Protein AF-0000000084625134 (afdb_homodimer)

InterPro domains:
  IPR001452 SH3 domain [PF14604] (78-127)
  IPR001452 SH3 domain [PR00452] (74-84)
  IPR001452 SH3 domain [PR00452] (88-103)
  IPR001452 SH3 domain [PR00452] (117-129)
  IPR001452 SH3 domain [PS50002] (71-131)
  IPR001452 SH3 domain [SM00326] (74-130)
  IPR001683 Phox homology [PF00787] (287-361)
  IPR001683 Phox homology [PS50195] (238-365)
  IPR001683 Phox homology [SM00312] (258-362)
  IPR019497 Sorting nexin protein, WASP-binding domain [PF10456] (363-601)
  IPR027267 AH/BAR domain superfamily [G3DSA:1.20.1270.60] (410-603)
  IPR036028 SH3-like domain superfamily [SSF50044] (66-130)
  IPR036871 PX domain superfamily [G3DSA:3.30.1520.10] (221-368)
  IPR036871 PX domain superfamily [SSF64268] (228-366)

Foldseek 3Di:
DPPPDDDPDDDDDDPPPDDDDDDDPPPDPDDDDDDDDDDDDDDDDDDDDDDDDDPDDPPCPDDPPDPDDDDQFFKKFFQAFDDDPDLQADGDHHGFIWTFNAPPDPDQWTWIDGLRRTHIHGNVGIGTPPPPPPPPPPPPDDDDDDDDDDDDDDDDDDDDDDDPPPPPPPPPPPPDPCPALQNVLCLVVCLQPVVPPPPPPPPPPDDPPPCCVVVPDDPLLFWEFEFVTATDFDDDFKAKAKDDWDWDAPPPRDDIFIKIKIKIWDDVPPPCRPPDDPVPPPPTDIAIAIDTLVVVVLLVVLCCFQCVLFLAFDQDDDDPPCCVPPVNVVVNSVRVRVRLSRLCLDRSSVSHPSNVCSRHPHDPVVNVVVSVVSVPDPNTRSNSLSNYDYDPPSDDLLPLVVLVVLLVVLVVCLSCLVVVLVVLVVVLVVLLVQLVVLLVVLVVLVCQFQVPPVDPPDDQADPVSFRDPDPPDPVRVVVSVVSNVSSVLSNVLSVLSVVLSVPQSVVLSVLSVSSNRRNVSCVSLSSNSVVLSVVLVVLVVVVVPPVPDPPVSSVSSNVSSVSSSSSSVNSSVVVVVVVVVSVVVSVVSNVVSVVVSVVVSVVD/DPPDDDDDDDDDDDPPPDDPDDDDPPPPDDDDDDDDDDDDDPDDDPPPDDDDPPPDPDPPPPDPPDPPDDDQFFKKFFQAFDDDPDLQADGDHGGFIWTFNAPPDPDQWTWIDGLRRTHIHGNVGIGTPPPPPPPPPDDDDDDDDDDDDDDDDYDDDDDDDDPPPPPPPPPPPPPDPCPALQNVLCLVVCLQPVVPPPPPPPVPDDDPPPCCVVVPDDPLLFWEFEFVTATDFDDDFKAKAKDDWDWDAPPPRDDIFIKIKIKIWDDVPPPCHPPDDPVPPPDTDIAIAIDTLVVVVLLVVLCCFQCVLFLAFDQDDDDPPCCVPPVNVVVNSVRVRVRLSRLCLDRSSVSHPSNVCSRHPHDPVVNVVVSVVSVPDPNTRSNSLSNYYYDPPSDDLLPLVVLVVLLVVLVVCLSCLVVVLVVLVVVLVVLLVQLVVLLVVLVVLVCQFQVPPVDPPDDQADPVSFRDPDPPDVVRVVVSVVSNVSSVLSNVLSVLSVVLSVPQSVVLSVLSVSSNRRNVSCVSLSSNSVVLSVVLVVLVVVVVPPVPDDPVSSVSSNVSSVSSSSSSVNSSVVVVVVVVVSVVSSVVSNVVSVVVSVVVSVVD

Organism: Rhizophagus irregularis (strain DAOM 197198w) (NCBI:txid1432141)

Solvent-accessible surface area (backbone atoms only — not comparable to full-atom values): 70939 Å² total; per-residue (Å²): 134,79,81,73,75,78,75,78,77,79,79,81,80,79,81,78,81,77,85,80,82,82,82,81,80,74,85,80,81,77,74,84,80,77,80,71,87,72,87,78,88,72,82,74,78,83,79,77,87,80,84,90,78,81,77,80,77,80,79,82,78,84,85,81,73,88,66,82,72,79,82,83,53,48,45,21,31,26,69,41,70,38,78,45,91,46,91,57,30,44,61,44,47,52,69,38,69,27,33,32,61,36,73,74,62,64,98,53,21,18,34,27,28,44,98,88,43,67,15,38,31,55,44,90,34,44,42,70,48,69,77,67,71,71,68,74,76,70,78,75,68,90,86,87,92,94,80,94,85,93,85,87,91,88,94,88,92,86,87,91,90,86,78,85,80,80,81,69,82,69,84,70,80,76,77,67,64,74,80,34,50,23,46,70,34,26,48,52,46,24,35,75,57,67,43,60,72,78,69,77,71,76,82,66,70,76,87,77,66,77,76,65,70,64,78,73,79,49,75,67,59,54,43,47,36,42,86,83,33,30,68,49,67,85,62,79,72,54,47,53,48,50,44,76,77,38,82,43,68,43,98,83,74,78,52,74,48,56,36,31,34,38,34,40,38,41,58,7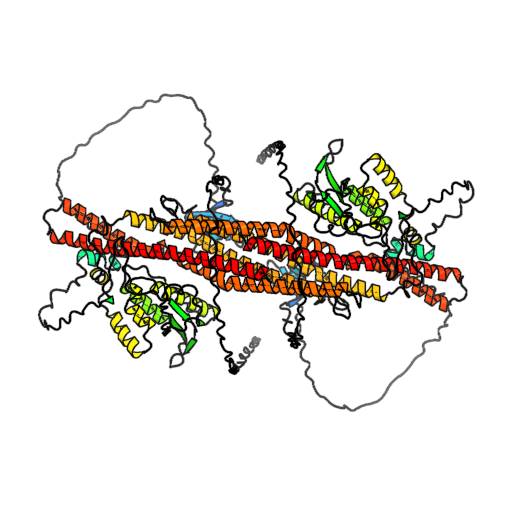9,66,80,84,52,71,85,74,67,58,79,84,70,55,80,85,46,64,71,39,74,24,77,42,40,67,68,55,54,51,49,50,52,52,53,48,49,47,31,42,50,75,60,76,73,77,74,73,75,79,87,63,86,73,66,57,78,36,66,70,47,43,51,51,48,39,54,45,51,25,52,39,53,37,53,46,38,62,36,55,63,52,46,53,22,64,66,52,50,46,67,53,62,53,70,50,66,67,60,46,56,54,48,50,53,51,62,73,64,52,76,63,32,29,27,43,38,65,73,32,53,45,62,63,84,81,53,61,68,89,61,46,59,65,59,54,51,35,46,49,25,21,25,43,19,46,32,68,40,34,59,48,39,53,52,24,46,50,50,34,52,51,27,52,53,47,34,26,52,26,34,39,45,32,24,50,27,52,50,31,52,46,63,33,61,89,44,56,90,84,39,37,26,39,24,89,85,62,20,44,28,53,55,68,90,44,62,70,36,37,52,47,41,52,51,51,49,50,50,29,50,38,31,42,49,46,19,50,48,50,52,50,41,42,65,70,26,50,48,54,45,51,54,58,52,59,75,54,44,47,46,32,74,60,41,42,50,44,53,41,32,45,52,49,40,44,53,54,43,50,50,52,58,56,40,54,73,69,52,75,77,65,70,64,72,56,55,56,49,31,46,52,39,32,48,51,49,35,45,53,42,45,14,48,50,45,50,53,50,53,50,51,55,49,48,55,49,50,43,49,49,48,40,52,51,40,52,45,49,47,31,48,52,51,53,74,92,134,80,80,74,74,80,76,78,78,79,80,83,82,82,83,79,81,78,85,83,84,85,82,82,82,75,84,79,82,81,78,87,79,78,81,72,89,72,83,82,82,78,81,77,72,81,81,76,83,79,77,77,82,73,82,81,80,81,81,82,77,83,81,85,71,86,69,78,72,78,81,83,51,48,46,20,31,24,70,43,70,38,77,45,93,48,90,56,31,44,62,45,47,53,70,38,70,27,33,32,60,38,72,76,62,64,98,53,22,18,34,27,28,43,99,88,44,69,15,37,30,56,42,90,35,45,42,69,51,69,76,68,73,74,71,74,78,71,79,80,72,89,85,85,84,83,85,86,89,83,82,86,89,88,83,89,80,88,82,85,81,83,78,77,80,77,81,71,81,70,82,70,80,76,75,66,64,73,81,34,50,24,46,70,33,26,48,51,46,23,36,75,57,67,46,60,71,80,68,77,72,77,84,66,71,77,86,80,67,78,76,65,70,63,78,73,78,49,76,64,59,54,42,48,37,43,85,84,33,30,69,49,66,86,60,80,72,53,45,52,47,50,44,75,76,38,81,43,67,43,98,84,74,76,52,74,46,55,35,31,34,36,32,39,40,41,57,78,67,80,83,53,72,84,75,66,57,80,85,71,55,80,86,46,64,71,40,73,25,76,43,40,66,68,55,54,52,49,50,51,53,53,47,49,48,32,42,49,72,60,76,71,77,74,74,75,78,88,62,88,71,66,57,79,37,68,69,47,44,50,52,47,40,53,44,50,26,52,40,54,38,54,46,38,62,34,56,64,53,47,54,22,65,67,52,49,46,67,53,63,54,71,51,67,70,59,45,55,54,50,49,54,51,62,72,64,53,75,62,32,29,28,42,37,64,72,34,51,44,63,64,82,80,54,62,67,89,61,45,60,65,59,55,52,34,46,49,24,22,24,45,20,45,32,67,40,35,58,50,38,53,52,25,44,50,50,33,53,51,28,52,52,47,33,26,52,24,34,40,44,32,25,49,27,51,49,31,52,45,63,34,62,90,44,57,88,85,39,37,28,40,25,91,85,61,19,44,29,54,56,68,89,45,62,69,35,37,52,46,41,51,51,51,49,52,50,29,51,39,31,42,48,45,20,50,47,49,50,51,42,42,64,71,27,49,49,54,44,52,55,58,52,57,75,53,45,46,45,32,74,61,41,42,51,44,52,40,32,44,52,48,40,43,53,54,43,49,50,51,57,56,40,55,73,69,52,75,77,65,70,64,74,56,54,56,48,31,46,52,39,32,47,51,50,34,45,50,42,45,14,47,50,44,50,53,51,53,49,51,54,49,47,54,49,50,43,52,48,49,40,51,51,41,52,45,50,48,31,50,54,50,54,75,90

Sequence (1208 aa):
MSKVRPVVPPKPARLSIGPKKRDTISSAYSTYSTYSITESIVESPPATPVSPNEKTADDKTPRASEIFTQPVGRQARALYNFEGESYQELSFKAGDVLNVLKERLSEGWSLAEKDGITGLVPEAYITYTTEFAELHNLALSPTLSCESDDSMVSSTTSPISNGPSRSSTILGRRQLNRFSWFVTTGVEEFILSGGELFADSDSANESKGDNEEGDEITESDKHYIQSGPSWHEKAVLFKVIVHNPEKRVKLGGVSEYTIFYVTSLVNFSEFLLFHICFECFPNGVRVTVERRFSQFEWLYNRLSAKFGAFVLPPLPEKQYSGRFNEEFIEKRRRALERFINRLARHPVIRYSDLLTHFLSCEDESEWRKQEKRFESDKIVGHAFFQHVYHPEFNVDDGEIETMERFEAHARAMEKLMPWINEASQAHKDSLDEMQHQYRRVSFALLRLITGHNSGDGFESTNEDGAWCWRDGCYACLSLTKALQSTVESMQTIADLHDSHAKEAVIPWIENFKEHNYPFSNNEPLVDMHTGAYKKFKEVSEENESLQHLGDVDIETIRSRCDTVFNVTLAEVDRIHDERVQDFRENTKQYLDGQIEVYEKVFISMSKVRPVVPPKPARLSIGPKKRDTISSAYSTYSTYSITESIVESPPATPVSPNEKTADDKTPRASEIFTQPVGRQARALYNFEGESYQELSFKAGDVLNVLKERLSEGWSLAEKDGITGLVPEAYITYTTEFAELHNLALSPTLSCESDDSMVSSTTSPISNGPSRSSTILGRRQLNRFSWFVTTGVEEFILSGGELFADSDSANESKGDNEEGDEITESDKHYIQSGPSWHEKAVLFKVIVHNPEKRVKLGGVSEYTIFYVTSLVNFSEFLLFHICFECFPNGVRVTVERRFSQFEWLYNRLSAKFGAFVLPPLPEKQYSGRFNEEFIEKRRRALERFINRLARHPVIRYSDLLTHFLSCEDESEWRKQEKRFESDKIVGHAFFQHVYHPEFNVDDGEIETMERFEAHARAMEKLMPWINEASQAHKDSLDEMQHQYRRVSFALLRLITGHNSGDGFESTNEDGAWCWRDGCYACLSLTKALQSTVESMQTIADLHDSHAKEAVIPWIENFKEHNYPFSNNEPLVDMHTGAYKKFKEVSEENESLQHLGDVDIETIRSRCDTVFNVTLAEVDRIHDERVQDFRENTKQYLDGQIEVYEKVFIS

Structure (mmCIF, N/CA/C/O backbone):
data_AF-0000000084625134-model_v1
#
loop_
_entity.id
_entity.type
_entity.pdbx_description
1 polymer Vps5p
#
loop_
_atom_site.group_PDB
_atom_site.id
_atom_site.type_symbol
_atom_site.label_atom_id
_atom_site.label_alt_id
_atom_site.label_comp_id
_atom_site.label_asym_id
_atom_site.label_entity_id
_atom_site.label_seq_id
_atom_site.pdbx_PDB_ins_code
_atom_site.Cartn_x
_atom_site.Cartn_y
_atom_site.Cartn_z
_atom_site.occupancy
_atom_site.B_iso_or_equiv
_atom_site.auth_seq_id
_atom_site.auth_comp_id
_atom_site.auth_asym_id
_atom_site.auth_atom_id
_atom_site.pdbx_PDB_model_num
ATOM 1 N N . MET A 1 1 ? -32.25 -30.062 52.906 1 22.53 1 MET A N 1
ATOM 2 C CA . MET A 1 1 ? -33.125 -29.719 51.812 1 22.53 1 MET A CA 1
ATOM 3 C C . MET A 1 1 ? -32.344 -29.141 50.656 1 22.53 1 MET A C 1
ATOM 5 O O . MET A 1 1 ? -31.469 -28.297 50.844 1 22.53 1 MET A O 1
ATOM 9 N N . SER A 1 2 ? -32.312 -29.859 49.469 1 23.53 2 SER A N 1
ATOM 10 C CA . SER A 1 2 ? -31.453 -30.109 48.312 1 23.53 2 SER A CA 1
ATOM 11 C C . SER A 1 2 ? -31.594 -29.016 47.281 1 23.53 2 SER A C 1
ATOM 13 O O . SER A 1 2 ? -32.625 -28.922 46.594 1 23.53 2 SER A O 1
ATOM 15 N N . LYS A 1 3 ? -31.266 -27.75 47.719 1 27.14 3 LYS A N 1
ATOM 16 C CA . LYS A 1 3 ? -31.766 -26.562 47.031 1 27.14 3 LYS A CA 1
ATOM 17 C C . LYS A 1 3 ? -31.5 -26.672 45.531 1 27.14 3 LYS A C 1
ATOM 19 O O . LYS A 1 3 ? -30.359 -26.797 45.094 1 27.14 3 LYS A O 1
ATOM 24 N N . VAL A 1 4 ? -32.5 -27.156 44.812 1 25.67 4 VAL A N 1
ATOM 25 C CA . VAL A 1 4 ? -32.625 -27.672 43.469 1 25.67 4 VAL A CA 1
ATOM 26 C C . VAL A 1 4 ? -32.25 -26.578 42.469 1 25.67 4 VAL A C 1
ATOM 28 O O . VAL A 1 4 ? -32.75 -25.438 42.562 1 25.67 4 VAL A O 1
ATOM 31 N N . ARG A 1 5 ? -31.078 -26.625 41.906 1 25.08 5 ARG A N 1
ATOM 32 C CA . ARG A 1 5 ? -30.344 -25.656 41.094 1 25.08 5 ARG A CA 1
ATOM 33 C C . ARG A 1 5 ? -31.156 -25.219 39.875 1 25.08 5 ARG A C 1
ATOM 35 O O . ARG A 1 5 ? -31.688 -26.047 39.156 1 25.08 5 ARG A O 1
ATOM 42 N N . PRO A 1 6 ? -31.812 -24.062 39.906 1 26.14 6 PRO A N 1
ATOM 43 C CA . PRO A 1 6 ? -32.906 -23.75 38.969 1 26.14 6 PRO A CA 1
ATOM 44 C C . PRO A 1 6 ? -32.5 -24.016 37.531 1 26.14 6 PRO A C 1
ATOM 46 O O . PRO A 1 6 ? -31.328 -23.984 37.188 1 26.14 6 PRO A O 1
ATOM 49 N N . VAL A 1 7 ? -33.312 -24.609 36.719 1 24.62 7 VAL A N 1
ATOM 50 C CA . VAL A 1 7 ? -33.344 -25.266 35.406 1 24.62 7 VAL A CA 1
ATOM 51 C C . VAL A 1 7 ? -33.156 -24.234 34.312 1 24.62 7 VAL A C 1
ATOM 53 O O . VAL A 1 7 ? -33.844 -23.203 34.312 1 24.62 7 VAL A O 1
ATOM 56 N N . VAL A 1 8 ? -31.984 -24.016 33.812 1 24.02 8 VAL A N 1
ATOM 57 C CA . VAL A 1 8 ? -31.578 -22.953 32.906 1 24.02 8 VAL A CA 1
ATOM 58 C C . VAL A 1 8 ? -32.5 -22.922 31.703 1 24.02 8 VAL A C 1
ATOM 60 O O . VAL A 1 8 ? -32.75 -23.969 31.062 1 24.02 8 VAL A O 1
ATOM 63 N N . PRO A 1 9 ? -33.469 -22.062 31.641 1 25.61 9 PRO A N 1
ATOM 64 C CA . PRO A 1 9 ? -34.562 -22.219 30.703 1 25.61 9 PRO A CA 1
ATOM 65 C C . PRO A 1 9 ? -34.094 -22.391 29.266 1 25.61 9 PRO A C 1
ATOM 67 O O . PRO A 1 9 ? -32.969 -22 28.938 1 25.61 9 PRO A O 1
ATOM 70 N N . PRO A 1 10 ? -34.75 -23.094 28.406 1 21.44 10 PRO A N 1
ATOM 71 C CA . PRO A 1 10 ? -34.469 -23.656 27.094 1 21.44 10 PRO A CA 1
ATOM 72 C C . PRO A 1 10 ? -34.25 -22.594 26.016 1 21.44 10 PRO A C 1
ATOM 74 O O . PRO A 1 10 ? -34.719 -21.469 26.156 1 21.44 10 PRO A O 1
ATOM 77 N N . LYS A 1 11 ? -33.219 -22.703 25.188 1 21.33 11 LYS A N 1
ATOM 78 C CA . LYS A 1 11 ? -32.562 -21.844 24.203 1 21.33 11 LYS A CA 1
ATOM 79 C C . LYS A 1 11 ? -33.562 -21.359 23.156 1 21.33 11 LYS A C 1
ATOM 81 O O . LYS A 1 11 ? -34.312 -22.141 22.609 1 21.33 11 LYS A O 1
ATOM 86 N N . PRO A 1 12 ? -34.062 -20.125 23.172 1 21.66 12 PRO A N 1
ATOM 87 C CA . PRO A 1 12 ? -35.188 -19.797 22.328 1 21.66 12 PRO A CA 1
ATOM 88 C C . PRO A 1 12 ? -34.938 -20.078 20.844 1 21.66 12 PRO A C 1
ATOM 90 O O . PRO A 1 12 ? -33.781 -20.109 20.406 1 21.66 12 PRO A O 1
ATOM 93 N N . ALA A 1 13 ? -35.875 -20.672 20.125 1 20.06 13 ALA A N 1
ATOM 94 C CA . ALA A 1 13 ? -36 -21.25 18.781 1 20.06 13 ALA A CA 1
ATOM 95 C C . ALA A 1 13 ? -35.719 -20.219 17.703 1 20.06 13 ALA A C 1
ATOM 97 O O . ALA A 1 13 ? -35.969 -19.016 17.891 1 20.06 13 ALA A O 1
ATOM 98 N N . ARG A 1 14 ? -34.844 -20.531 16.75 1 20.88 14 ARG A N 1
ATOM 99 C CA . ARG A 1 14 ? -34.156 -19.953 15.594 1 20.88 14 ARG A CA 1
ATOM 100 C C . ARG A 1 14 ? -35.156 -19.328 14.617 1 20.88 14 ARG A C 1
ATOM 102 O O . ARG A 1 14 ? -36.094 -20 14.164 1 20.88 14 ARG A O 1
ATOM 109 N N . LEU A 1 15 ? -35.625 -18.047 14.812 1 20.28 15 LEU A N 1
ATOM 110 C CA . LEU A 1 15 ? -36.656 -17.516 13.945 1 20.28 15 LEU A CA 1
ATOM 111 C C . LEU A 1 15 ? -36.219 -17.609 12.477 1 20.28 15 LEU A C 1
ATOM 113 O O . LEU A 1 15 ? -35.125 -17.219 12.117 1 20.28 15 LEU A O 1
ATOM 117 N N . SER A 1 16 ? -36.781 -18.531 11.602 1 18.8 16 SER A N 1
ATOM 118 C CA . SER A 1 16 ? -36.625 -18.969 10.219 1 18.8 16 SER A CA 1
ATOM 119 C C . SER A 1 16 ? -36.969 -17.844 9.242 1 18.8 16 SER A C 1
ATOM 121 O O . SER A 1 16 ? -38.125 -17.484 9.094 1 18.8 16 SER A O 1
ATOM 123 N N . ILE A 1 17 ? -36.312 -16.672 9.305 1 21.39 17 ILE A N 1
ATOM 124 C CA . ILE A 1 17 ? -36.812 -15.625 8.43 1 21.39 17 ILE A CA 1
ATOM 125 C C . ILE A 1 17 ? -36.656 -16.047 6.969 1 21.39 17 ILE A C 1
ATOM 127 O O . ILE A 1 17 ? -35.562 -16.438 6.547 1 21.39 17 ILE A O 1
ATOM 131 N N . GLY A 1 18 ? -37.75 -16.375 6.176 1 18.72 18 GLY A N 1
ATOM 132 C CA . GLY A 1 18 ? -38.062 -16.953 4.867 1 18.72 18 GLY A CA 1
ATOM 133 C C . GLY A 1 18 ? -37.562 -16.078 3.719 1 18.72 18 GLY A C 1
ATOM 134 O O . GLY A 1 18 ? -37.438 -14.867 3.867 1 18.72 18 GLY A O 1
ATOM 135 N N . PRO A 1 19 ? -36.844 -16.703 2.701 1 19.73 19 PRO A N 1
ATOM 136 C CA . PRO A 1 19 ? -36.062 -16.266 1.543 1 19.73 19 PRO A CA 1
ATOM 137 C C . PRO A 1 19 ? -36.906 -15.516 0.512 1 19.73 19 PRO A C 1
ATOM 139 O O . PRO A 1 19 ? -37.875 -16.062 -0.027 1 19.73 19 PRO A O 1
ATOM 142 N N . LYS A 1 20 ? -37.312 -14.273 0.695 1 19.52 20 LYS A N 1
ATOM 143 C CA . LYS A 1 20 ? -38.25 -13.719 -0.285 1 19.52 20 LYS A CA 1
ATOM 144 C C . LYS A 1 20 ? -37.656 -13.719 -1.684 1 19.52 20 LYS A C 1
ATOM 146 O O . LYS A 1 20 ? -36.438 -13.492 -1.842 1 19.52 20 LYS A O 1
ATOM 151 N N . LYS A 1 21 ? -38.406 -14.102 -2.773 1 18.45 21 LYS A N 1
ATOM 152 C CA . LYS A 1 21 ? -38.375 -14.383 -4.207 1 18.45 21 LYS A CA 1
ATOM 153 C C . LYS A 1 21 ? -38.031 -13.133 -5.012 1 18.45 21 LYS A C 1
ATOM 155 O O . LYS A 1 21 ? -38.719 -12.109 -4.891 1 18.45 21 LYS A O 1
ATOM 160 N N . ARG A 1 22 ? -36.781 -12.945 -5.43 1 19.02 22 ARG A N 1
ATOM 161 C CA . ARG A 1 22 ? -36.156 -11.891 -6.223 1 19.02 22 ARG A CA 1
ATOM 162 C C . ARG A 1 22 ? -36.844 -11.773 -7.59 1 19.02 22 ARG A C 1
ATOM 164 O O . ARG A 1 22 ? -36.875 -12.734 -8.359 1 19.02 22 ARG A O 1
ATOM 171 N N . ASP A 1 23 ? -37.875 -10.883 -7.781 1 18.02 23 ASP A N 1
ATOM 172 C CA . ASP A 1 23 ? -38.625 -10.648 -9.008 1 18.02 23 ASP A CA 1
ATOM 173 C C . ASP A 1 23 ? -37.719 -10.203 -10.141 1 18.02 23 ASP A C 1
ATOM 175 O O . ASP A 1 23 ? -36.75 -9.477 -9.906 1 18.02 23 ASP A O 1
ATOM 179 N N . THR A 1 24 ? -37.656 -10.898 -11.328 1 18.89 24 THR A N 1
ATOM 180 C CA . THR A 1 24 ? -37.031 -11.055 -12.625 1 18.89 24 THR A CA 1
ATOM 181 C C . THR A 1 24 ? -37.219 -9.805 -13.477 1 18.89 24 THR A C 1
ATOM 183 O O . THR A 1 24 ? -38.312 -9.555 -13.969 1 18.89 24 THR A O 1
ATOM 186 N N . ILE A 1 25 ? -36.906 -8.562 -13.055 1 18.17 25 ILE A N 1
ATOM 187 C CA . ILE A 1 25 ? -37.281 -7.453 -13.922 1 18.17 25 ILE A CA 1
ATOM 188 C C . ILE A 1 25 ? -36.562 -7.586 -15.266 1 18.17 25 ILE A C 1
ATOM 190 O O . ILE A 1 25 ? -35.344 -7.723 -15.32 1 18.17 25 ILE A O 1
ATOM 194 N N . SER A 1 26 ? -37.219 -7.828 -16.453 1 17.5 26 SER A N 1
ATOM 195 C CA . SER A 1 26 ? -37.094 -8.117 -17.875 1 17.5 26 SER A CA 1
ATOM 196 C C . SER A 1 26 ? -36.531 -6.918 -18.641 1 17.5 26 SER A C 1
ATOM 198 O O . SER A 1 26 ? -36.562 -6.902 -19.875 1 17.5 26 SER A O 1
ATOM 200 N N . SER A 1 27 ? -35.781 -5.988 -18.062 1 18.12 27 SER A N 1
ATOM 201 C CA . SER A 1 27 ? -35.75 -4.797 -18.906 1 18.12 27 SER A CA 1
ATOM 202 C C . SER A 1 27 ? -35.094 -5.082 -20.25 1 18.12 27 SER A C 1
ATOM 204 O O . SER A 1 27 ? -34.094 -5.809 -20.312 1 18.12 27 SER A O 1
ATOM 206 N N . ALA A 1 28 ? -35.781 -4.863 -21.453 1 17.41 28 ALA A N 1
ATOM 207 C CA . ALA A 1 28 ? -35.75 -4.973 -22.906 1 17.41 28 ALA A CA 1
ATOM 208 C C . ALA A 1 28 ? -34.656 -4.105 -23.5 1 17.41 28 ALA A C 1
ATOM 210 O O . ALA A 1 28 ? -34.594 -2.895 -23.266 1 17.41 28 ALA A O 1
ATOM 211 N N . TYR A 1 29 ? -33.438 -4.641 -23.719 1 18 29 TYR A N 1
ATOM 212 C CA . TYR A 1 29 ? -32.188 -4.195 -24.312 1 18 29 TYR A CA 1
ATOM 213 C C . TYR A 1 29 ? -32.438 -3.686 -25.734 1 18 29 TYR A C 1
ATOM 215 O O . TYR A 1 29 ? -32.875 -4.43 -26.609 1 18 29 TYR A O 1
ATOM 223 N N . SER A 1 30 ? -32.906 -2.416 -25.859 1 16.97 30 SER A N 1
ATOM 224 C CA . SER A 1 30 ? -33.156 -1.87 -27.172 1 16.97 30 SER A CA 1
ATOM 225 C C . SER A 1 30 ? -31.922 -1.944 -28.062 1 16.97 30 SER A C 1
ATOM 227 O O . SER A 1 30 ? -30.797 -1.902 -27.578 1 16.97 30 SER A O 1
ATOM 229 N N . THR A 1 31 ? -32.062 -2.129 -29.391 1 17.02 31 THR A N 1
ATOM 230 C CA . THR A 1 31 ? -31.453 -2.625 -30.625 1 17.02 31 THR A CA 1
ATOM 231 C C . THR A 1 31 ? -30.516 -1.581 -31.234 1 17.02 31 THR A C 1
ATOM 233 O O . THR A 1 31 ? -29.812 -1.858 -32.188 1 17.02 31 THR A O 1
ATOM 236 N N . TYR A 1 32 ? -30.188 -0.429 -30.562 1 17.03 32 TYR A N 1
ATOM 237 C CA . TYR A 1 32 ? -29.938 0.531 -31.641 1 17.03 32 TYR A CA 1
ATOM 238 C C . TYR A 1 32 ? -28.766 0.083 -32.5 1 17.03 32 TYR A C 1
ATOM 240 O O . TYR A 1 32 ? -27.844 -0.582 -32.031 1 17.03 32 TYR A O 1
ATOM 248 N N . SER A 1 33 ? -28.891 0.358 -33.844 1 16.34 33 SER A N 1
ATOM 249 C CA . SER A 1 33 ? -28.406 0.07 -35.188 1 16.34 33 SER A CA 1
ATOM 250 C C . SER A 1 33 ? -27 0.624 -35.406 1 16.34 33 SER A C 1
ATOM 252 O O . 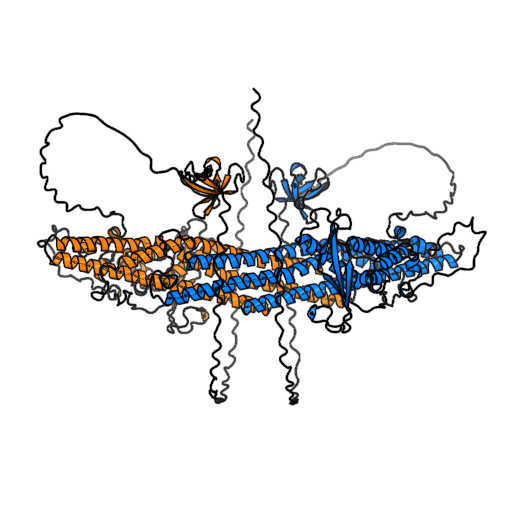SER A 1 33 ? -26.672 1.686 -34.875 1 16.34 33 SER A O 1
ATOM 254 N N . THR A 1 34 ? -26.094 -0.225 -35.812 1 18 34 THR A N 1
ATOM 255 C CA . THR A 1 34 ? -24.672 -0.418 -36.125 1 18 34 THR A CA 1
ATOM 256 C C . THR A 1 34 ? -24.25 0.476 -37.312 1 18 34 THR A C 1
ATOM 258 O O . THR A 1 34 ? -23.094 0.433 -37.75 1 18 34 THR A O 1
ATOM 261 N N . TYR A 1 35 ? -24.703 1.821 -37.344 1 15.66 35 TYR A N 1
ATOM 262 C CA . TYR A 1 35 ? -24.422 2.281 -38.688 1 15.66 35 TYR A CA 1
ATOM 263 C C . TYR A 1 35 ? -22.922 2.193 -39 1 15.66 35 TYR A C 1
ATOM 265 O O . TYR A 1 35 ? -22.094 2.211 -38.094 1 15.66 35 TYR A O 1
ATOM 273 N N . SER A 1 36 ? -22.562 2.066 -40.312 1 16.92 36 SER A N 1
ATOM 274 C CA . SER A 1 36 ? -21.625 1.542 -41.281 1 16.92 36 SER A CA 1
ATOM 275 C C . SER A 1 36 ? -20.484 2.525 -41.531 1 16.92 36 SER A C 1
ATOM 277 O O . SER A 1 36 ? -19.609 2.27 -42.375 1 16.92 36 SER A O 1
ATOM 279 N N . ILE A 1 37 ? -20.266 3.523 -40.656 1 17.11 37 ILE A N 1
ATOM 280 C CA . ILE A 1 37 ? -19.641 4.531 -41.5 1 17.11 37 ILE A CA 1
ATOM 281 C C . ILE A 1 37 ? -18.312 4.02 -42.031 1 17.11 37 ILE A C 1
ATOM 283 O O . ILE A 1 37 ? -17.484 3.529 -41.25 1 17.11 37 ILE A O 1
ATOM 287 N N . THR A 1 38 ? -18.031 4.211 -43.312 1 15.97 38 THR A N 1
ATOM 288 C CA . THR A 1 38 ? -17.203 3.652 -44.375 1 15.97 38 THR A CA 1
ATOM 289 C C . THR A 1 38 ? -15.766 4.145 -44.25 1 15.97 38 THR A C 1
ATOM 291 O O . THR A 1 38 ? -14.82 3.363 -44.406 1 15.97 38 THR A O 1
ATOM 294 N N . GLU A 1 39 ? -15.484 5.488 -44.344 1 16.34 39 GLU A N 1
ATOM 295 C CA . GLU A 1 39 ? -14.664 5.762 -45.531 1 16.34 39 GLU A CA 1
ATOM 296 C C . GLU A 1 39 ? -13.203 5.418 -45.281 1 16.34 39 GLU A C 1
ATOM 298 O O . GLU A 1 39 ? -12.766 5.328 -44.125 1 16.34 39 GLU A O 1
ATOM 303 N N . SER A 1 40 ? -12.289 5.77 -46.344 1 15.99 40 SER A N 1
ATOM 304 C CA . SER A 1 40 ? -11.25 5.211 -47.188 1 15.99 40 SER A CA 1
ATOM 305 C C . SER A 1 40 ? -9.859 5.586 -46.688 1 15.99 40 SER A C 1
ATOM 307 O O . SER A 1 40 ? -8.938 4.762 -46.75 1 15.99 40 SER A O 1
ATOM 309 N N . ILE A 1 41 ? -9.57 6.84 -46.25 1 17.36 41 ILE A N 1
ATOM 310 C CA . ILE A 1 41 ? -8.508 7.371 -47.094 1 17.36 41 ILE A CA 1
ATOM 311 C C . ILE A 1 41 ? -7.164 6.812 -46.625 1 17.36 41 ILE A C 1
ATOM 313 O O . ILE A 1 41 ? -6.871 6.777 -45.438 1 17.36 41 ILE A O 1
ATOM 317 N N . VAL A 1 42 ? -6.324 6.395 -47.562 1 16.39 42 VAL A N 1
ATOM 318 C CA . VAL A 1 42 ? -5.188 5.516 -47.812 1 16.39 42 VAL A CA 1
ATOM 319 C C . VAL A 1 42 ? -3.902 6.184 -47.312 1 16.39 42 VAL A C 1
ATOM 321 O O . VAL A 1 42 ? -2.934 5.504 -46.969 1 16.39 42 VAL A O 1
ATOM 324 N N . GLU A 1 43 ? -3.832 7.523 -47.062 1 17.23 43 GLU A N 1
ATOM 325 C CA . GLU A 1 43 ? -2.605 7.914 -47.75 1 17.23 43 GLU A CA 1
ATOM 326 C C . GLU A 1 43 ? -1.369 7.484 -46.969 1 17.23 43 GLU A C 1
ATOM 328 O O . GLU A 1 43 ? -1.305 7.664 -45.75 1 17.23 43 GLU A O 1
ATOM 333 N N . SER A 1 44 ? -0.437 6.805 -47.625 1 16.08 44 SER A N 1
ATOM 334 C CA . SER A 1 44 ? 0.684 5.926 -47.312 1 16.08 44 SER A CA 1
ATOM 335 C C . SER A 1 44 ? 1.896 6.719 -46.812 1 16.08 44 SER A C 1
ATOM 337 O O . SER A 1 44 ? 2.879 6.145 -46.344 1 16.08 44 SER A O 1
ATOM 339 N N . PRO A 1 45 ? 1.79 8.141 -46.625 1 16.59 45 PRO A N 1
ATOM 340 C CA . PRO A 1 45 ? 3.053 8.438 -47.312 1 16.59 45 PRO A CA 1
ATOM 341 C C . PRO A 1 45 ? 4.266 7.871 -46.562 1 16.59 45 PRO A C 1
ATOM 343 O O . PRO A 1 45 ? 4.148 7.434 -45.438 1 16.59 45 PRO A O 1
ATOM 346 N N . PRO A 1 46 ? 5.352 8.789 -46.469 1 17.28 46 PRO A N 1
ATOM 347 C CA . PRO A 1 46 ? 6.723 8.633 -46.938 1 17.28 46 PRO A CA 1
ATOM 348 C C . PRO A 1 46 ? 7.672 8.102 -45.875 1 17.28 46 PRO A C 1
ATOM 350 O O . PRO A 1 46 ? 7.402 8.234 -44.688 1 17.28 46 PRO A O 1
ATOM 353 N N . ALA A 1 47 ? 8.797 7.586 -46.25 1 17.05 47 ALA A N 1
ATOM 354 C CA . ALA A 1 47 ? 9.844 6.605 -45.969 1 17.05 47 ALA A CA 1
ATOM 355 C C . ALA A 1 47 ? 10.891 7.191 -45 1 17.05 47 ALA A C 1
ATOM 357 O O . ALA A 1 47 ? 11.883 6.531 -44.688 1 17.05 47 ALA A O 1
ATOM 358 N N . THR A 1 48 ? 10.523 8.273 -44.219 1 17.59 48 THR A N 1
ATOM 359 C CA . THR A 1 48 ? 11.812 8.945 -44.125 1 17.59 48 THR A CA 1
ATOM 360 C C . THR A 1 48 ? 12.844 8.047 -43.438 1 17.59 48 THR A C 1
ATOM 362 O O . THR A 1 48 ? 12.484 7.234 -42.562 1 17.59 48 THR A O 1
ATOM 365 N N . PRO A 1 49 ? 14.141 8.547 -43.375 1 17.33 49 PRO A N 1
ATOM 366 C CA . PRO A 1 49 ? 15.477 7.969 -43.531 1 17.33 49 PRO A CA 1
ATOM 367 C C . PRO A 1 49 ? 15.977 7.297 -42.25 1 17.33 49 PRO A C 1
ATOM 369 O O . PRO A 1 49 ? 15.453 7.555 -41.188 1 17.33 49 PRO A O 1
ATOM 372 N N . VAL A 1 50 ? 17.219 6.859 -42.281 1 16.3 50 VAL A N 1
ATOM 373 C CA . VAL A 1 50 ? 18.031 5.668 -42 1 16.3 50 VAL A CA 1
ATOM 374 C C . VAL A 1 50 ? 18.594 5.738 -40.594 1 16.3 50 VAL A C 1
ATOM 376 O O . VAL A 1 50 ? 18.438 4.801 -39.812 1 16.3 50 VAL A O 1
ATOM 379 N N . SER A 1 51 ? 19.625 6.633 -40.188 1 16.36 51 SER A N 1
ATOM 380 C CA . SER A 1 51 ? 20.875 5.883 -40.062 1 16.36 51 SER A CA 1
ATOM 381 C C . SER A 1 51 ? 21.078 5.434 -38.594 1 16.36 51 SER A C 1
ATOM 383 O O . SER A 1 51 ? 21.297 4.246 -38.344 1 16.36 51 SER A O 1
ATOM 385 N N . PRO A 1 52 ? 22.266 5.949 -37.875 1 18.25 52 PRO A N 1
ATOM 386 C CA . PRO A 1 52 ? 23.406 5.145 -37.438 1 18.25 52 PRO A CA 1
ATOM 387 C C . PRO A 1 52 ? 23.312 4.719 -35.969 1 18.25 52 PRO A C 1
ATOM 389 O O . PRO A 1 52 ? 22.656 5.387 -35.156 1 18.25 52 PRO A O 1
ATOM 392 N N . ASN A 1 53 ? 23.844 3.531 -35.562 1 16.61 53 ASN A N 1
ATOM 393 C CA . ASN A 1 53 ? 23.766 2.445 -34.594 1 16.61 53 ASN A CA 1
ATOM 394 C C . ASN A 1 53 ? 24.406 2.824 -33.281 1 16.61 53 ASN A C 1
ATOM 396 O O . ASN A 1 53 ? 24.031 2.303 -32.219 1 16.61 53 ASN A O 1
ATOM 400 N N . GLU A 1 54 ? 25.594 3.498 -33.062 1 17.06 54 GLU A N 1
ATOM 401 C CA . GLU A 1 54 ? 26.578 2.662 -32.375 1 17.06 54 GLU A CA 1
ATOM 402 C C . GLU A 1 54 ? 26.484 2.844 -30.859 1 17.06 54 GLU A C 1
ATOM 404 O O . GLU A 1 54 ? 27.453 3.254 -30.219 1 17.06 54 GLU A O 1
ATOM 409 N N . LYS A 1 55 ? 25.438 3.221 -30.25 1 17.33 55 LYS A N 1
ATOM 410 C CA . LYS A 1 55 ? 25.734 3.686 -28.891 1 17.33 55 LYS A CA 1
ATOM 411 C C . LYS A 1 55 ? 26.203 2.533 -28.016 1 17.33 55 LYS A C 1
ATOM 413 O O . LYS A 1 55 ? 25.547 1.491 -27.953 1 17.33 55 LYS A O 1
ATOM 418 N N . THR A 1 56 ? 27.484 2.488 -27.516 1 17.55 56 THR A N 1
ATOM 419 C CA . THR A 1 56 ? 28.266 1.548 -26.734 1 17.55 56 THR A CA 1
ATOM 420 C C . THR A 1 56 ? 27.672 1.385 -25.328 1 17.55 56 THR A C 1
ATOM 422 O O . THR A 1 56 ? 27.422 2.373 -24.641 1 17.55 56 THR A O 1
ATOM 425 N N . ALA A 1 57 ? 27.078 0.283 -25.062 1 18.44 57 ALA A N 1
ATOM 426 C CA . ALA A 1 57 ? 26.328 -0.164 -23.891 1 18.44 57 ALA A CA 1
ATOM 427 C C . ALA A 1 57 ? 27.234 -0.288 -22.672 1 18.44 57 ALA A C 1
ATOM 429 O O . ALA A 1 57 ? 28.156 -1.115 -22.656 1 18.44 57 ALA A O 1
ATOM 430 N N . ASP A 1 58 ? 27.594 0.84 -22.031 1 18.31 58 ASP A N 1
ATOM 431 C CA . ASP A 1 58 ? 28.453 0.722 -20.859 1 18.31 58 ASP A CA 1
ATOM 432 C C . ASP A 1 58 ? 27.844 -0.226 -19.828 1 18.31 58 ASP A C 1
ATOM 434 O O . ASP A 1 58 ? 26.641 -0.135 -19.531 1 18.31 58 ASP A O 1
ATOM 438 N N . ASP A 1 59 ? 28.438 -1.45 -19.578 1 18.64 59 ASP A N 1
ATOM 439 C CA . ASP A 1 59 ? 28.203 -2.68 -18.828 1 18.64 59 ASP A CA 1
ATOM 440 C C . ASP A 1 59 ? 28.188 -2.404 -17.328 1 18.64 59 ASP A C 1
ATOM 442 O O . ASP A 1 59 ? 29.234 -2.367 -16.672 1 18.64 59 ASP A O 1
ATOM 446 N N . LYS A 1 60 ? 27.516 -1.405 -16.688 1 20.58 60 LYS A N 1
ATOM 447 C CA . LYS A 1 60 ? 27.625 -1.118 -15.25 1 20.58 60 LYS A CA 1
ATOM 448 C C . LYS A 1 60 ? 27.172 -2.307 -14.414 1 20.58 60 LYS A C 1
ATOM 450 O O . LYS A 1 60 ? 25.969 -2.549 -14.281 1 20.58 60 LYS A O 1
ATOM 455 N N . THR A 1 61 ? 27.969 -3.473 -14.234 1 20.08 61 THR A N 1
ATOM 456 C CA . THR A 1 61 ? 27.797 -4.707 -13.484 1 20.08 61 THR A CA 1
ATOM 457 C C . THR A 1 61 ? 27.656 -4.414 -11.992 1 20.08 61 THR A C 1
ATOM 459 O O . THR A 1 61 ? 28.531 -3.785 -11.391 1 20.08 61 THR A O 1
ATOM 462 N N . PRO A 1 62 ? 26.438 -4.34 -11.352 1 21.66 62 PRO A N 1
ATOM 463 C CA . PRO A 1 62 ? 26.188 -3.967 -9.953 1 21.66 62 PRO A CA 1
ATOM 464 C C . PRO A 1 62 ? 26.828 -4.926 -8.961 1 21.66 62 PRO A C 1
ATOM 466 O O . PRO A 1 62 ? 26.859 -6.137 -9.195 1 21.66 62 PRO A O 1
ATOM 469 N N . ARG A 1 63 ? 27.781 -4.594 -8.047 1 23.27 63 ARG A N 1
ATOM 470 C CA . ARG A 1 63 ? 28.703 -5.188 -7.082 1 23.27 63 ARG A CA 1
ATOM 471 C C . ARG A 1 63 ? 27.938 -5.891 -5.961 1 23.27 63 ARG A C 1
ATOM 473 O O . ARG A 1 63 ? 27 -5.332 -5.398 1 23.27 63 ARG A O 1
ATOM 480 N N . ALA A 1 64 ? 27.922 -7.312 -5.707 1 21.59 64 ALA A N 1
ATOM 481 C CA . ALA A 1 64 ? 27.391 -8.422 -4.914 1 21.59 64 ALA A CA 1
ATOM 482 C C . ALA A 1 64 ? 27.75 -8.258 -3.438 1 21.59 64 ALA A C 1
ATOM 484 O O . ALA A 1 64 ? 27.453 -9.125 -2.619 1 21.59 64 ALA A O 1
ATOM 485 N N . SER A 1 65 ? 28.609 -7.344 -2.951 1 24.7 65 SER A N 1
ATOM 486 C CA . SER A 1 65 ? 29.312 -7.566 -1.699 1 24.7 65 SER A CA 1
ATOM 487 C C . SER A 1 65 ? 28.359 -7.645 -0.519 1 24.7 65 SER A C 1
ATOM 489 O O . SER A 1 65 ? 28.625 -8.344 0.46 1 24.7 65 SER A O 1
ATOM 491 N N . GLU A 1 66 ? 27.422 -6.699 -0.27 1 27.38 66 GLU A N 1
ATOM 492 C CA . GLU A 1 66 ? 27.094 -6.352 1.11 1 27.38 66 GLU A CA 1
ATOM 493 C C . GLU A 1 66 ? 26.141 -7.375 1.725 1 27.38 66 GLU A C 1
ATOM 495 O O . GLU A 1 66 ? 25.578 -7.137 2.791 1 27.38 66 GLU A O 1
ATOM 500 N N . ILE A 1 67 ? 26 -8.562 1.144 1 26.27 67 ILE A N 1
ATOM 501 C CA . ILE A 1 67 ? 24.75 -9.219 1.514 1 26.27 67 ILE A CA 1
ATOM 502 C C . ILE A 1 67 ? 24.922 -9.914 2.865 1 26.27 67 ILE A C 1
ATOM 504 O O . ILE A 1 67 ? 23.953 -10.414 3.432 1 26.27 67 ILE A O 1
ATOM 508 N N . PHE A 1 68 ? 26.125 -10.391 3.365 1 27.3 68 PHE A N 1
ATOM 509 C CA . PHE A 1 68 ? 26.031 -11.516 4.285 1 27.3 68 PHE A CA 1
ATOM 510 C C . PHE A 1 68 ? 25.734 -11.039 5.699 1 27.3 68 PHE A C 1
ATOM 512 O O . PHE A 1 68 ? 26.625 -10.547 6.395 1 27.3 68 PHE A O 1
ATOM 519 N N . THR A 1 69 ? 24.656 -10.5 6.008 1 29.83 69 THR A N 1
ATOM 520 C CA . THR A 1 69 ? 24.344 -10.164 7.391 1 29.83 69 THR A CA 1
ATOM 521 C C . THR A 1 69 ? 24.297 -11.422 8.258 1 29.83 69 THR A C 1
ATOM 523 O O . THR A 1 69 ? 23.734 -12.438 7.84 1 29.83 69 THR A O 1
ATOM 526 N N . GLN A 1 70 ? 25.094 -11.602 9.359 1 34.44 70 GLN A N 1
ATOM 527 C CA . GLN A 1 70 ? 25.266 -12.648 10.367 1 34.44 70 GLN A CA 1
ATOM 528 C C . GLN A 1 70 ? 23.938 -13.047 10.977 1 34.44 70 GLN A C 1
ATOM 530 O O . GLN A 1 70 ? 23.062 -12.195 11.172 1 34.44 70 GLN A O 1
ATOM 535 N N . PRO A 1 71 ? 23.625 -14.305 11.102 1 40.41 71 PRO A N 1
ATOM 536 C CA . PRO A 1 71 ? 22.375 -14.93 11.555 1 40.41 71 PRO A CA 1
ATOM 537 C C . PRO A 1 71 ? 22.047 -14.594 13.008 1 40.41 71 PRO A C 1
ATOM 539 O O . PRO A 1 71 ? 22.891 -14.742 13.891 1 40.41 71 PRO A O 1
ATOM 542 N N . VAL A 1 72 ? 21.266 -13.75 13.453 1 52.06 72 VAL A N 1
ATOM 543 C CA . VAL A 1 72 ? 20.781 -13.203 14.719 1 52.06 72 VAL A CA 1
ATOM 544 C C . VAL A 1 72 ? 19.922 -14.234 15.43 1 52.06 72 VAL A C 1
ATOM 546 O O . VAL A 1 72 ? 18.734 -14.383 15.125 1 52.06 72 VAL A O 1
ATOM 549 N N . GLY A 1 73 ? 20.547 -15.656 15.852 1 62.25 73 GLY A N 1
ATOM 550 C CA . GLY A 1 73 ? 19.859 -16.547 16.766 1 62.25 73 GLY A CA 1
ATOM 551 C C . GLY A 1 73 ? 20.812 -17.484 17.516 1 62.25 73 GLY A C 1
ATOM 552 O O . GLY A 1 73 ? 21.969 -17.641 17.125 1 62.25 73 GLY A O 1
ATOM 553 N N . ARG A 1 74 ? 20.375 -18.062 18.75 1 72.81 74 ARG A N 1
ATOM 554 C CA . ARG A 1 74 ? 21.141 -19 19.562 1 72.81 74 ARG A CA 1
ATOM 555 C C . ARG A 1 74 ? 20.844 -20.438 19.188 1 72.81 74 ARG A C 1
ATOM 557 O O . ARG A 1 74 ? 19.672 -20.828 19.109 1 72.81 74 ARG A O 1
ATOM 564 N N . GLN A 1 75 ? 21.891 -21.125 19.016 1 77.81 75 GLN A N 1
ATOM 565 C CA . GLN A 1 75 ? 21.719 -22.516 18.594 1 77.81 75 GLN A CA 1
ATOM 566 C C . GLN A 1 75 ? 21.359 -23.391 19.797 1 77.81 75 GLN A C 1
ATOM 568 O O . GLN A 1 75 ? 21.938 -23.281 20.875 1 77.81 75 GLN A O 1
ATOM 573 N N . ALA A 1 76 ? 20.281 -24.141 19.672 1 80.25 76 ALA A N 1
ATOM 574 C CA . ALA A 1 76 ? 19.812 -25.094 20.688 1 80.25 76 ALA A CA 1
ATOM 575 C C . ALA A 1 76 ? 19.625 -26.484 20.078 1 80.25 76 ALA A C 1
ATOM 577 O O . ALA A 1 76 ? 19.406 -26.625 18.859 1 80.25 76 ALA A O 1
ATOM 578 N N . ARG A 1 77 ? 19.844 -27.5 20.812 1 81 77 ARG A N 1
ATOM 579 C CA . ARG A 1 77 ? 19.625 -28.891 20.422 1 81 77 ARG A CA 1
ATOM 580 C C . ARG A 1 77 ? 18.359 -29.453 21.062 1 81 77 ARG A C 1
ATOM 582 O O . ARG A 1 77 ? 18.109 -29.234 22.25 1 81 77 ARG A O 1
ATOM 589 N N . ALA A 1 78 ? 17.531 -30.156 20.281 1 80.94 78 ALA A N 1
ATOM 590 C CA . ALA A 1 78 ? 16.297 -30.781 20.75 1 80.94 78 ALA A CA 1
ATOM 591 C C . ALA A 1 78 ? 16.594 -32.031 21.578 1 80.94 78 ALA A C 1
ATOM 593 O O . ALA A 1 78 ? 17.312 -32.938 21.109 1 80.94 78 ALA A O 1
ATOM 594 N N . LEU A 1 79 ? 16.094 -32.094 22.797 1 80.56 79 LEU A N 1
ATOM 595 C CA . LEU A 1 79 ? 16.281 -33.219 23.719 1 80.56 79 LEU A CA 1
ATOM 596 C C . LEU A 1 79 ? 15.273 -34.344 23.422 1 80.56 79 LEU A C 1
ATOM 598 O O . LEU A 1 79 ? 15.57 -35.5 23.625 1 80.56 79 LEU A O 1
ATOM 602 N N . TYR A 1 80 ? 14.133 -34.031 23.047 1 79 80 TYR A N 1
ATOM 603 C CA . TYR A 1 80 ? 13.031 -34.938 22.828 1 79 80 TYR A CA 1
ATOM 604 C C . TYR A 1 80 ? 12.344 -34.656 21.5 1 79 80 TYR A C 1
ATOM 606 O O . TYR A 1 80 ? 12.453 -33.562 20.953 1 79 80 TYR A O 1
ATOM 614 N N . ASN A 1 81 ? 11.766 -35.688 20.922 1 78.56 81 ASN A N 1
ATOM 615 C CA . ASN A 1 81 ? 10.898 -35.5 19.766 1 78.56 81 ASN A CA 1
ATOM 616 C C . ASN A 1 81 ? 9.711 -34.594 20.109 1 78.56 81 ASN A C 1
ATOM 618 O O . ASN A 1 81 ? 9.133 -34.719 21.188 1 78.56 81 ASN A O 1
ATOM 622 N N . PHE A 1 82 ? 9.43 -33.625 19.281 1 78.19 82 PHE A N 1
ATOM 623 C CA . PHE A 1 82 ? 8.266 -32.75 19.391 1 78.19 82 PHE A CA 1
ATOM 624 C C . PHE A 1 82 ? 7.547 -32.625 18.062 1 78.19 82 PHE A C 1
ATOM 626 O O . PHE A 1 82 ? 8.148 -32.219 17.062 1 78.19 82 PHE A O 1
ATOM 633 N N . GLU A 1 83 ? 6.375 -33 18.109 1 77.75 83 GLU A N 1
ATOM 634 C CA . GLU A 1 83 ? 5.473 -32.812 16.969 1 77.75 83 GLU A CA 1
ATOM 635 C C . GLU A 1 83 ? 4.492 -31.672 17.25 1 77.75 83 GLU A C 1
ATOM 637 O O . GLU A 1 83 ? 3.645 -31.781 18.141 1 77.75 83 GLU A O 1
ATOM 642 N N . GLY A 1 84 ? 4.617 -30.578 16.594 1 70.12 84 GLY A N 1
ATOM 643 C CA . GLY A 1 84 ? 3.764 -29.422 16.781 1 70.12 84 GLY A CA 1
ATOM 644 C C . GLY A 1 84 ? 2.312 -29.688 16.422 1 70.12 84 GLY A C 1
ATOM 645 O O . GLY A 1 84 ? 2.023 -30.344 15.422 1 70.12 84 GLY A O 1
ATOM 646 N N . GLU A 1 85 ? 1.356 -29.297 17.141 1 67.31 85 GLU A N 1
ATOM 647 C CA . GLU A 1 85 ? -0.074 -29.5 16.922 1 67.31 85 GLU A CA 1
ATOM 648 C C . GLU A 1 85 ? -0.649 -28.406 16.016 1 67.31 85 GLU A C 1
ATOM 650 O O . GLU A 1 85 ? -1.678 -28.609 15.367 1 67.31 85 GLU A O 1
ATOM 655 N N . SER A 1 86 ? 0.069 -27.234 15.984 1 65.31 86 SER A N 1
ATOM 656 C CA . SER A 1 86 ? -0.331 -26.078 15.18 1 65.31 86 SER A CA 1
ATOM 657 C C . SER A 1 86 ? 0.811 -25.609 14.281 1 65.31 86 SER A C 1
ATOM 659 O O . SER A 1 86 ? 1.978 -25.906 14.555 1 65.31 86 SER A O 1
ATOM 661 N N . TYR A 1 87 ? 0.411 -24.875 13.258 1 68.44 87 TYR A N 1
ATOM 662 C CA . TYR A 1 87 ? 1.367 -24.375 12.281 1 68.44 87 TYR A CA 1
ATOM 663 C C . TYR A 1 87 ? 2.336 -23.391 12.922 1 68.44 87 TYR A C 1
ATOM 665 O O . TYR A 1 87 ? 3.398 -23.094 12.367 1 68.44 87 TYR A O 1
ATOM 673 N N . GLN A 1 88 ? 2.127 -23.031 14.117 1 73.88 88 GLN A N 1
ATOM 674 C CA . GLN A 1 88 ? 3.006 -22.078 14.781 1 73.88 88 GLN A CA 1
ATOM 675 C C . GLN A 1 88 ? 4.074 -22.797 15.602 1 73.88 88 GLN A C 1
ATOM 677 O O . GLN A 1 88 ? 5.031 -22.172 16.062 1 73.88 88 GLN A O 1
ATOM 682 N N . GLU A 1 89 ? 3.84 -24.031 15.68 1 78.62 89 GLU A N 1
ATOM 683 C CA . GLU A 1 89 ? 4.781 -24.797 16.484 1 78.62 89 GLU A CA 1
ATOM 684 C C . GLU A 1 89 ? 5.766 -25.578 15.617 1 78.62 89 GLU A C 1
ATOM 686 O O . GLU A 1 89 ? 5.383 -26.125 14.578 1 78.62 89 GLU A O 1
ATOM 691 N N . LEU A 1 90 ? 6.934 -25.578 15.992 1 78.06 90 LEU A N 1
ATOM 692 C CA . LEU A 1 90 ? 8.016 -26.234 15.258 1 78.06 90 LEU A CA 1
ATOM 693 C C . LEU A 1 90 ? 8.148 -27.703 15.672 1 78.06 90 LEU A C 1
ATOM 695 O O . LEU A 1 90 ? 8.281 -28 16.859 1 78.06 90 LEU A O 1
ATOM 699 N N . SER A 1 91 ? 7.906 -28.609 14.672 1 81.12 91 SER A N 1
ATOM 700 C CA . SER A 1 91 ? 8.148 -30.016 14.945 1 81.12 91 SER A CA 1
ATOM 701 C C . SER A 1 91 ? 9.625 -30.375 14.766 1 81.12 91 SER A C 1
ATOM 703 O O . SER A 1 91 ? 10.266 -29.906 13.82 1 81.12 91 SER A O 1
ATOM 705 N N . PHE A 1 92 ? 10.203 -31.094 15.797 1 78.44 92 PHE A N 1
ATOM 706 C CA . PHE A 1 92 ? 11.602 -31.484 15.727 1 78.44 92 PHE A CA 1
ATOM 707 C C . PHE A 1 92 ? 11.82 -32.844 16.422 1 78.44 92 PHE A C 1
ATOM 709 O O . PHE A 1 92 ? 10.969 -33.281 17.188 1 78.44 92 PHE A O 1
ATOM 716 N N . LYS A 1 93 ? 12.812 -33.469 15.93 1 81.19 93 LYS A N 1
ATOM 717 C CA . LYS A 1 93 ? 13.234 -34.719 16.531 1 81.19 93 LYS A CA 1
ATOM 718 C C . LYS A 1 93 ? 14.375 -34.5 17.531 1 81.19 93 LYS A C 1
ATOM 720 O O . LYS A 1 93 ? 15.125 -33.531 17.406 1 81.19 93 LYS A O 1
ATOM 725 N N . ALA A 1 94 ? 14.391 -35.438 18.422 1 79.81 94 ALA A N 1
ATOM 726 C CA . ALA A 1 94 ? 15.5 -35.406 19.375 1 79.81 94 ALA A CA 1
ATOM 727 C C . ALA A 1 94 ? 16.844 -35.438 18.656 1 79.81 94 ALA A C 1
ATOM 729 O O . ALA A 1 94 ? 17.047 -36.219 17.734 1 79.81 94 ALA A O 1
ATOM 730 N N . GLY A 1 95 ? 17.766 -34.438 18.891 1 78.38 95 GLY A N 1
ATOM 731 C CA . GLY A 1 95 ? 19.078 -34.281 18.266 1 78.38 95 GLY A CA 1
ATOM 732 C C . GLY A 1 95 ? 19.125 -33.188 17.234 1 78.38 95 GLY A C 1
ATOM 733 O O . GLY A 1 95 ? 20.219 -32.75 16.828 1 78.38 95 GLY A O 1
ATOM 734 N N . ASP A 1 96 ? 18.016 -32.625 16.891 1 78 96 ASP A N 1
ATOM 735 C CA . ASP A 1 96 ? 17.984 -31.562 15.922 1 78 96 ASP A CA 1
ATOM 736 C C . ASP A 1 96 ? 18.578 -30.281 16.5 1 78 96 ASP A C 1
ATOM 738 O O . ASP A 1 96 ? 18.406 -29.984 17.688 1 78 96 ASP A O 1
ATOM 742 N N . VAL A 1 97 ? 19.344 -29.641 15.609 1 80.5 97 VAL A N 1
ATOM 743 C CA . VAL A 1 97 ? 19.875 -28.328 15.984 1 80.5 97 VAL A CA 1
ATOM 744 C C . VAL A 1 97 ? 18.875 -27.25 15.609 1 80.5 97 VAL A C 1
ATOM 746 O O . VAL A 1 97 ? 18.453 -27.156 14.453 1 80.5 97 VAL A O 1
ATOM 749 N N . LEU A 1 98 ? 18.438 -26.484 16.578 1 77.5 98 LEU A N 1
ATOM 750 C CA . LEU A 1 98 ? 17.5 -25.391 16.422 1 77.5 98 LEU A CA 1
ATOM 751 C C . LEU A 1 98 ? 18.188 -24.047 16.656 1 77.5 98 LEU A C 1
ATOM 753 O O . LEU A 1 98 ? 19.094 -23.953 17.469 1 77.5 98 LEU A O 1
ATOM 757 N N . ASN A 1 99 ? 17.891 -23.109 15.805 1 78.56 99 ASN A N 1
ATOM 758 C CA . ASN A 1 99 ? 18.297 -21.734 16.047 1 78.56 99 ASN A CA 1
ATOM 759 C C . ASN A 1 99 ? 17.219 -20.953 16.781 1 78.56 99 ASN A C 1
ATOM 761 O O . ASN A 1 99 ? 16.172 -20.609 16.219 1 78.56 99 ASN A O 1
ATOM 765 N N . VAL A 1 100 ? 17.484 -20.766 18.016 1 76.81 100 VAL A N 1
ATOM 766 C CA . VAL A 1 100 ? 16.516 -20.047 18.844 1 76.81 100 VAL A CA 1
ATOM 767 C C . VAL A 1 100 ? 16.625 -18.547 18.609 1 76.81 100 VAL A C 1
ATOM 769 O O . VAL A 1 100 ? 17.656 -17.938 18.906 1 76.81 100 VAL A O 1
ATOM 772 N N . LEU A 1 101 ? 15.609 -18.016 18.109 1 76.38 101 LEU A N 1
ATOM 773 C CA . LEU A 1 101 ? 15.562 -16.609 17.703 1 76.38 101 LEU A CA 1
ATOM 774 C C . LEU A 1 101 ? 15.109 -15.734 18.875 1 76.38 101 LEU A C 1
ATOM 776 O O . LEU A 1 101 ? 15.609 -14.617 19.047 1 76.38 101 LEU A O 1
ATOM 780 N N . LYS A 1 102 ? 14.141 -16.312 19.516 1 77.12 102 LYS A N 1
ATOM 781 C CA . LYS A 1 102 ? 13.641 -15.625 20.703 1 77.12 102 LYS A CA 1
ATOM 782 C C . LYS A 1 102 ? 13.391 -16.609 21.844 1 77.12 102 LYS A C 1
ATOM 784 O O . LYS A 1 102 ? 12.664 -17.594 21.672 1 77.12 102 LYS A O 1
ATOM 789 N N . GLU A 1 103 ? 14.109 -16.359 22.828 1 74.06 103 GLU A N 1
ATOM 790 C CA . GLU A 1 103 ? 14.008 -17.219 24 1 74.06 103 GLU A CA 1
ATOM 791 C C . GLU A 1 103 ? 12.859 -16.781 24.906 1 74.06 103 GLU A C 1
ATOM 793 O O . GLU A 1 103 ? 12.461 -15.617 24.891 1 74.06 103 GLU A O 1
ATOM 798 N N . ARG A 1 104 ? 12.406 -17.797 25.594 1 65.88 104 ARG A N 1
ATOM 799 C CA . ARG A 1 104 ? 11.477 -17.641 26.719 1 65.88 104 ARG A CA 1
ATOM 800 C C . ARG A 1 104 ? 10.297 -16.75 26.328 1 65.88 104 ARG A C 1
ATOM 802 O O . ARG A 1 104 ? 10.07 -15.711 26.938 1 65.88 104 ARG A O 1
ATOM 809 N N . LEU A 1 105 ? 9.75 -17.031 25.156 1 64.62 105 LEU A N 1
ATOM 810 C CA . LEU A 1 105 ? 8.562 -16.281 24.75 1 64.62 105 LEU A CA 1
ATOM 811 C C . LEU A 1 105 ? 7.449 -16.422 25.781 1 64.62 105 LEU A C 1
ATOM 813 O O . LEU A 1 105 ? 6.969 -15.43 26.328 1 64.62 105 LEU A O 1
ATOM 817 N N . SER A 1 106 ? 6.328 -17.281 25.797 1 59.12 106 SER A N 1
ATOM 818 C CA . SER A 1 106 ? 5.289 -17.5 26.797 1 59.12 106 SER A CA 1
ATOM 819 C C . SER A 1 106 ? 5.242 -18.969 27.234 1 59.12 106 SER A C 1
ATOM 821 O O . SER A 1 106 ? 5.414 -19.859 26.406 1 59.12 106 SER A O 1
ATOM 823 N N . GLU A 1 107 ? 5.008 -19.203 28.578 1 61.81 107 GLU A N 1
ATOM 824 C CA . GLU A 1 107 ? 4.684 -20.453 29.266 1 61.81 107 GLU A CA 1
ATOM 825 C C . GLU A 1 107 ? 5.637 -21.562 28.859 1 61.81 107 GLU A C 1
ATOM 827 O O . GLU A 1 107 ? 5.211 -22.703 28.672 1 61.81 107 GLU A O 1
ATOM 832 N N . GLY A 1 108 ? 6.934 -21.312 28.672 1 70.06 108 GLY A N 1
ATOM 833 C CA . GLY A 1 108 ? 7.906 -22.375 28.453 1 70.06 108 GLY A CA 1
ATOM 834 C C . GLY A 1 108 ? 8.172 -22.641 26.984 1 70.06 108 GLY A C 1
ATOM 835 O O . GLY A 1 108 ? 8.742 -23.672 26.625 1 70.06 108 GLY A O 1
ATOM 836 N N . TRP A 1 109 ? 7.641 -21.656 26.172 1 77.12 109 TRP A N 1
ATOM 837 C CA . TRP A 1 109 ? 7.898 -21.844 24.734 1 77.12 109 TRP A CA 1
ATOM 838 C C . TRP A 1 109 ? 8.906 -20.828 24.234 1 77.12 109 TRP A C 1
ATOM 840 O O . TRP A 1 109 ? 8.969 -19.703 24.734 1 77.12 109 TRP A O 1
ATOM 850 N N . SER A 1 110 ? 9.75 -21.078 23.312 1 78.19 110 SER A N 1
ATOM 851 C CA . SER A 1 110 ? 10.719 -20.25 22.609 1 78.19 110 SER A CA 1
ATOM 852 C C . SER A 1 110 ? 10.508 -20.297 21.109 1 78.19 110 SER A C 1
ATOM 854 O O . SER A 1 110 ? 9.961 -21.281 20.578 1 78.19 110 SER A O 1
ATOM 856 N N . LEU A 1 111 ? 10.805 -19.203 20.562 1 80.88 111 LEU A N 1
ATOM 857 C CA . LEU A 1 111 ? 10.766 -19.172 19.094 1 80.88 111 LEU A CA 1
ATOM 858 C C . LEU A 1 111 ? 12.086 -19.656 18.516 1 80.88 111 LEU A C 1
ATOM 860 O O . LEU A 1 111 ? 13.148 -19.109 18.828 1 80.88 111 LEU A O 1
ATOM 864 N N . ALA A 1 112 ? 11.922 -20.688 17.75 1 79.38 112 ALA A N 1
ATOM 865 C CA . ALA A 1 112 ? 13.125 -21.266 17.172 1 79.38 112 ALA A CA 1
ATOM 866 C C . ALA A 1 112 ? 12.961 -21.5 15.672 1 79.38 112 ALA A C 1
ATOM 868 O O . ALA A 1 112 ? 11.836 -21.562 15.164 1 79.38 112 ALA A O 1
ATOM 869 N N . GLU A 1 113 ? 14.078 -21.531 15.172 1 78.31 113 GLU A N 1
ATOM 870 C CA . GLU A 1 113 ? 14.156 -21.797 13.742 1 78.31 113 GLU A CA 1
ATOM 871 C C . GLU A 1 113 ? 14.898 -23.109 13.461 1 78.31 113 GLU A C 1
ATOM 873 O O . GLU A 1 113 ? 15.961 -23.359 14.047 1 78.31 113 GLU A O 1
ATOM 878 N N . LYS A 1 114 ? 14.344 -23.984 12.75 1 78 114 LYS A N 1
ATOM 879 C CA . LYS A 1 114 ? 14.961 -25.203 12.25 1 78 114 LYS A CA 1
ATOM 880 C C . LYS A 1 114 ? 14.742 -25.359 10.75 1 78 114 LYS A C 1
ATOM 882 O O . LYS A 1 114 ? 13.602 -25.344 10.281 1 78 114 LYS A O 1
ATOM 887 N N . ASP A 1 115 ? 15.891 -25.531 10 1 67.88 115 ASP A N 1
ATOM 888 C CA . ASP A 1 115 ? 15.898 -25.781 8.562 1 67.88 115 ASP A CA 1
ATOM 889 C C . ASP A 1 115 ? 15.047 -24.75 7.824 1 67.88 115 ASP A C 1
ATOM 891 O O . ASP A 1 115 ? 14.297 -25.094 6.914 1 67.88 115 ASP A O 1
ATOM 895 N N . GLY A 1 116 ? 15.078 -23.438 8.383 1 68.44 116 GLY A N 1
ATOM 896 C CA . GLY A 1 116 ? 14.43 -22.297 7.758 1 68.44 116 GLY A CA 1
ATOM 897 C C . GLY A 1 116 ? 13.008 -22.078 8.227 1 68.44 116 GLY A C 1
ATOM 898 O O . GLY A 1 116 ? 12.352 -21.109 7.828 1 68.44 116 GLY A O 1
ATOM 899 N N . ILE A 1 117 ? 12.461 -22.922 9.023 1 74.25 117 ILE A N 1
ATOM 900 C CA . ILE A 1 117 ? 11.117 -22.797 9.578 1 74.25 117 ILE A CA 1
ATOM 901 C C . ILE A 1 117 ? 11.203 -22.281 11.016 1 74.25 117 ILE A C 1
ATOM 903 O O . ILE A 1 117 ? 11.914 -22.828 11.852 1 74.25 117 ILE A O 1
ATOM 907 N N . THR A 1 118 ? 10.445 -21.234 11.156 1 78.75 118 THR A N 1
ATOM 908 C CA . THR A 1 118 ? 10.383 -20.641 12.492 1 78.75 118 THR A CA 1
ATOM 909 C C . THR A 1 118 ? 9.117 -21.094 13.211 1 78.75 118 THR A C 1
ATOM 911 O O . THR A 1 118 ? 8.039 -21.156 12.617 1 78.75 118 THR A O 1
ATOM 914 N N . GLY A 1 119 ? 9.117 -21.469 14.406 1 78.69 119 GLY A N 1
ATOM 915 C CA . GLY A 1 119 ? 7.988 -21.875 15.227 1 78.69 119 GLY A CA 1
ATOM 916 C C . GLY A 1 119 ? 8.305 -21.906 16.703 1 78.69 119 GLY A C 1
ATOM 917 O O . GLY A 1 119 ? 9.461 -21.719 17.109 1 78.69 119 GLY A O 1
ATOM 918 N N . LEU A 1 120 ? 7.207 -22.062 17.344 1 80.19 120 LEU A N 1
ATOM 919 C CA . LEU A 1 120 ? 7.324 -22.141 18.797 1 80.19 120 LEU A CA 1
ATOM 920 C C . LEU A 1 120 ? 7.844 -23.5 19.219 1 80.19 120 LEU A C 1
ATOM 922 O O . LEU A 1 120 ? 7.445 -24.531 18.656 1 80.19 120 LEU A O 1
ATOM 926 N N . VAL A 1 121 ? 8.711 -23.469 20.156 1 83.06 121 VAL A N 1
ATOM 927 C CA . VAL A 1 121 ? 9.281 -24.703 20.703 1 83.06 121 VAL A CA 1
ATOM 928 C C . VAL A 1 121 ? 9.188 -24.672 22.234 1 83.06 121 VAL A C 1
ATOM 930 O O . VAL A 1 121 ? 9.367 -23.625 22.859 1 83.06 121 VAL A O 1
ATOM 933 N N . PRO A 1 122 ? 8.812 -25.781 22.688 1 79.19 122 PRO A N 1
ATOM 934 C CA . PRO A 1 122 ? 8.828 -25.828 24.156 1 79.19 122 PRO A CA 1
ATOM 935 C C . PRO A 1 122 ? 10.234 -25.75 24.734 1 79.19 122 PRO A C 1
ATOM 937 O O . PRO A 1 122 ? 11.117 -26.531 24.359 1 79.19 122 PRO A O 1
ATOM 940 N N . GLU A 1 123 ? 10.445 -24.984 25.625 1 75.75 123 GLU A N 1
ATOM 941 C CA . GLU A 1 123 ? 11.758 -24.703 26.188 1 75.75 123 GLU A CA 1
ATOM 942 C C . GLU A 1 123 ? 12.32 -25.922 26.922 1 75.75 123 GLU A C 1
ATOM 944 O O . GLU A 1 123 ? 13.531 -26.156 26.922 1 75.75 123 GLU A O 1
ATOM 949 N N . ALA A 1 124 ? 11.414 -26.75 27.453 1 79.25 124 ALA A N 1
ATOM 950 C CA . ALA A 1 124 ? 11.828 -27.938 28.203 1 79.25 124 ALA A CA 1
ATOM 951 C C . ALA A 1 124 ? 12.375 -29.016 27.266 1 79.25 124 ALA A C 1
ATOM 953 O O . ALA A 1 124 ? 13.023 -29.953 27.719 1 79.25 124 ALA A O 1
ATOM 954 N N . TYR A 1 125 ? 12.211 -28.781 26 1 79.25 125 TYR A N 1
ATOM 955 C CA . TYR A 1 125 ? 12.609 -29.812 25.047 1 79.25 125 TYR A CA 1
ATOM 956 C C . TYR A 1 125 ? 13.922 -29.453 24.359 1 79.25 125 TYR A C 1
ATOM 958 O O . TYR A 1 125 ? 14.414 -30.188 23.5 1 79.25 125 TYR A O 1
ATOM 966 N N . ILE A 1 126 ? 14.391 -28.219 24.625 1 77.81 126 ILE A N 1
ATOM 967 C CA . ILE A 1 126 ? 15.609 -27.812 23.938 1 77.81 126 ILE A CA 1
ATOM 968 C C . ILE A 1 126 ? 16.688 -27.438 24.953 1 77.81 126 ILE A C 1
ATOM 970 O O . ILE A 1 126 ? 16.375 -27.062 26.078 1 77.81 126 ILE A O 1
ATOM 974 N N . THR A 1 127 ? 17.953 -27.672 24.562 1 79.38 127 THR A N 1
ATOM 975 C CA . THR A 1 127 ? 19.109 -27.25 25.344 1 79.38 127 THR A CA 1
ATOM 976 C C . THR A 1 127 ? 20.047 -26.391 24.484 1 79.38 127 THR A C 1
ATOM 978 O O . THR A 1 127 ? 20.344 -26.75 23.344 1 79.38 127 THR A O 1
ATOM 981 N N . TYR A 1 128 ? 20.25 -25.266 24.906 1 70 128 TYR A N 1
ATOM 982 C CA . TYR A 1 128 ? 21.109 -24.344 24.172 1 70 128 TYR A CA 1
ATOM 983 C C . TYR A 1 128 ? 22.531 -24.875 24.062 1 70 128 TYR A C 1
ATOM 985 O O . TYR A 1 128 ? 23.078 -25.375 25.047 1 70 128 TYR A O 1
ATOM 993 N N . THR A 1 129 ? 22.844 -25.031 22.781 1 57.16 129 THR A N 1
ATOM 994 C CA . THR A 1 129 ? 24.219 -25.453 22.562 1 57.16 129 THR A CA 1
ATOM 995 C C . THR A 1 129 ? 25.188 -24.281 22.75 1 57.16 129 THR A C 1
ATOM 997 O O . THR A 1 129 ? 25.047 -23.25 22.094 1 57.16 129 THR A O 1
ATOM 1000 N N . THR A 1 130 ? 25.453 -23.922 23.875 1 45.03 130 THR A N 1
ATOM 1001 C CA . THR A 1 130 ? 26.5 -22.953 24.109 1 45.03 130 THR A CA 1
ATOM 1002 C C . THR A 1 130 ? 27.703 -23.203 23.188 1 45.03 130 THR A C 1
ATOM 1004 O O . THR A 1 130 ? 28.203 -24.328 23.109 1 45.03 130 THR A O 1
ATOM 1007 N N . GLU A 1 131 ? 27.641 -22.375 22.125 1 36.28 131 GLU A N 1
ATOM 1008 C CA . GLU A 1 131 ? 28.906 -22.453 21.406 1 36.28 131 GLU A CA 1
ATOM 1009 C C . GLU A 1 131 ? 30.094 -22.375 22.375 1 36.28 131 GLU A C 1
ATOM 1011 O O . GLU A 1 131 ? 30.188 -21.422 23.156 1 36.28 131 GLU A O 1
ATOM 1016 N N . PHE A 1 132 ? 30.547 -23.375 22.812 1 28.48 132 PHE A N 1
ATOM 1017 C CA . PHE A 1 132 ? 31.875 -23.312 23.406 1 28.48 132 PHE A CA 1
ATOM 1018 C C . PHE A 1 132 ? 32.844 -22.625 22.453 1 28.48 132 PHE A C 1
ATOM 1020 O O . PHE A 1 132 ? 32.938 -23 21.281 1 28.48 132 PHE A O 1
ATOM 1027 N N . ALA A 1 133 ? 32.906 -21.328 22.703 1 27.92 133 ALA A N 1
ATOM 1028 C CA . ALA A 1 133 ? 34 -20.594 22.062 1 27.92 133 ALA A CA 1
ATOM 1029 C C . ALA A 1 133 ? 35.219 -21.5 21.875 1 27.92 133 ALA A C 1
ATOM 1031 O O . ALA A 1 133 ? 35.719 -22.078 22.844 1 27.92 133 ALA A O 1
ATOM 1032 N N . GLU A 1 134 ? 35.156 -22.062 20.734 1 23.77 134 GLU A N 1
ATOM 1033 C CA . GLU A 1 134 ? 36.375 -22.797 20.484 1 23.77 134 GLU A CA 1
ATOM 1034 C C . GLU A 1 134 ? 37.594 -21.953 20.812 1 23.77 134 GLU A C 1
ATOM 1036 O O . GLU A 1 134 ? 37.75 -20.844 20.297 1 23.77 134 GLU A O 1
ATOM 1041 N N . LEU A 1 135 ? 37.938 -21.969 22.094 1 23.42 135 LEU A N 1
ATOM 1042 C CA . LEU A 1 135 ? 39.281 -21.531 22.469 1 23.42 135 LEU A CA 1
ATOM 1043 C C . LEU A 1 135 ? 40.281 -21.828 21.359 1 23.42 135 LEU A C 1
ATOM 1045 O O . LEU A 1 135 ? 40.375 -22.969 20.891 1 23.42 135 LEU A O 1
ATOM 1049 N N . HIS A 1 136 ? 40.344 -20.766 20.547 1 21.73 136 HIS A N 1
ATOM 1050 C CA . HIS A 1 136 ? 41.5 -20.75 19.672 1 21.73 136 HIS A CA 1
ATOM 1051 C C . HIS A 1 136 ? 42.75 -21.266 20.406 1 21.73 136 HIS A C 1
ATOM 1053 O O . HIS A 1 136 ? 43.062 -20.797 21.5 1 21.73 136 HIS A O 1
ATOM 1059 N N . ASN A 1 137 ? 42.875 -22.5 20.188 1 20.81 137 ASN A N 1
ATOM 1060 C CA . ASN A 1 137 ? 44.094 -23.188 20.562 1 20.81 137 ASN A CA 1
ATOM 1061 C C . ASN A 1 137 ? 45.344 -22.344 20.234 1 20.81 137 ASN A C 1
ATOM 1063 O O . ASN A 1 137 ? 45.562 -22 19.078 1 20.81 137 ASN A O 1
ATOM 1067 N N . LEU A 1 138 ? 45.656 -21.469 21.109 1 19.2 138 LEU A N 1
ATOM 1068 C CA . LEU A 1 138 ? 46.938 -20.812 21.266 1 19.2 138 LEU A CA 1
ATOM 1069 C C . LEU A 1 138 ? 48.062 -21.719 20.797 1 19.2 138 LEU A C 1
ATOM 1071 O O . LEU A 1 138 ? 48.062 -22.922 21.062 1 19.2 138 LEU A O 1
ATOM 1075 N N . ALA A 1 139 ? 48.875 -21.125 19.875 1 20.17 139 ALA A N 1
ATOM 1076 C CA . ALA A 1 139 ? 50.125 -21.562 19.297 1 20.17 139 ALA A CA 1
ATOM 1077 C C . ALA A 1 139 ? 51.156 -21.891 20.391 1 20.17 139 ALA A C 1
ATOM 1079 O O . ALA A 1 139 ? 52.062 -21.094 20.672 1 20.17 139 ALA A O 1
ATOM 1080 N N . LEU A 1 140 ? 50.781 -22.484 21.516 1 17.11 140 LEU A N 1
ATOM 1081 C CA . LEU A 1 140 ? 51.938 -22.625 22.391 1 17.11 140 LEU A CA 1
ATOM 1082 C C . LEU A 1 140 ? 53.094 -23.281 21.656 1 17.11 140 LEU A C 1
ATOM 1084 O O . LEU A 1 140 ? 52.906 -24.266 20.938 1 17.11 140 LEU A O 1
ATOM 1088 N N . SER A 1 141 ? 54.25 -22.562 21.516 1 18.5 141 SER A N 1
ATOM 1089 C CA . SER A 1 141 ? 55.594 -22.859 21.047 1 18.5 141 SER A CA 1
ATOM 1090 C C . SER A 1 141 ? 56.219 -24 21.844 1 18.5 141 SER A C 1
ATOM 1092 O O . SER A 1 141 ? 57.312 -24.469 21.516 1 18.5 141 SER A O 1
ATOM 1094 N N . PRO A 1 142 ? 55.875 -24.859 22.688 1 15.71 142 PRO A N 1
ATOM 1095 C CA . PRO A 1 142 ? 57.062 -25.391 23.344 1 15.71 142 PRO A CA 1
ATOM 1096 C C . PRO A 1 142 ? 58.062 -26 22.359 1 15.71 142 PRO A C 1
ATOM 1098 O O . PRO A 1 142 ? 57.688 -26.359 21.234 1 15.71 142 PRO A O 1
ATOM 1101 N N . THR A 1 143 ? 59.562 -26.047 22.594 1 16.98 143 THR A N 1
ATOM 1102 C CA . THR A 1 143 ? 60.938 -26.484 22.5 1 16.98 143 THR A CA 1
ATOM 1103 C C . THR A 1 143 ? 61.031 -28.016 22.547 1 16.98 143 THR A C 1
ATOM 1105 O O . THR A 1 143 ? 61.719 -28.625 21.734 1 16.98 143 THR A O 1
ATOM 1108 N N . LEU A 1 144 ? 61.094 -28.766 23.812 1 15.54 144 LEU A N 1
ATOM 1109 C CA . LEU A 1 144 ? 62.156 -29.516 24.453 1 15.54 144 LEU A CA 1
ATOM 1110 C C . LEU A 1 144 ? 62.156 -30.969 23.969 1 15.54 144 LEU A C 1
ATOM 1112 O O . LEU A 1 144 ? 61.156 -31.453 23.453 1 15.54 144 LEU A O 1
ATOM 1116 N N . SER A 1 145 ? 62.5 -32.062 24.891 1 16.34 145 SER A N 1
ATOM 1117 C CA . SER A 1 145 ? 63.688 -32.906 25.062 1 16.34 145 SER A CA 1
ATOM 1118 C C . SER A 1 145 ? 63.562 -34.219 24.312 1 16.34 145 SER A C 1
ATOM 1120 O O . SER A 1 145 ? 64.438 -34.562 23.484 1 16.34 145 SER A O 1
ATOM 1122 N N . CYS A 1 146 ? 63.438 -35.5 25.141 1 15.83 146 CYS A N 1
ATOM 1123 C CA . CYS A 1 146 ? 64.25 -36.562 25.703 1 15.83 146 CYS A CA 1
ATOM 1124 C C . CYS A 1 146 ? 63.906 -37.906 25.031 1 15.83 146 CYS A C 1
ATOM 1126 O O . CYS A 1 146 ? 62.875 -38.031 24.391 1 15.83 146 CYS A O 1
ATOM 1128 N N . GLU A 1 147 ? 64.25 -39.219 25.766 1 15.61 147 GLU A N 1
ATOM 1129 C CA . GLU A 1 147 ? 65.062 -40.438 25.875 1 15.61 147 GLU A CA 1
ATOM 1130 C C . GLU A 1 147 ? 64.25 -41.688 25.594 1 15.61 147 GLU A C 1
ATOM 1132 O O . GLU A 1 147 ? 64.688 -42.594 24.922 1 15.61 147 GLU A O 1
ATOM 1137 N N . SER A 1 148 ? 63.094 -42.156 26.25 1 15.5 148 SER A N 1
ATOM 1138 C CA . SER A 1 148 ? 63.375 -43.438 26.891 1 15.5 148 SER A CA 1
ATOM 1139 C C . SER A 1 148 ? 63.25 -44.594 25.891 1 15.5 148 SER A C 1
ATOM 1141 O O . SER A 1 148 ? 62.625 -44.438 24.828 1 15.5 148 SER A O 1
ATOM 1143 N N . ASP A 1 149 ? 63.531 -46.031 26.359 1 15.7 149 ASP A N 1
ATOM 1144 C CA . ASP A 1 149 ? 64.312 -47.281 26.297 1 15.7 149 ASP A CA 1
ATOM 1145 C C . ASP A 1 149 ? 63.406 -48.406 25.766 1 15.7 149 ASP A C 1
ATOM 1147 O O . ASP A 1 149 ? 63.812 -49.156 24.859 1 15.7 149 ASP A O 1
ATOM 1151 N N . ASP A 1 150 ? 62.406 -49.094 26.484 1 15.91 150 ASP A N 1
ATOM 1152 C CA . ASP A 1 150 ? 62.594 -50.5 26.875 1 15.91 150 ASP A CA 1
ATOM 1153 C C . ASP A 1 150 ? 62.188 -51.469 25.766 1 15.91 150 ASP A C 1
ATOM 1155 O O . ASP A 1 150 ? 61.406 -51.094 24.891 1 15.91 150 ASP A O 1
ATOM 1159 N N . SER A 1 151 ? 62.125 -52.938 26.047 1 16.52 151 SER A N 1
ATOM 1160 C CA . SER A 1 151 ? 62.625 -54.312 25.766 1 16.52 151 SER A CA 1
ATOM 1161 C C . SER A 1 151 ? 61.594 -55.156 25.062 1 16.52 151 SER A C 1
ATOM 1163 O O . SER A 1 151 ? 61.844 -55.719 24 1 16.52 151 SER A O 1
ATOM 1165 N N . MET A 1 152 ? 60.656 -56.031 25.719 1 15.74 152 MET A N 1
ATOM 1166 C CA . MET A 1 152 ? 60.781 -57.469 25.703 1 15.74 152 MET A CA 1
ATOM 1167 C C . MET A 1 152 ? 60 -58.094 24.547 1 15.74 152 MET A C 1
ATOM 1169 O O . MET A 1 152 ? 60.562 -58.844 23.75 1 15.74 152 MET A O 1
ATOM 1173 N N . VAL A 1 153 ? 58.875 -59.094 24.766 1 16.69 153 VAL A N 1
ATOM 1174 C CA . VAL A 1 153 ? 58.969 -60.531 24.781 1 16.69 153 VAL A CA 1
ATOM 1175 C C . VAL A 1 153 ? 58.344 -61.094 23.516 1 16.69 153 VAL A C 1
ATOM 1177 O O . VAL A 1 153 ? 57.594 -60.438 22.812 1 16.69 153 VAL A O 1
ATOM 1180 N N . SER A 1 154 ? 57.75 -62.5 23.469 1 16.12 154 SER A N 1
ATOM 1181 C CA . SER A 1 154 ? 58.062 -63.844 22.969 1 16.12 154 SER A CA 1
ATOM 1182 C C . SER A 1 154 ? 57.156 -64.25 21.828 1 16.12 154 SER A C 1
ATOM 1184 O O . SER A 1 154 ? 57.594 -64.312 20.672 1 16.12 154 SER A O 1
ATOM 1186 N N . SER A 1 155 ? 56.062 -65.312 21.875 1 16.34 155 SER A N 1
ATOM 1187 C CA . SER A 1 155 ? 56.156 -66.688 21.391 1 16.34 155 SER A CA 1
ATOM 1188 C C . SER A 1 155 ? 55.375 -66.812 20.094 1 16.34 155 SER A C 1
ATOM 1190 O O . SER A 1 155 ? 54.594 -65.938 19.703 1 16.34 155 SER A O 1
ATOM 1192 N N . THR A 1 156 ? 54.531 -68.125 19.766 1 16.8 156 THR A N 1
ATOM 1193 C CA . THR A 1 156 ? 54.75 -69.312 18.969 1 16.8 156 THR A CA 1
ATOM 1194 C C . THR A 1 156 ? 53.844 -69.375 17.766 1 16.8 156 THR A C 1
ATOM 1196 O O . THR A 1 156 ? 54.281 -69.562 16.641 1 16.8 156 THR A O 1
ATOM 1199 N N . THR A 1 157 ? 52.375 -69.875 17.703 1 17.78 157 THR A N 1
ATOM 1200 C CA . THR A 1 157 ? 52 -71.188 17.219 1 17.78 157 THR A CA 1
ATOM 1201 C C . THR A 1 157 ? 51.5 -71.125 15.773 1 17.78 157 THR A C 1
ATOM 1203 O O . THR A 1 157 ? 50.969 -70.125 15.344 1 17.78 157 THR A O 1
ATOM 1206 N N . SER A 1 158 ? 51.219 -72.375 14.859 1 17.86 158 SER A N 1
ATOM 1207 C CA . SER A 1 158 ? 51.531 -72.938 13.555 1 17.86 158 SER A CA 1
ATOM 1208 C C . SER A 1 158 ? 50.344 -72.812 12.602 1 17.86 158 SER A C 1
ATOM 1210 O O . SER A 1 158 ? 50.531 -72.562 11.414 1 17.86 158 SER A O 1
ATOM 1212 N N . PRO A 1 159 ? 48.969 -73.188 12.828 1 19.05 159 PRO A N 1
ATOM 1213 C CA . PRO A 1 159 ? 48.438 -74.375 12.117 1 19.05 159 PRO A CA 1
ATOM 1214 C C . PRO A 1 159 ? 48 -74 10.688 1 19.05 159 PRO A C 1
ATOM 1216 O O . PRO A 1 159 ? 47.812 -72.875 10.359 1 19.05 159 PRO A O 1
ATOM 1219 N N . ILE A 1 160 ? 47.125 -75 9.938 1 18.83 160 ILE A N 1
ATOM 1220 C CA . ILE A 1 160 ? 47.094 -75.75 8.695 1 18.83 160 ILE A CA 1
ATOM 1221 C C . ILE A 1 160 ? 46.25 -75 7.66 1 18.83 160 ILE A C 1
ATOM 1223 O O . ILE A 1 160 ? 45.438 -74.125 8.016 1 18.83 160 ILE A O 1
ATOM 1227 N N . SER A 1 161 ? 45.5 -75.812 6.566 1 18.41 161 SER A N 1
ATOM 1228 C CA . SER A 1 161 ? 45.719 -76.062 5.141 1 18.41 161 SER A CA 1
ATOM 1229 C C . SER A 1 161 ? 44.656 -75.312 4.301 1 18.41 161 SER A C 1
ATOM 1231 O O . SER A 1 161 ? 45 -74.562 3.385 1 18.41 161 SER A O 1
ATOM 1233 N N . ASN A 1 162 ? 43.344 -75.938 4.039 1 20.41 162 ASN A N 1
ATOM 1234 C CA . ASN A 1 162 ? 42.75 -76.5 2.828 1 20.41 162 ASN A CA 1
ATOM 1235 C C . ASN A 1 162 ? 41.812 -75.5 2.141 1 20.41 162 ASN A C 1
ATOM 1237 O O . ASN A 1 162 ? 41.094 -74.75 2.805 1 20.41 162 ASN A O 1
ATOM 1241 N N . GLY A 1 163 ? 41.906 -75.188 0.724 1 20.61 163 GLY A N 1
ATOM 1242 C CA . GLY A 1 163 ? 41.594 -74.125 -0.24 1 20.61 163 GLY A CA 1
ATOM 1243 C C . GLY A 1 163 ? 40.188 -74.312 -0.817 1 20.61 163 GLY A C 1
ATOM 1244 O O . GLY A 1 163 ? 39.844 -73.625 -1.785 1 20.61 163 GLY A O 1
ATOM 1245 N N . PRO A 1 164 ? 39.031 -74.875 -0.209 1 21.78 164 PRO A N 1
ATOM 1246 C CA . PRO A 1 164 ? 37.938 -75.312 -1.082 1 21.78 164 PRO A CA 1
ATOM 1247 C C . PRO A 1 164 ? 37.312 -74.125 -1.854 1 21.78 164 PRO A C 1
ATOM 1249 O O . PRO A 1 164 ? 37.25 -73 -1.343 1 21.78 164 PRO A O 1
ATOM 1252 N N . SER A 1 165 ? 37.281 -74.125 -3.258 1 21.88 165 SER A N 1
ATOM 1253 C CA . SER A 1 165 ? 37 -73.188 -4.344 1 21.88 165 SER A CA 1
ATOM 1254 C C . SER A 1 165 ? 35.5 -72.938 -4.48 1 21.88 165 SER A C 1
ATOM 1256 O O . SER A 1 165 ? 34.75 -73.812 -4.953 1 21.88 165 SER A O 1
ATOM 1258 N N . ARG A 1 166 ? 34.625 -72.562 -3.453 1 22.58 166 ARG A N 1
ATOM 1259 C CA . ARG A 1 166 ? 33.156 -72.5 -3.508 1 22.58 166 ARG A CA 1
ATOM 1260 C C . ARG A 1 166 ? 32.719 -71.5 -4.605 1 22.58 166 ARG A C 1
ATOM 1262 O O . ARG A 1 166 ? 33.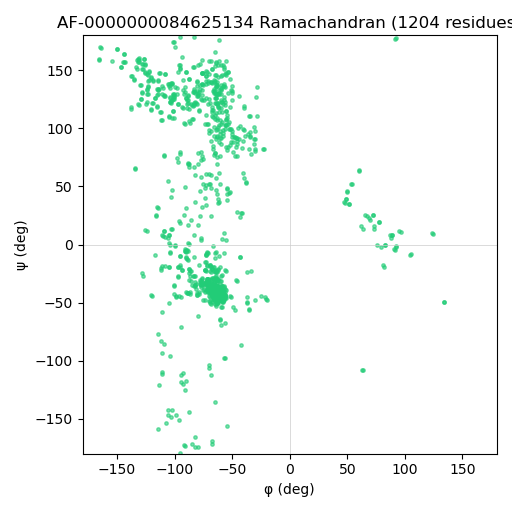062 -70.312 -4.605 1 22.58 166 ARG A O 1
ATOM 1269 N N . SER A 1 167 ? 32.5 -72.062 -5.879 1 22.27 167 SER A N 1
ATOM 1270 C CA . SER A 1 167 ? 32.031 -71.438 -7.102 1 22.27 167 SER A CA 1
ATOM 1271 C C . SER A 1 167 ? 30.719 -70.688 -6.871 1 22.27 167 SER A C 1
ATOM 1273 O O . SER A 1 167 ? 29.672 -71.312 -6.816 1 22.27 167 SER A O 1
ATOM 1275 N N . SER A 1 168 ? 30.438 -69.938 -5.926 1 25.09 168 SER A N 1
ATOM 1276 C CA . SER A 1 168 ? 29.188 -69.25 -5.582 1 25.09 168 SER A CA 1
ATOM 1277 C C . SER A 1 168 ? 28.688 -68.375 -6.727 1 25.09 168 SER A C 1
ATOM 1279 O O . SER A 1 168 ? 29.406 -67.5 -7.203 1 25.09 168 SER A O 1
ATOM 1281 N N . THR A 1 169 ? 27.922 -69 -7.734 1 25.84 169 THR A N 1
ATOM 1282 C CA . THR A 1 169 ? 27.281 -68.25 -8.812 1 25.84 169 THR A CA 1
ATOM 1283 C C . THR A 1 169 ? 26.609 -67 -8.273 1 25.84 169 THR A C 1
ATOM 1285 O O . THR A 1 169 ? 25.781 -67.062 -7.375 1 25.84 169 THR A O 1
ATOM 1288 N N . ILE A 1 170 ? 27.156 -65.875 -8.18 1 27.14 170 ILE A N 1
ATOM 1289 C CA . ILE A 1 170 ? 27.016 -64.5 -7.805 1 27.14 170 ILE A CA 1
ATOM 1290 C C . ILE A 1 170 ? 25.828 -63.844 -8.555 1 27.14 170 ILE A C 1
ATOM 1292 O O . ILE A 1 170 ? 25.781 -62.656 -8.758 1 27.14 170 ILE A O 1
ATOM 1296 N N . LEU A 1 171 ? 25.031 -64.625 -9.383 1 32.5 171 LEU A N 1
ATOM 1297 C CA . LEU A 1 171 ? 23.922 -63.812 -9.906 1 32.5 171 LEU A CA 1
ATOM 1298 C C . LEU A 1 171 ? 23.141 -63.156 -8.773 1 32.5 171 LEU A C 1
ATOM 1300 O O . LEU A 1 171 ? 22.359 -63.844 -8.094 1 32.5 171 LEU A O 1
ATOM 1304 N N . GLY A 1 172 ? 23.656 -62.531 -7.832 1 29.55 172 GLY A N 1
ATOM 1305 C CA . GLY A 1 172 ? 23.109 -61.844 -6.668 1 29.55 172 GLY A CA 1
ATOM 1306 C C . GLY A 1 172 ? 21.844 -61.062 -6.973 1 29.55 172 GLY A C 1
ATOM 1307 O O . GLY A 1 172 ? 21.844 -60.156 -7.824 1 29.55 172 GLY A O 1
ATOM 1308 N N . ARG A 1 173 ? 20.625 -61.531 -6.918 1 34.34 173 ARG A N 1
ATOM 1309 C CA . ARG A 1 173 ? 19.266 -60.969 -6.902 1 34.34 173 ARG A CA 1
ATOM 1310 C C . ARG A 1 173 ? 19.203 -59.719 -6.059 1 34.34 173 ARG A C 1
ATOM 1312 O O . ARG A 1 173 ? 19.062 -59.781 -4.836 1 34.34 173 ARG A O 1
ATOM 1319 N N . ARG A 1 174 ? 19.906 -58.75 -6.266 1 38.88 174 ARG A N 1
ATOM 1320 C CA . ARG A 1 174 ? 19.672 -57.5 -5.535 1 38.88 174 ARG A CA 1
ATOM 1321 C C . ARG A 1 174 ? 18.219 -57.094 -5.613 1 38.88 174 ARG A C 1
ATOM 1323 O O . ARG A 1 174 ? 17.672 -56.906 -6.707 1 38.88 174 ARG A O 1
ATOM 1330 N N . GLN A 1 175 ? 17.391 -57.375 -4.625 1 37.62 175 GLN A N 1
ATOM 1331 C CA . GLN A 1 175 ? 15.977 -57.156 -4.32 1 37.62 175 GLN A CA 1
ATOM 1332 C C . GLN A 1 175 ? 15.586 -55.688 -4.535 1 37.62 175 GLN A C 1
ATOM 1334 O O . GLN A 1 175 ? 16.141 -54.781 -3.887 1 37.62 175 GLN A O 1
ATOM 1339 N N . LEU A 1 176 ? 15.328 -55.125 -5.68 1 46.09 176 LEU A N 1
ATOM 1340 C CA . LEU A 1 176 ? 14.68 -53.844 -5.867 1 46.09 176 LEU A CA 1
ATOM 1341 C C . LEU A 1 176 ? 13.539 -53.656 -4.863 1 46.09 176 LEU A C 1
ATOM 1343 O O . LEU A 1 176 ? 12.906 -54.625 -4.449 1 46.09 176 LEU A O 1
ATOM 1347 N N . ASN A 1 177 ? 13.609 -52.688 -4.047 1 49.53 177 ASN A N 1
ATOM 1348 C CA . ASN A 1 177 ? 12.539 -52.281 -3.125 1 49.53 177 ASN A CA 1
ATOM 1349 C C . ASN A 1 177 ? 11.164 -52.5 -3.742 1 49.53 177 ASN A C 1
ATOM 1351 O O . ASN A 1 177 ? 10.812 -51.875 -4.734 1 49.53 177 ASN A O 1
ATOM 1355 N N . ARG A 1 178 ? 10.5 -53.656 -3.504 1 51.84 178 ARG A N 1
ATOM 1356 C CA . ARG A 1 178 ? 9.188 -54.062 -3.99 1 51.84 178 ARG A CA 1
ATOM 1357 C C . ARG A 1 178 ? 8.18 -52.938 -3.896 1 51.84 178 ARG A C 1
ATOM 1359 O O . ARG A 1 178 ? 7.152 -52.938 -4.582 1 51.84 178 ARG A O 1
ATOM 1366 N N . PHE A 1 179 ? 8.617 -51.812 -3.141 1 58.5 179 PHE A N 1
ATOM 1367 C CA . PHE A 1 179 ? 7.66 -50.719 -2.93 1 58.5 179 PHE A CA 1
ATOM 1368 C C . PHE A 1 179 ? 7.992 -49.531 -3.814 1 58.5 179 PHE A C 1
ATOM 1370 O O . PHE A 1 179 ? 7.324 -48.5 -3.744 1 58.5 179 PHE A O 1
ATOM 1377 N N . SER A 1 180 ? 8.914 -49.781 -4.66 1 70.31 180 SER A N 1
ATOM 1378 C CA . SER A 1 180 ? 9.258 -48.656 -5.547 1 70.31 180 SER A CA 1
ATOM 1379 C C . SER A 1 180 ? 8.211 -48.469 -6.633 1 70.31 180 SER A C 1
ATOM 1381 O O . SER A 1 180 ? 7.496 -49.406 -6.984 1 70.31 180 SER A O 1
ATOM 1383 N N . TRP A 1 181 ? 7.977 -47.312 -7.047 1 75.12 181 TRP A N 1
ATOM 1384 C CA . TRP A 1 181 ? 7.027 -47 -8.109 1 75.12 181 TRP A CA 1
ATOM 1385 C C . TRP A 1 181 ? 7.359 -47.781 -9.375 1 75.12 181 TRP A C 1
ATOM 1387 O O . TRP A 1 181 ? 6.461 -48.188 -10.125 1 75.12 181 TRP A O 1
ATOM 1397 N N . PHE A 1 182 ? 8.609 -48.188 -9.461 1 78.62 182 PHE A N 1
ATOM 1398 C CA . PHE A 1 182 ? 9.086 -49.031 -10.57 1 78.62 182 PHE A CA 1
ATOM 1399 C C . PHE A 1 182 ? 8.422 -50.406 -10.547 1 78.62 182 PHE A C 1
ATOM 1401 O O . PHE A 1 182 ? 8.047 -50.906 -11.594 1 78.62 182 PHE A O 1
ATOM 1408 N N . VAL A 1 183 ? 8.227 -50.844 -9.43 1 72.75 183 VAL A N 1
ATOM 1409 C CA . VAL A 1 183 ? 7.656 -52.188 -9.297 1 72.75 183 VAL A CA 1
ATOM 1410 C C . VAL A 1 183 ? 6.133 -52.094 -9.25 1 72.75 183 VAL A C 1
ATOM 1412 O O . VAL A 1 183 ? 5.438 -52.812 -9.969 1 72.75 183 VAL A O 1
ATOM 1415 N N .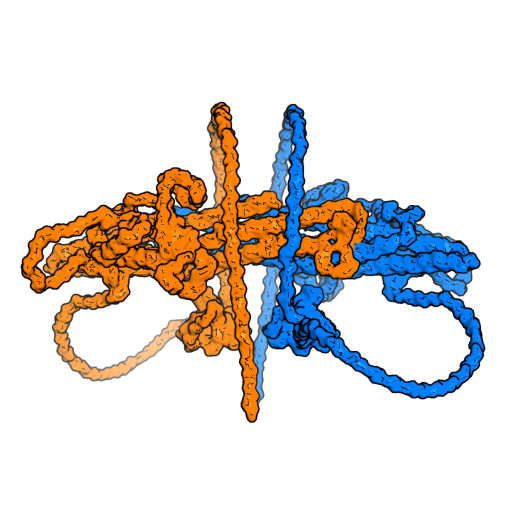 THR A 1 184 ? 5.645 -51.094 -8.523 1 74.25 184 THR A N 1
ATOM 1416 C CA . THR A 1 184 ? 4.215 -51.031 -8.234 1 74.25 184 THR A CA 1
ATOM 1417 C C . THR A 1 184 ? 3.43 -50.625 -9.477 1 74.25 184 THR A C 1
ATOM 1419 O O . THR A 1 184 ? 2.254 -50.969 -9.617 1 74.25 184 THR A O 1
ATOM 1422 N N . THR A 1 185 ? 4.094 -50 -10.406 1 76.12 185 THR A N 1
ATOM 1423 C CA . THR A 1 185 ? 3.396 -49.531 -11.602 1 76.12 185 THR A CA 1
ATOM 1424 C C . THR A 1 185 ? 3.436 -50.594 -12.695 1 76.12 185 THR A C 1
ATOM 1426 O O . THR A 1 185 ? 2.801 -50.438 -13.742 1 76.12 185 THR A O 1
ATOM 1429 N N . GLY A 1 186 ? 4.191 -51.688 -12.422 1 78.56 186 GLY A N 1
ATOM 1430 C CA . GLY A 1 186 ? 4.238 -52.781 -13.375 1 78.56 186 GLY A CA 1
ATOM 1431 C C . GLY A 1 186 ? 5.316 -52.625 -14.43 1 78.56 186 GLY A C 1
ATOM 1432 O O . GLY A 1 186 ? 5.395 -53.406 -15.383 1 78.56 186 GLY A O 1
ATOM 1433 N N . VAL A 1 187 ? 6.109 -51.625 -14.289 1 86.06 187 VAL A N 1
ATOM 1434 C CA . VAL A 1 187 ? 7.152 -51.375 -15.273 1 86.06 187 VAL A CA 1
ATOM 1435 C C . VAL A 1 187 ? 8.156 -52.531 -15.297 1 86.06 187 VAL A C 1
ATOM 1437 O O . VAL A 1 187 ? 8.594 -52.938 -16.375 1 86.06 187 VAL A O 1
ATOM 1440 N N . GLU A 1 188 ? 8.453 -52.938 -14.156 1 83.75 188 GLU A N 1
ATOM 1441 C CA . GLU A 1 188 ? 9.367 -54.062 -14.094 1 83.75 188 GLU A CA 1
ATOM 1442 C C . GLU A 1 188 ? 8.797 -55.281 -14.836 1 83.75 188 GLU A C 1
ATOM 1444 O O . GLU A 1 188 ? 9.516 -55.969 -15.578 1 83.75 188 GLU A O 1
ATOM 1449 N N . GLU A 1 189 ? 7.539 -55.469 -14.625 1 82 189 GLU A N 1
ATOM 1450 C CA . GLU A 1 189 ? 6.875 -56.562 -15.305 1 82 189 GLU A CA 1
ATOM 1451 C C . GLU A 1 189 ? 6.898 -56.375 -16.812 1 82 189 GLU A C 1
ATOM 1453 O O . GLU A 1 189 ? 7.113 -57.344 -17.562 1 82 189 GLU A O 1
ATOM 1458 N N . PHE A 1 190 ? 6.734 -55.281 -17.234 1 87.81 190 PHE A N 1
ATOM 1459 C CA . PHE A 1 190 ? 6.793 -54.969 -18.656 1 87.81 190 PHE A CA 1
ATOM 1460 C C . PHE A 1 190 ? 8.18 -55.25 -19.219 1 87.81 190 PHE A C 1
ATOM 1462 O O . PHE A 1 190 ? 8.32 -55.844 -20.281 1 87.81 190 PHE A O 1
ATOM 1469 N N . ILE A 1 191 ? 9.141 -54.781 -18.5 1 88.19 191 ILE A N 1
ATOM 1470 C CA . ILE A 1 191 ? 10.508 -54.938 -18.984 1 88.19 191 ILE A CA 1
ATOM 1471 C C . ILE A 1 191 ? 10.891 -56.406 -19.031 1 88.19 191 ILE A C 1
ATOM 1473 O O . ILE A 1 191 ? 11.516 -56.844 -20 1 88.19 191 ILE A O 1
ATOM 1477 N N . LEU A 1 192 ? 10.414 -57.156 -18.078 1 82.56 192 LEU A N 1
ATOM 1478 C CA . LEU A 1 192 ? 10.852 -58.531 -17.969 1 82.56 192 LEU A CA 1
ATOM 1479 C C . LEU A 1 192 ? 10 -59.438 -18.844 1 82.56 192 LEU A C 1
ATOM 1481 O O . LEU A 1 192 ? 10.523 -60.344 -19.5 1 82.56 192 LEU A O 1
ATOM 1485 N N . SER A 1 193 ? 8.625 -59.219 -18.844 1 79.69 193 SER A N 1
ATOM 1486 C CA . SER A 1 193 ? 7.77 -60.219 -19.5 1 79.69 193 SER A CA 1
ATOM 1487 C C . SER A 1 193 ? 6.906 -59.594 -20.578 1 79.69 193 SER A C 1
ATOM 1489 O O . SER A 1 193 ? 6.168 -60.281 -21.281 1 79.69 193 SER A O 1
ATOM 1491 N N . GLY A 1 194 ? 7.176 -58.406 -20.922 1 76.06 194 GLY A N 1
ATOM 1492 C CA . GLY A 1 194 ? 6.348 -57.719 -21.906 1 76.06 194 GLY A CA 1
ATOM 1493 C C . GLY A 1 194 ? 4.922 -57.5 -21.438 1 76.06 194 GLY A C 1
ATOM 1494 O O . GLY A 1 194 ? 4.055 -57.125 -22.234 1 76.06 194 GLY A O 1
ATOM 1495 N N . GLY A 1 195 ? 4.695 -57.688 -20.188 1 63.53 195 GLY A N 1
ATOM 1496 C CA . GLY A 1 195 ? 3.369 -57.469 -19.625 1 63.53 195 GLY A CA 1
ATOM 1497 C C . GLY A 1 195 ? 2.43 -58.656 -19.906 1 63.53 195 GLY A C 1
ATOM 1498 O O . GLY A 1 195 ? 1.208 -58.469 -19.859 1 63.53 195 GLY A O 1
ATOM 1499 N N . GLU A 1 196 ? 2.891 -59.781 -20.688 1 55.22 196 GLU A N 1
ATOM 1500 C CA . GLU A 1 196 ? 2.014 -60.938 -20.906 1 55.22 196 GLU A CA 1
ATOM 1501 C C . GLU A 1 196 ? 1.498 -61.5 -19.594 1 55.22 196 GLU A C 1
ATOM 1503 O O . GLU A 1 196 ? 2.24 -61.562 -18.609 1 55.22 196 GLU A O 1
ATOM 1508 N N . LEU A 1 197 ? 0.327 -61.219 -19.328 1 44.62 197 LEU A N 1
ATOM 1509 C CA . LEU A 1 197 ? -0.267 -61.906 -18.188 1 44.62 197 LEU A CA 1
ATOM 1510 C C . LEU A 1 197 ? 0.243 -63.344 -18.094 1 44.62 197 LEU A C 1
ATOM 1512 O O . LEU A 1 197 ? 0.216 -64.062 -19.094 1 44.62 197 LEU A O 1
ATOM 1516 N N . PHE A 1 198 ? 1.156 -63.75 -17.422 1 37.59 198 PHE A N 1
ATOM 1517 C CA . PHE A 1 198 ? 1.409 -65.125 -17.156 1 37.59 198 PHE A CA 1
ATOM 1518 C C . PHE A 1 198 ? 0.101 -65.938 -17.062 1 37.59 198 PHE A C 1
ATOM 1520 O O . PHE A 1 198 ? -0.683 -65.688 -16.125 1 37.59 198 PHE A O 1
ATOM 1527 N N . ALA A 1 199 ? -0.565 -66.312 -18.141 1 36.72 199 ALA A N 1
ATOM 1528 C CA . ALA A 1 199 ? -1.563 -67.375 -18.047 1 36.72 199 ALA A CA 1
ATOM 1529 C C . ALA A 1 199 ? -1.066 -68.562 -17.188 1 36.72 199 ALA A C 1
ATOM 1531 O O . ALA A 1 199 ? 0.046 -69.062 -17.391 1 36.72 199 ALA A O 1
ATOM 1532 N N . ASP A 1 200 ? -1.416 -68.75 -16.016 1 33.75 200 ASP A N 1
ATOM 1533 C CA . ASP A 1 200 ? -1.391 -70.125 -15.445 1 33.75 200 ASP A CA 1
ATOM 1534 C C . ASP A 1 200 ? -1.65 -71.188 -16.516 1 33.75 200 ASP A C 1
ATOM 1536 O O . ASP A 1 200 ? -2.652 -71.125 -17.234 1 33.75 200 ASP A O 1
ATOM 1540 N N . SER A 1 201 ? -0.669 -71.812 -17.078 1 32.41 201 SER A N 1
ATOM 1541 C CA . SER A 1 201 ? -0.602 -73 -18 1 32.41 201 SER A CA 1
ATOM 1542 C C . SER A 1 201 ? -1.743 -73.938 -17.75 1 32.41 201 SER A C 1
ATOM 1544 O O . SER A 1 201 ? -2.01 -74.812 -18.562 1 32.41 201 SER A O 1
ATOM 1546 N N . ASP A 1 202 ? -2.061 -74.312 -16.469 1 32.31 202 ASP A N 1
ATOM 1547 C CA . ASP A 1 202 ? -2.746 -75.625 -16.422 1 32.31 202 ASP A CA 1
ATOM 1548 C C . ASP A 1 202 ? -4.051 -75.562 -17.203 1 32.31 202 ASP A C 1
ATOM 1550 O O . ASP A 1 202 ? -4.504 -76.625 -17.719 1 32.31 202 ASP A O 1
ATOM 1554 N N . SER A 1 203 ? -5.098 -74.75 -16.797 1 31.95 203 SER A N 1
ATOM 1555 C CA . SER A 1 203 ? -6.422 -75.125 -17.297 1 31.95 203 SER A CA 1
ATOM 1556 C C . SER A 1 203 ? -6.605 -74.688 -18.75 1 31.95 203 SER A C 1
ATOM 1558 O O . SER A 1 203 ? -7.441 -73.875 -19.062 1 31.95 203 SER A O 1
ATOM 1560 N N . ALA A 1 204 ? -5.57 -74.5 -19.547 1 34.56 204 ALA A N 1
ATOM 1561 C CA . ALA A 1 204 ? -5.707 -74.062 -20.938 1 34.56 204 ALA A CA 1
ATOM 1562 C C . ALA A 1 204 ? -6.395 -75.125 -21.781 1 34.56 204 ALA A C 1
ATOM 1564 O O . ALA A 1 204 ? -6.32 -75.125 -23.016 1 34.56 204 ALA A O 1
ATOM 1565 N N . ASN A 1 205 ? -6.777 -76.375 -21.156 1 30.58 205 ASN A N 1
ATOM 1566 C CA . ASN A 1 205 ? -7.215 -77.188 -22.266 1 30.58 205 ASN A CA 1
ATOM 1567 C C . ASN A 1 205 ? -8.32 -76.562 -23.078 1 30.58 205 ASN A C 1
ATOM 1569 O O . ASN A 1 205 ? -8.375 -76.688 -24.297 1 30.58 205 ASN A O 1
ATOM 1573 N N . GLU A 1 206 ? -9.57 -76.438 -22.422 1 31.83 206 GLU A N 1
ATOM 1574 C CA . GLU A 1 206 ? -10.719 -76.688 -23.297 1 31.83 206 GLU A CA 1
ATOM 1575 C C . GLU A 1 206 ? -10.898 -75.562 -24.312 1 31.83 206 GLU A C 1
ATOM 1577 O O . GLU A 1 206 ? -11.016 -75.812 -25.516 1 31.83 206 GLU A O 1
ATOM 1582 N N . SER A 1 207 ? -12.031 -74.625 -24.062 1 31.12 207 SER A N 1
ATOM 1583 C CA . SER A 1 207 ? -12.859 -74 -25.109 1 31.12 207 SER A CA 1
ATOM 1584 C C . SER A 1 207 ? -12.133 -72.812 -25.797 1 31.12 207 SER A C 1
ATOM 1586 O O . SER A 1 207 ? -11.906 -71.812 -25.188 1 31.12 207 SER A O 1
ATOM 1588 N N . LYS A 1 208 ? -11.133 -73.062 -26.641 1 36.19 208 LYS A N 1
ATOM 1589 C CA . LYS A 1 208 ? -10.555 -72.188 -27.656 1 36.19 208 LYS A CA 1
ATOM 1590 C C . LYS A 1 208 ? -11.648 -71.5 -28.469 1 36.19 208 LYS A C 1
ATOM 1592 O O . LYS A 1 208 ? -12 -71.938 -29.562 1 36.19 208 LYS A O 1
ATOM 1597 N N . GLY A 1 209 ? -12.883 -71.25 -27.906 1 32.31 209 GLY A N 1
ATOM 1598 C CA . GLY A 1 209 ? -13.688 -70.5 -28.859 1 32.31 209 GLY A CA 1
ATOM 1599 C C . GLY A 1 209 ? -12.984 -69.312 -29.422 1 32.31 209 GLY A C 1
ATOM 1600 O O . GLY A 1 209 ? -12.078 -68.75 -28.797 1 32.31 209 GLY A O 1
ATOM 1601 N N . ASP A 1 210 ? -12.867 -69.188 -30.781 1 34.81 210 ASP A N 1
ATOM 1602 C CA . ASP A 1 210 ? -12.438 -68.188 -31.797 1 34.81 210 ASP A CA 1
ATOM 1603 C C . ASP A 1 210 ? -12.773 -66.75 -31.359 1 34.81 210 ASP A C 1
ATOM 1605 O O . ASP A 1 210 ? -12.68 -65.812 -32.156 1 34.81 210 ASP A O 1
ATOM 1609 N N . ASN A 1 211 ? -13.766 -66.625 -30.453 1 33.97 211 ASN A N 1
ATOM 1610 C CA . ASN A 1 211 ? -14.086 -65.25 -30.344 1 33.97 211 ASN A CA 1
ATOM 1611 C C . ASN A 1 211 ? -12.891 -64.438 -29.859 1 33.97 211 ASN A C 1
ATOM 1613 O O . ASN A 1 211 ? -12.719 -64.188 -28.656 1 33.97 211 ASN A O 1
ATOM 1617 N N . GLU A 1 212 ? -11.672 -64.75 -30.25 1 36.62 212 GLU A N 1
ATOM 1618 C CA . GLU A 1 212 ? -10.602 -63.75 -30.062 1 36.62 212 GLU A CA 1
ATOM 1619 C C . GLU A 1 212 ? -11.078 -62.344 -30.422 1 36.62 212 GLU A C 1
ATOM 1621 O O . GLU A 1 212 ? -10.922 -61.906 -31.562 1 36.62 212 GLU A O 1
ATOM 1626 N N . GLU A 1 213 ? -12.344 -62.062 -30.312 1 37.44 213 GLU A N 1
ATOM 1627 C CA . GLU A 1 213 ? -12.5 -60.625 -30.5 1 37.44 213 GLU A CA 1
ATOM 1628 C C . GLU A 1 213 ? -11.352 -59.844 -29.859 1 37.44 213 GLU A C 1
ATOM 1630 O O . GLU A 1 213 ? -11.273 -59.719 -28.641 1 37.44 213 GLU A O 1
ATOM 1635 N N . GLY A 1 214 ? -10.125 -60.125 -30.156 1 41.75 214 GLY A N 1
ATOM 1636 C CA . GLY A 1 214 ? -8.992 -59.281 -29.812 1 41.75 214 GLY A CA 1
ATOM 1637 C C . GLY A 1 214 ? -9.383 -57.812 -29.578 1 41.75 214 GLY A C 1
ATOM 1638 O O . GLY A 1 214 ? -9.977 -57.188 -30.453 1 41.75 214 GLY A O 1
ATOM 1639 N N . ASP A 1 215 ? -9.828 -57.469 -28.5 1 51.66 215 ASP A N 1
ATOM 1640 C CA . ASP A 1 215 ? -10.18 -56.094 -28.141 1 51.66 215 ASP A CA 1
ATOM 1641 C C . ASP A 1 215 ? -9.305 -55.094 -28.891 1 51.66 215 ASP A C 1
ATOM 1643 O O . ASP A 1 215 ? -8.078 -55.125 -28.781 1 51.66 215 ASP A O 1
ATOM 1647 N N . GLU A 1 216 ? -9.641 -54.781 -30.109 1 62.31 216 GLU A N 1
ATOM 1648 C CA . GLU A 1 216 ? -9.047 -53.781 -30.953 1 62.31 216 GLU A CA 1
ATOM 1649 C C . GLU A 1 216 ? -8.609 -52.562 -30.141 1 62.31 216 GLU A C 1
ATOM 1651 O O . GLU A 1 216 ? -9.391 -52.031 -29.344 1 62.31 216 GLU A O 1
ATOM 1656 N N . ILE A 1 217 ? -7.285 -52.375 -30.016 1 80.44 217 ILE A N 1
ATOM 1657 C CA . ILE A 1 217 ? -6.719 -51.188 -29.391 1 80.44 217 ILE A CA 1
ATOM 1658 C C . ILE A 1 217 ? -7.25 -49.938 -30.078 1 80.44 217 ILE A C 1
ATOM 1660 O O . ILE A 1 217 ? -7.152 -49.812 -31.312 1 80.44 217 ILE A O 1
ATOM 1664 N N . THR A 1 218 ? -7.941 -49.219 -29.406 1 83.06 218 THR A N 1
ATOM 1665 C CA . THR A 1 218 ? -8.508 -48 -29.938 1 83.06 218 THR A CA 1
ATOM 1666 C C . THR A 1 218 ? -7.414 -46.969 -30.203 1 83.06 218 THR A C 1
ATOM 1668 O O . THR A 1 218 ? -6.309 -47.062 -29.672 1 83.06 218 THR A O 1
ATOM 1671 N N . GLU A 1 219 ? -7.707 -46.031 -31.078 1 87.19 219 GLU A N 1
ATOM 1672 C CA . GLU A 1 219 ? -6.766 -44.969 -31.406 1 87.19 219 GLU A CA 1
ATOM 1673 C C . GLU A 1 219 ? -6.402 -44.156 -30.172 1 87.19 219 GLU A C 1
ATOM 1675 O O . GLU A 1 219 ? -5.293 -43.625 -30.062 1 87.19 219 GLU A O 1
ATOM 1680 N N . SER A 1 220 ? -7.293 -44.125 -29.234 1 89.5 220 SER A N 1
ATOM 1681 C CA . SER A 1 220 ? -7.059 -43.375 -28.016 1 89.5 220 SER A CA 1
ATOM 1682 C C . SER A 1 220 ? -6.039 -44.062 -27.125 1 89.5 220 SER A C 1
ATOM 1684 O O . SER A 1 220 ? -5.453 -43.438 -26.234 1 89.5 220 SER A O 1
ATOM 1686 N N . ASP A 1 221 ? -5.746 -45.312 -27.375 1 92.31 221 ASP A N 1
ATOM 1687 C CA . ASP A 1 221 ? -4.824 -46.094 -26.531 1 92.31 221 ASP A CA 1
ATOM 1688 C C . ASP A 1 221 ? -3.465 -46.25 -27.219 1 92.31 221 ASP A C 1
ATOM 1690 O O . ASP A 1 221 ? -2.561 -46.875 -26.656 1 92.31 221 ASP A O 1
ATOM 1694 N N . LYS A 1 222 ? -3.375 -45.688 -28.391 1 93.25 222 LYS A N 1
ATOM 1695 C CA . LYS A 1 222 ? -2.08 -45.625 -29.062 1 93.25 222 LYS A CA 1
ATOM 1696 C C . LYS A 1 222 ? -1.396 -44.281 -28.844 1 93.25 222 LYS A C 1
ATOM 1698 O O . LYS A 1 222 ? -1.944 -43.25 -29.203 1 93.25 222 LYS A O 1
ATOM 1703 N N . HIS A 1 223 ? -0.251 -44.375 -28.266 1 95.69 223 HIS A N 1
ATOM 1704 C CA . HIS A 1 223 ? 0.445 -43.125 -27.922 1 95.69 223 HIS A CA 1
ATOM 1705 C C . HIS A 1 223 ? 1.788 -43.031 -28.641 1 95.69 223 HIS A C 1
ATOM 1707 O O . HIS A 1 223 ? 2.486 -44.031 -28.797 1 95.69 223 HIS A O 1
ATOM 1713 N N . TYR A 1 224 ? 2.131 -41.812 -29.094 1 95.88 224 TYR A N 1
ATOM 1714 C CA . TYR A 1 224 ? 3.346 -41.625 -29.891 1 95.88 224 TYR A CA 1
ATOM 1715 C C . TYR A 1 224 ? 4.266 -40.594 -29.234 1 95.88 224 TYR A C 1
ATOM 1717 O O . TYR A 1 224 ? 3.803 -39.625 -28.672 1 95.88 224 TYR A O 1
ATOM 1725 N N . ILE A 1 225 ? 5.492 -40.938 -29.219 1 96.56 225 ILE A N 1
ATOM 1726 C CA . ILE A 1 225 ? 6.539 -40.031 -28.75 1 96.56 225 ILE A CA 1
ATOM 1727 C C . ILE A 1 225 ? 7.402 -39.594 -29.938 1 96.56 225 ILE A C 1
ATOM 1729 O O . ILE A 1 225 ? 7.824 -40.438 -30.734 1 96.56 225 ILE A O 1
ATOM 1733 N N . GLN A 1 226 ? 7.574 -38.344 -30.047 1 94.25 226 GLN A N 1
ATOM 1734 C CA . GLN A 1 226 ? 8.383 -37.781 -31.125 1 94.25 226 GLN A CA 1
ATOM 1735 C C . GLN A 1 226 ? 9.82 -37.531 -30.688 1 94.25 226 GLN A C 1
ATOM 1737 O O . GLN A 1 226 ? 10.188 -37.875 -29.547 1 94.25 226 GLN A O 1
ATOM 1742 N N . SER A 1 227 ? 10.727 -37 -31.688 1 87 227 SER A N 1
ATOM 1743 C CA . SER A 1 227 ? 12.141 -36.75 -31.391 1 87 227 SER A CA 1
ATOM 1744 C C . SER A 1 227 ? 12.32 -35.688 -30.328 1 87 227 SER A C 1
ATOM 1746 O O . SER A 1 227 ? 11.609 -34.688 -30.328 1 87 227 SER A O 1
ATOM 1748 N N . GLY A 1 228 ? 13.406 -36 -29.344 1 76.88 228 GLY A N 1
ATOM 1749 C CA . GLY A 1 228 ? 13.625 -35.031 -28.297 1 76.88 228 GLY A CA 1
ATOM 1750 C C . GLY A 1 228 ? 13.773 -35.625 -26.922 1 76.88 228 GLY A C 1
ATOM 1751 O O . GLY A 1 228 ? 14.82 -36.188 -26.594 1 76.88 228 GLY A O 1
ATOM 1752 N N . PRO A 1 229 ? 12.805 -36.656 -26.328 1 90.62 229 PRO A N 1
ATOM 1753 C CA . PRO A 1 229 ? 11.477 -37.25 -26.547 1 90.62 229 PRO A CA 1
ATOM 1754 C C . PRO A 1 229 ? 10.359 -36.344 -26.031 1 90.62 229 PRO A C 1
ATOM 1756 O O . PRO A 1 229 ? 10.5 -35.719 -24.969 1 90.62 229 PRO A O 1
ATOM 1759 N N . SER A 1 230 ? 9.398 -36.125 -26.75 1 95.56 230 SER A N 1
ATOM 1760 C CA . SER A 1 230 ? 8.203 -35.375 -26.375 1 95.56 230 SER A CA 1
ATOM 1761 C C . SER A 1 230 ? 6.941 -36.062 -26.891 1 95.56 230 SER A C 1
ATOM 1763 O O . SER A 1 230 ? 6.961 -36.719 -27.922 1 95.56 230 SER A O 1
ATOM 1765 N N . TRP A 1 231 ? 5.926 -35.969 -26.141 1 96.5 231 TRP A N 1
ATOM 1766 C CA . TRP A 1 231 ? 4.664 -36.594 -26.531 1 96.5 231 TRP A CA 1
ATOM 1767 C C . TRP A 1 231 ? 4.109 -35.969 -27.797 1 96.5 231 TRP A C 1
ATOM 1769 O O . TRP A 1 231 ? 4.164 -34.75 -27.969 1 96.5 231 TRP A O 1
ATOM 1779 N N . HIS A 1 232 ? 3.629 -36.781 -28.641 1 94.31 232 HIS A N 1
ATOM 1780 C CA . HIS A 1 232 ? 2.891 -36.312 -29.812 1 94.31 232 HIS A CA 1
ATOM 1781 C C . HIS A 1 232 ? 1.457 -35.938 -29.438 1 94.31 232 HIS A C 1
ATOM 1783 O O . HIS A 1 232 ? 0.752 -36.75 -28.812 1 94.31 232 HIS A O 1
ATOM 1789 N N . GLU A 1 233 ? 0.994 -34.812 -29.828 1 91 233 GLU A N 1
ATOM 1790 C CA . GLU A 1 233 ? -0.356 -34.344 -29.516 1 91 233 GLU A CA 1
ATOM 1791 C C . GLU A 1 233 ? -1.342 -34.719 -30.609 1 91 233 GLU A C 1
ATOM 1793 O O . GLU A 1 233 ? -1.042 -34.594 -31.797 1 91 233 GLU A O 1
ATOM 1798 N N . LYS A 1 234 ? -2.453 -35.25 -30.172 1 89.81 234 LYS A N 1
ATOM 1799 C CA . LYS A 1 234 ? -3.475 -35.656 -31.125 1 89.81 234 LYS A CA 1
ATOM 1800 C C . LYS A 1 234 ? -4.691 -34.719 -31.078 1 89.81 234 LYS A C 1
ATOM 1802 O O . LYS A 1 234 ? -5.508 -34.719 -32 1 89.81 234 LYS A O 1
ATOM 1807 N N . ALA A 1 235 ? -4.824 -33.969 -29.984 1 86.56 235 ALA A N 1
ATOM 1808 C CA . ALA A 1 235 ? -6.008 -33.125 -29.781 1 86.56 235 ALA A CA 1
ATOM 1809 C C . ALA A 1 235 ? -5.617 -31.688 -29.516 1 86.56 235 ALA A C 1
ATOM 1811 O O . ALA A 1 235 ? -4.535 -31.422 -28.984 1 86.56 235 ALA A O 1
ATOM 1812 N N . VAL A 1 236 ? -6.57 -30.828 -29.844 1 84.44 236 VAL A N 1
ATOM 1813 C CA . VAL A 1 236 ? -6.359 -29.406 -29.641 1 84.44 236 VAL A CA 1
ATOM 1814 C C . VAL A 1 236 ? -6.586 -29.062 -28.172 1 84.44 236 VAL A C 1
ATOM 1816 O O . VAL A 1 236 ? -7.332 -29.75 -27.469 1 84.44 236 VAL A O 1
ATOM 1819 N N . LEU A 1 237 ? -5.945 -28.016 -27.844 1 87.19 237 LEU A N 1
ATOM 1820 C CA . LEU A 1 237 ? -6.09 -27.547 -26.469 1 87.19 237 LEU A CA 1
ATOM 1821 C C . LEU A 1 237 ? -7.469 -26.938 -26.25 1 87.19 237 LEU A C 1
ATOM 1823 O O . LEU A 1 237 ? -8.039 -26.344 -27.172 1 87.19 237 LEU A O 1
ATOM 1827 N N . PHE A 1 238 ? -8.031 -27.109 -25.078 1 86.81 238 PHE A N 1
ATOM 1828 C CA . PHE A 1 238 ? -9.297 -26.5 -24.703 1 86.81 238 PHE A CA 1
ATOM 1829 C C . PHE A 1 238 ? -9.281 -26.109 -23.219 1 86.81 238 PHE A C 1
ATOM 1831 O O . PHE A 1 238 ? -8.398 -26.531 -22.469 1 86.81 238 PHE A O 1
ATOM 1838 N N . LYS A 1 239 ? -10.234 -25.266 -22.922 1 88.5 239 LYS A N 1
ATOM 1839 C CA . LYS A 1 239 ? -10.336 -24.781 -21.547 1 88.5 239 LYS A CA 1
ATOM 1840 C C . LYS A 1 239 ? -11.602 -25.297 -20.875 1 88.5 239 LYS A C 1
ATOM 1842 O O . LYS A 1 239 ? -12.625 -25.5 -21.531 1 88.5 239 LYS A O 1
ATOM 1847 N N . VAL A 1 240 ? -11.461 -25.5 -19.578 1 92.69 240 VAL A N 1
ATOM 1848 C CA . VAL A 1 240 ? -12.602 -25.984 -18.812 1 92.69 240 VAL A CA 1
ATOM 1849 C C . VAL A 1 240 ? -12.898 -25.031 -17.672 1 92.69 240 VAL A C 1
ATOM 1851 O O . VAL A 1 240 ? -11.984 -24.578 -16.969 1 92.69 240 VAL A O 1
ATOM 1854 N N . ILE A 1 241 ? -14.188 -24.672 -17.5 1 92.19 241 ILE A N 1
ATOM 1855 C CA . ILE A 1 241 ? -14.617 -23.812 -16.406 1 92.19 241 ILE A CA 1
ATOM 1856 C C . ILE A 1 241 ? -15.523 -24.594 -15.461 1 92.19 241 ILE A C 1
ATOM 1858 O O . ILE A 1 241 ? -16.422 -25.312 -15.898 1 92.19 241 ILE A O 1
ATOM 1862 N N . VAL A 1 242 ? -15.227 -24.547 -14.195 1 95.19 242 VAL A N 1
ATOM 1863 C CA . VAL A 1 242 ? -16.078 -25.109 -13.156 1 95.19 242 VAL A CA 1
ATOM 1864 C C . VAL A 1 242 ? -16.844 -24 -12.445 1 95.19 242 VAL A C 1
ATOM 1866 O O . VAL A 1 242 ? -16.219 -23.062 -11.914 1 95.19 242 VAL A O 1
ATOM 1869 N N . HIS A 1 243 ? -18.156 -24.078 -12.469 1 93.38 243 HIS A N 1
ATOM 1870 C CA . HIS A 1 243 ? -18.906 -22.938 -11.953 1 93.38 243 HIS A CA 1
ATOM 1871 C C . HIS A 1 243 ? -20.234 -23.375 -11.359 1 93.38 243 HIS A C 1
ATOM 1873 O O . HIS A 1 243 ? -20.578 -24.562 -11.383 1 93.38 243 HIS A O 1
ATOM 1879 N N . ASN A 1 244 ? -20.906 -22.516 -10.656 1 91.69 244 ASN A N 1
ATOM 1880 C CA . ASN A 1 244 ? -22.281 -22.609 -10.148 1 91.69 244 ASN A CA 1
ATOM 1881 C C . ASN A 1 244 ? -22.438 -23.797 -9.219 1 91.69 244 ASN A C 1
ATOM 1883 O O . ASN A 1 244 ? -23.25 -24.688 -9.484 1 91.69 244 ASN A O 1
ATOM 1887 N N . PRO A 1 245 ? -21.719 -23.781 -8.109 1 93.12 245 PRO A N 1
ATOM 1888 C CA . PRO A 1 245 ? -21.938 -24.859 -7.137 1 93.12 245 PRO A CA 1
ATOM 1889 C C . PRO A 1 245 ? -23.359 -24.859 -6.566 1 93.12 245 PRO A C 1
ATOM 1891 O O . PRO A 1 245 ? -23.906 -23.797 -6.246 1 93.12 245 PRO A O 1
ATOM 1894 N N . GLU A 1 246 ? -24.016 -26 -6.586 1 91.81 246 GLU A N 1
ATOM 1895 C CA . GLU A 1 246 ? -25.375 -26.156 -6.094 1 91.81 246 GLU A CA 1
ATOM 1896 C C . GLU A 1 246 ? -25.469 -27.312 -5.102 1 91.81 246 GLU A C 1
ATOM 1898 O O . GLU A 1 246 ? -25 -28.422 -5.379 1 91.81 246 GLU A O 1
ATOM 1903 N N . LYS A 1 247 ? -26.078 -27.031 -3.986 1 88.12 247 LYS A N 1
ATOM 1904 C CA . LYS A 1 247 ? -26.328 -28.078 -3.008 1 88.12 247 LYS A CA 1
ATOM 1905 C C . LYS A 1 247 ? -27.562 -28.891 -3.371 1 88.12 247 LYS A C 1
ATOM 1907 O O . LYS A 1 247 ? -28.609 -28.328 -3.689 1 88.12 247 LYS A O 1
ATOM 1912 N N . ARG A 1 248 ? -27.391 -30.125 -3.525 1 87.5 248 ARG A N 1
ATOM 1913 C CA . ARG A 1 248 ? -28.5 -31.016 -3.832 1 87.5 248 ARG A CA 1
ATOM 1914 C C . ARG A 1 248 ? -28.641 -32.094 -2.76 1 87.5 248 ARG A C 1
ATOM 1916 O O . ARG A 1 248 ? -27.672 -32.438 -2.076 1 87.5 248 ARG A O 1
ATOM 1923 N N . VAL A 1 249 ? -29.859 -32.438 -2.479 1 83 249 VAL A N 1
ATOM 1924 C CA . VAL A 1 249 ? -30.156 -33.469 -1.48 1 83 249 VAL A CA 1
ATOM 1925 C C . VAL A 1 249 ? -30.547 -34.781 -2.174 1 83 249 VAL A C 1
ATOM 1927 O O . VAL A 1 249 ? -31.281 -34.75 -3.166 1 83 249 VAL A O 1
ATOM 1930 N N . LYS A 1 250 ? -29.859 -35.906 -1.895 1 74.31 250 LYS A N 1
ATOM 1931 C CA . LYS A 1 250 ? -30.172 -37.219 -2.477 1 74.31 250 LYS A CA 1
ATOM 1932 C C . LYS A 1 250 ? -31.594 -37.625 -2.135 1 74.31 250 LYS A C 1
ATOM 1934 O O . LYS A 1 250 ? -32.125 -37.25 -1.097 1 74.31 250 LYS A O 1
ATOM 1939 N N . LEU A 1 251 ? -32.156 -38.344 -3.172 1 62.06 251 LEU A N 1
ATOM 1940 C CA . LEU A 1 251 ? -33.469 -38.938 -2.957 1 62.06 251 LEU A CA 1
ATOM 1941 C C . LEU A 1 251 ? -33.469 -39.844 -1.715 1 62.06 251 LEU A C 1
ATOM 1943 O O . LEU A 1 251 ? -32.594 -40.688 -1.562 1 62.06 251 LEU A O 1
ATOM 1947 N N . GLY A 1 252 ? -34.094 -39.406 -0.666 1 61.03 252 GLY A N 1
ATOM 1948 C CA . GLY A 1 252 ? -34.344 -40 0.644 1 61.03 252 GLY A CA 1
ATOM 1949 C C . GLY A 1 252 ? -33.844 -39.125 1.787 1 61.03 252 GLY A C 1
ATOM 1950 O O . GLY A 1 252 ? -33.969 -39.5 2.955 1 61.03 252 GLY A O 1
ATOM 1951 N N . GLY A 1 253 ? -33.438 -37.938 1.572 1 60 253 GLY A N 1
ATOM 1952 C CA . GLY A 1 253 ? -33.344 -36.781 2.477 1 60 253 GLY A CA 1
ATOM 1953 C C . GLY A 1 253 ? -32.062 -36.812 3.311 1 60 253 GLY A C 1
ATOM 1954 O O . GLY A 1 253 ? -31.859 -35.906 4.133 1 60 253 GLY A O 1
ATOM 1955 N N . VAL A 1 254 ? -31.156 -37.844 3.166 1 62.53 254 VAL A N 1
ATOM 1956 C CA . VAL A 1 254 ? -30.203 -37.969 4.273 1 62.53 254 VAL A CA 1
ATOM 1957 C C . VAL A 1 254 ? -28.875 -37.344 3.877 1 62.53 254 VAL A C 1
ATOM 1959 O O . VAL A 1 254 ? -28.219 -36.688 4.688 1 62.53 254 VAL A O 1
ATOM 1962 N N . SER A 1 255 ? -28.422 -37.438 2.562 1 76.06 255 SER A N 1
ATOM 1963 C CA . SER A 1 255 ? -27.047 -37 2.34 1 76.06 255 SER A CA 1
ATOM 1964 C C . SER A 1 255 ? -27 -35.844 1.332 1 76.06 255 SER A C 1
ATOM 1966 O O . SER A 1 255 ? -27.625 -35.938 0.27 1 76.06 255 SER A O 1
ATOM 1968 N N . GLU A 1 256 ? -26.594 -34.781 1.776 1 82.75 256 GLU A N 1
ATOM 1969 C CA . GLU A 1 256 ? -26.422 -33.594 0.946 1 82.75 256 GLU A CA 1
ATOM 1970 C C . GLU A 1 256 ? -25.078 -33.625 0.207 1 82.75 256 GLU A C 1
ATOM 1972 O O . GLU A 1 256 ? -24.094 -34.125 0.725 1 82.75 256 GLU A O 1
ATOM 1977 N N . TYR A 1 257 ? -25.188 -33.344 -1.116 1 85.81 257 TYR A N 1
ATOM 1978 C CA . TYR A 1 257 ? -23.953 -33.219 -1.863 1 85.81 257 TYR A CA 1
ATOM 1979 C C . TYR A 1 257 ? -23.953 -31.969 -2.723 1 85.81 257 TYR A C 1
ATOM 1981 O O . TYR A 1 257 ? -25 -31.359 -2.941 1 85.81 257 TYR A O 1
ATOM 1989 N N . THR A 1 258 ? -22.766 -31.531 -3.086 1 89.88 258 THR A N 1
ATOM 1990 C CA . THR A 1 258 ? -22.609 -30.328 -3.908 1 89.88 258 THR A CA 1
ATOM 1991 C C . THR A 1 258 ? -22.344 -30.703 -5.363 1 89.88 258 THR A C 1
ATOM 1993 O O . THR A 1 258 ? -21.5 -31.562 -5.645 1 89.88 258 THR A O 1
ATOM 1996 N N . ILE A 1 259 ? -23.078 -30.141 -6.223 1 93.75 259 ILE A N 1
ATOM 1997 C CA . ILE A 1 259 ? -22.891 -30.312 -7.656 1 93.75 259 ILE A CA 1
ATOM 1998 C C . ILE A 1 259 ? -22.188 -29.094 -8.242 1 93.75 259 ILE A C 1
ATOM 2000 O O . ILE A 1 259 ? -22.469 -27.969 -7.855 1 93.75 259 ILE A O 1
ATOM 2004 N N . PHE A 1 260 ? -21.25 -29.422 -9.133 1 95.75 260 PHE A N 1
ATOM 2005 C CA . PHE A 1 260 ? -20.562 -28.375 -9.898 1 95.75 260 PHE A CA 1
ATOM 2006 C C . PHE A 1 260 ? -20.906 -28.484 -11.375 1 95.75 260 PHE A C 1
ATOM 2008 O O . PHE A 1 260 ? -20.984 -29.594 -11.922 1 95.75 260 PHE A O 1
ATOM 2015 N N . TYR A 1 261 ? -21.062 -27.359 -11.961 1 95.56 261 TYR A N 1
ATOM 2016 C CA . TYR A 1 261 ? -21.188 -27.344 -13.414 1 95.56 261 TYR A CA 1
ATOM 2017 C C . TYR A 1 261 ? -19.812 -27.219 -14.078 1 95.56 261 TYR A C 1
ATOM 2019 O O . TYR A 1 261 ? -19.031 -26.344 -13.734 1 95.56 261 TYR A O 1
ATOM 2027 N N . VAL A 1 262 ? -19.547 -28.172 -14.938 1 96.31 262 VAL A N 1
ATOM 2028 C CA . VAL A 1 262 ? -18.266 -28.234 -15.641 1 96.31 262 VAL A CA 1
ATOM 2029 C C . VAL A 1 262 ? -18.484 -27.953 -17.125 1 96.31 262 VAL A C 1
ATOM 2031 O O . VAL A 1 262 ? -19.094 -28.766 -17.844 1 96.31 262 VAL A O 1
ATOM 2034 N N . THR A 1 263 ? -17.938 -26.828 -17.594 1 93.19 263 THR A N 1
ATOM 2035 C CA . THR A 1 263 ? -18.156 -26.406 -18.984 1 93.19 263 THR A CA 1
ATOM 2036 C C . THR A 1 263 ? -16.844 -26.406 -19.766 1 93.19 263 THR A C 1
ATOM 2038 O O . THR A 1 263 ? -15.883 -25.75 -19.375 1 93.19 263 THR A O 1
ATOM 2041 N N . SER A 1 264 ? -16.781 -27.219 -20.812 1 91.38 264 SER A N 1
ATOM 2042 C CA . SER A 1 264 ? -15.633 -27.266 -21.703 1 91.38 264 SER A CA 1
ATOM 2043 C C . SER A 1 264 ? -15.797 -26.266 -22.859 1 91.38 264 SER A C 1
ATOM 2045 O O . SER A 1 264 ? -16.844 -26.234 -23.516 1 91.38 264 SER A O 1
ATOM 2047 N N . LEU A 1 265 ? -14.766 -25.422 -23 1 84.94 265 LEU A N 1
ATOM 2048 C CA . LEU A 1 265 ? -14.758 -24.406 -24.062 1 84.94 265 LEU A CA 1
ATOM 2049 C C . LEU A 1 265 ? -13.688 -24.734 -25.109 1 84.94 265 LEU A C 1
ATOM 2051 O O . LEU A 1 265 ? -12.508 -24.844 -24.781 1 84.94 265 LEU A O 1
ATOM 2055 N N . VAL A 1 266 ? -14.039 -25.156 -26.219 1 73.31 266 VAL A N 1
ATOM 2056 C CA . VAL A 1 266 ? -13.094 -25.484 -27.281 1 73.31 266 VAL A CA 1
ATOM 2057 C C . VAL A 1 266 ? -12.938 -24.281 -28.219 1 73.31 266 VAL A C 1
ATOM 2059 O O . VAL A 1 266 ? -13.93 -23.766 -28.75 1 73.31 266 VAL A O 1
ATOM 2062 N N . ASN A 1 267 ? -12.102 -23.203 -27.828 1 55.97 267 ASN A N 1
ATOM 2063 C CA . ASN A 1 267 ? -11.969 -22.078 -28.75 1 55.97 267 ASN A CA 1
ATOM 2064 C C . ASN A 1 267 ? -11.219 -22.484 -30.031 1 55.97 267 ASN A C 1
ATOM 2066 O O . ASN A 1 267 ? -10.156 -23.094 -29.953 1 55.97 267 ASN A O 1
ATOM 2070 N N . PHE A 1 268 ? -11.805 -22.562 -31.141 1 48.25 268 PHE A N 1
ATOM 2071 C CA . PHE A 1 268 ? -11.07 -22.703 -32.406 1 48.25 268 PHE A CA 1
ATOM 2072 C C . PHE A 1 268 ? -9.953 -21.672 -32.5 1 48.25 268 PHE A C 1
ATOM 2074 O O . PHE A 1 268 ? -8.922 -21.922 -33.125 1 48.25 268 PHE A O 1
ATOM 2081 N N . SER A 1 269 ? -10.18 -20.375 -32.344 1 43.25 269 SER A N 1
ATOM 2082 C CA . SER A 1 269 ? -9.031 -19.516 -32.625 1 43.25 269 SER A CA 1
ATOM 2083 C C . SER A 1 269 ? -7.996 -19.594 -31.516 1 43.25 269 SER A C 1
ATOM 2085 O O . SER A 1 269 ? -8.352 -19.625 -30.328 1 43.25 269 SER A O 1
ATOM 2087 N N . GLU A 1 270 ? -6.875 -20.234 -31.547 1 43.34 270 GLU A N 1
ATOM 2088 C CA . GLU A 1 270 ? -5.68 -20.453 -30.734 1 43.34 270 GLU A CA 1
ATOM 2089 C C . GLU A 1 270 ? -5.508 -19.344 -29.703 1 43.34 270 GLU A C 1
ATOM 2091 O O . GLU A 1 270 ? -5.043 -19.594 -28.578 1 43.34 270 GLU A O 1
ATOM 2096 N N . PHE A 1 271 ? -5.633 -18.016 -30.031 1 39.09 271 PHE A N 1
ATOM 2097 C CA . PHE A 1 271 ? -5.145 -16.797 -29.391 1 39.09 271 PHE A CA 1
ATOM 2098 C C . PHE A 1 271 ? -5.934 -16.5 -28.125 1 39.09 271 PHE A C 1
ATOM 2100 O O . PHE A 1 271 ? -5.398 -15.914 -27.188 1 39.09 271 PHE A O 1
ATOM 2107 N N . LEU A 1 272 ? -7.203 -16.812 -28 1 38.47 272 LEU A N 1
ATOM 2108 C CA . LEU A 1 272 ? -8.117 -16.281 -27 1 38.47 272 LEU A CA 1
ATOM 2109 C C . LEU A 1 272 ? -8.102 -17.141 -25.734 1 38.47 272 LEU A C 1
ATOM 2111 O O . LEU A 1 272 ? -8.867 -16.891 -24.797 1 38.47 272 LEU A O 1
ATOM 2115 N N . LEU A 1 273 ? -7.488 -18.141 -25.641 1 41.81 273 LEU A N 1
ATOM 2116 C CA . LEU A 1 273 ? -7.578 -19.078 -24.531 1 41.81 273 LEU A CA 1
ATOM 2117 C C . LEU A 1 273 ? -7.277 -18.406 -23.203 1 41.81 273 LEU A C 1
ATOM 2119 O O . LEU A 1 273 ? -7.793 -18.812 -22.156 1 41.81 273 LEU A O 1
ATOM 2123 N N . PHE A 1 274 ? -6.352 -17.469 -23.141 1 39.09 274 PHE A N 1
ATOM 2124 C CA . PHE A 1 274 ? -5.879 -17.094 -21.812 1 39.09 274 PHE A CA 1
ATOM 2125 C C . PHE A 1 274 ? -6.824 -16.094 -21.172 1 39.09 274 PHE A C 1
ATOM 2127 O O . PHE A 1 274 ? -6.809 -15.898 -19.953 1 39.09 274 PHE A O 1
ATOM 2134 N N . HIS A 1 275 ? -7.543 -15.047 -22 1 39.06 275 HIS A N 1
ATOM 2135 C CA . HIS A 1 275 ? -8.398 -14.039 -21.375 1 39.06 275 HIS A CA 1
ATOM 2136 C C . HIS A 1 275 ? -9.875 -14.398 -21.531 1 39.06 275 HIS A C 1
ATOM 2138 O O . HIS A 1 275 ? -10.539 -13.922 -22.438 1 39.06 275 HIS A O 1
ATOM 2144 N N . ILE A 1 276 ? -10.398 -15.539 -21.312 1 37.81 276 ILE A N 1
ATOM 2145 C CA . ILE A 1 276 ? -11.719 -16.016 -21.688 1 37.81 276 ILE A CA 1
ATOM 2146 C C . ILE A 1 276 ? -12.789 -15.242 -20.922 1 37.81 276 ILE A C 1
ATOM 2148 O O . ILE A 1 276 ? -12.828 -15.297 -19.688 1 37.81 276 ILE A O 1
ATOM 2152 N N . CYS A 1 277 ? -13.25 -14.055 -21.359 1 36.75 277 CYS A N 1
ATOM 2153 C CA . CYS A 1 277 ? -14.562 -13.602 -20.906 1 36.75 277 CYS A CA 1
ATOM 2154 C C . CYS A 1 277 ? -15.648 -14.57 -21.359 1 36.75 277 CYS A C 1
ATOM 2156 O O . CYS A 1 277 ? -15.695 -14.977 -22.516 1 36.75 277 CYS A O 1
ATOM 2158 N N . PHE A 1 278 ? -16.422 -15.266 -20.531 1 39.53 278 PHE A N 1
ATOM 2159 C CA . PHE A 1 278 ? -17.562 -16.141 -20.75 1 39.53 278 PHE A CA 1
ATOM 2160 C C . PHE A 1 278 ? -18.422 -15.633 -21.906 1 39.53 278 PHE A C 1
ATOM 2162 O O . PHE A 1 278 ? -18.844 -16.406 -22.766 1 39.53 278 PHE A O 1
ATOM 2169 N N . GLU A 1 279 ? -18.828 -14.414 -21.781 1 40.28 279 GLU A N 1
ATOM 2170 C CA . GLU A 1 279 ? -19.797 -13.836 -22.703 1 40.28 279 GLU A CA 1
ATOM 2171 C C . GLU A 1 279 ? -19.234 -13.75 -24.125 1 40.28 279 GLU A C 1
ATOM 2173 O O . GLU A 1 279 ? -19.984 -13.555 -25.094 1 40.28 279 GLU A O 1
ATOM 2178 N N . CYS A 1 280 ? -18.031 -13.719 -24.219 1 39.03 280 CYS A N 1
ATOM 2179 C CA . CYS A 1 280 ? -17.5 -13.383 -25.547 1 39.03 280 CYS A CA 1
ATOM 2180 C C . CYS A 1 280 ? -17.359 -14.633 -26.406 1 39.03 280 CYS A C 1
ATOM 2182 O O . CYS A 1 280 ? -16.703 -14.609 -27.438 1 39.03 280 CYS A O 1
ATOM 2184 N N . PHE A 1 281 ? -17.719 -15.82 -25.906 1 42.78 281 PHE A N 1
ATOM 2185 C CA . PHE A 1 281 ? -17.547 -16.953 -26.828 1 42.78 281 PHE A CA 1
ATOM 2186 C C . PHE A 1 281 ? -18.781 -17.141 -27.688 1 42.78 281 PHE A C 1
ATOM 2188 O O . PHE A 1 281 ? -19.609 -18.016 -27.422 1 42.78 281 PHE A O 1
ATOM 2195 N N . PRO A 1 282 ? -19.094 -16.297 -28.516 1 45.75 282 PRO A N 1
ATOM 2196 C CA . PRO A 1 282 ? -20.328 -16.547 -29.266 1 45.75 282 PRO A CA 1
ATOM 2197 C C . PRO A 1 282 ? -20.281 -17.875 -30.031 1 45.75 282 PRO A C 1
ATOM 2199 O O . PRO A 1 282 ? -21.312 -18.547 -30.172 1 45.75 282 PRO A O 1
ATOM 2202 N N . ASN A 1 283 ? -19.062 -18.219 -30.797 1 48.38 283 ASN A N 1
ATOM 2203 C CA . ASN A 1 283 ? -19.109 -19.25 -31.828 1 48.38 283 ASN A CA 1
ATOM 2204 C C . ASN A 1 283 ? -18.438 -20.531 -31.375 1 48.38 283 ASN A C 1
ATOM 2206 O O . ASN A 1 283 ? -18.172 -21.422 -32.188 1 48.38 283 ASN A O 1
ATOM 2210 N N . GLY A 1 284 ? -17.969 -20.703 -30.125 1 56.91 284 GLY A N 1
ATOM 2211 C CA . GLY A 1 284 ? -17.312 -21.984 -29.875 1 56.91 284 GLY A CA 1
ATOM 2212 C C . GLY A 1 284 ? -18.234 -23.016 -29.266 1 56.91 284 GLY A C 1
ATOM 2213 O O . GLY A 1 284 ? -19.375 -22.703 -28.906 1 56.91 284 GLY A O 1
ATOM 2214 N N . VAL A 1 285 ? -17.953 -24.391 -29.531 1 70.12 285 VAL A N 1
ATOM 2215 C CA . VAL A 1 285 ? -18.719 -25.5 -28.984 1 70.12 285 VAL A CA 1
ATOM 2216 C C . VAL A 1 285 ? -18.531 -25.578 -27.469 1 70.12 285 VAL A C 1
ATOM 2218 O O . VAL A 1 285 ? -17.406 -25.547 -26.984 1 70.12 285 VAL A O 1
ATOM 2221 N N . ARG A 1 286 ? -19.656 -25.359 -26.781 1 82.31 286 ARG A N 1
ATOM 2222 C CA . ARG A 1 286 ? -19.656 -25.484 -25.328 1 82.31 286 ARG A CA 1
ATOM 2223 C C . ARG A 1 286 ? -20.422 -26.719 -24.891 1 82.31 286 ARG A C 1
ATOM 2225 O O . ARG A 1 286 ? -21.469 -27.047 -25.453 1 82.31 286 ARG A O 1
ATOM 2232 N N . VAL A 1 287 ? -19.797 -27.5 -24.094 1 87.19 287 VAL A N 1
ATOM 2233 C CA . VAL A 1 287 ? -20.438 -28.656 -23.484 1 87.19 287 VAL A CA 1
ATOM 2234 C C . VAL A 1 287 ? -20.406 -28.516 -21.969 1 87.19 287 VAL A C 1
ATOM 2236 O O . VAL A 1 287 ? -19.344 -28.297 -21.375 1 87.19 287 VAL A O 1
ATOM 2239 N N . THR A 1 288 ? -21.609 -28.531 -21.344 1 92.69 288 THR A N 1
ATOM 2240 C CA . THR A 1 288 ? -21.688 -28.406 -19.891 1 92.69 288 THR A CA 1
ATOM 2241 C C . THR A 1 288 ? -22.219 -29.703 -19.266 1 92.69 288 THR A C 1
ATOM 2243 O O . THR A 1 288 ? -23.219 -30.25 -19.75 1 92.69 288 THR A O 1
ATOM 2246 N N . VAL A 1 289 ? -21.594 -30.156 -18.25 1 96 289 VAL A N 1
ATOM 2247 C CA . VAL A 1 289 ? -22.031 -31.359 -17.531 1 96 289 VAL A CA 1
ATOM 2248 C C . VAL A 1 289 ? -22.062 -31.078 -16.031 1 96 289 VAL A C 1
ATOM 2250 O O . VAL A 1 289 ? -21.422 -30.125 -15.562 1 96 289 VAL A O 1
ATOM 2253 N N . GLU A 1 290 ? -22.812 -31.906 -15.305 1 95.88 290 GLU A N 1
ATOM 2254 C CA . GLU A 1 290 ? -22.875 -31.812 -13.852 1 95.88 290 GLU A CA 1
ATOM 2255 C C . GLU A 1 290 ? -22 -32.875 -13.203 1 95.88 290 GLU A C 1
ATOM 2257 O O . GLU A 1 290 ? -22.078 -34.062 -13.555 1 95.88 290 GLU A O 1
ATOM 2262 N N . ARG A 1 291 ? -21.172 -32.406 -12.32 1 96.75 291 ARG A N 1
ATOM 2263 C CA . ARG A 1 291 ? -20.281 -33.344 -11.641 1 96.75 291 ARG A CA 1
ATOM 2264 C C . ARG A 1 291 ? -20.234 -33.062 -10.141 1 96.75 291 ARG A C 1
ATOM 2266 O O . ARG A 1 291 ? -20.281 -31.891 -9.719 1 96.75 291 ARG A O 1
ATOM 2273 N N . ARG A 1 292 ? -20.188 -34.031 -9.375 1 92.44 292 ARG A N 1
ATOM 2274 C CA . ARG A 1 292 ? -19.922 -33.938 -7.941 1 92.44 292 ARG A CA 1
ATOM 2275 C C . ARG A 1 292 ? -18.469 -34.281 -7.625 1 92.44 292 ARG A C 1
ATOM 2277 O O . ARG A 1 292 ? -17.75 -34.812 -8.484 1 92.44 292 ARG A O 1
ATOM 2284 N N . PHE A 1 293 ? -18.016 -34.156 -6.441 1 93 293 PHE A N 1
ATOM 2285 C CA . PHE A 1 293 ? -16.609 -34.344 -6.066 1 93 293 PHE A CA 1
ATOM 2286 C C . PHE A 1 293 ? -16.203 -35.812 -6.203 1 93 293 PHE A C 1
ATOM 2288 O O . PHE A 1 293 ? -15.094 -36.094 -6.645 1 93 293 PHE A O 1
ATOM 2295 N N . SER A 1 294 ? -17.078 -36.656 -5.883 1 92.81 294 SER A N 1
ATOM 2296 C CA . SER A 1 294 ? -16.75 -38.094 -5.945 1 92.81 294 SER A CA 1
ATOM 2297 C C . SER A 1 294 ? -16.453 -38.531 -7.375 1 92.81 294 SER A C 1
ATOM 2299 O O . SER A 1 294 ? -15.664 -39.438 -7.594 1 92.81 294 SER A O 1
ATOM 2301 N N . GLN A 1 295 ? -17 -37.875 -8.305 1 95.56 295 GLN A N 1
ATOM 2302 C CA . GLN A 1 295 ? -16.719 -38.188 -9.695 1 95.56 295 GLN A CA 1
ATOM 2303 C C . GLN A 1 295 ? -15.344 -37.688 -10.125 1 95.56 295 GLN A C 1
ATOM 2305 O O . GLN A 1 295 ? -14.68 -38.281 -10.953 1 95.56 295 GLN A O 1
ATOM 2310 N N . PHE A 1 296 ? -14.945 -36.562 -9.594 1 96.94 296 PHE A N 1
ATOM 2311 C CA . PHE A 1 296 ? -13.578 -36.125 -9.797 1 96.94 296 PHE A CA 1
ATOM 2312 C C . PHE A 1 296 ? -12.586 -37.125 -9.219 1 96.94 296 PHE A C 1
ATOM 2314 O O . PHE A 1 296 ? -11.555 -37.406 -9.828 1 96.94 296 PHE A O 1
ATOM 2321 N N . GLU A 1 297 ? -12.938 -37.562 -8.109 1 95.38 297 GLU A N 1
ATOM 2322 C CA . GLU A 1 297 ? -12.109 -38.594 -7.469 1 95.38 297 GLU A CA 1
ATOM 2323 C C . GLU A 1 297 ? -12.031 -39.875 -8.312 1 95.38 297 GLU A C 1
ATOM 2325 O O . GLU A 1 297 ? -10.961 -40.438 -8.469 1 95.38 297 GLU A O 1
ATOM 2330 N N . TRP A 1 298 ? -13.18 -40.25 -8.766 1 96.5 298 TRP A N 1
ATOM 2331 C CA . TRP A 1 298 ? -13.227 -41.406 -9.664 1 96.5 298 TRP A CA 1
ATOM 2332 C C . TRP A 1 298 ? -12.32 -41.188 -10.875 1 96.5 298 TRP A C 1
ATOM 2334 O O . TRP A 1 298 ? -11.547 -42.062 -11.234 1 96.5 298 TRP A O 1
ATOM 2344 N N . LEU A 1 299 ? -12.391 -40.031 -11.492 1 97.38 299 LEU A N 1
ATOM 2345 C CA . LEU A 1 299 ? -11.57 -39.719 -12.656 1 97.38 299 LEU A CA 1
ATOM 2346 C C . LEU A 1 299 ? -10.086 -39.812 -12.312 1 97.38 299 LEU A C 1
ATOM 2348 O O . LEU A 1 299 ? -9.32 -40.438 -13.047 1 97.38 299 LEU A O 1
ATOM 2352 N N . TYR A 1 300 ? -9.734 -39.25 -11.195 1 96.5 300 TYR A N 1
ATOM 2353 C CA . TYR A 1 300 ? -8.344 -39.25 -10.758 1 96.5 300 TYR A CA 1
ATOM 2354 C C . TYR A 1 300 ? -7.836 -40.688 -10.602 1 96.5 300 TYR A C 1
ATOM 2356 O O . TYR A 1 300 ? -6.754 -41.031 -11.094 1 96.5 300 TYR A O 1
ATOM 2364 N N . ASN A 1 301 ? -8.578 -41.469 -10.023 1 95 301 ASN A N 1
ATOM 2365 C CA . ASN A 1 301 ? -8.18 -42.844 -9.742 1 95 301 ASN A CA 1
ATOM 2366 C C . ASN A 1 301 ? -8.047 -43.656 -11.023 1 95 301 ASN A C 1
ATOM 2368 O O . ASN A 1 301 ? -7.105 -44.469 -11.172 1 95 301 ASN A O 1
ATOM 2372 N N . ARG A 1 302 ? -8.984 -43.469 -11.914 1 95.88 302 ARG A N 1
ATOM 2373 C CA . ARG A 1 302 ? -8.93 -44.219 -13.18 1 95.88 302 ARG A CA 1
ATOM 2374 C C . ARG A 1 302 ? -7.723 -43.781 -14.008 1 95.88 302 ARG A C 1
ATOM 2376 O O . ARG A 1 302 ? -7.055 -44.625 -14.625 1 95.88 302 ARG A O 1
ATOM 2383 N N . LEU A 1 303 ? -7.457 -42.5 -13.992 1 96 303 LEU A N 1
ATOM 2384 C CA . LEU A 1 303 ? -6.309 -42 -14.734 1 96 303 LEU A CA 1
ATOM 2385 C C . LEU A 1 303 ? -5.004 -42.5 -14.117 1 96 303 LEU A C 1
ATOM 2387 O O . LEU A 1 303 ? -4.07 -42.844 -14.836 1 96 303 LEU A O 1
ATOM 2391 N N . SER A 1 304 ? -4.957 -42.5 -12.812 1 93 304 SER A N 1
ATOM 2392 C CA . SER A 1 304 ? -3.768 -42.969 -12.109 1 93 304 SER A CA 1
ATOM 2393 C C . SER A 1 304 ? -3.498 -44.438 -12.383 1 93 304 SER A C 1
ATOM 2395 O O . SER A 1 304 ? -2.346 -44.844 -12.531 1 93 304 SER A O 1
ATOM 2397 N N . ALA A 1 305 ? -4.512 -45.219 -12.508 1 91.5 305 ALA A N 1
ATOM 2398 C CA . ALA A 1 305 ? -4.383 -46.625 -12.773 1 91.5 305 ALA A CA 1
ATOM 2399 C C . ALA A 1 305 ? -3.959 -46.875 -14.219 1 91.5 305 ALA A C 1
ATOM 2401 O O . ALA A 1 305 ? -3.127 -47.75 -14.492 1 91.5 305 ALA A O 1
ATOM 2402 N N . LYS A 1 306 ? -4.512 -46.156 -15.07 1 92.88 306 LYS A N 1
ATOM 2403 C CA . LYS A 1 306 ? -4.258 -46.344 -16.484 1 92.88 306 LYS A CA 1
ATOM 2404 C C . LYS A 1 306 ? -2.873 -45.844 -16.875 1 92.88 306 LYS A C 1
ATOM 2406 O O . LYS A 1 306 ? -2.137 -46.531 -17.594 1 92.88 306 LYS A O 1
ATOM 2411 N N . PHE A 1 307 ? -2.566 -44.625 -16.422 1 93.38 307 PHE A N 1
ATOM 2412 C CA . PHE A 1 307 ? -1.312 -43.969 -16.797 1 93.38 307 PHE A CA 1
ATOM 2413 C C . PHE A 1 307 ? -0.369 -43.906 -15.594 1 93.38 307 PHE A C 1
ATOM 2415 O O . PHE A 1 307 ? -0.092 -42.812 -15.078 1 93.38 307 PHE A O 1
ATOM 2422 N N . GLY A 1 308 ? 0.239 -44.938 -15.242 1 86.38 308 GLY A N 1
ATOM 2423 C CA . GLY A 1 308 ? 1.08 -45.031 -14.062 1 86.38 308 GLY A CA 1
ATOM 2424 C C . GLY A 1 308 ? 2.346 -44.188 -14.164 1 86.38 308 GLY A C 1
ATOM 2425 O O . GLY A 1 308 ? 2.932 -43.812 -13.141 1 86.38 308 GLY A O 1
ATOM 2426 N N . ALA A 1 309 ? 2.756 -43.844 -15.328 1 88.81 309 ALA A N 1
ATOM 2427 C CA . ALA A 1 309 ? 4.012 -43.125 -15.531 1 88.81 309 ALA A CA 1
ATOM 2428 C C . ALA A 1 309 ? 3.801 -41.625 -15.492 1 88.81 309 ALA A C 1
ATOM 2430 O O . ALA A 1 309 ? 4.766 -40.844 -15.453 1 88.81 309 ALA A O 1
ATOM 2431 N N . PHE A 1 310 ? 2.576 -41.219 -15.523 1 94.12 310 PHE A N 1
ATOM 2432 C CA . PHE A 1 310 ? 2.301 -39.781 -15.609 1 94.12 310 PHE A CA 1
ATOM 2433 C C . PHE A 1 310 ? 2.256 -39.156 -14.227 1 94.12 310 PHE A C 1
ATOM 2435 O O . PHE A 1 310 ? 1.802 -39.781 -13.266 1 94.12 310 PHE A O 1
ATOM 2442 N N . VAL A 1 311 ? 2.771 -37.969 -14.148 1 93.31 311 VAL A N 1
ATOM 2443 C CA . VAL A 1 311 ? 2.635 -37.156 -12.938 1 93.31 311 VAL A CA 1
ATOM 2444 C C . VAL A 1 311 ? 1.335 -36.375 -12.992 1 93.31 311 VAL A C 1
ATOM 2446 O O . VAL A 1 311 ? 1.241 -35.375 -13.711 1 93.31 311 VAL A O 1
ATOM 2449 N N . LEU A 1 312 ? 0.395 -36.812 -12.242 1 93.69 312 LEU A N 1
ATOM 2450 C CA . LEU A 1 312 ? -0.916 -36.156 -12.242 1 93.69 312 LEU A CA 1
ATOM 2451 C C . LEU A 1 312 ? -0.973 -35.062 -11.203 1 93.69 312 LEU A C 1
ATOM 2453 O O . LEU A 1 312 ? -0.289 -35.125 -10.18 1 93.69 312 LEU A O 1
ATOM 2457 N N . PRO A 1 313 ? -1.792 -34.031 -11.562 1 92.31 313 PRO A N 1
ATOM 2458 C CA . PRO A 1 313 ? -2.012 -33 -10.531 1 92.31 313 PRO A CA 1
ATOM 2459 C C . PRO A 1 313 ? -2.748 -33.531 -9.312 1 92.31 313 PRO A C 1
ATOM 2461 O O . PRO A 1 313 ? -3.592 -34.438 -9.438 1 92.31 313 PRO A O 1
ATOM 2464 N N . PRO A 1 314 ? -2.391 -33 -8.219 1 87.88 314 PRO A N 1
ATOM 2465 C CA . PRO A 1 314 ? -3.076 -33.469 -7.012 1 87.88 314 PRO A CA 1
ATOM 2466 C C . PRO A 1 314 ? -4.547 -33.062 -6.969 1 87.88 314 PRO A C 1
ATOM 2468 O O . PRO A 1 314 ? -4.902 -31.969 -7.41 1 87.88 314 PRO A O 1
ATOM 2471 N N . LEU A 1 315 ? -5.293 -33.969 -6.527 1 89.88 315 LEU A N 1
ATOM 2472 C CA . LEU A 1 315 ? -6.707 -33.688 -6.301 1 89.88 315 LEU A CA 1
ATOM 2473 C C . LEU A 1 315 ? -6.902 -32.906 -5.023 1 89.88 315 LEU A C 1
ATOM 2475 O O . LEU A 1 315 ? -6.262 -33.156 -4.008 1 89.88 315 LEU A O 1
ATOM 2479 N N . PRO A 1 316 ? -7.809 -31.891 -5.156 1 85.69 316 PRO A N 1
ATOM 2480 C CA . PRO A 1 316 ? -8.117 -31.156 -3.926 1 85.69 316 PRO A CA 1
ATOM 2481 C C . PRO A 1 316 ? -8.586 -32.062 -2.797 1 85.69 316 PRO A C 1
ATOM 2483 O O . PRO A 1 316 ? -9.219 -33.094 -3.053 1 85.69 316 PRO A O 1
ATOM 2486 N N . GLU A 1 317 ? -8.211 -31.656 -1.598 1 77.06 317 GLU A N 1
ATOM 2487 C CA . GLU A 1 317 ? -8.492 -32.531 -0.451 1 77.06 317 GLU A CA 1
ATOM 2488 C C . GLU A 1 317 ? -9.984 -32.531 -0.115 1 77.06 317 GLU A C 1
ATOM 2490 O O . GLU A 1 317 ? -10.688 -31.547 -0.368 1 77.06 317 GLU A O 1
ATOM 2495 N N . LYS A 1 318 ? -10.352 -33.656 0.382 1 72.75 318 LYS A N 1
ATOM 2496 C CA . LYS A 1 318 ? -11.719 -33.781 0.871 1 72.75 318 LYS A CA 1
ATOM 2497 C C . LYS A 1 318 ? -11.844 -33.25 2.295 1 72.75 318 LYS A C 1
ATOM 2499 O O . LYS A 1 318 ? -10.945 -33.438 3.111 1 72.75 318 LYS A O 1
ATOM 2504 N N . GLN A 1 319 ? -12.695 -32.219 2.451 1 68.88 319 GLN A N 1
ATOM 2505 C CA . GLN A 1 319 ? -12.992 -31.734 3.797 1 68.88 319 GLN A CA 1
ATOM 2506 C C . GLN A 1 319 ? -14.344 -32.25 4.281 1 68.88 319 GLN A C 1
ATOM 2508 O O . GLN A 1 319 ? -15.344 -32.156 3.564 1 68.88 319 GLN A O 1
ATOM 2513 N N . TYR A 1 320 ? -14.312 -32.906 5.449 1 60.88 320 TYR A N 1
ATOM 2514 C CA . TYR A 1 320 ? -15.539 -33.531 5.953 1 60.88 320 TYR A CA 1
ATOM 2515 C C . TYR A 1 320 ? -16.344 -32.531 6.781 1 60.88 320 TYR A C 1
ATOM 2517 O O . TYR A 1 320 ? -17.578 -32.594 6.809 1 60.88 320 TYR A O 1
ATOM 2525 N N . SER A 1 321 ? -15.688 -31.656 7.402 1 63.12 321 SER A N 1
ATOM 2526 C CA . SER A 1 321 ? -16.406 -30.672 8.211 1 63.12 321 SER A CA 1
ATOM 2527 C C . SER A 1 321 ? -16.438 -29.312 7.527 1 63.12 321 SER A C 1
ATOM 2529 O O . SER A 1 321 ? -15.445 -28.891 6.934 1 63.12 321 SER A O 1
ATOM 2531 N N . GLY A 1 322 ? -17.703 -28.625 7.598 1 64.81 322 GLY A N 1
ATOM 2532 C CA . GLY A 1 322 ? -17.859 -27.281 7.066 1 64.81 322 GLY A CA 1
ATOM 2533 C C . GLY A 1 322 ? -17.859 -27.234 5.551 1 64.81 322 GLY A C 1
ATOM 2534 O O . GLY A 1 322 ? -17.562 -26.188 4.953 1 64.81 322 GLY A O 1
ATOM 2535 N N . ARG A 1 323 ? -18.234 -28.344 4.984 1 67.38 323 ARG A N 1
ATOM 2536 C CA . ARG A 1 323 ? -18.125 -28.484 3.537 1 67.38 323 ARG A CA 1
ATOM 2537 C C . ARG A 1 323 ? -19.172 -27.641 2.816 1 67.38 323 ARG A C 1
ATOM 2539 O O . ARG A 1 323 ? -19.047 -27.391 1.612 1 67.38 323 ARG A O 1
ATOM 2546 N N . PHE A 1 324 ? -20.031 -27.078 3.67 1 70.62 324 PHE A N 1
ATOM 2547 C CA . PHE A 1 324 ? -21.062 -26.312 2.996 1 70.62 324 PHE A CA 1
ATOM 2548 C C . PHE A 1 324 ? -20.891 -24.828 3.252 1 70.62 324 PHE A C 1
ATOM 2550 O O . PHE A 1 324 ? -21.734 -24.016 2.863 1 70.62 324 PHE A O 1
ATOM 2557 N N . ASN A 1 325 ? -19.734 -24.594 3.883 1 79.12 325 ASN A N 1
ATOM 2558 C CA . ASN A 1 325 ? -19.375 -23.188 3.994 1 79.12 325 ASN A CA 1
ATOM 2559 C C . ASN A 1 325 ? -19.109 -22.562 2.625 1 79.12 325 ASN A C 1
ATOM 2561 O O . ASN A 1 325 ? -18.422 -23.156 1.795 1 79.12 325 ASN A O 1
ATOM 2565 N N . GLU A 1 326 ? -19.703 -21.453 2.373 1 80.94 326 GLU A N 1
ATOM 2566 C CA . GLU A 1 326 ? -19.625 -20.812 1.068 1 80.94 326 GLU A CA 1
ATOM 2567 C C . GLU A 1 326 ? -18.188 -20.562 0.661 1 80.94 326 GLU A C 1
ATOM 2569 O O . GLU A 1 326 ? -17.812 -20.75 -0.502 1 80.94 326 GLU A O 1
ATOM 2574 N N . GLU A 1 327 ? -17.438 -20.203 1.599 1 79.94 327 GLU A N 1
ATOM 2575 C CA . GLU A 1 327 ? -16.031 -19.938 1.307 1 79.94 327 GLU A CA 1
ATOM 2576 C C . GLU A 1 327 ? -15.305 -21.219 0.915 1 79.94 327 GLU A C 1
ATOM 2578 O O . GLU A 1 327 ? -14.469 -21.203 0.006 1 79.94 327 GLU A O 1
ATOM 2583 N N . PHE A 1 328 ? -15.68 -22.234 1.556 1 82.81 328 PHE A N 1
ATOM 2584 C CA . PHE A 1 328 ? -15.055 -23.5 1.256 1 82.81 328 PHE A CA 1
ATOM 2585 C C . PHE A 1 328 ? -15.461 -24 -0.128 1 82.81 328 PHE A C 1
ATOM 2587 O O . PHE A 1 328 ? -14.617 -24.484 -0.889 1 82.81 328 PHE A O 1
ATOM 2594 N N . ILE A 1 329 ? -16.703 -23.906 -0.388 1 86.62 329 ILE A N 1
ATOM 2595 C CA . ILE A 1 329 ? -17.234 -24.375 -1.663 1 86.62 329 ILE A CA 1
ATOM 2596 C C . ILE A 1 329 ? -16.562 -23.625 -2.811 1 86.62 329 ILE A C 1
ATOM 2598 O O . ILE A 1 329 ? -16.188 -24.219 -3.82 1 86.62 329 ILE A O 1
ATOM 2602 N N . GLU A 1 330 ? -16.359 -22.375 -2.611 1 86.31 330 GLU A N 1
ATOM 2603 C CA . GLU A 1 330 ? -15.727 -21.578 -3.65 1 86.31 330 GLU A CA 1
ATOM 2604 C C . GLU A 1 330 ? -14.258 -21.938 -3.811 1 86.31 330 GLU A C 1
ATOM 2606 O O . GLU A 1 330 ? -13.75 -22.016 -4.934 1 86.31 330 GLU A O 1
ATOM 2611 N N . LYS A 1 331 ? -13.633 -22.172 -2.742 1 82.94 331 LYS A N 1
ATOM 2612 C CA . LYS A 1 331 ? -12.242 -22.609 -2.787 1 82.94 331 LYS A CA 1
ATOM 2613 C C . LYS A 1 331 ? -12.102 -23.938 -3.52 1 82.94 331 LYS A C 1
ATOM 2615 O O . LYS A 1 331 ? -11.203 -24.109 -4.336 1 82.94 331 LYS A O 1
ATOM 2620 N N . ARG A 1 332 ? -13.023 -24.797 -3.223 1 87.94 332 ARG A N 1
ATOM 2621 C CA . ARG A 1 332 ? -13.008 -26.094 -3.877 1 87.94 332 ARG A CA 1
ATOM 2622 C C . ARG A 1 332 ? -13.312 -25.969 -5.367 1 87.94 332 ARG A C 1
ATOM 2624 O O . ARG A 1 332 ? -12.672 -26.609 -6.195 1 87.94 332 ARG A O 1
ATOM 2631 N N . ARG A 1 333 ? -14.305 -25.203 -5.645 1 92.19 333 ARG A N 1
ATOM 2632 C CA . ARG A 1 333 ? -14.656 -24.969 -7.039 1 92.19 333 ARG A CA 1
ATOM 2633 C C . ARG A 1 333 ? -13.438 -24.516 -7.836 1 92.19 333 ARG A C 1
ATOM 2635 O O . ARG A 1 333 ? -13.156 -25.047 -8.906 1 92.19 333 ARG A O 1
ATOM 2642 N N . ARG A 1 334 ? -12.617 -23.594 -7.332 1 87.69 334 ARG A N 1
ATOM 2643 C CA . ARG A 1 334 ? -11.43 -23.078 -7.996 1 87.69 334 ARG A CA 1
ATOM 2644 C C . ARG A 1 334 ? -10.359 -24.156 -8.117 1 87.69 334 ARG A C 1
ATOM 2646 O O . ARG A 1 334 ? -9.688 -24.266 -9.148 1 87.69 334 ARG A O 1
ATOM 2653 N N . ALA A 1 335 ? -10.266 -24.891 -7.07 1 88.81 335 ALA A N 1
ATOM 2654 C CA . ALA A 1 335 ? -9.266 -25.953 -7.07 1 88.81 335 ALA A CA 1
ATOM 2655 C C . ALA A 1 335 ? -9.602 -27.016 -8.109 1 88.81 335 ALA A C 1
ATOM 2657 O O . ALA A 1 335 ? -8.711 -27.516 -8.805 1 88.81 335 ALA A O 1
ATOM 2658 N N . LEU A 1 336 ? -10.844 -27.344 -8.219 1 94.5 336 LEU A N 1
ATOM 2659 C CA . LEU A 1 336 ? -11.281 -28.344 -9.195 1 94.5 336 LEU A CA 1
ATOM 2660 C C . LEU A 1 336 ? -11.086 -27.828 -10.617 1 94.5 336 LEU A C 1
ATOM 2662 O O . LEU A 1 336 ? -10.734 -28.594 -11.516 1 94.5 336 LEU A O 1
ATOM 2666 N N . GLU A 1 337 ? -11.297 -26.562 -10.734 1 93.12 337 GLU A N 1
ATOM 2667 C CA . GLU A 1 337 ? -11.078 -25.969 -12.047 1 93.12 337 GLU A CA 1
ATOM 2668 C C . GLU A 1 337 ? -9.617 -26.062 -12.461 1 93.12 337 GLU A C 1
ATOM 2670 O O . GLU A 1 337 ? -9.305 -26.406 -13.594 1 93.12 337 GLU A O 1
ATOM 2675 N N . ARG A 1 338 ? -8.727 -25.812 -11.578 1 90.44 338 ARG A N 1
ATOM 2676 C CA . ARG A 1 338 ? -7.293 -25.922 -11.852 1 90.44 338 ARG A CA 1
ATOM 2677 C C . ARG A 1 338 ? -6.906 -27.359 -12.148 1 90.44 338 ARG A C 1
ATOM 2679 O O . ARG A 1 338 ? -6.152 -27.625 -13.086 1 90.44 338 ARG A O 1
ATOM 2686 N N . PHE A 1 339 ? -7.473 -28.203 -11.391 1 94.25 339 PHE A N 1
ATOM 2687 C CA . PHE A 1 339 ? -7.211 -29.625 -11.539 1 94.25 339 PHE A CA 1
ATOM 2688 C C . PHE A 1 339 ? -7.578 -30.109 -12.938 1 94.25 339 PHE A C 1
ATOM 2690 O O . PHE A 1 339 ? -6.754 -30.703 -13.633 1 94.25 339 PHE A O 1
ATOM 2697 N N . ILE A 1 340 ? -8.781 -29.828 -13.305 1 96.19 340 ILE A N 1
ATOM 2698 C CA . ILE A 1 340 ? -9.297 -30.344 -14.57 1 96.19 340 ILE A CA 1
ATOM 2699 C C . ILE A 1 340 ? -8.562 -29.688 -15.734 1 96.19 340 ILE A C 1
ATOM 2701 O O . ILE A 1 340 ? -8.305 -30.328 -16.766 1 96.19 340 ILE A O 1
ATOM 2705 N N . ASN A 1 341 ? -8.188 -28.469 -15.602 1 93.31 341 ASN A N 1
ATOM 2706 C CA . ASN A 1 341 ? -7.449 -27.797 -16.672 1 93.31 341 ASN A CA 1
ATOM 2707 C C . ASN A 1 341 ? -6.031 -28.344 -16.797 1 93.31 341 ASN A C 1
ATOM 2709 O O . ASN A 1 341 ? -5.492 -28.406 -17.906 1 93.31 341 ASN A O 1
ATOM 2713 N N . ARG A 1 342 ? -5.477 -28.734 -15.719 1 94.19 342 ARG A N 1
ATOM 2714 C CA . ARG A 1 342 ? -4.164 -29.375 -15.781 1 94.19 342 ARG A CA 1
ATOM 2715 C C . ARG A 1 342 ? -4.238 -30.703 -16.531 1 94.19 342 ARG A C 1
ATOM 2717 O O . ARG A 1 342 ? -3.357 -31.016 -17.328 1 94.19 342 ARG A O 1
ATOM 2724 N N . LEU A 1 343 ? -5.258 -31.422 -16.266 1 96.25 343 LEU A N 1
ATOM 2725 C CA . LEU A 1 343 ? -5.453 -32.688 -16.969 1 96.25 343 LEU A CA 1
ATOM 2726 C C . LEU A 1 343 ? -5.66 -32.438 -18.469 1 96.25 343 LEU A C 1
ATOM 2728 O O . LEU A 1 343 ? -5.078 -33.125 -19.297 1 96.25 343 LEU A O 1
ATOM 2732 N N . ALA A 1 344 ? -6.418 -31.406 -18.734 1 94.12 344 ALA A N 1
ATOM 2733 C CA . ALA A 1 344 ? -6.742 -31.094 -20.125 1 94.12 344 ALA A CA 1
ATOM 2734 C C . ALA A 1 344 ? -5.512 -30.609 -20.891 1 94.12 344 ALA A C 1
ATOM 2736 O O . ALA A 1 344 ? -5.457 -30.672 -22.109 1 94.12 344 ALA A O 1
ATOM 2737 N N . ARG A 1 345 ? -4.543 -30.188 -20.219 1 93.56 345 ARG A N 1
ATOM 2738 C CA . ARG A 1 345 ? -3.33 -29.672 -20.844 1 93.56 345 ARG A CA 1
ATOM 2739 C C . ARG A 1 345 ? -2.381 -30.797 -21.219 1 93.56 345 ARG A C 1
ATOM 2741 O O . ARG A 1 345 ? -1.521 -30.641 -22.078 1 93.56 345 ARG A O 1
ATOM 2748 N N . HIS A 1 346 ? -2.449 -31.891 -20.516 1 96.06 346 HIS A N 1
ATOM 2749 C CA . HIS A 1 346 ? -1.569 -33.031 -20.797 1 96.06 346 HIS A CA 1
ATOM 2750 C C . HIS A 1 346 ? -1.798 -33.562 -22.203 1 96.06 346 HIS A C 1
ATOM 2752 O O . HIS A 1 346 ? -2.93 -33.875 -22.578 1 96.06 346 HIS A O 1
ATOM 2758 N N . PRO A 1 347 ? -0.767 -33.719 -22.953 1 95.31 347 PRO A N 1
ATOM 2759 C CA . PRO A 1 347 ? -0.905 -34.062 -24.375 1 95.31 347 PRO A CA 1
ATOM 2760 C C . PRO A 1 347 ? -1.571 -35.406 -24.594 1 95.31 347 PRO A C 1
ATOM 2762 O O . PRO A 1 347 ? -2.199 -35.656 -25.625 1 95.31 347 PRO A O 1
ATOM 2765 N N . VAL A 1 348 ? -1.407 -36.344 -23.641 1 96.44 348 VAL A N 1
ATOM 2766 C CA . VAL A 1 348 ? -1.947 -37.688 -23.797 1 96.44 348 VAL A CA 1
ATOM 2767 C C . VAL A 1 348 ? -3.305 -37.781 -23.094 1 96.44 348 VAL A C 1
ATOM 2769 O O . VAL A 1 348 ? -4.273 -38.281 -23.688 1 96.44 348 VAL A O 1
ATOM 2772 N N . ILE A 1 349 ? -3.428 -37.25 -21.891 1 96.38 349 ILE A N 1
ATOM 2773 C CA . ILE A 1 349 ? -4.668 -37.344 -21.125 1 96.38 349 ILE A CA 1
ATOM 2774 C C . ILE A 1 349 ? -5.77 -36.562 -21.844 1 96.38 349 ILE A C 1
ATOM 2776 O O . ILE A 1 349 ? -6.938 -36.938 -21.797 1 96.38 349 ILE A O 1
ATOM 2780 N N . ARG A 1 350 ? -5.438 -35.562 -22.547 1 94.06 350 ARG A N 1
ATOM 2781 C CA . ARG A 1 350 ? -6.355 -34.656 -23.219 1 94.06 350 ARG A CA 1
ATOM 2782 C C . ARG A 1 350 ? -7.281 -35.438 -24.172 1 94.06 350 ARG A C 1
ATOM 2784 O O . ARG A 1 350 ? -8.461 -35.094 -24.297 1 94.06 350 ARG A O 1
ATOM 2791 N N . TYR A 1 351 ? -6.715 -36.469 -24.781 1 93.81 351 TYR A N 1
ATOM 2792 C CA . TYR A 1 351 ? -7.543 -37.188 -25.75 1 93.81 351 TYR A CA 1
ATOM 2793 C C . TYR A 1 351 ? -7.945 -38.562 -25.234 1 93.81 351 TYR A C 1
ATOM 2795 O O . TYR A 1 351 ? -8.391 -39.406 -25.984 1 93.81 351 TYR A O 1
ATOM 2803 N N . SER A 1 352 ? -7.727 -38.781 -24.016 1 94.62 352 SER A N 1
ATOM 2804 C CA . SER A 1 352 ? -8.117 -40.062 -23.438 1 94.62 352 SER A CA 1
ATOM 2805 C C . SER A 1 352 ? -9.633 -40.219 -23.391 1 94.62 352 SER A C 1
ATOM 2807 O O . SER A 1 352 ? -10.352 -39.25 -23.203 1 94.62 352 SER A O 1
ATOM 2809 N N . ASP A 1 353 ? -10.125 -41.406 -23.469 1 93.75 353 ASP A N 1
ATOM 2810 C CA . ASP A 1 353 ? -11.555 -41.688 -23.391 1 93.75 353 ASP A CA 1
ATOM 2811 C C . ASP A 1 353 ? -12.102 -41.375 -22 1 93.75 353 ASP A C 1
ATOM 2813 O O . ASP A 1 353 ? -13.258 -40.969 -21.859 1 93.75 353 ASP A O 1
ATOM 2817 N N . LEU A 1 354 ? -11.25 -41.5 -21.062 1 95.44 354 LEU A N 1
ATOM 2818 C CA . LEU A 1 354 ? -11.664 -41.25 -19.688 1 95.44 354 LEU A CA 1
ATOM 2819 C C . LEU A 1 354 ? -12.055 -39.781 -19.516 1 95.44 354 LEU A C 1
ATOM 2821 O O . LEU A 1 354 ? -13.133 -39.469 -19 1 95.44 354 LEU A O 1
ATOM 2825 N N . LEU A 1 355 ? -11.156 -38.875 -19.953 1 96.06 355 LEU A N 1
ATOM 2826 C CA . LEU A 1 355 ? -11.422 -37.469 -19.797 1 96.06 355 LEU A CA 1
ATOM 2827 C C . LEU A 1 355 ? -12.594 -37.031 -20.672 1 96.06 355 LEU A C 1
ATOM 2829 O O . LEU A 1 355 ? -13.438 -36.25 -20.25 1 96.06 355 LEU A O 1
ATOM 2833 N N . THR A 1 356 ? -12.672 -37.562 -21.844 1 93.62 356 THR A N 1
ATOM 2834 C CA . THR A 1 356 ? -13.766 -37.25 -22.766 1 93.62 356 THR A CA 1
ATOM 2835 C C . THR A 1 356 ? -15.102 -37.656 -22.156 1 93.62 356 THR A C 1
ATOM 2837 O O . THR A 1 356 ? -16.062 -36.906 -22.203 1 93.62 356 THR A O 1
ATOM 2840 N N . HIS A 1 357 ? -15.125 -38.844 -21.594 1 94.69 357 HIS A N 1
ATOM 2841 C CA . HIS A 1 357 ? -16.344 -39.344 -20.953 1 94.69 357 HIS A CA 1
ATOM 2842 C C . HIS A 1 357 ? -16.75 -38.438 -19.781 1 94.69 357 HIS A C 1
ATOM 2844 O O . HIS A 1 357 ? -17.922 -38.062 -19.656 1 94.69 357 HIS A O 1
ATOM 2850 N N . PHE A 1 358 ? -15.844 -38.062 -18.984 1 97.31 358 PHE A N 1
ATOM 2851 C CA . PHE A 1 358 ? -16.094 -37.25 -17.828 1 97.31 358 PHE A CA 1
ATOM 2852 C C . PHE A 1 358 ? -16.672 -35.875 -18.234 1 97.31 358 PHE A C 1
ATOM 2854 O O . PHE A 1 358 ? -17.594 -35.375 -17.594 1 97.31 358 PHE A O 1
ATOM 2861 N N . LEU A 1 359 ? -16.172 -35.312 -19.312 1 95.12 359 LEU A N 1
ATOM 2862 C CA . LEU A 1 359 ? -16.516 -33.938 -19.688 1 95.12 359 LEU A CA 1
ATOM 2863 C C . LEU A 1 359 ? -17.734 -33.906 -20.609 1 95.12 359 LEU A C 1
ATOM 2865 O O . LEU A 1 359 ? -18.25 -32.844 -20.938 1 95.12 359 LEU A O 1
ATOM 2869 N N . SER A 1 360 ? -18.25 -35.062 -21 1 92.75 360 SER A N 1
ATOM 2870 C CA . SER A 1 360 ? -19.297 -35.031 -22.016 1 92.75 360 SER A CA 1
ATOM 2871 C C . SER A 1 360 ? -20.531 -35.812 -21.594 1 92.75 360 SER A C 1
ATOM 2873 O O . SER A 1 360 ? -21.641 -35.562 -22.031 1 92.75 360 SER A O 1
ATOM 2875 N N . CYS A 1 361 ? -20.375 -36.719 -20.75 1 93.38 361 CYS A N 1
ATOM 2876 C CA . CYS A 1 361 ? -21.484 -37.625 -20.453 1 93.38 361 CYS A CA 1
ATOM 2877 C C . CYS A 1 361 ? -22.422 -37 -19.438 1 93.38 361 CYS A C 1
ATOM 2879 O O . CYS A 1 361 ? -22.016 -36.719 -18.297 1 93.38 361 CYS A O 1
ATOM 2881 N N . GLU A 1 362 ? -23.625 -36.875 -19.828 1 90.56 362 GLU A N 1
ATOM 2882 C CA . GLU A 1 362 ? -24.609 -36.281 -18.922 1 90.56 362 GLU A CA 1
ATOM 2883 C C . GLU A 1 362 ? -25.641 -37.344 -18.484 1 90.56 362 GLU A C 1
ATOM 2885 O O . GLU A 1 362 ? -26.25 -37.219 -17.422 1 90.56 362 GLU A O 1
ATOM 2890 N N . ASP A 1 363 ? -25.75 -38.344 -19.25 1 91.06 363 ASP A N 1
ATOM 2891 C CA . ASP A 1 363 ? -26.734 -39.375 -18.984 1 91.06 363 ASP A CA 1
ATOM 2892 C C . ASP A 1 363 ? -26.25 -40.344 -17.906 1 91.06 363 ASP A C 1
ATOM 2894 O O . ASP A 1 363 ? -25.172 -40.938 -18.031 1 91.06 363 ASP A O 1
ATOM 2898 N N . GLU A 1 364 ? -27.047 -40.594 -16.891 1 90.12 364 GLU A N 1
ATOM 2899 C CA . GLU A 1 364 ? -26.672 -41.406 -15.742 1 90.12 364 GLU A CA 1
ATOM 2900 C C . GLU A 1 364 ? -26.5 -42.844 -16.141 1 90.12 364 GLU A C 1
ATOM 2902 O O . GLU A 1 364 ? -25.609 -43.531 -15.641 1 90.12 364 GLU A O 1
ATOM 2907 N N . SER A 1 365 ? -27.375 -43.281 -16.953 1 92.31 365 SER A N 1
ATOM 2908 C CA . SER A 1 365 ? -27.281 -44.656 -17.375 1 92.31 365 SER A CA 1
ATOM 2909 C C . SER A 1 365 ? -26.016 -44.906 -18.188 1 92.31 365 SER A C 1
ATOM 2911 O O . SER A 1 365 ? -25.312 -45.906 -17.969 1 92.31 365 SER A O 1
ATOM 2913 N N . GLU A 1 366 ? -25.781 -44 -19.062 1 93.19 366 GLU A N 1
ATOM 2914 C CA . GLU A 1 366 ? -24.562 -44.125 -19.859 1 93.19 366 GLU A CA 1
ATOM 2915 C C . GLU A 1 366 ? -23.312 -43.969 -18.984 1 93.19 366 GLU A C 1
ATOM 2917 O O . GLU A 1 366 ? -22.312 -44.656 -19.219 1 93.19 366 GLU A O 1
ATOM 2922 N N . TRP A 1 367 ? -23.391 -43.188 -17.984 1 94.31 367 TRP A N 1
ATOM 2923 C CA . TRP A 1 367 ? -22.266 -43 -17.062 1 94.31 367 TRP A CA 1
ATOM 2924 C C . TRP A 1 367 ? -21.938 -44.312 -16.359 1 94.31 367 TRP A C 1
ATOM 2926 O O . TRP A 1 367 ? -20.781 -44.75 -16.328 1 94.31 367 TRP A O 1
ATOM 2936 N N . ARG A 1 368 ? -22.906 -44.969 -15.867 1 93.25 368 ARG A N 1
ATOM 2937 C CA . ARG A 1 368 ? -22.719 -46.219 -15.125 1 93.25 368 ARG A CA 1
ATOM 2938 C C . ARG A 1 368 ? -22.172 -47.312 -16.031 1 93.25 368 ARG A C 1
ATOM 2940 O O . ARG A 1 368 ? -21.312 -48.094 -15.617 1 93.25 368 ARG A O 1
ATOM 2947 N N . LYS A 1 369 ? -22.688 -47.281 -17.203 1 93.94 369 LYS A N 1
ATOM 2948 C CA . LYS A 1 369 ? -22.219 -48.25 -18.172 1 93.94 369 LYS A CA 1
ATOM 2949 C C . LYS A 1 369 ? -20.734 -48.062 -18.484 1 93.94 369 LYS A C 1
ATOM 2951 O O . LYS A 1 369 ? -19.953 -49 -18.422 1 93.94 369 LYS A O 1
ATOM 2956 N N . GLN A 1 370 ? -20.391 -46.875 -18.766 1 93.19 370 GLN A N 1
ATOM 2957 C CA . GLN A 1 370 ? -19 -46.562 -19.094 1 93.19 370 GLN A CA 1
ATOM 2958 C C . GLN A 1 370 ? -18.094 -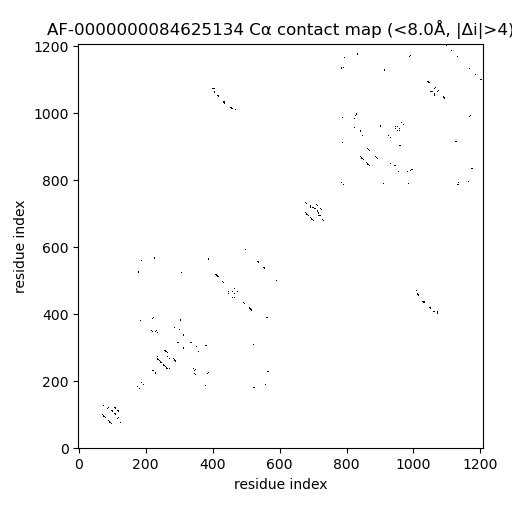46.688 -17.875 1 93.19 370 GLN A C 1
ATOM 2960 O O . GLN A 1 370 ? -16.938 -47.094 -18 1 93.19 370 GLN A O 1
ATOM 2965 N N . GLU A 1 371 ? -18.594 -46.406 -16.75 1 93.38 371 GLU A N 1
ATOM 2966 C CA . GLU A 1 371 ? -17.828 -46.562 -15.508 1 93.38 371 GLU A CA 1
ATOM 2967 C C . GLU A 1 371 ? -17.375 -48.031 -15.336 1 93.38 371 GLU A C 1
ATOM 2969 O O . GLU A 1 371 ? -16.203 -48.281 -15 1 93.38 371 GLU A O 1
ATOM 2974 N N . LYS A 1 372 ? -18.281 -48.906 -15.602 1 92.88 372 LYS A N 1
ATOM 2975 C CA . LYS A 1 372 ? -17.938 -50.344 -15.5 1 92.88 372 LYS A CA 1
ATOM 2976 C C . LYS A 1 372 ? -16.922 -50.75 -16.562 1 92.88 372 LYS A C 1
ATOM 2978 O O . LYS A 1 372 ? -16 -51.531 -16.281 1 92.88 372 LYS A O 1
ATOM 2983 N N . ARG A 1 373 ? -17.109 -50.188 -17.672 1 92.62 373 ARG A N 1
ATOM 2984 C CA . ARG A 1 373 ? -16.172 -50.469 -18.766 1 92.62 373 ARG A CA 1
ATOM 2985 C C . ARG A 1 373 ? -14.766 -50 -18.422 1 92.62 373 ARG A C 1
ATOM 2987 O O . ARG A 1 373 ? -13.797 -50.719 -18.625 1 92.62 373 ARG A O 1
ATOM 2994 N N . PHE A 1 374 ? -14.656 -48.812 -17.875 1 93.69 374 PHE A N 1
ATOM 2995 C CA . PHE A 1 374 ? -13.359 -48.25 -17.547 1 93.69 374 PHE A CA 1
ATOM 2996 C C . PHE A 1 374 ? -12.734 -48.969 -16.359 1 93.69 374 PHE A C 1
ATOM 2998 O O . PHE A 1 374 ? -11.516 -49.094 -16.266 1 93.69 374 PHE A O 1
ATOM 3005 N N . GLU A 1 375 ? -13.5 -49.469 -15.484 1 91.75 375 GLU A N 1
ATOM 3006 C CA . GLU A 1 375 ? -13 -50.188 -14.328 1 91.75 375 GLU A CA 1
ATOM 3007 C C . GLU A 1 375 ? -12.461 -51.562 -14.734 1 91.75 375 GLU A C 1
ATOM 3009 O O . GLU A 1 375 ? -11.594 -52.125 -14.062 1 91.75 375 GLU A O 1
ATOM 3014 N N . SER A 1 376 ? -12.953 -52.062 -15.914 1 90.69 376 SER A N 1
ATOM 3015 C CA . SER A 1 376 ? -12.508 -53.344 -16.422 1 90.69 376 SER A CA 1
ATOM 3016 C C . SER A 1 376 ? -11.484 -53.188 -17.547 1 90.69 376 SER A C 1
ATOM 3018 O O . SER A 1 376 ? -11.195 -54.125 -18.281 1 90.69 376 SER A O 1
ATOM 3020 N N . ASP A 1 377 ? -10.992 -52 -17.656 1 88.94 377 ASP A N 1
ATOM 3021 C CA . ASP A 1 377 ? -10.016 -51.719 -18.688 1 88.94 377 ASP A CA 1
ATOM 3022 C C . ASP A 1 377 ? -8.773 -52.594 -18.531 1 88.94 377 ASP A C 1
ATOM 3024 O O . ASP A 1 377 ? -8.195 -52.688 -17.453 1 88.94 377 ASP A O 1
ATOM 3028 N N . LYS A 1 378 ? -8.297 -53.188 -19.609 1 85.56 378 LYS A N 1
ATOM 3029 C CA . LYS A 1 378 ? -7.148 -54.094 -19.562 1 85.56 378 LYS A CA 1
ATOM 3030 C C . LYS A 1 378 ? -5.848 -53.344 -19.844 1 85.56 378 LYS A C 1
ATOM 3032 O O . LYS A 1 378 ? -4.762 -53.844 -19.531 1 85.56 378 LYS A O 1
ATOM 3037 N N . ILE A 1 379 ? -5.988 -52.25 -20.469 1 88.44 379 ILE A N 1
ATOM 3038 C CA . ILE A 1 379 ? -4.797 -51.469 -20.797 1 88.44 379 ILE A CA 1
ATOM 3039 C C . ILE A 1 379 ? -4.453 -50.531 -19.656 1 88.44 379 ILE A C 1
ATOM 3041 O O . ILE A 1 379 ? -4.656 -49.312 -19.75 1 88.44 379 ILE A O 1
ATOM 3045 N N . VAL A 1 380 ? -4.012 -51.125 -18.578 1 86.94 380 VAL A N 1
ATOM 3046 C CA . VAL A 1 380 ? -3.645 -50.344 -17.391 1 86.94 380 VAL A CA 1
ATOM 3047 C C . VAL A 1 380 ? -2.238 -50.75 -16.938 1 86.94 380 VAL A C 1
ATOM 3049 O O . VAL A 1 380 ? -1.784 -51.875 -17.188 1 86.94 380 VAL A O 1
ATOM 3052 N N . GLY A 1 381 ? -1.592 -49.781 -16.328 1 81.06 381 GLY A N 1
ATOM 3053 C CA . GLY A 1 381 ? -0.281 -50.062 -15.766 1 81.06 381 GLY A CA 1
ATOM 3054 C C . GLY A 1 381 ? 0.753 -50.438 -16.812 1 81.06 381 GLY A C 1
ATOM 3055 O O . GLY A 1 381 ? 1.01 -49.688 -17.75 1 81.06 381 GLY A O 1
ATOM 3056 N N . HIS A 1 382 ? 1.129 -51.719 -16.844 1 82.19 382 HIS A N 1
ATOM 3057 C CA . HIS A 1 382 ? 2.188 -52.219 -17.719 1 82.19 382 HIS A CA 1
ATOM 3058 C C . HIS A 1 382 ? 1.73 -52.219 -19.188 1 82.19 382 HIS A C 1
ATOM 3060 O O . HIS A 1 382 ? 2.535 -52.031 -20.094 1 82.19 382 HIS A O 1
ATOM 3066 N N . ALA A 1 383 ? 0.444 -52.5 -19.344 1 87.81 383 ALA A N 1
ATOM 3067 C CA . ALA A 1 383 ? -0.094 -52.625 -20.688 1 87.81 383 ALA A CA 1
ATOM 3068 C C . ALA A 1 383 ? -0.018 -51.281 -21.438 1 87.81 383 ALA A C 1
ATOM 3070 O O . ALA A 1 383 ? -0.019 -51.25 -22.656 1 87.81 383 ALA A O 1
ATOM 3071 N N . PHE A 1 384 ? 0.021 -50.219 -20.672 1 91.62 384 PHE A N 1
ATOM 3072 C CA . PHE A 1 384 ? 0.161 -48.875 -21.266 1 91.62 384 PHE A CA 1
ATOM 3073 C C . PHE A 1 384 ? 1.435 -48.781 -22.094 1 91.62 384 PHE A C 1
ATOM 3075 O O . PHE A 1 384 ? 1.413 -48.281 -23.219 1 91.62 384 PHE A O 1
ATOM 3082 N N . PHE A 1 385 ? 2.562 -49.312 -21.625 1 92.5 385 PHE A N 1
ATOM 3083 C CA . PHE A 1 385 ? 3.875 -49.219 -22.25 1 92.5 385 PHE A CA 1
ATOM 3084 C C . PHE A 1 385 ? 3.924 -50 -23.547 1 92.5 385 PHE A C 1
ATOM 3086 O O . PHE A 1 385 ? 4.734 -49.719 -24.422 1 92.5 385 PHE A O 1
ATOM 3093 N N . GLN A 1 386 ? 2.979 -51 -23.609 1 90.25 386 GLN A N 1
ATOM 3094 C CA . GLN A 1 386 ? 2.93 -51.844 -24.812 1 90.25 386 GLN A CA 1
ATOM 3095 C C . GLN A 1 386 ? 2.377 -51.062 -26 1 90.25 386 GLN A C 1
ATOM 3097 O O . GLN A 1 386 ? 2.582 -51.438 -27.156 1 90.25 386 GLN A O 1
ATOM 3102 N N . HIS A 1 387 ? 1.739 -50.031 -25.672 1 92.38 387 HIS A N 1
ATOM 3103 C CA . HIS A 1 387 ? 1.075 -49.281 -26.734 1 92.38 387 HIS A CA 1
ATOM 3104 C C . HIS A 1 387 ? 1.664 -47.906 -26.875 1 92.38 387 HIS A C 1
ATOM 3106 O O . HIS A 1 387 ? 0.949 -46.938 -27.219 1 92.38 387 HIS A O 1
ATOM 3112 N N . VAL A 1 388 ? 2.863 -47.75 -26.484 1 95.12 388 VAL A N 1
ATOM 3113 C CA . VAL A 1 388 ? 3.617 -46.531 -26.719 1 95.12 388 VAL A CA 1
ATOM 3114 C C . VAL A 1 388 ? 4.625 -46.719 -27.844 1 95.12 388 VAL A C 1
ATOM 3116 O O . VAL A 1 388 ? 5.402 -47.688 -27.828 1 95.12 388 VAL A O 1
ATOM 3119 N N . TYR A 1 389 ? 4.57 -45.844 -28.828 1 95 389 TYR A N 1
ATOM 3120 C CA . TYR A 1 389 ? 5.434 -45.969 -30 1 95 389 TYR A CA 1
ATOM 3121 C C . TYR A 1 389 ? 6.402 -44.781 -30.062 1 95 389 TYR A C 1
ATOM 3123 O O . TYR A 1 389 ? 6.016 -43.625 -29.828 1 95 389 TYR A O 1
ATOM 3131 N N . HIS A 1 390 ? 7.68 -45.062 -30.312 1 94.62 390 HIS A N 1
ATOM 3132 C CA . HIS A 1 390 ? 8.719 -44.062 -30.406 1 94.62 390 HIS A CA 1
ATOM 3133 C C . HIS A 1 390 ? 9.742 -44.406 -31.484 1 94.62 390 HIS A C 1
ATOM 3135 O O . HIS A 1 390 ? 9.859 -45.562 -31.875 1 94.62 390 HIS A O 1
ATOM 3141 N N . PRO A 1 391 ? 10.43 -43.375 -31.969 1 92.19 391 PRO A N 1
ATOM 3142 C CA . PRO A 1 391 ? 11.492 -43.688 -32.938 1 92.19 391 PRO A CA 1
ATOM 3143 C C . PRO A 1 391 ? 12.617 -44.531 -32.312 1 92.19 391 PRO A C 1
ATOM 3145 O O . PRO A 1 391 ? 12.859 -44.438 -31.109 1 92.19 391 PRO A O 1
ATOM 3148 N N . GLU A 1 392 ? 13.266 -45.188 -33.156 1 87.5 392 GLU A N 1
ATOM 3149 C CA . GLU A 1 392 ? 14.422 -45.969 -32.688 1 87.5 392 GLU A CA 1
ATOM 3150 C C . GLU A 1 392 ? 15.586 -45.031 -32.344 1 87.5 392 GLU A C 1
ATOM 3152 O O . GLU A 1 392 ? 15.805 -44.031 -33 1 87.5 392 GLU A O 1
ATOM 3157 N N . PHE A 1 393 ? 16.281 -45.281 -31.344 1 87.5 393 PHE A N 1
ATOM 3158 C CA . PHE A 1 393 ? 17.484 -44.562 -30.922 1 87.5 393 PHE A CA 1
ATOM 3159 C C . PHE A 1 393 ? 17.156 -43.125 -30.516 1 87.5 393 PHE A C 1
ATOM 3161 O O . PHE A 1 393 ? 17.969 -42.219 -30.734 1 87.5 393 PHE A O 1
ATOM 3168 N N . ASN A 1 394 ? 15.883 -42.969 -30.109 1 91.56 394 ASN A N 1
ATOM 3169 C CA . ASN A 1 394 ? 15.445 -41.656 -29.656 1 91.56 394 ASN A CA 1
ATOM 3170 C C . ASN A 1 394 ? 16.156 -41.25 -28.375 1 91.56 394 ASN A C 1
ATOM 3172 O O . ASN A 1 394 ? 16.344 -40.062 -28.125 1 91.56 394 ASN A O 1
ATOM 3176 N N . VAL A 1 395 ? 16.516 -42.219 -27.531 1 93.06 395 VAL A N 1
ATOM 3177 C CA . VAL A 1 395 ? 17.203 -42 -26.266 1 93.06 395 VAL A CA 1
ATOM 3178 C C . VAL A 1 395 ? 18.5 -42.781 -26.234 1 93.06 395 VAL A C 1
ATOM 3180 O O . VAL A 1 395 ? 18.516 -43.969 -26.562 1 93.06 395 VAL A O 1
ATOM 3183 N N . ASP A 1 396 ? 19.547 -42.062 -25.891 1 88.25 396 ASP A N 1
ATOM 3184 C CA . ASP A 1 396 ? 20.844 -42.719 -25.828 1 88.25 396 ASP A CA 1
ATOM 3185 C C . ASP A 1 396 ? 21.141 -43.219 -24.422 1 88.25 396 ASP A C 1
ATOM 3187 O O . ASP A 1 396 ? 21.328 -42.438 -23.5 1 88.25 396 ASP A O 1
ATOM 3191 N N . ASP A 1 397 ? 21.297 -44.5 -24.188 1 86.69 397 ASP A N 1
ATOM 3192 C CA . ASP A 1 397 ? 21.719 -45.156 -22.969 1 86.69 397 ASP A CA 1
ATOM 3193 C C . ASP A 1 397 ? 20.938 -44.625 -21.766 1 86.69 397 ASP A C 1
ATOM 3195 O O . ASP A 1 397 ? 21.516 -44.25 -20.75 1 86.69 397 ASP A O 1
ATOM 3199 N N . GLY A 1 398 ? 19.656 -44.312 -22 1 91.94 398 GLY A N 1
ATOM 3200 C CA . GLY A 1 398 ? 18.734 -43.969 -20.922 1 91.94 398 GLY A CA 1
ATOM 3201 C C . GLY A 1 398 ? 18.875 -42.531 -20.469 1 91.94 398 GLY A C 1
ATOM 3202 O O . GLY A 1 398 ? 18 -42 -19.75 1 91.94 398 GLY A O 1
ATOM 3203 N N . GLU A 1 399 ? 19.969 -41.812 -20.766 1 94.06 399 GLU A N 1
ATOM 3204 C CA . GLU A 1 399 ? 20.188 -40.406 -20.422 1 94.06 399 GLU A CA 1
ATOM 3205 C C . GLU A 1 399 ? 19.984 -40.188 -18.922 1 94.06 399 GLU A C 1
ATOM 3207 O O . GLU A 1 399 ? 19.266 -39.25 -18.531 1 94.06 399 GLU A O 1
ATOM 3212 N N . ILE A 1 400 ? 20.625 -40.938 -18.078 1 95.19 400 ILE A N 1
ATOM 3213 C CA . ILE A 1 400 ? 20.469 -40.906 -16.625 1 95.19 400 ILE A CA 1
ATOM 3214 C C . ILE A 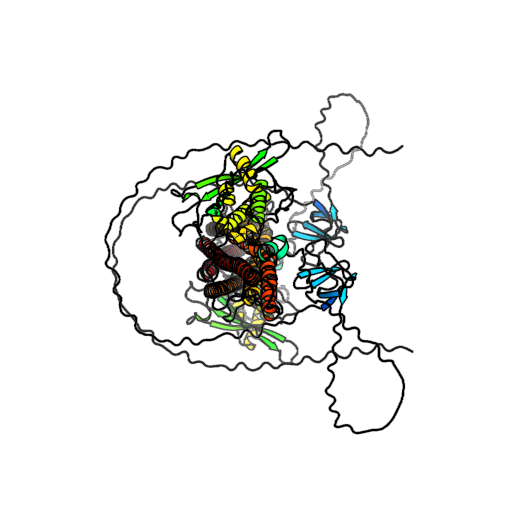1 400 ? 20.906 -39.562 -16.094 1 95.19 400 ILE A C 1
ATOM 3216 O O . ILE A 1 400 ? 20.344 -39.062 -15.109 1 95.19 400 ILE A O 1
ATOM 3220 N N . GLU A 1 401 ? 21.812 -38.906 -16.719 1 93.12 401 GLU A N 1
ATOM 3221 C CA . GLU A 1 401 ? 22.297 -37.625 -16.281 1 93.12 401 GLU A CA 1
ATOM 3222 C C . GLU A 1 401 ? 21.203 -36.562 -16.344 1 93.12 401 GLU A C 1
ATOM 3224 O O . GLU A 1 401 ? 21.094 -35.719 -15.453 1 93.12 401 GLU A O 1
ATOM 3229 N N . THR A 1 402 ? 20.422 -36.625 -17.391 1 94 402 THR A N 1
ATOM 3230 C CA . THR A 1 402 ? 19.312 -35.688 -17.547 1 94 402 THR A CA 1
ATOM 3231 C C . THR A 1 402 ? 18.328 -35.844 -16.391 1 94 402 THR A C 1
ATOM 3233 O O . THR A 1 402 ? 17.875 -34.844 -15.82 1 94 402 THR A O 1
ATOM 3236 N N . MET A 1 403 ? 18.031 -37.031 -16.062 1 95.19 403 MET A N 1
ATOM 3237 C CA . MET A 1 403 ? 17.109 -37.312 -14.977 1 95.19 403 MET A CA 1
ATOM 3238 C C . MET A 1 403 ? 17.656 -36.844 -13.641 1 95.19 403 MET A C 1
ATOM 3240 O O . MET A 1 403 ? 16.922 -36.312 -12.805 1 95.19 403 MET A O 1
ATOM 3244 N N . GLU A 1 404 ? 18.922 -37 -13.43 1 93.88 404 GLU A N 1
ATOM 3245 C CA . GLU A 1 404 ? 19.547 -36.562 -12.195 1 93.88 404 GLU A CA 1
ATOM 3246 C C . GLU A 1 404 ? 19.516 -35.031 -12.07 1 93.88 404 GLU A C 1
ATOM 3248 O O . GLU A 1 404 ? 19.25 -34.5 -10.992 1 93.88 404 GLU A O 1
ATOM 3253 N N . ARG A 1 405 ? 19.766 -34.344 -13.148 1 94.44 405 ARG A N 1
ATOM 3254 C CA . ARG A 1 405 ? 19.703 -32.875 -13.156 1 94.44 405 ARG A CA 1
ATOM 3255 C C . ARG A 1 405 ? 18.281 -32.375 -12.898 1 94.44 405 ARG A C 1
ATOM 3257 O O . ARG A 1 405 ? 18.078 -31.422 -12.164 1 94.44 405 ARG A O 1
ATOM 3264 N N . PHE A 1 406 ? 17.375 -33.062 -13.57 1 96.31 406 PHE A N 1
ATOM 3265 C CA . PHE A 1 406 ? 15.969 -32.75 -13.367 1 96.31 406 PHE A CA 1
ATOM 3266 C C . PHE A 1 406 ? 15.586 -32.906 -11.898 1 96.31 406 PHE A C 1
ATOM 3268 O O . PHE A 1 406 ? 14.938 -32.031 -11.328 1 96.31 406 PHE A O 1
ATOM 3275 N N . GLU A 1 407 ? 16 -34 -11.344 1 95.06 407 GLU A N 1
ATOM 3276 C CA . GLU A 1 407 ? 15.703 -34.281 -9.938 1 95.06 407 GLU A CA 1
ATOM 3277 C C . GLU A 1 407 ? 16.344 -33.219 -9.039 1 95.06 407 GLU A C 1
ATOM 3279 O O . GLU A 1 407 ? 15.703 -32.719 -8.109 1 95.06 407 GLU A O 1
ATOM 3284 N N . ALA A 1 408 ? 17.578 -32.875 -9.258 1 94.31 408 ALA A N 1
ATOM 3285 C CA . ALA A 1 408 ? 18.297 -31.875 -8.469 1 94.31 408 ALA A CA 1
ATOM 3286 C C . ALA A 1 408 ? 17.594 -30.516 -8.539 1 94.31 408 ALA A C 1
ATOM 3288 O O . ALA A 1 408 ? 17.469 -29.828 -7.523 1 94.31 408 ALA A O 1
ATOM 3289 N N . HIS A 1 409 ? 17.219 -30.188 -9.703 1 95.62 409 HIS A N 1
ATOM 3290 C CA . HIS A 1 409 ? 16.5 -28.938 -9.891 1 95.62 409 HIS A CA 1
ATOM 3291 C C . HIS A 1 409 ? 15.18 -28.938 -9.125 1 95.62 409 HIS A C 1
ATOM 3293 O O . HIS A 1 409 ? 14.828 -27.938 -8.477 1 95.62 409 HIS A O 1
ATOM 3299 N N . ALA A 1 410 ? 14.422 -29.984 -9.242 1 95.06 410 ALA A N 1
ATOM 3300 C CA . ALA A 1 410 ? 13.141 -30.109 -8.547 1 95.06 410 ALA A CA 1
ATOM 3301 C C . ALA A 1 410 ? 13.328 -30.016 -7.039 1 95.06 410 ALA A C 1
ATOM 3303 O O . ALA A 1 410 ? 12.523 -29.391 -6.348 1 95.06 410 ALA A O 1
ATOM 3304 N N . ARG A 1 411 ? 14.359 -30.609 -6.52 1 93.94 411 ARG A N 1
ATOM 3305 C CA . ARG A 1 411 ? 14.648 -30.562 -5.09 1 93.94 411 ARG A CA 1
ATOM 3306 C C . ARG A 1 411 ? 14.961 -29.125 -4.652 1 93.94 411 ARG A C 1
ATOM 3308 O O . ARG A 1 411 ? 14.469 -28.672 -3.621 1 93.94 411 ARG A O 1
ATOM 3315 N N . ALA A 1 412 ? 15.789 -28.469 -5.418 1 94.5 412 ALA A N 1
ATOM 3316 C CA . ALA A 1 412 ? 16.125 -27.078 -5.117 1 94.5 412 ALA A CA 1
ATOM 3317 C C . ALA A 1 412 ? 14.875 -26.203 -5.098 1 94.5 412 ALA A C 1
ATOM 3319 O O . ALA A 1 412 ? 14.688 -25.406 -4.176 1 94.5 412 ALA A O 1
ATOM 3320 N N . MET A 1 413 ? 14.07 -26.359 -6.082 1 94.56 413 MET A N 1
ATOM 3321 C CA . MET A 1 413 ? 12.844 -25.578 -6.18 1 94.56 413 MET A CA 1
ATOM 3322 C C . MET A 1 413 ? 11.953 -25.812 -4.969 1 94.56 413 MET A C 1
ATOM 3324 O O . MET A 1 413 ? 11.414 -24.859 -4.391 1 94.56 413 MET A O 1
ATOM 3328 N N . GLU A 1 414 ? 11.789 -27.078 -4.66 1 94.12 414 GLU A N 1
ATOM 3329 C CA . GLU A 1 414 ? 10.922 -27.438 -3.541 1 94.12 414 GLU A CA 1
ATOM 3330 C C . GLU A 1 414 ? 11.414 -26.797 -2.242 1 94.12 414 GLU A C 1
ATOM 3332 O O . GLU A 1 414 ? 10.617 -26.422 -1.385 1 94.12 414 GLU A O 1
ATOM 3337 N N . LYS A 1 415 ? 12.672 -26.672 -2.055 1 93.38 415 LYS A N 1
ATOM 3338 C CA . LYS A 1 415 ? 13.266 -26.062 -0.87 1 93.38 415 LYS A CA 1
ATOM 3339 C C . LYS A 1 415 ? 13.031 -24.547 -0.859 1 93.38 415 LYS A C 1
ATOM 3341 O O . LYS A 1 415 ? 12.922 -23.953 0.207 1 93.38 415 LYS A O 1
ATOM 3346 N N . LEU A 1 416 ? 12.945 -23.953 -1.999 1 94.31 416 LEU A N 1
ATOM 3347 C CA . LEU A 1 416 ? 12.93 -22.5 -2.104 1 94.31 416 LEU A CA 1
ATOM 3348 C C . LEU A 1 416 ? 11.5 -21.984 -2.217 1 94.31 416 LEU A C 1
ATOM 3350 O O . LEU A 1 416 ? 11.227 -20.812 -1.913 1 94.31 416 LEU A O 1
ATOM 3354 N N . MET A 1 417 ? 10.523 -22.781 -2.594 1 95.31 417 MET A N 1
ATOM 3355 C CA . MET A 1 417 ? 9.148 -22.375 -2.859 1 95.31 417 MET A CA 1
ATOM 3356 C C . MET A 1 417 ? 8.492 -21.828 -1.597 1 95.31 417 MET A C 1
ATOM 3358 O O . MET A 1 417 ? 7.699 -20.891 -1.663 1 95.31 417 MET A O 1
ATOM 3362 N N . PRO A 1 418 ? 8.82 -22.328 -0.417 1 94.5 418 PRO A N 1
ATOM 3363 C CA . PRO A 1 418 ? 8.195 -21.766 0.784 1 94.5 418 PRO A CA 1
ATOM 3364 C C . PRO A 1 418 ? 8.484 -20.281 0.969 1 94.5 418 PRO A C 1
ATOM 3366 O O . PRO A 1 418 ? 7.633 -19.547 1.467 1 94.5 418 PRO A O 1
ATOM 3369 N N . TRP A 1 419 ? 9.578 -19.859 0.542 1 94.44 419 TRP A N 1
ATOM 3370 C CA . TRP A 1 419 ? 9.938 -18.438 0.677 1 94.44 419 TRP A CA 1
ATOM 3371 C C . TRP A 1 419 ? 9.031 -17.562 -0.186 1 94.44 419 TRP A C 1
ATOM 3373 O O . TRP A 1 419 ? 8.57 -16.516 0.259 1 94.44 419 TRP A O 1
ATOM 3383 N N . ILE A 1 420 ? 8.773 -18.031 -1.349 1 95.31 420 ILE A N 1
ATOM 3384 C CA . ILE A 1 420 ? 7.906 -17.266 -2.246 1 95.31 420 ILE A CA 1
ATOM 3385 C C . ILE A 1 420 ? 6.477 -17.281 -1.716 1 95.31 420 ILE A C 1
ATOM 3387 O O . ILE A 1 420 ? 5.77 -16.281 -1.785 1 95.31 420 ILE A O 1
ATOM 3391 N N . ASN A 1 421 ? 6.09 -18.391 -1.236 1 96.31 421 ASN A N 1
ATOM 3392 C CA . ASN A 1 421 ? 4.734 -18.516 -0.708 1 96.31 421 ASN A CA 1
ATOM 3393 C C . ASN A 1 421 ? 4.52 -17.594 0.491 1 96.31 421 ASN A C 1
ATOM 3395 O O . ASN A 1 421 ? 3.518 -16.875 0.558 1 96.31 421 ASN A O 1
ATOM 3399 N N . GLU A 1 422 ? 5.449 -17.594 1.359 1 97.06 422 GLU A N 1
ATOM 3400 C CA . GLU A 1 422 ? 5.352 -16.75 2.539 1 97.06 422 GLU A CA 1
ATOM 3401 C C . GLU A 1 422 ? 5.402 -15.266 2.156 1 97.06 422 GLU A C 1
ATOM 3403 O O . GLU A 1 422 ? 4.598 -14.469 2.639 1 97.06 422 GLU A O 1
ATOM 3408 N N . ALA A 1 423 ? 6.328 -14.969 1.307 1 97.75 423 ALA A N 1
ATOM 3409 C CA . ALA A 1 423 ? 6.504 -13.578 0.893 1 97.75 423 ALA A CA 1
ATOM 3410 C C . ALA A 1 423 ? 5.27 -13.062 0.153 1 97.75 423 ALA A C 1
ATOM 3412 O O . ALA A 1 423 ? 4.828 -11.938 0.377 1 97.75 423 ALA A O 1
ATOM 3413 N N . SER A 1 424 ? 4.758 -13.836 -0.713 1 97.44 424 SER A N 1
ATOM 3414 C CA . SER A 1 424 ? 3.598 -13.414 -1.492 1 97.44 424 SER A CA 1
ATOM 3415 C C . SER A 1 424 ? 2.367 -13.25 -0.606 1 97.44 424 SER A C 1
ATOM 3417 O O . SER A 1 424 ? 1.575 -12.328 -0.799 1 97.44 424 SER A O 1
ATOM 3419 N N . GLN A 1 425 ? 2.242 -14.148 0.32 1 97.06 425 GLN A N 1
ATOM 3420 C CA . GLN A 1 425 ? 1.131 -14.016 1.257 1 97.06 425 GLN A CA 1
ATOM 3421 C C . GLN A 1 425 ? 1.259 -12.742 2.084 1 97.06 425 GLN A C 1
ATOM 3423 O O . GLN A 1 425 ? 0.274 -12.031 2.291 1 97.06 425 GLN A O 1
ATOM 3428 N N . ALA A 1 426 ? 2.436 -12.484 2.59 1 97.56 426 ALA A N 1
ATOM 3429 C CA . ALA A 1 426 ? 2.682 -11.258 3.348 1 97.56 426 ALA A CA 1
ATOM 3430 C C . ALA A 1 426 ? 2.398 -10.023 2.498 1 97.56 426 ALA A C 1
ATOM 3432 O O . ALA A 1 426 ? 1.887 -9.023 3.002 1 97.56 426 ALA A O 1
ATOM 3433 N N . HIS A 1 427 ? 2.766 -10.109 1.259 1 97.56 427 HIS A N 1
ATOM 3434 C CA . HIS A 1 427 ? 2.48 -9.039 0.308 1 97.56 427 HIS A CA 1
ATOM 3435 C C . HIS A 1 427 ? 0.979 -8.797 0.192 1 97.56 427 HIS A C 1
ATOM 3437 O O . HIS A 1 427 ? 0.524 -7.652 0.296 1 97.56 427 HIS A O 1
ATOM 3443 N N . LYS A 1 428 ? 0.252 -9.812 0.036 1 97.44 428 LYS A N 1
ATOM 3444 C CA . LYS A 1 428 ? -1.202 -9.711 -0.035 1 97.44 428 LYS A CA 1
ATOM 3445 C C . LYS A 1 428 ? -1.772 -9.102 1.245 1 97.44 428 LYS A C 1
ATOM 3447 O O . LYS A 1 428 ? -2.631 -8.219 1.192 1 97.44 428 LYS A O 1
ATOM 3452 N N . ASP A 1 429 ? -1.319 -9.516 2.389 1 97.06 429 ASP A N 1
ATOM 3453 C CA . ASP A 1 429 ? -1.795 -9.008 3.672 1 97.06 429 ASP A CA 1
ATOM 3454 C C . ASP A 1 429 ? -1.496 -7.516 3.814 1 97.06 429 ASP A C 1
ATOM 3456 O O . ASP A 1 429 ? -2.305 -6.762 4.363 1 97.06 429 ASP A O 1
ATOM 3460 N N . SER A 1 430 ? -0.336 -7.133 3.404 1 97.06 430 SER A N 1
ATOM 3461 C CA . SER A 1 430 ? 0.033 -5.723 3.48 1 97.06 430 SER A CA 1
ATOM 3462 C C . SER A 1 430 ? -0.884 -4.863 2.615 1 97.06 430 SER A C 1
ATOM 3464 O O . SER A 1 430 ? -1.206 -3.73 2.979 1 97.06 430 SER A O 1
ATOM 3466 N N . LEU A 1 431 ? -1.31 -5.367 1.476 1 95.62 431 LEU A N 1
ATOM 3467 C CA . LEU A 1 431 ? -2.24 -4.656 0.604 1 95.62 431 LEU A CA 1
ATOM 3468 C C . LEU A 1 431 ? -3.605 -4.52 1.267 1 95.62 431 LEU A C 1
ATOM 3470 O O . LEU A 1 431 ? -4.246 -3.467 1.167 1 95.62 431 LEU A O 1
ATOM 3474 N N . ASP A 1 432 ? -3.979 -5.566 1.927 1 95.88 432 ASP A N 1
ATOM 3475 C CA . ASP A 1 432 ? -5.238 -5.512 2.666 1 95.88 432 ASP A CA 1
ATOM 3476 C C . ASP A 1 432 ? -5.184 -4.449 3.764 1 95.88 432 ASP A C 1
ATOM 3478 O O . ASP A 1 432 ? -6.125 -3.672 3.932 1 95.88 432 ASP A O 1
ATOM 3482 N N . GLU A 1 433 ? -4.117 -4.48 4.438 1 96.94 433 GLU A N 1
ATOM 3483 C CA . GLU A 1 433 ? -3.947 -3.5 5.504 1 96.94 433 GLU A CA 1
ATOM 3484 C C . GLU A 1 433 ? -3.939 -2.078 4.953 1 96.94 433 GLU A C 1
ATOM 3486 O O . GLU A 1 433 ? -4.547 -1.176 5.535 1 96.94 433 GLU A O 1
ATOM 3491 N N . MET A 1 434 ? -3.273 -1.879 3.883 1 95.69 434 MET A N 1
ATOM 3492 C CA . MET A 1 434 ? -3.184 -0.56 3.264 1 95.69 434 MET A CA 1
ATOM 3493 C C . MET A 1 434 ? -4.566 -0.045 2.879 1 95.69 434 MET A C 1
ATOM 3495 O O . MET A 1 434 ? -4.898 1.113 3.141 1 95.69 434 MET A O 1
ATOM 3499 N N . GLN A 1 435 ? -5.391 -0.887 2.219 1 95.81 435 GLN A N 1
ATOM 3500 C CA . GLN A 1 435 ? -6.727 -0.451 1.816 1 95.81 435 GLN A CA 1
ATOM 3501 C C . GLN A 1 435 ? -7.582 -0.109 3.031 1 95.81 435 GLN A C 1
ATOM 3503 O O . GLN A 1 435 ? -8.352 0.856 3.004 1 95.81 435 GLN A O 1
ATOM 3508 N N . HIS A 1 436 ? -7.434 -0.859 4.105 1 97.12 436 HIS A N 1
ATOM 3509 C CA . HIS A 1 436 ? -8.156 -0.581 5.344 1 97.12 436 HIS A CA 1
ATOM 3510 C C . HIS A 1 436 ? -7.75 0.77 5.926 1 97.12 436 HIS A C 1
ATOM 3512 O O . HIS A 1 436 ? -8.602 1.527 6.395 1 97.12 436 HIS A O 1
ATOM 3518 N N . GLN A 1 437 ? -6.465 1.064 5.84 1 97.69 437 GLN A N 1
ATOM 3519 C CA . GLN A 1 437 ? -5.984 2.318 6.414 1 97.69 437 GLN A CA 1
ATOM 3520 C C . GLN A 1 437 ? -6.43 3.512 5.574 1 97.69 437 GLN A C 1
ATOM 3522 O O . GLN A 1 437 ? -6.691 4.59 6.109 1 97.69 437 GLN A O 1
ATOM 3527 N N . TYR A 1 438 ? -6.555 3.404 4.234 1 96.75 438 TYR A N 1
ATOM 3528 C CA . TYR A 1 438 ? -7.156 4.438 3.398 1 96.75 438 TYR A CA 1
ATOM 3529 C C . TYR A 1 438 ? -8.57 4.758 3.863 1 96.75 438 TYR A C 1
ATOM 3531 O O . TYR A 1 438 ? -8.938 5.926 3.99 1 96.75 438 TYR A O 1
ATOM 3539 N N . ARG A 1 439 ? -9.328 3.754 4.16 1 97.25 439 ARG A N 1
ATOM 3540 C CA . ARG A 1 439 ? -10.695 3.947 4.625 1 97.25 439 ARG A CA 1
ATOM 3541 C C . ARG A 1 439 ? -10.719 4.602 6 1 97.25 439 ARG A C 1
ATOM 3543 O O . ARG A 1 439 ? -11.539 5.484 6.262 1 97.25 439 ARG A O 1
ATOM 3550 N N . ARG A 1 440 ? -9.812 4.133 6.797 1 97.88 440 ARG A N 1
ATOM 3551 C CA . ARG A 1 440 ? -9.75 4.676 8.148 1 97.88 440 ARG A CA 1
ATOM 3552 C C . ARG A 1 440 ? -9.461 6.172 8.125 1 97.88 440 ARG A C 1
ATOM 3554 O O . ARG A 1 440 ? -10.094 6.945 8.852 1 97.88 440 ARG A O 1
ATOM 3561 N N . VAL A 1 441 ? -8.516 6.617 7.316 1 98 441 VAL A N 1
ATOM 3562 C CA . VAL A 1 441 ? -8.203 8.039 7.188 1 98 441 VAL A CA 1
ATOM 3563 C C . VAL A 1 441 ? -9.414 8.789 6.633 1 98 441 VAL A C 1
ATOM 3565 O O . VAL A 1 441 ? -9.75 9.875 7.102 1 98 441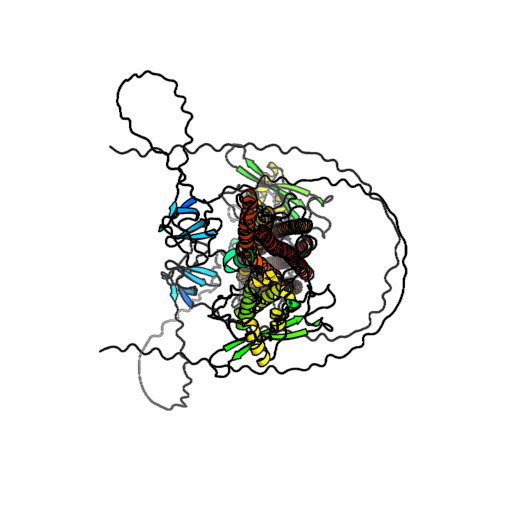 VAL A O 1
ATOM 3568 N N . SER A 1 442 ? -10.047 8.195 5.621 1 97.81 442 SER A N 1
ATOM 3569 C CA . SER A 1 442 ? -11.219 8.828 5.016 1 97.81 442 SER A CA 1
ATOM 3570 C C . SER A 1 442 ? -12.32 9.055 6.043 1 97.81 442 SER A C 1
ATOM 3572 O O . SER A 1 442 ? -12.922 10.133 6.082 1 97.81 442 SER A O 1
ATOM 3574 N N . PHE A 1 443 ? -12.531 8.133 6.898 1 96.94 443 PHE A N 1
ATOM 3575 C CA . PHE A 1 443 ? -13.57 8.266 7.914 1 96.94 443 PHE A CA 1
ATOM 3576 C C . PHE A 1 443 ? -13.164 9.289 8.969 1 96.94 443 PHE A C 1
ATOM 3578 O O . PHE A 1 443 ? -14.008 10.039 9.477 1 96.94 443 PHE A O 1
ATOM 3585 N N . ALA A 1 444 ? -11.891 9.297 9.32 1 97.31 444 ALA A N 1
ATOM 3586 C CA . ALA A 1 444 ? -11.414 10.273 10.289 1 97.31 444 ALA A CA 1
ATOM 3587 C C . ALA A 1 444 ? -11.586 11.695 9.758 1 97.31 444 ALA A C 1
ATOM 3589 O O . ALA A 1 444 ? -12.008 12.594 10.492 1 97.31 444 ALA A O 1
ATOM 3590 N N . LEU A 1 445 ? -11.281 11.914 8.484 1 97.06 445 LEU A N 1
ATOM 3591 C CA . LEU A 1 445 ? -11.461 13.211 7.852 1 97.06 445 LEU A CA 1
ATOM 3592 C C . LEU A 1 445 ? -12.938 13.594 7.809 1 97.06 445 LEU A C 1
ATOM 3594 O O . LEU A 1 445 ? -13.297 14.742 8.094 1 97.06 445 LEU A O 1
ATOM 3598 N N . LEU A 1 446 ? -13.727 12.633 7.469 1 95.94 446 LEU A N 1
ATOM 3599 C CA . LEU A 1 446 ? -15.164 12.875 7.406 1 95.94 446 LEU A CA 1
ATOM 3600 C C . LEU A 1 446 ? -15.719 13.25 8.773 1 95.94 446 LEU A C 1
ATOM 3602 O O . LEU A 1 446 ? -16.531 14.18 8.898 1 95.94 446 LEU A O 1
ATOM 3606 N N . ARG A 1 447 ? -15.266 12.57 9.789 1 94.94 447 ARG A N 1
ATOM 3607 C CA . ARG A 1 447 ? -15.672 12.875 11.156 1 94.94 447 ARG A CA 1
ATOM 3608 C C . ARG A 1 447 ? -15.273 14.297 11.539 1 94.94 447 ARG A C 1
ATOM 3610 O O . ARG A 1 447 ? -16.047 15.016 12.172 1 94.94 447 ARG A O 1
ATOM 3617 N N . LEU A 1 448 ? -14.148 14.664 11.125 1 95.12 448 LEU A N 1
ATOM 3618 C CA . LEU A 1 448 ? -13.633 15.984 11.453 1 95.12 448 LEU A CA 1
ATOM 3619 C C . LEU A 1 448 ? -14.508 17.078 10.836 1 95.12 448 LEU A C 1
ATOM 3621 O O . LEU A 1 448 ? -14.891 18.031 11.516 1 95.12 448 LEU A O 1
ATOM 3625 N N . ILE A 1 449 ? -14.93 16.906 9.617 1 95.69 449 ILE A N 1
ATOM 3626 C CA . ILE A 1 449 ? -15.57 18 8.898 1 95.69 449 ILE A CA 1
ATOM 3627 C C . ILE A 1 449 ? -17.078 17.969 9.156 1 95.69 449 ILE A C 1
ATOM 3629 O O . ILE A 1 449 ? -17.781 18.938 8.859 1 95.69 449 ILE A O 1
ATOM 3633 N N . THR A 1 450 ? -17.609 16.875 9.742 1 92.94 450 THR A N 1
ATOM 3634 C CA . THR A 1 450 ? -19.047 16.781 10.031 1 92.94 450 THR A CA 1
ATOM 3635 C C . THR A 1 450 ? -19.297 16.969 11.523 1 92.94 450 THR A C 1
ATOM 3637 O O . THR A 1 450 ? -20.422 17.266 11.93 1 92.94 450 THR A O 1
ATOM 3640 N N . GLY A 1 451 ? -18.328 16.797 12.32 1 91.38 451 GLY A N 1
ATOM 3641 C CA . GLY A 1 451 ? -18.484 16.891 13.766 1 91.38 451 GLY A CA 1
ATOM 3642 C C . GLY A 1 451 ? -19.125 15.664 14.375 1 91.38 451 GLY A C 1
ATOM 3643 O O . GLY A 1 451 ? -19.656 15.727 15.484 1 91.38 451 GLY A O 1
ATOM 3644 N N . HIS A 1 452 ? -19.062 14.625 13.625 1 82.5 452 HIS A N 1
ATOM 3645 C CA . HIS A 1 452 ? -19.688 13.414 14.125 1 82.5 452 HIS A CA 1
ATOM 3646 C C . HIS A 1 452 ? -19 12.906 15.383 1 82.5 452 HIS A C 1
ATOM 3648 O O . HIS A 1 452 ? -17.766 12.797 15.414 1 82.5 452 HIS A O 1
ATOM 3654 N N . ASN A 1 453 ? -19.75 12.672 16.5 1 73.06 453 ASN A N 1
ATOM 3655 C CA . ASN A 1 453 ? -19.297 12.133 17.781 1 73.06 453 ASN A CA 1
ATOM 3656 C C . ASN A 1 453 ? -18.484 13.148 18.578 1 73.06 453 ASN A C 1
ATOM 3658 O O . ASN A 1 453 ? -17.594 12.773 19.359 1 73.06 453 ASN A O 1
ATOM 3662 N N . SER A 1 454 ? -18.516 14.438 18.188 1 75.12 454 SER A N 1
ATOM 3663 C CA . SER A 1 454 ? -17.797 15.461 18.938 1 75.12 454 SER A CA 1
ATOM 3664 C C . SER A 1 454 ? -18.469 15.734 20.281 1 75.12 454 SER A C 1
ATOM 3666 O O . SER A 1 454 ? -17.844 16.281 21.188 1 75.12 454 SER A O 1
ATOM 3668 N N . GLY A 1 455 ? -19.578 15.242 20.609 1 68 455 GLY A N 1
ATOM 3669 C CA . GLY A 1 455 ? -20.297 15.445 21.859 1 68 455 GLY A CA 1
ATOM 3670 C C . GLY A 1 455 ? -21.281 16.609 21.797 1 68 455 GLY A C 1
ATOM 3671 O O . GLY A 1 455 ? -21.359 17.312 20.797 1 68 455 GLY A O 1
ATOM 3672 N N . ASP A 1 456 ? -22.031 16.828 22.938 1 65.12 456 ASP A N 1
ATOM 3673 C CA . ASP A 1 456 ? -23.094 17.828 23.062 1 65.12 456 ASP A CA 1
ATOM 3674 C C . ASP A 1 456 ? -22.5 19.219 23.25 1 65.12 456 ASP A C 1
ATOM 3676 O O . ASP A 1 456 ? -21.5 19.406 23.938 1 65.12 456 ASP A O 1
ATOM 3680 N N . GLY A 1 457 ? -22.984 20.203 22.531 1 62.19 457 GLY A N 1
ATOM 3681 C CA . GLY A 1 457 ? -22.609 21.609 22.672 1 62.19 457 GLY A CA 1
ATOM 3682 C C . GLY A 1 457 ? -21.469 22.016 21.766 1 62.19 457 GLY A C 1
ATOM 3683 O O . GLY A 1 457 ? -21.109 23.188 21.719 1 62.19 457 GLY A O 1
ATOM 3684 N N . PHE A 1 458 ? -20.984 20.906 20.984 1 65.62 458 PHE A N 1
ATOM 3685 C CA . PHE A 1 458 ? -19.859 21.188 20.094 1 65.62 458 PHE A CA 1
ATOM 3686 C C . PHE A 1 458 ? -20.344 21.344 18.656 1 65.62 458 PHE A C 1
ATOM 3688 O O . PHE A 1 458 ? -21.125 20.531 18.172 1 65.62 458 PHE A O 1
ATOM 3695 N N . GLU A 1 459 ? -20.172 22.562 18.172 1 80.19 459 GLU A N 1
ATOM 3696 C CA . GLU A 1 459 ? -20.594 22.812 16.797 1 80.19 459 GLU A CA 1
ATOM 3697 C C . GLU A 1 459 ? -19.391 22.828 15.852 1 80.19 459 GLU A C 1
ATOM 3699 O O . GLU A 1 459 ? -18.594 23.75 15.867 1 80.19 459 GLU A O 1
ATOM 3704 N N . SER A 1 460 ? -19.359 21.797 15.094 1 88.5 460 SER A N 1
ATOM 3705 C CA . SER A 1 460 ? -18.25 21.703 14.148 1 88.5 460 SER A CA 1
ATOM 3706 C C . SER A 1 460 ? -18.578 22.406 12.836 1 88.5 460 SER A C 1
ATOM 3708 O O . SER A 1 460 ? -17.688 22.844 12.109 1 88.5 460 SER A O 1
ATOM 3710 N N . THR A 1 461 ? -19.922 22.578 12.617 1 93.12 461 THR A N 1
ATOM 3711 C CA . THR A 1 461 ? -20.328 23.109 11.328 1 93.12 461 THR A CA 1
ATOM 3712 C C . THR A 1 461 ? -21.266 24.297 11.508 1 93.12 461 THR A C 1
ATOM 3714 O O . THR A 1 461 ? -21.906 24.438 12.547 1 93.12 461 THR A O 1
ATOM 3717 N N . ASN A 1 462 ? -21.266 25.094 10.523 1 93.94 462 ASN A N 1
ATOM 3718 C CA . ASN A 1 462 ? -22.156 26.25 10.547 1 93.94 462 ASN A CA 1
ATOM 3719 C C . ASN A 1 462 ? -23.5 25.922 9.906 1 93.94 462 ASN A C 1
ATOM 3721 O O . ASN A 1 462 ? -23.812 24.75 9.656 1 93.94 462 ASN A O 1
ATOM 3725 N N . GLU A 1 463 ? -24.312 26.906 9.75 1 90.31 463 GLU A N 1
ATOM 3726 C CA . GLU A 1 463 ? -25.672 26.719 9.25 1 90.31 463 GLU A CA 1
ATOM 3727 C C . GLU A 1 463 ? -25.656 26.172 7.82 1 90.31 463 GLU A C 1
ATOM 3729 O O . GLU A 1 463 ? -26.578 25.469 7.418 1 90.31 463 GLU A O 1
ATOM 3734 N N . ASP A 1 464 ? -24.578 26.375 7.059 1 92.44 464 ASP A N 1
ATOM 3735 C CA . ASP A 1 464 ? -24.453 25.953 5.668 1 92.44 464 ASP A CA 1
ATOM 3736 C C . ASP A 1 464 ? -23.859 24.547 5.578 1 92.44 464 ASP A C 1
ATOM 3738 O O . ASP A 1 464 ? -23.672 24.016 4.48 1 92.44 464 ASP A O 1
ATOM 3742 N N . GLY A 1 465 ? -23.453 24.031 6.699 1 92.12 465 GLY A N 1
ATOM 3743 C CA . GLY A 1 465 ? -22.859 22.703 6.715 1 92.12 465 GLY A CA 1
ATOM 3744 C C . GLY A 1 465 ? -21.359 22.734 6.496 1 92.12 465 GLY A C 1
ATOM 3745 O O . GLY A 1 465 ? -20.734 21.688 6.27 1 92.12 465 GLY A O 1
ATOM 3746 N N . ALA A 1 466 ? -20.812 23.953 6.492 1 96.31 466 ALA A N 1
ATOM 3747 C CA . ALA A 1 466 ? -19.375 24.094 6.332 1 96.31 466 ALA A CA 1
ATOM 3748 C C . ALA A 1 466 ? -18.641 23.844 7.648 1 96.31 466 ALA A C 1
ATOM 3750 O O . ALA A 1 466 ? -19.141 24.188 8.719 1 96.31 466 ALA A O 1
ATOM 3751 N N . TRP A 1 467 ? -17.547 23.172 7.555 1 97.06 467 TRP A N 1
ATOM 3752 C CA . TRP A 1 467 ? -16.672 22.984 8.711 1 97.06 467 TRP A CA 1
ATOM 3753 C C . TRP A 1 467 ? -16.094 24.328 9.164 1 97.06 467 TRP A C 1
ATOM 3755 O O . TRP A 1 467 ? -14.945 24.641 8.844 1 97.06 467 TRP A O 1
ATOM 3765 N N . CYS A 1 468 ? -16.906 25.016 9.844 1 96.75 468 CYS A N 1
ATOM 3766 C CA . CYS A 1 468 ? -16.594 26.375 10.273 1 96.75 468 CYS A CA 1
ATOM 3767 C C . CYS A 1 468 ? -17.578 26.844 11.352 1 96.75 468 CYS A C 1
ATOM 3769 O O . CYS A 1 468 ? -18.641 26.266 11.516 1 96.75 468 CYS A O 1
ATOM 3771 N N . TRP A 1 469 ? -17.156 27.828 12.102 1 95.31 469 TRP A N 1
ATOM 3772 C CA . TRP A 1 469 ? -18.047 28.422 13.094 1 95.31 469 TRP A CA 1
ATOM 3773 C C . TRP A 1 469 ? -18.734 29.656 12.531 1 95.31 469 TRP A C 1
ATOM 3775 O O . TRP A 1 469 ? -19.734 30.125 13.086 1 95.31 469 TRP A O 1
ATOM 3785 N N . ARG A 1 470 ? -18.156 30.188 11.438 1 94.25 470 ARG A N 1
ATOM 3786 C CA . ARG A 1 470 ? -18.656 31.406 10.836 1 94.25 470 ARG A CA 1
ATOM 3787 C C . ARG A 1 470 ? -19.734 31.109 9.805 1 94.25 470 ARG A C 1
ATOM 3789 O O . ARG A 1 470 ? -19.531 30.297 8.891 1 94.25 470 ARG A O 1
ATOM 3796 N N . ASP A 1 471 ? -20.891 31.781 9.945 1 91.94 471 ASP A N 1
ATOM 3797 C CA . ASP A 1 471 ? -21.938 31.609 8.945 1 91.94 471 ASP A CA 1
ATOM 3798 C C . ASP A 1 471 ? -21.609 32.375 7.664 1 91.94 471 ASP A C 1
ATOM 3800 O O . ASP A 1 471 ? -20.938 33.406 7.699 1 91.94 471 ASP A O 1
ATOM 3804 N N . GLY A 1 472 ? -22.031 31.844 6.629 1 92.81 472 GLY A N 1
ATOM 3805 C CA . GLY A 1 472 ? -21.812 32.469 5.336 1 92.81 472 GLY A CA 1
ATOM 3806 C C . GLY A 1 472 ? -20.375 32.469 4.898 1 92.81 472 GLY A C 1
ATOM 3807 O O . GLY A 1 472 ? -19.938 33.344 4.152 1 92.81 472 GLY A O 1
ATOM 3808 N N . CYS A 1 473 ? -19.609 31.547 5.453 1 95.44 473 CYS A N 1
ATOM 3809 C CA . CYS A 1 473 ? -18.188 31.469 5.129 1 95.44 473 CYS A CA 1
ATOM 3810 C C . CYS A 1 473 ? -17.969 30.656 3.854 1 95.44 473 CYS A C 1
ATOM 3812 O O . CYS A 1 473 ? -17.938 29.422 3.887 1 95.44 473 CYS A O 1
ATOM 3814 N N . TYR A 1 474 ? -17.625 31.281 2.775 1 95.38 474 TYR A N 1
ATOM 3815 C CA . TYR A 1 474 ? -17.469 30.625 1.484 1 95.38 474 TYR A CA 1
ATOM 3816 C C . TYR A 1 474 ? -16.156 29.859 1.422 1 95.38 474 TYR A C 1
ATOM 3818 O O . TYR A 1 474 ? -16.078 28.781 0.815 1 95.38 474 TYR A O 1
ATOM 3826 N N . ALA A 1 475 ? -15.156 30.391 2.021 1 95.88 475 ALA A N 1
ATOM 3827 C CA . ALA A 1 475 ? -13.852 29.734 2.023 1 95.88 475 ALA A CA 1
ATOM 3828 C C . ALA A 1 475 ? -13.93 28.359 2.68 1 95.88 475 ALA A C 1
ATOM 3830 O O . ALA A 1 475 ? -13.414 27.375 2.143 1 95.88 475 ALA A O 1
ATOM 3831 N N . CYS A 1 476 ? -14.641 28.281 3.727 1 97.19 476 CYS A N 1
ATOM 3832 C CA . CYS A 1 476 ? -14.734 27.031 4.449 1 97.19 476 CYS A CA 1
ATOM 3833 C C . CYS A 1 476 ? -15.695 26.062 3.748 1 97.19 476 CYS A C 1
ATOM 3835 O O . CYS A 1 476 ? -15.531 24.844 3.832 1 97.19 476 CYS A O 1
ATOM 3837 N N . LEU A 1 477 ? -16.688 26.656 3.131 1 97.19 477 LEU A N 1
ATOM 3838 C CA . LEU A 1 477 ? -17.562 25.797 2.336 1 97.19 477 LEU A CA 1
ATOM 3839 C C . LEU A 1 477 ? -16.766 25.094 1.232 1 97.19 477 LEU A C 1
ATOM 3841 O O . LEU A 1 477 ? -16.922 23.891 1.026 1 97.19 477 LEU A O 1
ATOM 3845 N N . SER A 1 478 ? -15.945 25.859 0.541 1 97.38 478 SER A N 1
ATOM 3846 C CA . SER A 1 478 ? -15.086 25.312 -0.501 1 97.38 478 SER A CA 1
ATOM 3847 C C . SER A 1 478 ? -14.125 24.281 0.068 1 97.38 478 SER A C 1
ATOM 3849 O O . SER A 1 478 ? -13.938 23.203 -0.515 1 97.38 478 SER A O 1
ATOM 3851 N N . LEU A 1 479 ? -13.523 24.562 1.15 1 97.69 479 LEU A N 1
ATOM 3852 C CA . LEU A 1 479 ? -12.602 23.625 1.8 1 97.69 479 LEU A CA 1
ATOM 3853 C C . LEU A 1 479 ? -13.32 22.328 2.174 1 97.69 479 LEU A C 1
ATOM 3855 O O . LEU A 1 479 ? -12.789 21.234 1.953 1 97.69 479 LEU A O 1
ATOM 3859 N N . THR A 1 480 ? -14.484 22.5 2.74 1 97.56 480 THR A N 1
ATOM 3860 C CA . THR A 1 480 ? -15.266 21.328 3.143 1 97.56 480 THR A CA 1
ATOM 3861 C C . THR A 1 480 ? -15.555 20.438 1.944 1 97.56 480 THR A C 1
ATOM 3863 O O . THR A 1 480 ? -15.398 19.219 2.029 1 97.56 480 THR A O 1
ATOM 3866 N N . LYS A 1 481 ? -15.875 21.016 0.867 1 97 481 LYS A N 1
ATOM 3867 C CA . LYS A 1 481 ? -16.141 20.25 -0.349 1 97 481 LYS A CA 1
ATOM 3868 C C . LYS A 1 481 ? -14.875 19.562 -0.841 1 97 481 LYS A C 1
ATOM 3870 O O . LYS A 1 481 ? -14.922 18.406 -1.275 1 97 481 LYS A O 1
ATOM 3875 N N . ALA A 1 482 ? -13.773 20.234 -0.805 1 96.88 482 ALA A N 1
ATOM 3876 C CA . ALA A 1 482 ? -12.5 19.656 -1.214 1 96.88 482 ALA A CA 1
ATOM 3877 C C . ALA A 1 482 ? -12.141 18.453 -0.34 1 96.88 482 ALA A C 1
ATOM 3879 O O . ALA A 1 482 ? -11.68 17.422 -0.844 1 96.88 482 ALA A O 1
ATOM 3880 N N . LEU A 1 483 ? -12.328 18.594 0.927 1 97.38 483 LEU A N 1
ATOM 3881 C CA . LEU A 1 483 ? -12.023 17.5 1.851 1 97.38 483 LEU A CA 1
ATOM 3882 C C . LEU A 1 483 ? -12.969 16.328 1.631 1 97.38 483 LEU A C 1
ATOM 3884 O O . LEU A 1 483 ? -12.555 15.164 1.721 1 97.38 483 LEU A O 1
ATOM 3888 N N . GLN A 1 484 ? -14.195 16.641 1.341 1 96.56 484 GLN A N 1
ATOM 3889 C CA . GLN A 1 484 ? -15.148 15.594 1.015 1 96.56 484 GLN A CA 1
ATOM 3890 C C . GLN A 1 484 ? -14.727 14.836 -0.239 1 96.56 484 GLN A C 1
ATOM 3892 O O . GLN A 1 484 ? -14.805 13.602 -0.284 1 96.56 484 GLN A O 1
ATOM 3897 N N . SER A 1 485 ? -14.312 15.562 -1.241 1 96.69 485 SER A N 1
ATOM 3898 C CA . SER A 1 485 ? -13.82 14.938 -2.465 1 96.69 485 SER A CA 1
ATOM 3899 C C . SER A 1 485 ? -12.609 14.055 -2.186 1 96.69 485 SER A C 1
ATOM 3901 O O . SER A 1 485 ? -12.469 12.984 -2.768 1 96.69 485 SER A O 1
ATOM 3903 N N . THR A 1 486 ? -11.75 14.539 -1.357 1 96.44 486 THR A N 1
ATOM 3904 C CA . THR A 1 486 ? -10.586 13.75 -0.962 1 96.44 486 THR A CA 1
ATOM 3905 C C . THR A 1 486 ? -11.008 12.461 -0.276 1 96.44 486 THR A C 1
ATOM 3907 O O . THR A 1 486 ? -10.453 11.391 -0.548 1 96.44 486 THR A O 1
ATOM 3910 N N . VAL A 1 487 ? -12 12.586 0.624 1 96.94 487 VAL A N 1
ATOM 3911 C CA . VAL A 1 487 ? -12.555 11.43 1.315 1 96.94 487 VAL A CA 1
ATOM 3912 C C . VAL A 1 487 ? -13.062 10.406 0.296 1 96.94 487 VAL A C 1
ATOM 3914 O O . VAL A 1 487 ? -12.758 9.219 0.39 1 96.94 487 VAL A O 1
ATOM 3917 N N . GLU A 1 488 ? -13.719 10.82 -0.697 1 96.5 488 GLU A N 1
ATOM 3918 C CA . GLU A 1 488 ? -14.266 9.938 -1.728 1 96.5 488 GLU A CA 1
ATOM 3919 C C . GLU A 1 488 ? -13.156 9.281 -2.541 1 96.5 488 GLU A C 1
ATOM 3921 O O . GLU A 1 488 ? -13.234 8.094 -2.854 1 96.5 488 GLU A O 1
ATOM 3926 N N . SER A 1 489 ? -12.203 10.055 -2.885 1 95.88 489 SER A N 1
ATOM 3927 C CA . SER A 1 489 ? -11.078 9.516 -3.633 1 95.88 489 SER A CA 1
ATOM 3928 C C . SER A 1 489 ? -10.359 8.422 -2.844 1 95.88 489 SER A C 1
ATOM 3930 O O . SER A 1 489 ? -10.008 7.383 -3.398 1 95.88 489 SER A O 1
ATOM 3932 N N . MET A 1 490 ? -10.164 8.664 -1.558 1 96 490 MET A N 1
ATOM 3933 C CA . MET A 1 490 ? -9.492 7.68 -0.72 1 96 490 MET A CA 1
ATOM 3934 C C . MET A 1 490 ? -10.305 6.395 -0.624 1 96 490 MET A C 1
ATOM 3936 O O . MET A 1 490 ? -9.742 5.297 -0.636 1 96 490 MET A O 1
ATOM 3940 N N . GLN A 1 491 ? -11.586 6.508 -0.556 1 96.81 491 GLN A N 1
ATOM 3941 C CA . GLN A 1 491 ? -12.453 5.336 -0.521 1 96.81 491 GLN A CA 1
ATOM 3942 C C . GLN A 1 491 ? -12.406 4.574 -1.841 1 96.81 491 GLN A C 1
ATOM 3944 O O . GLN A 1 491 ? -12.383 3.342 -1.851 1 96.81 491 GLN A O 1
ATOM 3949 N N . THR A 1 492 ? -12.367 5.297 -2.898 1 97 492 THR A N 1
ATOM 3950 C CA . THR A 1 492 ? -12.258 4.672 -4.215 1 97 492 THR A CA 1
ATOM 3951 C C . THR A 1 492 ? -10.938 3.92 -4.352 1 97 492 THR A C 1
ATOM 3953 O O . THR A 1 492 ? -10.906 2.801 -4.867 1 97 492 THR A O 1
ATOM 3956 N N . ILE A 1 493 ? -9.867 4.566 -3.926 1 95.38 493 ILE A N 1
ATOM 3957 C CA . ILE A 1 493 ? -8.562 3.922 -3.971 1 95.38 493 ILE A CA 1
ATOM 3958 C C . ILE A 1 493 ? -8.594 2.631 -3.156 1 95.38 493 ILE A C 1
ATOM 3960 O O . ILE A 1 493 ? -8.078 1.599 -3.596 1 95.38 493 ILE A O 1
ATOM 3964 N N . ALA A 1 494 ? -9.203 2.697 -1.96 1 96.69 494 ALA A N 1
ATOM 3965 C CA . ALA A 1 494 ? -9.336 1.511 -1.12 1 96.69 494 ALA A CA 1
ATOM 3966 C C . ALA A 1 494 ? -10.094 0.404 -1.848 1 96.69 494 ALA A C 1
ATOM 3968 O O . ALA A 1 494 ? -9.68 -0.757 -1.829 1 96.69 494 ALA A O 1
ATOM 3969 N N . ASP A 1 495 ? -11.109 0.756 -2.555 1 96.62 495 ASP A N 1
ATOM 3970 C CA . ASP A 1 495 ? -11.906 -0.213 -3.299 1 96.62 495 ASP A CA 1
ATOM 3971 C C . ASP A 1 495 ? -11.094 -0.832 -4.438 1 96.62 495 ASP A C 1
ATOM 3973 O O . ASP A 1 495 ? -11.188 -2.035 -4.688 1 96.62 495 ASP A O 1
ATOM 3977 N N . LEU A 1 496 ? -10.375 -0.044 -5.125 1 95.38 496 LEU A N 1
ATOM 3978 C CA . LEU A 1 496 ? -9.562 -0.516 -6.246 1 95.38 496 LEU A CA 1
ATOM 3979 C C . LEU A 1 496 ? -8.5 -1.499 -5.77 1 95.38 496 LEU A C 1
ATOM 3981 O O . LEU A 1 496 ? -8.273 -2.531 -6.406 1 95.38 496 LEU A O 1
ATOM 3985 N N . HIS A 1 497 ? -7.883 -1.19 -4.723 1 94.62 497 HIS A N 1
ATOM 3986 C CA . HIS A 1 497 ? -6.871 -2.1 -4.195 1 94.62 497 HIS A CA 1
ATOM 3987 C C . HIS A 1 497 ? -7.508 -3.389 -3.682 1 94.62 497 HIS A C 1
ATOM 3989 O O . HIS A 1 497 ? -6.914 -4.465 -3.793 1 94.62 497 HIS A O 1
ATOM 3995 N N . ASP A 1 498 ? -8.68 -3.262 -3.066 1 94.94 498 ASP A N 1
ATOM 3996 C CA . ASP A 1 498 ? -9.414 -4.445 -2.625 1 94.94 498 ASP A CA 1
ATOM 3997 C C . ASP A 1 498 ? -9.727 -5.367 -3.803 1 94.94 498 ASP A C 1
ATOM 3999 O O . ASP A 1 498 ? -9.484 -6.574 -3.732 1 94.94 498 ASP A O 1
ATOM 4003 N N . SER A 1 499 ? -10.172 -4.828 -4.879 1 94.12 499 SER A N 1
ATOM 4004 C CA . SER A 1 499 ? -10.477 -5.586 -6.09 1 94.12 499 SER A CA 1
ATOM 4005 C C . SER A 1 499 ? -9.211 -6.188 -6.691 1 94.12 499 SER A C 1
ATOM 4007 O O . SER A 1 499 ? -9.211 -7.344 -7.121 1 94.12 499 SER A O 1
ATOM 4009 N N . HIS A 1 500 ? -8.195 -5.434 -6.703 1 94 500 HIS A N 1
ATOM 4010 C CA . HIS A 1 500 ? -6.914 -5.898 -7.23 1 94 500 HIS A CA 1
ATOM 4011 C C . HIS A 1 500 ? -6.402 -7.102 -6.449 1 94 500 HIS A C 1
ATOM 4013 O O . HIS A 1 500 ? -5.93 -8.078 -7.039 1 94 500 HIS A O 1
ATOM 4019 N N . ALA A 1 501 ? -6.461 -7.023 -5.137 1 94.06 501 ALA A N 1
ATOM 4020 C CA . ALA A 1 501 ? -6.016 -8.141 -4.305 1 94.06 501 ALA A CA 1
ATOM 4021 C C . ALA A 1 501 ? -6.805 -9.406 -4.625 1 94.06 501 ALA A C 1
ATOM 4023 O O . ALA A 1 501 ? -6.223 -10.484 -4.781 1 94.06 501 ALA A O 1
ATOM 4024 N N . LYS A 1 502 ? -8.062 -9.312 -4.852 1 90 502 LYS A N 1
ATOM 4025 C CA . LYS A 1 502 ? -8.953 -10.453 -5.074 1 90 502 LYS A CA 1
ATOM 4026 C C . LYS A 1 502 ? -8.789 -11.008 -6.488 1 90 502 LYS A C 1
ATOM 4028 O O . LYS A 1 502 ? -8.766 -12.227 -6.684 1 90 502 LYS A O 1
ATOM 4033 N N . GLU A 1 503 ? -8.547 -10.164 -7.438 1 89.75 503 GLU A N 1
ATOM 4034 C CA . GLU A 1 503 ? -8.617 -10.562 -8.844 1 89.75 503 GLU A CA 1
ATOM 4035 C C . GLU A 1 503 ? -7.23 -10.914 -9.383 1 89.75 503 GLU A C 1
ATOM 4037 O O . GLU A 1 503 ? -7.109 -11.703 -10.32 1 89.75 503 GLU A O 1
ATOM 4042 N N . ALA A 1 504 ? -6.258 -10.289 -8.773 1 92.44 504 ALA A N 1
ATOM 4043 C CA . ALA A 1 504 ? -4.941 -10.461 -9.375 1 92.44 504 ALA A CA 1
ATOM 4044 C C . ALA A 1 504 ? -3.969 -11.109 -8.391 1 92.44 504 ALA A C 1
ATOM 4046 O O . ALA A 1 504 ? -3.297 -12.086 -8.727 1 92.44 504 ALA A O 1
ATOM 4047 N N . VAL A 1 505 ? -3.957 -10.68 -7.164 1 95.62 505 VAL A N 1
ATOM 4048 C CA . VAL A 1 505 ? -2.904 -11.102 -6.246 1 95.62 505 VAL A CA 1
ATOM 4049 C C . VAL A 1 505 ? -3.221 -12.484 -5.695 1 95.62 505 VAL A C 1
ATOM 4051 O O . VAL A 1 505 ? -2.342 -13.352 -5.629 1 95.62 505 VAL A O 1
ATOM 4054 N N . ILE A 1 506 ? -4.461 -12.75 -5.301 1 92.19 506 ILE A N 1
ATOM 4055 C CA . ILE A 1 506 ? -4.836 -14.047 -4.734 1 92.19 506 ILE A CA 1
ATOM 4056 C C . ILE A 1 506 ? -4.617 -15.148 -5.77 1 92.19 506 ILE A C 1
ATOM 4058 O O . ILE A 1 506 ? -3.953 -16.141 -5.492 1 92.19 506 ILE A O 1
ATOM 4062 N N . PRO A 1 507 ? -5.09 -14.992 -7.07 1 90 507 PRO A N 1
ATOM 4063 C CA . PRO A 1 507 ? -4.797 -16.016 -8.078 1 90 507 PRO A CA 1
ATOM 4064 C C . PRO A 1 507 ? -3.299 -16.219 -8.305 1 90 507 PRO A C 1
ATOM 4066 O O . PRO A 1 507 ? -2.846 -17.344 -8.523 1 90 507 PRO A O 1
ATOM 4069 N N . TRP A 1 508 ? -2.564 -15.133 -8.258 1 94.5 508 TRP A N 1
ATOM 4070 C CA . TRP A 1 508 ? -1.113 -15.195 -8.406 1 94.5 508 TRP A CA 1
ATOM 4071 C C . TRP A 1 508 ? -0.494 -16.109 -7.352 1 94.5 508 TRP A C 1
ATOM 4073 O O . TRP A 1 508 ? 0.339 -16.953 -7.672 1 94.5 508 TRP A O 1
ATOM 4083 N N . ILE A 1 509 ? -0.938 -16 -6.137 1 94.44 509 ILE A N 1
ATOM 4084 C CA . ILE A 1 509 ? -0.441 -16.797 -5.016 1 94.44 509 ILE A CA 1
ATOM 4085 C C . ILE A 1 509 ? -0.874 -18.25 -5.184 1 94.44 509 ILE A C 1
ATOM 4087 O O . ILE A 1 509 ? -0.08 -19.172 -4.965 1 94.44 509 ILE A O 1
ATOM 4091 N N . GLU A 1 510 ? -2.064 -18.453 -5.613 1 88.44 510 GLU A N 1
ATOM 4092 C CA . GLU A 1 510 ? -2.594 -19.797 -5.801 1 88.44 510 GLU A CA 1
ATOM 4093 C C . GLU A 1 510 ? -1.837 -20.547 -6.895 1 88.44 510 GLU A C 1
ATOM 4095 O O . GLU A 1 510 ? -1.613 -21.75 -6.793 1 88.44 510 GLU A O 1
ATOM 4100 N N . ASN A 1 511 ? -1.476 -19.812 -7.859 1 90.94 511 ASN A N 1
ATOM 4101 C CA . ASN A 1 511 ? -0.715 -20.422 -8.945 1 90.94 511 ASN A CA 1
ATOM 4102 C C . ASN A 1 511 ? 0.656 -20.906 -8.469 1 90.94 511 ASN A C 1
ATOM 4104 O O . ASN A 1 511 ? 1.138 -21.953 -8.906 1 90.94 511 ASN A O 1
ATOM 4108 N N . PHE A 1 512 ? 1.295 -20.188 -7.57 1 92.81 512 PHE A N 1
ATOM 4109 C CA . PHE A 1 512 ? 2.561 -20.625 -6.996 1 92.81 512 PHE A CA 1
ATOM 4110 C C . PHE A 1 512 ? 2.379 -21.938 -6.223 1 92.81 512 PHE A C 1
ATOM 4112 O O . PHE A 1 512 ? 3.23 -22.828 -6.285 1 92.81 512 PHE A O 1
ATOM 4119 N N . LYS A 1 513 ? 1.302 -22.031 -5.574 1 88.88 513 LYS A N 1
ATOM 4120 C CA . LYS A 1 513 ? 1.065 -23.156 -4.688 1 88.88 513 LYS A CA 1
ATOM 4121 C C . LYS A 1 513 ? 0.967 -24.469 -5.473 1 88.88 513 LYS A C 1
ATOM 4123 O O . LYS A 1 513 ? 1.216 -25.547 -4.93 1 88.88 513 LYS A O 1
ATOM 4128 N N . GLU A 1 514 ? 0.712 -24.344 -6.738 1 87.88 514 GLU A N 1
ATOM 4129 C CA . GLU A 1 514 ? 0.673 -25.531 -7.594 1 87.88 514 GLU A CA 1
ATOM 4130 C C . GLU A 1 514 ? 2.066 -26.125 -7.77 1 87.88 514 GLU A C 1
ATOM 4132 O O . GLU A 1 514 ? 2.201 -27.297 -8.141 1 87.88 514 GLU A O 1
ATOM 4137 N N . HIS A 1 515 ? 3.037 -25.359 -7.477 1 93.19 515 HIS A N 1
ATOM 4138 C CA . HIS A 1 515 ? 4.414 -25.797 -7.68 1 93.19 515 HIS A CA 1
ATOM 4139 C C . HIS A 1 515 ? 5.148 -25.922 -6.352 1 93.19 515 HIS A C 1
ATOM 4141 O O . HIS A 1 515 ? 6.379 -25.812 -6.305 1 93.19 515 HIS A O 1
ATOM 4147 N N . ASN A 1 516 ? 4.43 -26.266 -5.332 1 93 516 ASN A N 1
ATOM 4148 C CA . ASN A 1 516 ? 5.016 -26.297 -3.996 1 93 516 ASN A CA 1
ATOM 4149 C C . ASN A 1 516 ? 5.906 -27.531 -3.805 1 93 516 ASN A C 1
ATOM 4151 O O . ASN A 1 516 ? 6.867 -27.484 -3.031 1 93 516 ASN A O 1
ATOM 4155 N N . TYR A 1 517 ? 5.574 -28.609 -4.52 1 93.69 517 TYR A N 1
ATOM 4156 C CA . TYR A 1 517 ? 6.285 -29.859 -4.246 1 93.69 517 TYR A CA 1
ATOM 4157 C C . TYR A 1 517 ? 6.719 -30.531 -5.539 1 93.69 517 TYR A C 1
ATOM 4159 O O . TYR A 1 517 ? 6.363 -31.688 -5.789 1 93.69 517 TYR A O 1
ATOM 4167 N N . PRO A 1 518 ? 7.613 -29.844 -6.211 1 94.06 518 PRO A N 1
ATOM 4168 C CA . PRO A 1 518 ? 8.008 -30.438 -7.488 1 94.06 518 PRO A CA 1
ATOM 4169 C C . PRO A 1 518 ? 8.805 -31.734 -7.316 1 94.06 518 PRO A C 1
ATOM 4171 O O . PRO A 1 518 ? 8.648 -32.656 -8.102 1 94.06 518 PRO A O 1
ATOM 4174 N N . PHE A 1 519 ? 9.648 -31.875 -6.332 1 94.12 519 PHE A N 1
ATOM 4175 C CA . PHE A 1 519 ? 10.43 -33.094 -6.125 1 94.12 519 PHE A CA 1
ATOM 4176 C C . PHE A 1 519 ? 9.531 -34.25 -5.684 1 94.12 519 PHE A C 1
ATOM 4178 O O . PHE A 1 519 ? 9.562 -35.312 -6.273 1 94.12 519 PHE A O 1
ATOM 4185 N N . SER A 1 520 ? 8.703 -33.969 -4.699 1 94.06 520 SER A N 1
ATOM 4186 C CA . SER A 1 520 ? 7.816 -35 -4.16 1 94.06 520 SER A CA 1
ATOM 4187 C C . SER A 1 520 ? 6.844 -35.5 -5.219 1 94.06 520 SER A C 1
ATOM 4189 O O . SER A 1 520 ? 6.59 -36.719 -5.316 1 94.06 520 SER A O 1
ATOM 4191 N N . ASN A 1 521 ? 6.367 -34.625 -6.043 1 92.75 521 ASN A N 1
ATOM 4192 C CA . ASN A 1 521 ? 5.395 -34.969 -7.078 1 92.75 521 ASN A CA 1
ATOM 4193 C C . ASN A 1 521 ? 6.035 -35.781 -8.195 1 92.75 521 ASN A C 1
ATOM 4195 O O . ASN A 1 521 ? 5.375 -36.625 -8.82 1 92.75 521 ASN A O 1
ATOM 4199 N N . ASN A 1 522 ? 7.32 -35.562 -8.445 1 95 522 ASN A N 1
ATOM 4200 C CA . ASN A 1 522 ? 7.98 -36.219 -9.578 1 95 522 ASN A CA 1
ATOM 4201 C C . ASN A 1 522 ? 8.789 -37.438 -9.141 1 95 522 ASN A C 1
ATOM 4203 O O . ASN A 1 522 ? 9.383 -38.125 -9.969 1 95 522 ASN A O 1
ATOM 4207 N N . GLU A 1 523 ? 8.797 -37.719 -7.891 1 93.62 523 GLU A N 1
ATOM 4208 C CA . GLU A 1 523 ? 9.609 -38.812 -7.344 1 93.62 523 GLU A CA 1
ATOM 4209 C C . GLU A 1 523 ? 9.266 -40.156 -7.992 1 93.62 523 GLU A C 1
ATOM 4211 O O . GLU A 1 523 ? 10.156 -40.906 -8.375 1 93.62 523 GLU A O 1
ATOM 4216 N N . PRO A 1 524 ? 7.98 -40.438 -8.188 1 91.62 524 PRO A N 1
ATOM 4217 C CA . PRO A 1 524 ? 7.648 -41.688 -8.836 1 91.62 524 PRO A CA 1
ATOM 4218 C C . PRO A 1 524 ? 8.219 -41.812 -10.25 1 91.62 524 PRO A C 1
ATOM 4220 O O . PRO A 1 524 ? 8.664 -42.875 -10.656 1 91.62 524 PRO A O 1
ATOM 4223 N N . LEU A 1 525 ? 8.195 -40.781 -10.953 1 94.88 525 LEU A N 1
ATOM 4224 C CA . LEU A 1 525 ? 8.734 -40.75 -12.312 1 94.88 525 LEU A CA 1
ATOM 4225 C C . LEU A 1 525 ? 10.234 -41 -12.312 1 94.88 525 LEU A C 1
ATOM 4227 O O . LEU A 1 525 ? 10.734 -41.781 -13.125 1 94.88 525 LEU A O 1
ATOM 4231 N N . VAL A 1 526 ? 10.945 -40.375 -11.391 1 95.75 526 VAL A N 1
ATOM 4232 C CA . VAL A 1 526 ? 12.391 -40.562 -11.266 1 95.75 526 VAL A CA 1
ATOM 4233 C C . VAL A 1 526 ? 12.711 -42 -10.875 1 95.75 526 VAL A C 1
ATOM 4235 O O . VAL A 1 526 ? 13.633 -42.594 -11.422 1 95.75 526 VAL A O 1
ATOM 4238 N N . ASP A 1 527 ? 11.93 -42.469 -10.008 1 94.75 527 ASP A N 1
ATOM 4239 C CA . ASP A 1 527 ? 12.117 -43.875 -9.555 1 94.75 527 ASP A CA 1
ATOM 4240 C C . ASP A 1 527 ? 11.93 -44.844 -10.703 1 94.75 527 ASP A C 1
ATOM 4242 O O . ASP A 1 527 ? 12.688 -45.812 -10.836 1 94.75 527 ASP A O 1
ATOM 4246 N N . MET A 1 528 ? 10.984 -44.625 -11.484 1 93.44 528 MET A N 1
ATOM 4247 C CA . MET A 1 528 ? 10.703 -45.469 -12.648 1 93.44 528 MET A CA 1
ATOM 4248 C C . MET A 1 528 ? 11.875 -45.438 -13.617 1 93.44 528 MET A C 1
ATOM 4250 O O . MET A 1 528 ? 12.32 -46.5 -14.078 1 93.44 528 MET A O 1
ATOM 4254 N N . HIS A 1 529 ? 12.359 -44.344 -13.906 1 96.06 529 HIS A N 1
ATOM 4255 C CA . HIS A 1 529 ? 13.484 -44.188 -14.828 1 96.06 529 HIS A CA 1
ATOM 4256 C C . HIS A 1 529 ? 14.734 -44.875 -14.281 1 96.06 529 HIS A C 1
ATOM 4258 O O . HIS A 1 529 ? 15.414 -45.594 -15 1 96.06 529 HIS A O 1
ATOM 4264 N N . THR A 1 530 ? 15 -44.562 -13.016 1 95.25 530 THR A N 1
ATOM 4265 C CA . THR A 1 530 ? 16.188 -45.125 -12.367 1 95.25 530 THR A CA 1
ATOM 4266 C C . THR A 1 530 ? 16.109 -46.625 -12.305 1 95.25 530 THR A C 1
ATOM 4268 O O . THR A 1 530 ? 17.125 -47.312 -12.508 1 95.25 530 THR A O 1
ATOM 4271 N N . GLY A 1 531 ? 14.938 -47.188 -12 1 92.81 531 GLY A N 1
ATOM 4272 C CA . GLY A 1 531 ? 14.75 -48.625 -11.992 1 92.81 531 GLY A CA 1
ATOM 4273 C C . GLY A 1 531 ? 15 -49.281 -13.344 1 92.81 531 GLY A C 1
ATOM 4274 O O . GLY A 1 531 ? 15.68 -50.281 -13.43 1 92.81 531 GLY A O 1
ATOM 4275 N N . ALA A 1 532 ? 14.453 -48.688 -14.344 1 94 532 ALA A N 1
ATOM 4276 C CA . ALA A 1 532 ? 14.664 -49.188 -15.703 1 94 532 ALA A CA 1
ATOM 4277 C C . ALA A 1 532 ? 16.141 -49.094 -16.078 1 94 532 ALA A C 1
ATOM 4279 O O . ALA A 1 532 ? 16.672 -50 -16.734 1 94 532 ALA A O 1
ATOM 4280 N N . TYR A 1 533 ? 16.812 -48.031 -15.664 1 95.06 533 TYR A N 1
ATOM 4281 C CA . TYR A 1 533 ? 18.219 -47.844 -15.984 1 95.06 533 TYR A CA 1
ATOM 4282 C C . TYR A 1 533 ? 19.078 -48.906 -15.336 1 95.06 533 TYR A C 1
ATOM 4284 O O . TYR A 1 533 ? 20.016 -49.438 -15.953 1 95.06 533 TYR A O 1
ATOM 4292 N N . LYS A 1 534 ? 18.812 -49.188 -14.094 1 92.31 534 LYS A N 1
ATOM 4293 C CA . LYS A 1 534 ? 19.547 -50.25 -13.406 1 92.31 534 LYS A CA 1
ATOM 4294 C C . LYS A 1 534 ? 19.438 -51.562 -14.141 1 92.31 534 LYS A C 1
ATOM 4296 O O . LYS A 1 534 ? 20.422 -52.281 -14.32 1 92.31 534 LYS A O 1
ATOM 4301 N N . LYS A 1 535 ? 18.203 -51.906 -14.57 1 90.31 535 LYS A N 1
ATOM 4302 C CA . LYS A 1 535 ? 17.984 -53.125 -15.328 1 90.31 535 LYS A CA 1
ATOM 4303 C C . LYS A 1 535 ? 18.719 -53.094 -16.672 1 90.31 535 LYS A C 1
ATOM 4305 O O . LYS A 1 535 ? 19.281 -54.094 -17.094 1 90.31 535 LYS A O 1
ATOM 4310 N N . PHE A 1 536 ? 18.672 -51.969 -17.266 1 92.12 536 PHE A N 1
ATOM 4311 C CA . PHE A 1 536 ? 19.359 -51.781 -18.531 1 92.12 536 PHE A CA 1
ATOM 4312 C C . PHE A 1 536 ? 20.859 -52 -18.375 1 92.12 536 PHE A C 1
ATOM 4314 O O . PHE A 1 536 ? 21.484 -52.656 -19.203 1 92.12 536 PHE A O 1
ATOM 4321 N N . LYS A 1 537 ? 21.422 -51.469 -17.375 1 90.81 537 LYS A N 1
ATOM 4322 C CA . LYS A 1 537 ? 22.859 -51.594 -17.109 1 90.81 537 LYS A CA 1
ATOM 4323 C C . LYS A 1 537 ? 23.219 -53.062 -16.781 1 90.81 537 LYS A C 1
ATOM 4325 O O . LYS A 1 537 ? 24.25 -53.562 -17.219 1 90.81 537 LYS A O 1
ATOM 4330 N N . GLU A 1 538 ? 22.406 -53.656 -16.062 1 86.62 538 GLU A N 1
ATOM 4331 C CA . GLU A 1 538 ? 22.625 -55.062 -15.695 1 86.62 538 GLU A CA 1
ATOM 4332 C C . GLU A 1 538 ? 22.703 -55.938 -16.938 1 86.62 538 GLU A C 1
ATOM 4334 O O . GLU A 1 538 ? 23.578 -56.812 -17.047 1 86.62 538 GLU A O 1
ATOM 4339 N N . VAL A 1 539 ? 21.812 -55.719 -17.797 1 84 539 VAL A N 1
ATOM 4340 C CA . VAL A 1 539 ? 21.719 -56.531 -19 1 84 539 VAL A CA 1
ATOM 4341 C C . VAL A 1 539 ? 22.859 -56.156 -19.953 1 84 539 VAL A C 1
ATOM 4343 O O . VAL A 1 539 ? 23.375 -57.031 -20.656 1 84 539 VAL A O 1
ATOM 4346 N N . SER A 1 540 ? 23.203 -55 -19.953 1 82 540 SER A N 1
ATOM 4347 C CA . SER A 1 540 ? 24.281 -54.562 -20.844 1 82 540 SER A CA 1
ATOM 4348 C C . SER A 1 540 ? 25.641 -55.094 -20.359 1 82 540 SER A C 1
ATOM 4350 O O . SER A 1 540 ? 26.5 -55.438 -21.172 1 82 540 SER A O 1
ATOM 4352 N N . GLU A 1 541 ? 25.844 -55.094 -19.078 1 76.38 541 GLU A N 1
ATOM 4353 C CA . GLU A 1 541 ? 27.094 -55.594 -18.516 1 76.38 541 GLU A CA 1
ATOM 4354 C C . GLU A 1 541 ? 27.141 -57.125 -18.547 1 76.38 541 GLU A C 1
ATOM 4356 O O . GLU A 1 541 ? 28.203 -57.688 -18.781 1 76.38 541 GLU A O 1
ATOM 4361 N N . GLU A 1 542 ? 26 -57.812 -18.266 1 62.12 542 GLU A N 1
ATOM 4362 C CA . GLU A 1 542 ? 25.953 -59.281 -18.344 1 62.12 542 GLU A CA 1
ATOM 4363 C C . GLU A 1 542 ? 26.172 -59.75 -19.766 1 62.12 542 GLU A C 1
ATOM 4365 O O . GLU A 1 542 ? 26.75 -60.812 -19.984 1 62.12 542 GLU A O 1
ATOM 4370 N N . ASN A 1 543 ? 25.531 -59.156 -20.766 1 56.97 543 ASN A N 1
ATOM 4371 C CA . ASN A 1 543 ? 25.797 -59.531 -22.156 1 56.97 543 ASN A CA 1
ATOM 4372 C C . ASN A 1 543 ? 27.297 -59.625 -22.422 1 56.97 543 ASN A C 1
ATOM 4374 O O . ASN A 1 543 ? 27.75 -60.469 -23.203 1 56.97 543 ASN A O 1
ATOM 4378 N N . GLU A 1 544 ? 28.094 -58.781 -21.703 1 53.84 544 GLU A N 1
ATOM 4379 C CA . GLU A 1 544 ? 29.547 -58.906 -21.875 1 53.84 544 GLU A CA 1
ATOM 4380 C C . GLU A 1 544 ? 30.062 -60.188 -21.25 1 53.84 544 GLU A C 1
ATOM 4382 O O . GLU A 1 544 ? 31.016 -60.781 -21.766 1 53.84 544 GLU A O 1
ATOM 4387 N N . SER A 1 545 ? 29.422 -60.656 -20.203 1 51.81 545 SER A N 1
ATOM 4388 C CA . SER A 1 545 ? 29.969 -61.844 -19.562 1 51.81 545 SER A CA 1
ATOM 4389 C C . SER A 1 545 ? 29.219 -63.094 -20.031 1 51.81 545 SER A C 1
ATOM 4391 O O . SER A 1 545 ? 29.812 -64.188 -20.109 1 51.81 545 SER A O 1
ATOM 4393 N N . LEU A 1 546 ? 27.906 -63.156 -20.125 1 49.31 546 LEU A N 1
ATOM 4394 C CA . LEU A 1 546 ? 27.156 -64.375 -20.406 1 49.31 546 LEU A CA 1
ATOM 4395 C C . LEU A 1 546 ? 26.797 -64.5 -21.875 1 49.31 546 LEU A C 1
ATOM 4397 O O . LEU A 1 546 ? 25.875 -63.781 -22.344 1 49.31 546 LEU A O 1
ATOM 4401 N N . GLN A 1 547 ? 27.719 -64.75 -22.75 1 45.66 547 GLN A N 1
ATOM 4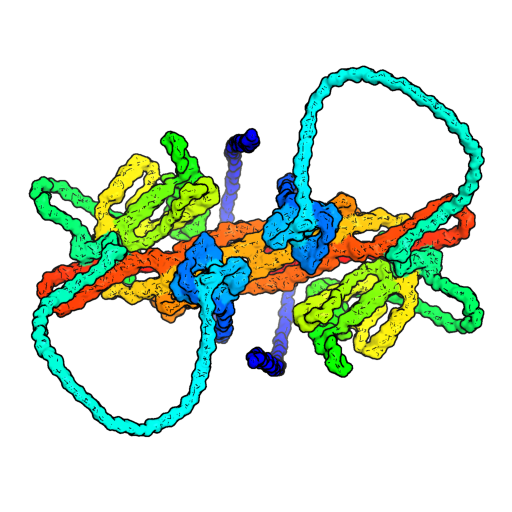402 C CA . GLN A 1 547 ? 27.578 -65.062 -24.156 1 45.66 547 GLN A CA 1
ATOM 4403 C C . GLN A 1 547 ? 26.359 -65.938 -24.391 1 45.66 547 GLN A C 1
ATOM 4405 O O . GLN A 1 547 ? 25.797 -66 -25.484 1 45.66 547 GLN A O 1
ATOM 4410 N N . HIS A 1 548 ? 26.172 -67.062 -23.609 1 42.53 548 HIS A N 1
ATOM 4411 C CA . HIS A 1 548 ? 25.344 -68.188 -24.047 1 42.53 548 HIS A CA 1
ATOM 4412 C C . HIS A 1 548 ? 23.859 -67.875 -23.781 1 42.53 548 HIS A C 1
ATOM 4414 O O . HIS A 1 548 ? 23.016 -68.75 -24.094 1 42.53 548 HIS A O 1
ATOM 4420 N N . LEU A 1 549 ? 23.453 -67.25 -22.734 1 44.66 549 LEU A N 1
ATOM 4421 C CA . LEU A 1 549 ? 22 -67.312 -22.609 1 44.66 549 LEU A CA 1
ATOM 4422 C C . LEU A 1 549 ? 21.312 -66.625 -23.781 1 44.66 549 LEU A C 1
ATOM 4424 O O . LEU A 1 549 ? 21.906 -65.75 -24.438 1 44.66 549 LEU A O 1
ATOM 4428 N N . GLY A 1 550 ? 19.984 -66.938 -24.25 1 48.81 550 GLY A N 1
ATOM 4429 C CA . GLY A 1 550 ? 19.172 -66.688 -25.438 1 48.81 550 GLY A CA 1
ATOM 4430 C C . GLY A 1 550 ? 19.125 -65.25 -25.812 1 48.81 550 GLY A C 1
ATOM 4431 O O . GLY A 1 550 ? 18.547 -64.375 -25.109 1 48.81 550 GLY A O 1
ATOM 4432 N N . ASP A 1 551 ? 20.047 -64.625 -26.578 1 56.28 551 ASP A N 1
ATOM 4433 C CA . ASP A 1 551 ? 20.312 -63.344 -27.25 1 56.28 551 ASP A CA 1
ATOM 4434 C C . ASP A 1 551 ? 19 -62.594 -27.469 1 56.28 551 ASP A C 1
ATOM 4436 O O . ASP A 1 551 ? 18.969 -61.375 -27.297 1 56.28 551 ASP A O 1
ATOM 4440 N N . VAL A 1 552 ? 17.938 -63.25 -27.938 1 60.22 552 VAL A N 1
ATOM 4441 C CA . VAL A 1 552 ? 16.672 -62.625 -28.297 1 60.22 552 VAL A CA 1
ATOM 4442 C C . VAL A 1 552 ? 16.047 -61.969 -27.047 1 60.22 552 VAL A C 1
ATOM 4444 O O . VAL A 1 552 ? 15.5 -60.875 -27.125 1 60.22 552 VAL A O 1
ATOM 4447 N N . ASP A 1 553 ? 16.516 -62.5 -25.797 1 77.81 553 ASP A N 1
ATOM 4448 C CA . ASP A 1 553 ? 15.852 -62.062 -24.578 1 77.81 553 ASP A CA 1
ATOM 4449 C C . ASP A 1 553 ? 16.469 -60.781 -24.047 1 77.81 553 ASP A C 1
ATOM 4451 O O . ASP A 1 553 ? 15.766 -59.875 -23.625 1 77.81 553 ASP A O 1
ATOM 4455 N N . ILE A 1 554 ? 17.703 -60.562 -24.344 1 82.06 554 ILE A N 1
ATOM 4456 C CA . ILE A 1 554 ? 18.391 -59.375 -23.844 1 82.06 554 ILE A CA 1
ATOM 4457 C C . ILE A 1 554 ? 18.016 -58.156 -24.672 1 82.06 554 ILE A C 1
ATOM 4459 O O . ILE A 1 554 ? 17.766 -57.062 -24.141 1 82.06 554 ILE A O 1
ATOM 4463 N N . GLU A 1 555 ? 17.953 -58.406 -25.969 1 84.19 555 GLU A N 1
ATOM 4464 C CA . GLU A 1 555 ? 17.609 -57.312 -26.859 1 84.19 555 GLU A CA 1
ATOM 4465 C C . GLU A 1 555 ? 16.172 -56.844 -26.625 1 84.19 555 GLU A C 1
ATOM 4467 O O . GLU A 1 555 ? 15.883 -55.656 -26.703 1 84.19 555 GLU A O 1
ATOM 4472 N N . THR A 1 556 ? 15.391 -57.781 -26.297 1 88.44 556 THR A N 1
ATOM 4473 C CA . THR A 1 556 ? 14.008 -57.438 -26 1 88.44 556 THR A CA 1
ATOM 4474 C C . THR A 1 556 ? 13.906 -56.625 -24.719 1 88.44 556 THR A C 1
ATOM 4476 O O . THR A 1 556 ? 13.141 -55.656 -24.656 1 88.44 556 THR A O 1
ATOM 4479 N N . ILE A 1 557 ? 14.625 -56.938 -23.734 1 88.56 557 ILE A N 1
ATOM 4480 C CA . ILE A 1 557 ? 14.641 -56.219 -22.469 1 88.56 557 ILE A CA 1
ATOM 4481 C C . ILE A 1 557 ? 15.195 -54.781 -22.688 1 88.56 557 ILE A C 1
ATOM 4483 O O . ILE A 1 557 ? 14.656 -53.812 -22.156 1 88.56 557 ILE A O 1
ATOM 4487 N N . ARG A 1 558 ? 16.188 -54.75 -23.469 1 89.75 558 ARG A N 1
ATOM 4488 C CA . ARG A 1 558 ? 16.781 -53.438 -23.766 1 89.75 558 ARG A CA 1
ATOM 4489 C C . ARG A 1 558 ? 15.773 -52.531 -24.484 1 89.75 558 ARG A C 1
ATOM 4491 O O . ARG A 1 558 ? 15.688 -51.344 -24.188 1 89.75 558 ARG A O 1
ATOM 4498 N N . SER A 1 559 ? 15.086 -53.156 -25.422 1 90.94 559 SER A N 1
ATOM 4499 C CA . SER A 1 559 ? 14.078 -52.406 -26.172 1 90.94 559 SER A CA 1
ATOM 4500 C C . SER A 1 559 ? 12.961 -51.906 -25.25 1 90.94 559 SER A C 1
ATOM 4502 O O . SER A 1 559 ? 12.469 -50.781 -25.422 1 90.94 559 SER A O 1
ATOM 4504 N N . ARG A 1 560 ? 12.602 -52.75 -24.359 1 92.69 560 ARG A N 1
ATOM 4505 C CA . ARG A 1 560 ? 11.539 -52.344 -23.438 1 92.69 560 ARG A CA 1
ATOM 4506 C C . ARG A 1 560 ? 12.023 -51.281 -22.469 1 92.69 560 ARG A C 1
ATOM 4508 O O . ARG A 1 560 ? 11.258 -50.375 -22.109 1 92.69 560 ARG A O 1
ATOM 4515 N N . CYS A 1 561 ? 13.273 -51.375 -22.031 1 93.75 561 CYS A N 1
ATOM 4516 C CA . CYS A 1 561 ? 13.844 -50.312 -21.234 1 93.75 561 CYS A CA 1
ATOM 4517 C C . CYS A 1 561 ? 13.836 -49 -22 1 93.75 561 CYS A C 1
ATOM 4519 O O . CYS A 1 561 ? 13.508 -47.938 -21.438 1 93.75 561 CYS A O 1
ATOM 4521 N N . ASP A 1 562 ? 14.125 -49.125 -23.234 1 94.38 562 ASP A N 1
ATOM 4522 C CA . ASP A 1 562 ? 14.141 -47.938 -24.094 1 94.38 562 ASP A CA 1
ATOM 4523 C C . ASP A 1 562 ? 12.766 -47.281 -24.141 1 94.38 562 ASP A C 1
ATOM 4525 O O . ASP A 1 562 ? 12.656 -46.031 -24.141 1 94.38 562 ASP A O 1
ATOM 4529 N N . THR A 1 563 ? 11.766 -48.062 -24.234 1 94.94 563 THR A N 1
ATOM 4530 C CA . THR A 1 563 ? 10.406 -47.531 -24.219 1 94.94 563 THR A CA 1
ATOM 4531 C C . THR A 1 563 ? 10.125 -46.781 -22.922 1 94.94 563 THR A C 1
ATOM 4533 O O . THR A 1 563 ? 9.555 -45.688 -22.953 1 94.94 563 THR A O 1
ATOM 4536 N N . VAL A 1 564 ? 10.555 -47.312 -21.812 1 94.88 564 VAL A N 1
ATOM 4537 C CA . VAL A 1 564 ? 10.352 -46.688 -20.516 1 94.88 564 VAL A CA 1
ATOM 4538 C C . VAL A 1 564 ? 11.109 -45.344 -20.484 1 94.88 564 VAL A C 1
ATOM 4540 O O . VAL A 1 564 ? 10.586 -44.344 -20 1 94.88 564 VAL A O 1
ATOM 4543 N N . PHE A 1 565 ? 12.383 -45.406 -21.062 1 96.75 565 PHE A N 1
ATOM 4544 C CA . PHE A 1 565 ? 13.164 -44.156 -21.109 1 96.75 565 PHE A CA 1
ATOM 4545 C C . PHE A 1 565 ? 12.438 -43.094 -21.906 1 96.75 565 PHE A C 1
ATOM 4547 O O . PHE A 1 565 ? 12.367 -41.938 -21.484 1 96.75 565 PHE A O 1
ATOM 4554 N N . ASN A 1 566 ? 11.898 -43.5 -23.047 1 96.81 566 ASN A N 1
ATOM 4555 C CA . ASN A 1 566 ? 11.18 -42.531 -23.875 1 96.81 566 ASN A CA 1
ATOM 4556 C C . ASN A 1 566 ? 9.969 -41.969 -23.141 1 96.81 566 ASN A C 1
ATOM 4558 O O . ASN A 1 566 ? 9.703 -40.75 -23.219 1 96.81 566 ASN A O 1
ATOM 4562 N N . VAL A 1 567 ? 9.273 -42.719 -22.422 1 96.38 567 VAL A N 1
ATOM 4563 C CA . VAL A 1 567 ? 8.062 -42.312 -21.719 1 96.38 567 VAL A CA 1
ATOM 4564 C C . VAL A 1 567 ? 8.438 -41.344 -20.594 1 96.38 567 VAL A C 1
ATOM 4566 O O . VAL A 1 567 ? 7.863 -40.25 -20.484 1 96.38 567 VAL A O 1
ATOM 4569 N N . THR A 1 568 ? 9.383 -41.719 -19.766 1 96.69 568 THR A N 1
ATOM 4570 C CA . THR A 1 568 ? 9.75 -40.906 -18.609 1 96.69 568 THR A CA 1
ATOM 4571 C C . THR A 1 568 ? 10.352 -39.562 -19.047 1 96.69 568 THR A C 1
ATOM 4573 O O . THR A 1 568 ? 10.039 -38.531 -18.484 1 96.69 568 THR A O 1
ATOM 4576 N N . LEU A 1 569 ? 11.172 -39.656 -20.078 1 97.31 569 LEU A N 1
ATOM 4577 C CA . LEU A 1 569 ? 11.797 -38.406 -20.547 1 97.31 569 LEU A CA 1
ATOM 4578 C C . LEU A 1 569 ? 10.789 -37.531 -21.25 1 97.31 569 LEU A C 1
ATOM 4580 O O . LEU A 1 569 ? 10.883 -36.281 -21.188 1 97.31 569 LEU A O 1
ATOM 4584 N N . ALA A 1 570 ? 9.852 -38.094 -21.953 1 97.25 570 ALA A N 1
ATOM 4585 C CA . ALA A 1 570 ? 8.773 -37.312 -22.531 1 97.25 570 ALA A CA 1
ATOM 4586 C C . ALA A 1 570 ? 7.957 -36.594 -21.453 1 97.25 570 ALA A C 1
ATOM 4588 O O . ALA A 1 570 ? 7.551 -35.438 -21.625 1 97.25 570 ALA A O 1
ATOM 4589 N N . GLU A 1 571 ? 7.719 -37.281 -20.359 1 96.88 571 GLU A N 1
ATOM 4590 C CA . GLU A 1 571 ? 7.016 -36.656 -19.219 1 96.88 571 GLU A CA 1
ATOM 4591 C C . GLU A 1 571 ? 7.832 -35.531 -18.609 1 96.88 571 GLU A C 1
ATOM 4593 O O . GLU A 1 571 ? 7.277 -34.5 -18.203 1 96.88 571 GLU A O 1
ATOM 4598 N N . VAL A 1 572 ? 9.102 -35.75 -18.5 1 97 572 VAL A N 1
ATOM 4599 C CA . VAL A 1 572 ? 9.984 -34.719 -17.969 1 97 572 VAL A CA 1
ATOM 4600 C C . VAL A 1 572 ? 9.906 -33.469 -18.859 1 97 572 VAL A C 1
ATOM 4602 O O . VAL A 1 572 ? 9.852 -32.344 -18.359 1 97 572 VAL A O 1
ATOM 4605 N N . ASP A 1 573 ? 9.945 -33.719 -20.125 1 96.56 573 ASP A N 1
ATOM 4606 C CA . ASP A 1 573 ? 9.828 -32.625 -21.078 1 96.56 573 ASP A CA 1
ATOM 4607 C C . ASP A 1 573 ? 8.5 -31.891 -20.906 1 96.56 573 ASP A C 1
ATOM 4609 O O . ASP A 1 573 ? 8.469 -30.656 -20.906 1 96.56 573 ASP A O 1
ATOM 4613 N N . ARG A 1 574 ? 7.477 -32.562 -20.781 1 96.38 574 ARG A N 1
ATOM 4614 C CA . ARG A 1 574 ? 6.152 -31.969 -20.562 1 96.38 574 ARG A CA 1
ATOM 4615 C C . ARG A 1 574 ? 6.109 -31.156 -19.281 1 96.38 574 ARG A C 1
ATOM 4617 O O . ARG A 1 574 ? 5.566 -30.047 -19.25 1 96.38 574 ARG A O 1
ATOM 4624 N N . ILE A 1 575 ? 6.609 -31.641 -18.188 1 96.44 575 ILE A N 1
ATOM 4625 C CA . ILE A 1 575 ? 6.648 -30.969 -16.906 1 96.44 575 ILE A CA 1
ATOM 4626 C C . ILE A 1 575 ? 7.445 -29.672 -17.031 1 96.44 575 ILE A C 1
ATOM 4628 O O . ILE A 1 575 ? 7.055 -28.641 -16.484 1 96.44 575 ILE A O 1
ATOM 4632 N N . HIS A 1 576 ? 8.555 -29.781 -17.734 1 96.62 576 HIS A N 1
ATOM 4633 C CA . HIS A 1 576 ? 9.367 -28.609 -18 1 96.62 576 HIS A CA 1
ATOM 4634 C C . HIS A 1 576 ? 8.57 -27.531 -18.734 1 96.62 576 HIS A C 1
ATOM 4636 O O . HIS A 1 576 ? 8.547 -26.375 -18.297 1 96.62 576 HIS A O 1
ATOM 4642 N N . ASP A 1 577 ? 7.902 -27.906 -19.766 1 95.44 577 ASP A N 1
ATOM 4643 C CA . ASP A 1 577 ? 7.137 -26.953 -20.578 1 95.44 577 ASP A CA 1
ATOM 4644 C C . ASP A 1 577 ? 6.016 -26.312 -19.75 1 95.44 577 ASP A C 1
ATOM 4646 O O . ASP A 1 577 ? 5.77 -25.109 -19.859 1 95.44 577 ASP A O 1
ATOM 4650 N N . GLU A 1 578 ? 5.383 -27.078 -19 1 94.56 578 GLU A N 1
ATOM 4651 C CA . GLU A 1 578 ? 4.293 -26.578 -18.172 1 94.56 578 GLU A CA 1
ATOM 4652 C C . GLU A 1 578 ? 4.812 -25.594 -17.125 1 94.56 578 GLU A C 1
ATOM 4654 O O . GLU A 1 578 ? 4.164 -24.578 -16.859 1 94.56 578 GLU A O 1
ATOM 4659 N N . ARG A 1 579 ? 5.867 -25.891 -16.5 1 95.75 579 ARG A N 1
ATOM 4660 C CA . ARG A 1 579 ? 6.457 -24.984 -15.523 1 95.75 579 ARG A CA 1
ATOM 4661 C C . ARG A 1 579 ? 6.785 -23.641 -16.156 1 95.75 579 ARG A C 1
ATOM 4663 O O . ARG A 1 579 ? 6.473 -22.578 -15.594 1 95.75 579 ARG A O 1
ATOM 4670 N N . VAL A 1 580 ? 7.445 -23.703 -17.328 1 96.94 580 VAL A N 1
ATOM 4671 C CA . VAL A 1 580 ? 7.82 -22.469 -18.031 1 96.94 580 VAL A CA 1
ATOM 4672 C C . VAL A 1 580 ? 6.57 -21.656 -18.344 1 96.94 580 VAL A C 1
ATOM 4674 O O . VAL A 1 580 ? 6.531 -20.453 -18.094 1 96.94 580 VAL A O 1
ATOM 4677 N N . GLN A 1 581 ? 5.582 -22.312 -18.844 1 94.19 581 GLN A N 1
ATOM 4678 C CA . GLN A 1 581 ? 4.344 -21.625 -19.188 1 94.19 581 GLN A CA 1
ATOM 4679 C C . GLN A 1 581 ? 3.66 -21.047 -17.969 1 94.19 581 GLN A C 1
ATOM 4681 O O . GLN A 1 581 ? 3.189 -19.906 -17.984 1 94.19 581 GLN A O 1
ATOM 4686 N N . ASP A 1 582 ? 3.615 -21.781 -16.938 1 95.25 582 ASP A N 1
ATOM 4687 C CA . ASP A 1 582 ? 2.932 -21.344 -15.719 1 95.25 582 ASP A CA 1
ATOM 4688 C C . ASP A 1 582 ? 3.594 -20.109 -15.133 1 95.25 582 ASP A C 1
ATOM 4690 O O . ASP A 1 582 ? 2.914 -19.125 -14.805 1 95.25 582 ASP A O 1
ATOM 4694 N N . PHE A 1 583 ? 4.863 -20.109 -14.961 1 96.94 583 PHE A N 1
ATOM 4695 C CA . PHE A 1 583 ? 5.555 -18.984 -14.344 1 96.94 583 PHE A CA 1
ATOM 4696 C C . PHE A 1 583 ? 5.52 -17.766 -15.242 1 96.94 583 PHE A C 1
ATOM 4698 O O . PHE A 1 583 ? 5.414 -16.641 -14.766 1 96.94 583 PHE A O 1
ATOM 4705 N N . ARG A 1 584 ? 5.617 -18.016 -16.531 1 96.19 584 ARG A N 1
ATOM 4706 C CA . ARG A 1 584 ? 5.52 -16.906 -17.469 1 96.19 584 ARG A CA 1
ATOM 4707 C C . ARG A 1 584 ? 4.148 -16.25 -17.391 1 96.19 584 ARG A C 1
ATOM 4709 O O . ARG A 1 584 ? 4.051 -15.031 -17.25 1 96.19 584 ARG A O 1
ATOM 4716 N N . GLU A 1 585 ? 3.143 -17.062 -17.469 1 93.25 585 GLU A N 1
ATOM 4717 C CA . GLU A 1 585 ? 1.78 -16.531 -17.438 1 93.25 585 GLU A CA 1
ATOM 4718 C C . GLU A 1 585 ? 1.461 -15.906 -16.078 1 93.25 585 GLU A C 1
ATOM 4720 O O . GLU A 1 585 ? 0.81 -14.867 -16.016 1 93.25 585 GLU A O 1
ATOM 4725 N N . ASN A 1 586 ? 1.839 -16.531 -15.086 1 94.75 586 ASN A N 1
ATOM 4726 C CA . ASN A 1 586 ? 1.596 -16.016 -13.742 1 94.75 586 ASN A CA 1
ATOM 4727 C C . ASN A 1 586 ? 2.236 -14.648 -13.539 1 94.75 586 ASN A C 1
ATOM 4729 O O . ASN A 1 586 ? 1.605 -13.734 -13 1 94.75 586 ASN A O 1
ATOM 4733 N N . THR A 1 587 ? 3.471 -14.492 -13.977 1 94.62 587 THR A N 1
ATOM 4734 C CA . THR A 1 587 ? 4.191 -13.234 -13.852 1 94.62 587 THR A CA 1
ATOM 4735 C C . THR A 1 587 ? 3.525 -12.148 -14.695 1 94.62 587 THR A C 1
ATOM 4737 O O . THR A 1 587 ? 3.34 -11.023 -14.234 1 94.62 587 THR A O 1
ATOM 4740 N N . LYS A 1 588 ? 3.166 -12.516 -15.844 1 94.06 588 LYS A N 1
ATOM 4741 C CA . LYS A 1 588 ? 2.508 -11.562 -16.734 1 94.06 588 LYS A CA 1
ATOM 4742 C C . LYS A 1 588 ? 1.186 -11.086 -16.141 1 94.06 588 LYS A C 1
ATOM 4744 O O . LYS A 1 588 ? 0.897 -9.883 -16.156 1 94.06 588 LYS A O 1
ATOM 4749 N N . GLN A 1 589 ? 0.429 -12.023 -15.672 1 92.19 589 GLN A N 1
ATOM 4750 C CA . GLN A 1 589 ? -0.864 -11.68 -15.094 1 92.19 589 GLN A CA 1
ATOM 4751 C C . GLN A 1 589 ? -0.698 -10.758 -13.891 1 92.19 589 GLN A C 1
ATOM 4753 O O . GLN A 1 589 ? -1.455 -9.797 -13.727 1 92.19 589 GLN A O 1
ATOM 4758 N N . TYR A 1 590 ? 0.237 -11.039 -13.039 1 94.62 590 TYR A N 1
ATOM 4759 C CA . TYR A 1 590 ? 0.5 -10.188 -11.883 1 94.62 590 TYR A CA 1
ATOM 4760 C C . TYR A 1 590 ? 0.87 -8.773 -12.32 1 94.62 590 TYR A C 1
ATOM 4762 O O . TYR A 1 590 ? 0.323 -7.797 -11.805 1 94.62 590 TYR A O 1
ATOM 4770 N N . LEU A 1 591 ? 1.757 -8.672 -13.281 1 93.5 591 LEU A N 1
ATOM 4771 C CA . LEU A 1 591 ? 2.221 -7.367 -13.75 1 93.5 591 LEU A CA 1
ATOM 4772 C C . LEU A 1 591 ? 1.091 -6.602 -14.43 1 93.5 591 LEU A C 1
ATOM 4774 O O . LEU A 1 591 ? 0.956 -5.391 -14.242 1 93.5 591 LEU A O 1
ATOM 4778 N N . ASP A 1 592 ? 0.318 -7.316 -15.234 1 92.25 592 ASP A N 1
ATOM 4779 C CA . ASP A 1 592 ? -0.834 -6.676 -15.867 1 92.25 592 ASP A CA 1
ATOM 4780 C C . ASP A 1 592 ? -1.81 -6.148 -14.812 1 92.25 592 ASP A C 1
ATOM 4782 O O . ASP A 1 592 ? -2.352 -5.051 -14.961 1 92.25 592 ASP A O 1
ATOM 4786 N N . GLY A 1 593 ? -2.049 -6.977 -13.82 1 92.31 593 GLY A N 1
ATOM 4787 C CA . GLY A 1 593 ? -2.889 -6.527 -12.719 1 92.31 593 GLY A CA 1
ATOM 4788 C C . GLY A 1 593 ? -2.35 -5.293 -12.023 1 92.31 593 GLY A C 1
ATOM 4789 O O . GLY A 1 593 ? -3.105 -4.379 -11.688 1 92.31 593 GLY A O 1
ATOM 4790 N N . GLN A 1 594 ? -1.043 -5.207 -11.766 1 91.75 594 GLN A N 1
ATOM 4791 C CA . GLN A 1 594 ? -0.397 -4.051 -11.156 1 91.75 594 GLN A CA 1
ATOM 4792 C C . GLN A 1 594 ? -0.565 -2.805 -12.023 1 91.75 594 GLN A C 1
ATOM 4794 O O . GLN A 1 594 ? -0.916 -1.735 -11.516 1 91.75 594 GLN A O 1
ATOM 4799 N N . ILE A 1 595 ? -0.365 -2.926 -13.258 1 91.19 595 ILE A N 1
ATOM 4800 C CA . ILE A 1 595 ? -0.478 -1.804 -14.188 1 91.19 595 ILE A CA 1
ATOM 4801 C C . ILE A 1 595 ? -1.91 -1.273 -14.18 1 91.19 595 ILE A C 1
ATOM 4803 O O . ILE A 1 595 ? -2.129 -0.06 -14.133 1 91.19 595 ILE A O 1
ATOM 4807 N N . GLU A 1 596 ? -2.822 -2.211 -14.188 1 91.25 596 GLU A N 1
ATOM 4808 C CA . GLU A 1 596 ? -4.23 -1.83 -14.234 1 91.25 596 GLU A CA 1
ATOM 4809 C C . GLU A 1 596 ? -4.625 -1.045 -12.984 1 91.25 596 GLU A C 1
ATOM 4811 O O . GLU A 1 596 ? -5.285 -0.006 -13.086 1 91.25 596 GLU A O 1
ATOM 4816 N N . VAL A 1 597 ? -4.266 -1.532 -11.828 1 91.62 597 VAL A N 1
ATOM 4817 C CA . VAL A 1 597 ? -4.68 -0.876 -10.594 1 91.62 597 VAL A CA 1
ATOM 4818 C C . VAL A 1 597 ? -4.012 0.494 -10.484 1 91.62 597 VAL A C 1
ATOM 4820 O O . VAL A 1 597 ? -4.648 1.471 -10.078 1 91.62 597 VAL A O 1
ATOM 4823 N N . TYR A 1 598 ? -2.75 0.678 -10.812 1 90.19 598 TYR A N 1
ATOM 4824 C CA . TYR A 1 598 ? -2.066 1.965 -10.742 1 90.19 598 TYR A CA 1
ATOM 4825 C C . TYR A 1 598 ? -2.654 2.949 -11.75 1 90.19 598 TYR A C 1
ATOM 4827 O O . TYR A 1 598 ? -2.764 4.145 -11.461 1 90.19 598 TYR A O 1
ATOM 4835 N N . GLU A 1 599 ? -3.059 2.432 -12.875 1 88.5 599 GLU A N 1
ATOM 4836 C CA . GLU A 1 599 ? -3.707 3.281 -13.867 1 88.5 599 GLU A CA 1
ATOM 4837 C C . GLU A 1 599 ? -5.051 3.799 -13.359 1 88.5 599 GLU A C 1
ATOM 4839 O O . GLU A 1 599 ? -5.34 4.992 -13.461 1 88.5 599 GLU A O 1
ATOM 4844 N N . LYS A 1 600 ? -5.809 2.877 -12.836 1 88.12 600 LYS A N 1
ATOM 4845 C CA . LYS A 1 600 ? -7.125 3.254 -12.336 1 88.12 600 LYS A CA 1
ATOM 4846 C C . LYS A 1 600 ? -7.016 4.234 -11.172 1 88.12 600 LYS A C 1
ATOM 4848 O O . LYS A 1 600 ? -7.797 5.184 -11.078 1 88.12 600 LYS A O 1
ATOM 4853 N N . VAL A 1 601 ? -6.059 3.982 -10.297 1 86.62 601 VAL A N 1
ATOM 4854 C CA . VAL A 1 601 ? -5.867 4.867 -9.156 1 86.62 601 VAL A CA 1
ATOM 4855 C C . VAL A 1 601 ? -5.406 6.242 -9.633 1 86.62 601 VAL A C 1
ATOM 4857 O O . VAL A 1 601 ? -5.891 7.266 -9.148 1 86.62 601 VAL A O 1
ATOM 4860 N N . PHE A 1 602 ? -4.555 6.32 -10.594 1 85.06 602 PHE A N 1
ATOM 4861 C CA . PHE A 1 602 ? -4.039 7.574 -11.141 1 85.06 602 PHE A CA 1
ATOM 4862 C C . PHE A 1 602 ? -5.172 8.422 -11.711 1 85.06 602 PHE A C 1
ATOM 4864 O O . PHE A 1 602 ? -5.215 9.633 -11.5 1 85.06 602 PHE A O 1
ATOM 4871 N N . ILE A 1 603 ? -6.145 7.836 -12.336 1 79.81 603 ILE A N 1
ATOM 4872 C CA . ILE A 1 603 ? -7.258 8.531 -12.977 1 79.81 603 ILE A CA 1
ATOM 4873 C C . ILE A 1 603 ? -8.258 8.992 -11.922 1 79.81 603 ILE A C 1
ATOM 4875 O O . ILE A 1 603 ? -8.812 10.086 -12.023 1 79.81 603 ILE A O 1
ATOM 4879 N N . SER A 1 604 ? -8.359 8.242 -10.875 1 79.62 604 SER A N 1
ATOM 4880 C CA . SER A 1 604 ? -9.344 8.547 -9.836 1 79.62 604 SER A CA 1
ATOM 4881 C C . SER A 1 604 ? -8.852 9.672 -8.93 1 79.62 604 SER A C 1
ATOM 4883 O O . SER A 1 604 ? -9.656 10.352 -8.289 1 79.62 604 SER A O 1
ATOM 4885 N N . MET B 1 1 ? 37.031 -18.297 54.812 1 23.14 1 MET B N 1
ATOM 4886 C CA . MET B 1 1 ? 37.875 -17.641 53.812 1 23.14 1 MET B CA 1
ATOM 4887 C C . MET B 1 1 ? 37.062 -17.219 52.594 1 23.14 1 MET B C 1
ATOM 4889 O O . MET B 1 1 ? 36.344 -18.016 52 1 23.14 1 MET B O 1
ATOM 4893 N N . SER B 1 2 ? 36.75 -15.875 52.469 1 24.61 2 SER B N 1
ATOM 4894 C CA . SER B 1 2 ? 35.688 -15.094 51.875 1 24.61 2 SER B CA 1
ATOM 4895 C C . SER B 1 2 ? 35.906 -14.961 50.344 1 24.61 2 SER B C 1
ATOM 4897 O O . SER B 1 2 ? 36.906 -14.445 49.906 1 24.61 2 SER B O 1
ATOM 4899 N N . LYS B 1 3 ? 35.531 -16.094 49.625 1 26.47 3 LYS B N 1
ATOM 4900 C CA . LYS B 1 3 ? 35.906 -16.312 48.25 1 26.47 3 LYS B CA 1
ATOM 4901 C C . LYS B 1 3 ? 35.625 -15.078 47.375 1 26.47 3 LYS B C 1
ATOM 4903 O O . LYS B 1 3 ? 34.5 -14.602 47.312 1 26.47 3 LYS B O 1
ATOM 4908 N N . VAL B 1 4 ? 36.625 -14.234 47.25 1 25.86 4 VAL B N 1
ATOM 4909 C CA . VAL B 1 4 ? 36.781 -12.898 46.688 1 25.86 4 VAL B CA 1
ATOM 4910 C C . VAL B 1 4 ? 36.375 -12.898 45.219 1 25.86 4 VAL B C 1
ATOM 4912 O O . VAL B 1 4 ? 36.812 -13.742 44.438 1 25.86 4 VAL B O 1
ATOM 4915 N N . ARG B 1 5 ? 35.125 -12.469 44.938 1 24.95 5 ARG B N 1
ATOM 4916 C CA . ARG B 1 5 ? 34.375 -12.508 43.688 1 24.95 5 ARG B CA 1
ATOM 4917 C C . ARG B 1 5 ? 35.188 -11.867 42.562 1 24.95 5 ARG B C 1
ATOM 4919 O O . ARG B 1 5 ? 35.688 -10.75 42.719 1 24.95 5 ARG B O 1
ATOM 4926 N N . PRO B 1 6 ? 35.75 -12.641 41.656 1 25.66 6 PRO B N 1
ATOM 4927 C CA . PRO B 1 6 ? 36.75 -12.125 40.719 1 25.66 6 PRO B CA 1
ATOM 4928 C C . PRO B 1 6 ? 36.281 -10.898 39.938 1 25.66 6 PRO B C 1
ATOM 4930 O O . PRO B 1 6 ? 35.062 -10.719 39.75 1 25.66 6 PRO B O 1
ATOM 4933 N N . VAL B 1 7 ? 37 -9.828 39.844 1 24.27 7 VAL B N 1
ATOM 4934 C CA . VAL B 1 7 ? 36.906 -8.438 39.406 1 24.27 7 VAL B CA 1
ATOM 4935 C C . VAL B 1 7 ? 36.688 -8.375 37.906 1 24.27 7 VAL B C 1
ATOM 4937 O O . VAL B 1 7 ? 37.406 -9.023 37.156 1 24.27 7 VAL B O 1
ATOM 4940 N N . VAL B 1 8 ? 35.469 -8.148 37.438 1 23.92 8 VAL B N 1
ATOM 4941 C CA . VAL B 1 8 ? 35.031 -8.195 36.062 1 23.92 8 VAL B CA 1
ATOM 4942 C C . VAL B 1 8 ? 35.875 -7.273 35.188 1 23.92 8 VAL B C 1
ATOM 4944 O O . VAL B 1 8 ? 36.125 -6.121 35.562 1 23.92 8 VAL B O 1
ATOM 4947 N N . PRO B 1 9 ? 36.781 -7.805 34.438 1 24.94 9 PRO B N 1
ATOM 4948 C CA . PRO B 1 9 ? 37.812 -6.977 33.812 1 24.94 9 PRO B CA 1
ATOM 4949 C C . PRO B 1 9 ? 37.219 -5.824 33 1 24.94 9 PRO B C 1
ATOM 4951 O O . PRO B 1 9 ? 36.062 -5.879 32.594 1 24.94 9 PRO B O 1
ATOM 4954 N N . PRO B 1 10 ? 37.844 -4.672 32.875 1 21.09 10 PRO B N 1
ATOM 4955 C CA . PRO B 1 10 ? 37.469 -3.324 32.438 1 21.09 10 PRO B CA 1
ATOM 4956 C C . PRO B 1 10 ? 37.125 -3.258 30.938 1 21.09 10 PRO B C 1
ATOM 4958 O O . PRO B 1 10 ? 37.562 -4.109 30.172 1 21.09 10 PRO B O 1
ATOM 4961 N N . LYS B 1 11 ? 36.125 -2.562 30.516 1 21.11 11 LYS B N 1
ATOM 4962 C CA . LYS B 1 11 ? 35.344 -2.377 29.297 1 21.11 11 LYS B CA 1
ATOM 4963 C C . LYS B 1 11 ? 36.219 -1.9 28.141 1 21.11 11 LYS B C 1
ATOM 4965 O O . LYS B 1 11 ? 37.031 -0.972 28.297 1 21.11 11 LYS B O 1
ATOM 4970 N N . PRO B 1 12 ? 36.625 -2.693 27.156 1 20.94 12 PRO B N 1
ATOM 4971 C CA . PRO B 1 12 ? 37.656 -2.258 26.203 1 20.94 12 PRO B CA 1
ATOM 4972 C C . PRO B 1 12 ? 37.281 -0.964 25.484 1 20.94 12 PRO B C 1
ATOM 4974 O O . PRO B 1 12 ? 36.094 -0.648 25.359 1 20.94 12 PRO B O 1
ATOM 4977 N N . ALA B 1 13 ? 38.188 0.014 25.281 1 20.48 13 ALA B N 1
ATOM 4978 C CA . ALA B 1 13 ? 38.281 1.396 24.812 1 20.48 13 ALA B CA 1
ATOM 4979 C C . ALA B 1 13 ? 37.812 1.511 23.359 1 20.48 13 ALA B C 1
ATOM 4981 O O . ALA B 1 13 ? 37.969 0.577 22.562 1 20.48 13 ALA B O 1
ATOM 4982 N N . ARG B 1 14 ? 36.906 2.455 23.016 1 20.41 14 ARG B N 1
ATOM 4983 C CA . ARG B 1 14 ? 36.062 2.926 21.922 1 20.41 14 ARG B CA 1
ATOM 4984 C C . ARG B 1 14 ? 36.938 3.311 20.719 1 20.41 14 ARG B C 1
ATOM 4986 O O . ARG B 1 14 ? 37.844 4.137 20.828 1 20.41 14 ARG B O 1
ATOM 4993 N N . LEU B 1 15 ? 37.344 2.41 19.766 1 19.7 15 LEU B N 1
ATOM 4994 C CA . LEU B 1 15 ? 38.25 2.781 18.672 1 19.7 15 LEU B CA 1
ATOM 4995 C C . LEU B 1 15 ? 37.656 3.898 17.828 1 19.7 15 LEU B C 1
ATOM 4997 O O . LEU B 1 15 ? 36.469 3.818 17.438 1 19.7 15 LEU B O 1
ATOM 5001 N N . SER B 1 16 ? 38.094 5.215 17.875 1 18.7 16 SER B N 1
ATOM 5002 C CA . SER B 1 16 ? 37.812 6.523 17.297 1 18.7 16 SER B CA 1
ATOM 5003 C C . SER B 1 16 ? 38 6.523 15.789 1 18.7 16 SER B C 1
ATOM 5005 O O . SER B 1 16 ? 39.125 6.422 15.297 1 18.7 16 SER B O 1
ATOM 5007 N N . ILE B 1 17 ? 37.281 5.754 14.977 1 20.27 17 ILE B N 1
ATOM 5008 C CA . ILE B 1 17 ? 37.594 5.746 13.555 1 20.27 17 ILE B CA 1
ATOM 5009 C C . ILE B 1 17 ? 37.312 7.121 12.953 1 20.27 17 ILE B C 1
ATOM 5011 O O . ILE B 1 17 ? 36.219 7.664 13.117 1 20.27 17 ILE B O 1
ATOM 5015 N N . GLY B 1 18 ? 38.344 7.953 12.5 1 18.59 18 GLY B N 1
ATOM 5016 C CA . GLY B 1 18 ? 38.562 9.312 12.031 1 18.59 18 GLY B CA 1
ATOM 5017 C C . GLY B 1 18 ? 37.875 9.602 10.703 1 18.59 18 GLY B C 1
ATOM 5018 O O . GLY B 1 18 ? 37.562 8.672 9.953 1 18.59 18 GLY B O 1
ATOM 5019 N N . PRO B 1 19 ? 37.281 10.867 10.492 1 19.12 19 PRO B N 1
ATOM 5020 C CA . PRO B 1 19 ? 36.375 11.508 9.531 1 19.12 19 PRO B CA 1
ATOM 5021 C C . PRO B 1 19 ? 37 11.641 8.141 1 19.12 19 PRO B C 1
ATOM 5023 O O . PRO B 1 19 ? 38.062 12.258 7.996 1 19.12 19 PRO B O 1
ATOM 5026 N N . LYS B 1 20 ? 37.031 10.656 7.242 1 19.11 20 LYS B N 1
ATOM 5027 C CA . LYS B 1 20 ? 37.688 10.859 5.965 1 19.11 20 LYS B CA 1
ATOM 5028 C C . LYS B 1 20 ? 37.062 12.016 5.188 1 19.11 20 LYS B C 1
ATOM 5030 O O . LYS B 1 20 ? 35.844 12.109 5.086 1 19.11 20 LYS B O 1
ATOM 5035 N N . LYS B 1 21 ? 37.812 13.102 4.723 1 18.28 21 LYS B N 1
ATOM 5036 C CA . LYS B 1 21 ? 37.719 14.383 4.043 1 18.28 21 LYS B CA 1
ATOM 5037 C C . LYS B 1 21 ? 37.188 14.219 2.619 1 18.28 21 LYS B C 1
ATOM 5039 O O . LYS B 1 21 ? 37.719 13.422 1.846 1 18.28 21 LYS B O 1
ATOM 5044 N N . ARG B 1 22 ? 35.906 14.617 2.312 1 19.19 22 ARG B N 1
ATOM 5045 C CA . ARG B 1 22 ? 35.062 14.641 1.125 1 19.19 22 ARG B CA 1
ATOM 5046 C C . ARG B 1 22 ? 35.656 15.516 0.035 1 19.19 22 ARG B C 1
ATOM 5048 O O . ARG B 1 22 ? 35.844 16.719 0.227 1 19.19 22 ARG B O 1
ATOM 5055 N N . ASP B 1 23 ? 36.531 15.055 -0.892 1 18.45 23 ASP B N 1
ATOM 5056 C CA . ASP B 1 23 ? 37.156 15.805 -1.973 1 18.45 23 ASP B CA 1
ATOM 5057 C C . ASP B 1 23 ? 36.125 16.312 -2.965 1 18.45 23 ASP B C 1
ATOM 5059 O O . ASP B 1 23 ? 35.125 15.656 -3.221 1 18.45 23 ASP B O 1
ATOM 5063 N N . THR B 1 24 ? 36.094 17.656 -3.357 1 18.81 24 THR B N 1
ATOM 5064 C CA . THR B 1 24 ? 35.406 18.75 -4.047 1 18.81 24 THR B CA 1
ATOM 5065 C C . THR B 1 24 ? 35.406 18.516 -5.555 1 18.81 24 THR B C 1
ATOM 5067 O O . THR B 1 24 ? 36.438 18.688 -6.215 1 18.81 24 THR B O 1
ATOM 5070 N N . ILE B 1 25 ? 35 17.391 -6.184 1 17.89 25 ILE B N 1
ATOM 5071 C CA . ILE B 1 25 ? 35.281 17.344 -7.613 1 17.89 25 ILE B CA 1
ATOM 5072 C C . ILE B 1 25 ? 34.406 18.359 -8.344 1 17.89 25 ILE B C 1
ATOM 5074 O O . ILE B 1 25 ? 33.188 18.391 -8.133 1 17.89 25 ILE B O 1
ATOM 5078 N N . SER B 1 26 ? 34.906 19.406 -9.141 1 17.89 26 SER B N 1
ATOM 5079 C CA . SER B 1 26 ? 34.656 20.625 -9.914 1 17.89 26 SER B CA 1
ATOM 5080 C C . SER B 1 26 ? 33.969 20.312 -11.227 1 17.89 26 SER B C 1
ATOM 5082 O O . SER B 1 26 ? 33.875 21.156 -12.117 1 17.89 26 SER B O 1
ATOM 5084 N N . SER B 1 27 ? 33 19.406 -11.398 1 18.03 27 SER B N 1
ATOM 5085 C CA . SER B 1 27 ? 32.75 19.125 -12.805 1 18.03 27 SER B CA 1
ATOM 5086 C C . SER B 1 27 ? 32.031 20.297 -13.477 1 18.03 27 SER B C 1
ATOM 5088 O O . SER B 1 27 ? 31.031 20.797 -12.969 1 18.03 27 SER B O 1
ATOM 5090 N N . ALA B 1 28 ? 32.656 21.109 -14.453 1 17.88 28 ALA B N 1
ATOM 5091 C CA . ALA B 1 28 ? 32.469 22.281 -15.297 1 17.88 28 ALA B CA 1
ATOM 5092 C C . ALA B 1 28 ? 31.406 22 -16.375 1 17.88 28 ALA B C 1
ATOM 5094 O O . ALA B 1 28 ? 31.703 21.328 -17.375 1 17.88 28 ALA B O 1
ATOM 5095 N N . TYR B 1 29 ? 30.188 21.672 -16.078 1 17.27 29 TYR B N 1
ATOM 5096 C CA . TYR B 1 29 ? 29.25 21.344 -17.141 1 17.27 29 TYR B CA 1
ATOM 5097 C C . TYR B 1 29 ? 29.016 22.531 -18.047 1 17.27 29 TYR B C 1
ATOM 5099 O O . TYR B 1 29 ? 28.844 23.656 -17.578 1 17.27 29 TYR B O 1
ATOM 5107 N N . SER B 1 30 ? 29.312 22.422 -19.391 1 17.08 30 SER B N 1
ATOM 5108 C CA . SER B 1 30 ? 29.375 23.266 -20.562 1 17.08 30 SER B CA 1
ATOM 5109 C C . SER B 1 30 ? 28 23.812 -20.938 1 17.08 30 SER B C 1
ATOM 5111 O O . SER B 1 30 ? 26.984 23.219 -20.578 1 17.08 30 SER B O 1
ATOM 5113 N N . THR B 1 31 ? 27.875 24.844 -21.812 1 17.36 31 THR B N 1
ATOM 5114 C CA . THR B 1 31 ? 27.203 26.078 -22.219 1 17.36 31 THR B CA 1
ATOM 5115 C C . THR B 1 31 ? 26.109 25.781 -23.234 1 17.36 31 THR B C 1
ATOM 5117 O O . THR B 1 31 ? 25.438 26.703 -23.719 1 17.36 31 THR B O 1
ATOM 5120 N N . TYR B 1 32 ? 25.562 24.562 -23.438 1 16.97 32 TYR B N 1
ATOM 5121 C CA . TYR B 1 32 ? 25.016 24.531 -24.797 1 16.97 32 TYR B CA 1
ATOM 5122 C C . TYR B 1 32 ? 23.859 25.531 -24.953 1 16.97 32 TYR B C 1
ATOM 5124 O O . TYR B 1 32 ? 23.109 25.766 -24 1 16.97 32 TYR B O 1
ATOM 5132 N N . SER B 1 33 ? 23.797 26.234 -26.141 1 16.8 33 SER B N 1
ATOM 5133 C CA . SER B 1 33 ? 23.234 27.391 -26.828 1 16.8 33 SER B CA 1
ATOM 5134 C C . SER B 1 33 ? 21.75 27.203 -27.125 1 16.8 33 SER B C 1
ATOM 5136 O O . SER B 1 33 ? 21.328 26.109 -27.5 1 16.8 33 SER B O 1
ATOM 5138 N N . THR B 1 34 ? 20.906 28.109 -26.719 1 18.31 34 THR B N 1
ATOM 5139 C CA . THR B 1 34 ? 19.5 28.422 -26.547 1 18.31 34 THR B CA 1
ATOM 5140 C C . THR B 1 34 ? 18.844 28.703 -27.906 1 18.31 34 THR B C 1
ATOM 5142 O O . THR B 1 34 ? 17.719 29.188 -27.969 1 18.31 34 THR B O 1
ATOM 5145 N N . TYR B 1 35 ? 19.047 27.797 -28.969 1 16.48 35 TYR B N 1
ATOM 5146 C CA . TYR B 1 35 ? 18.547 28.375 -30.219 1 16.48 35 TYR B CA 1
ATOM 5147 C C . TYR B 1 35 ? 17.078 28.719 -30.109 1 16.48 35 TYR B C 1
ATOM 5149 O O . TYR B 1 35 ? 16.344 28.125 -29.297 1 16.48 35 TYR B O 1
ATOM 5157 N N . SER B 1 36 ? 16.547 29.703 -30.906 1 17.69 36 SER B N 1
ATOM 5158 C CA . SER B 1 36 ? 15.578 30.781 -31.062 1 17.69 36 SER B CA 1
ATOM 5159 C C . SER B 1 36 ? 14.312 30.297 -31.766 1 17.69 36 SER B C 1
ATOM 5161 O O . SER B 1 36 ? 13.422 31.094 -32.062 1 17.69 36 SER B O 1
ATOM 5163 N N . ILE B 1 37 ? 14.008 28.984 -31.797 1 17.81 37 ILE B N 1
ATOM 5164 C CA . ILE B 1 37 ? 13.156 28.781 -32.969 1 17.81 37 ILE B CA 1
ATOM 5165 C C . ILE B 1 37 ? 11.836 29.531 -32.781 1 17.81 37 ILE B C 1
ATOM 5167 O O . ILE B 1 37 ? 11.164 29.375 -31.75 1 17.81 37 ILE B O 1
ATOM 5171 N N . THR B 1 38 ? 11.398 30.391 -33.688 1 17.42 38 THR B N 1
ATOM 5172 C CA . THR B 1 38 ? 10.508 31.516 -33.906 1 17.42 38 THR B CA 1
ATOM 5173 C C . THR B 1 38 ? 9.078 31.047 -34.156 1 17.42 38 THR B C 1
ATOM 5175 O O . THR B 1 38 ? 8.125 31.781 -33.875 1 17.42 38 THR B O 1
ATOM 5178 N N . GLU B 1 39 ? 8.867 29.859 -34.781 1 17.36 39 GLU B N 1
ATOM 5179 C CA . GLU B 1 39 ? 7.918 30.078 -35.875 1 17.36 39 GLU B CA 1
ATOM 5180 C C . GLU B 1 39 ? 6.535 30.438 -35.312 1 17.36 39 GLU B C 1
ATOM 5182 O O . GLU B 1 39 ? 6.234 30.188 -34.156 1 17.36 39 GLU B O 1
ATOM 5187 N N . SER B 1 40 ? 5.504 30.422 -36.312 1 18.81 40 SER B N 1
ATOM 5188 C CA . SER B 1 40 ? 4.383 31.188 -36.844 1 18.81 40 SER B CA 1
ATOM 5189 C C . SER B 1 40 ? 3.072 30.797 -36.188 1 18.81 40 SER B C 1
ATOM 5191 O O . SER B 1 40 ? 2.904 29.656 -35.75 1 18.81 40 SER B O 1
ATOM 5193 N N . ILE B 1 41 ? 2.232 31.75 -35.938 1 18.55 41 ILE B N 1
ATOM 5194 C CA . ILE B 1 41 ? 1.106 32.188 -35.125 1 18.55 41 ILE B CA 1
ATOM 5195 C C . ILE B 1 41 ? -0.18 31.531 -35.625 1 18.55 41 ILE B C 1
ATOM 5197 O O . ILE B 1 41 ? -0.689 31.922 -36.688 1 18.55 41 ILE B O 1
ATOM 5201 N N . VAL B 1 42 ? -0.175 30.172 -35.625 1 18.67 42 VAL B N 1
ATOM 5202 C CA . VAL B 1 42 ? -1.332 29.547 -36.25 1 18.67 42 VAL B CA 1
ATOM 5203 C C . VAL B 1 42 ? -2.613 30.047 -35.562 1 18.67 42 VAL B C 1
ATOM 5205 O O . VAL B 1 42 ? -2.678 30.156 -34.344 1 18.67 42 VAL B O 1
ATOM 5208 N N . GLU B 1 43 ? -3.457 30.672 -36.375 1 19.22 43 GLU B N 1
ATOM 5209 C CA . GLU B 1 43 ? -4.707 31.406 -36.25 1 19.22 43 GLU B CA 1
ATOM 5210 C C . GLU B 1 43 ? -5.816 30.531 -35.656 1 19.22 43 GLU B C 1
ATOM 5212 O O . GLU B 1 43 ? -6.074 29.438 -36.188 1 19.22 43 GLU B O 1
ATOM 5217 N N . SER B 1 44 ? -6.168 30.781 -34.406 1 16.36 44 SER B N 1
ATOM 5218 C CA . SER B 1 44 ? -6.977 30.062 -33.438 1 16.36 44 SER B CA 1
ATOM 5219 C C . SER B 1 44 ? -8.367 29.75 -34 1 16.36 44 SER B C 1
ATOM 5221 O O . SER B 1 44 ? -8.773 30.328 -35 1 16.36 44 SER B O 1
ATOM 5223 N N . PRO B 1 45 ? -9.242 29.578 -33.125 1 19.73 45 PRO B N 1
ATOM 5224 C CA . PRO B 1 45 ? -10.18 28.562 -32.656 1 19.73 45 PRO B CA 1
ATOM 5225 C C . PRO B 1 45 ? -11.625 28.859 -33.031 1 19.73 45 PRO B C 1
ATOM 5227 O O . PRO B 1 45 ? -12.547 28.188 -32.562 1 19.73 45 PRO B O 1
ATOM 5230 N N . PRO B 1 46 ? -11.992 29.094 -34.375 1 19.05 46 PRO B N 1
ATOM 5231 C CA . PRO B 1 46 ? -13.305 29.734 -34.312 1 19.05 46 PRO B CA 1
ATOM 5232 C C . PRO B 1 46 ? -14.305 28.953 -33.469 1 19.05 46 PRO B C 1
ATOM 5234 O O . PRO B 1 46 ? -14.18 27.734 -33.312 1 19.05 46 PRO B O 1
ATOM 5237 N N . ALA B 1 47 ? -15.188 29.609 -32.688 1 18.31 47 ALA B N 1
ATOM 5238 C CA . ALA B 1 47 ? -16.062 29.469 -31.516 1 18.31 47 ALA B CA 1
ATOM 5239 C C . ALA B 1 47 ? -17.344 28.703 -31.891 1 18.31 47 ALA B C 1
ATOM 5241 O O . ALA B 1 47 ? -18.312 29.312 -32.344 1 18.31 47 ALA B O 1
ATOM 5242 N N . THR B 1 48 ? -17.109 27.562 -32.656 1 19.36 48 THR B N 1
ATOM 5243 C CA . THR B 1 48 ? -18.422 27.172 -33.125 1 19.36 48 THR B CA 1
ATOM 5244 C C . THR B 1 48 ? -19.391 26.938 -31.969 1 19.36 48 THR B C 1
ATOM 5246 O O . THR B 1 48 ? -19 26.375 -30.938 1 19.36 48 THR B O 1
ATOM 5249 N N . PRO B 1 49 ? -20.656 27.391 -32 1 19.5 49 PRO B N 1
ATOM 5250 C CA . PRO B 1 49 ? -21.781 27.688 -31.109 1 19.5 49 PRO B CA 1
ATOM 5251 C C . PRO B 1 49 ? -22.406 26.422 -30.516 1 19.5 49 PRO B C 1
ATOM 5253 O O . PRO B 1 49 ? -22.641 25.453 -31.25 1 19.5 49 PRO B O 1
ATOM 5256 N N . VAL B 1 50 ? -22.016 26.062 -29.234 1 18.94 50 VAL B N 1
ATOM 5257 C CA . VAL B 1 50 ? -22.281 24.906 -28.391 1 18.94 50 VAL B CA 1
ATOM 5258 C C . VAL B 1 50 ? -23.797 24.781 -28.141 1 18.94 50 VAL B C 1
ATOM 5260 O O . VAL B 1 50 ? -24.438 25.75 -27.719 1 18.94 50 VAL B O 1
ATOM 5263 N N . SER B 1 51 ? -24.469 23.984 -28.938 1 18.55 51 SER B N 1
ATOM 5264 C CA . SER B 1 51 ? -25.906 23.781 -28.859 1 18.55 51 SER B CA 1
ATOM 5265 C C . SER B 1 51 ? -26.312 23.281 -27.469 1 18.55 51 SER B C 1
ATOM 5267 O O . SER B 1 51 ? -25.516 22.656 -26.781 1 18.55 51 SER B O 1
ATOM 5269 N N . PRO B 1 52 ? -27.547 23.5 -26.891 1 18.44 52 PRO B N 1
ATOM 5270 C CA . PRO B 1 52 ? -28.266 23.672 -25.625 1 18.44 52 PRO B CA 1
ATOM 5271 C C . PRO B 1 52 ? -28.609 22.359 -24.953 1 18.44 52 PRO B C 1
ATOM 5273 O O . PRO B 1 52 ? -29.312 22.344 -23.938 1 18.44 52 PRO B O 1
ATOM 5276 N N . ASN B 1 53 ? -27.734 21.234 -24.984 1 17.72 53 ASN B N 1
ATOM 5277 C CA . ASN B 1 53 ? -28.422 20.016 -24.578 1 17.72 53 ASN B CA 1
ATOM 5278 C C . ASN B 1 53 ? -28.734 20 -23.094 1 17.72 53 ASN B C 1
ATOM 5280 O O . ASN B 1 53 ? -27.844 20.141 -22.266 1 17.72 53 ASN B O 1
ATOM 5284 N N . GLU B 1 54 ? -29.969 20.234 -22.531 1 17.58 54 GLU B N 1
ATOM 5285 C CA . GLU B 1 54 ? -30.578 20.438 -21.219 1 17.58 54 GLU B CA 1
ATOM 5286 C C . GLU B 1 54 ? -30.625 19.125 -20.438 1 17.58 54 GLU B C 1
ATOM 5288 O O . GLU B 1 54 ? -31.547 18.906 -19.641 1 17.58 54 GLU B O 1
ATOM 5293 N N . LYS B 1 55 ? -29.703 18.125 -20.484 1 17.88 55 LYS B N 1
ATOM 5294 C CA . LYS B 1 55 ? -30.156 16.891 -19.859 1 17.88 55 LYS B CA 1
ATOM 5295 C C . LYS B 1 55 ? -30.234 17.047 -18.344 1 17.88 55 LYS B C 1
ATOM 5297 O O . LYS B 1 55 ? -29.312 17.578 -17.719 1 17.88 55 LYS B O 1
ATOM 5302 N N . THR B 1 56 ? -31.391 16.875 -17.641 1 17.7 56 THR B N 1
ATOM 5303 C CA . THR B 1 56 ? -31.859 17 -16.266 1 17.7 56 THR B CA 1
ATOM 5304 C C . THR B 1 56 ? -31.234 15.93 -15.383 1 17.7 56 THR B C 1
ATOM 5306 O O . THR B 1 56 ? -31.312 14.742 -15.695 1 17.7 56 THR B O 1
ATOM 5309 N N . ALA B 1 57 ? -30.156 16.203 -14.625 1 19.17 57 ALA B N 1
ATOM 5310 C CA . ALA B 1 57 ? -29.328 15.398 -13.727 1 19.17 57 ALA B CA 1
ATOM 5311 C C . ALA B 1 57 ? -30.141 14.883 -12.547 1 19.17 57 ALA B C 1
ATOM 5313 O O . ALA B 1 57 ? -30.719 15.664 -11.797 1 19.17 57 ALA B O 1
ATOM 5314 N N . ASP B 1 58 ? -30.703 13.656 -12.664 1 19.19 58 ASP B N 1
ATOM 5315 C CA . ASP B 1 58 ? -31.438 13 -11.586 1 19.19 58 ASP B CA 1
ATOM 5316 C C . ASP B 1 58 ? -30.562 12.82 -10.344 1 19.19 58 ASP B C 1
ATOM 5318 O O . ASP B 1 58 ? -29.406 12.414 -10.445 1 19.19 58 ASP B O 1
ATOM 5322 N N . ASP B 1 59 ? -30.828 13.469 -9.172 1 19.36 59 ASP B N 1
ATOM 5323 C CA . ASP B 1 59 ? -30.266 13.727 -7.848 1 19.36 59 ASP B CA 1
ATOM 5324 C C . ASP B 1 59 ? -30.234 12.453 -7.008 1 19.36 59 ASP B C 1
ATOM 5326 O O . ASP B 1 59 ? -31.234 12.078 -6.391 1 19.36 59 ASP B O 1
ATOM 5330 N N . LYS B 1 60 ? -29.75 11.211 -7.387 1 21.94 60 LYS B N 1
ATOM 5331 C CA . LYS B 1 60 ? -29.812 10 -6.57 1 21.94 60 LYS B CA 1
ATOM 5332 C C . LYS B 1 60 ? -29 10.156 -5.293 1 21.94 60 LYS B C 1
ATOM 5334 O O . LYS B 1 60 ? -27.781 9.977 -5.301 1 21.94 60 LYS B O 1
ATOM 5339 N N . THR B 1 61 ? -29.359 11.008 -4.246 1 20.53 61 THR B N 1
ATOM 5340 C CA . THR B 1 61 ? -28.734 11.273 -2.959 1 20.53 61 THR B CA 1
ATOM 5341 C C . THR B 1 61 ? -28.75 10.023 -2.082 1 20.53 61 THR B C 1
ATOM 5343 O O . THR B 1 61 ? -29.812 9.484 -1.781 1 20.53 61 THR B O 1
ATOM 5346 N N . PRO B 1 62 ? -27.734 9.125 -2.08 1 22.2 62 PRO B N 1
ATOM 5347 C CA . PRO B 1 62 ? -27.719 7.895 -1.288 1 22.2 62 PRO B CA 1
ATOM 5348 C C . PRO B 1 62 ? -27.859 8.156 0.21 1 22.2 62 PRO B C 1
ATOM 5350 O O . PRO B 1 62 ? -27.344 9.148 0.717 1 22.2 62 PRO B O 1
ATOM 5353 N N . ARG B 1 63 ? -28.875 7.648 0.961 1 23 63 ARG B N 1
ATOM 5354 C CA . ARG B 1 63 ? -29.422 7.781 2.309 1 23 63 ARG B CA 1
ATOM 5355 C C . ARG B 1 63 ? -28.453 7.227 3.348 1 23 63 ARG B C 1
ATOM 5357 O O . ARG B 1 63 ? -27.859 6.164 3.145 1 23 63 ARG B O 1
ATOM 5364 N N . ALA B 1 64 ? -27.859 7.992 4.398 1 21.72 64 ALA B N 1
ATOM 5365 C CA . ALA B 1 64 ? -26.953 7.992 5.543 1 21.72 64 ALA B CA 1
ATOM 5366 C C . ALA B 1 64 ? -27.375 6.957 6.582 1 21.72 64 ALA B C 1
ATOM 5368 O O . ALA B 1 64 ? -26.734 6.836 7.633 1 21.72 64 ALA B O 1
ATOM 5369 N N . SER B 1 65 ? -28.531 6.242 6.535 1 24.91 65 SER B N 1
ATOM 5370 C CA . SER B 1 65 ? -29.156 5.688 7.734 1 24.91 65 SER B CA 1
ATOM 5371 C C . SER B 1 65 ? -28.297 4.574 8.328 1 24.91 65 SER B C 1
ATOM 5373 O O . SER B 1 65 ? -28.359 4.312 9.539 1 24.91 65 SER B O 1
ATOM 5375 N N . GLU B 1 66 ? -27.812 3.58 7.609 1 27.73 66 GLU B N 1
ATOM 5376 C CA . GLU B 1 66 ? -27.688 2.256 8.211 1 27.73 66 GLU B CA 1
ATOM 5377 C C . GLU B 1 66 ? -26.484 2.184 9.148 1 27.73 66 GLU B C 1
ATOM 5379 O O . GLU B 1 66 ? -26.109 1.1 9.602 1 27.73 66 GLU B O 1
ATOM 5384 N N . ILE B 1 67 ? -25.766 3.26 9.43 1 25.38 67 ILE B N 1
ATOM 5385 C CA . ILE B 1 67 ? -24.422 2.982 9.898 1 25.38 67 ILE B CA 1
ATOM 5386 C C . ILE B 1 67 ? -24.438 2.678 11.391 1 25.38 67 ILE B C 1
ATOM 5388 O O . ILE B 1 67 ? -23.391 2.514 12.016 1 25.38 67 ILE B O 1
ATOM 5392 N N . PHE B 1 68 ? -25.547 2.879 12.234 1 27.19 68 PHE B N 1
ATOM 5393 C CA . PHE B 1 68 ? -25.203 2.979 13.648 1 27.19 68 PHE B CA 1
ATOM 5394 C C . PHE B 1 68 ? -24.984 1.595 14.25 1 27.19 68 PHE B C 1
ATOM 5396 O O . PHE B 1 68 ? -25.938 0.864 14.5 1 27.19 68 PHE B O 1
ATOM 5403 N N . THR B 1 69 ? -24 0.896 13.93 1 29.36 69 THR B N 1
ATOM 5404 C CA . THR B 1 69 ? -23.703 -0.37 14.594 1 29.36 69 THR B CA 1
ATOM 5405 C C . THR B 1 69 ? -23.469 -0.16 16.094 1 29.36 69 THR B C 1
ATOM 5407 O O . THR B 1 69 ? -22.828 0.807 16.5 1 29.36 69 THR B O 1
ATOM 5410 N N . GLN B 1 70 ? -24.219 -0.811 17.031 1 34.28 70 GLN B N 1
ATOM 5411 C CA . GLN B 1 70 ? -24.25 -0.846 18.484 1 34.28 70 GLN B CA 1
ATOM 5412 C C . GLN B 1 70 ? -22.859 -1.103 19.062 1 34.28 70 GLN B C 1
ATOM 5414 O O . GLN B 1 70 ? -22.078 -1.847 18.484 1 34.28 70 GLN B O 1
ATOM 5419 N N . PRO B 1 71 ? -22.422 -0.35 20.031 1 41.09 71 PRO B N 1
ATOM 5420 C CA . PRO B 1 71 ? -21.109 -0.336 20.672 1 41.09 71 PRO B CA 1
ATOM 5421 C C . PRO B 1 71 ? -20.781 -1.655 21.375 1 41.09 71 PRO B C 1
ATOM 5423 O O . PRO B 1 71 ? -21.578 -2.164 22.156 1 41.09 71 PRO B O 1
ATOM 5426 N N . VAL B 1 72 ? -20.047 -2.59 20.969 1 52.69 72 VAL B N 1
ATOM 5427 C CA . VAL B 1 72 ? -19.641 -3.943 21.328 1 52.69 72 VAL B CA 1
ATOM 5428 C C . VAL B 1 72 ? -18.703 -3.896 22.531 1 52.69 72 VAL B C 1
ATOM 5430 O O . VAL B 1 72 ? -17.5 -3.73 22.391 1 52.69 72 VAL B O 1
ATOM 5433 N N . GLY B 1 73 ? -19.109 -3.102 23.812 1 62.66 73 GLY B N 1
ATOM 5434 C CA . GLY B 1 73 ? -18.328 -3.234 25.031 1 62.66 73 GLY B CA 1
ATOM 5435 C C . GLY B 1 73 ? -19.172 -3.172 26.297 1 62.66 73 GLY B C 1
ATOM 5436 O O . GLY B 1 73 ? -20.328 -2.74 26.25 1 62.66 73 GLY B O 1
ATOM 5437 N N . ARG B 1 74 ? -18.672 -3.75 27.484 1 72.75 74 ARG B N 1
ATOM 5438 C CA . ARG B 1 74 ? -19.344 -3.752 28.766 1 72.75 74 ARG B CA 1
ATOM 5439 C C . ARG B 1 74 ? -18.938 -2.545 29.609 1 72.75 74 ARG B C 1
ATOM 5441 O O . ARG B 1 74 ? -17.734 -2.268 29.75 1 72.75 74 ARG B O 1
ATOM 5448 N N . GLN B 1 75 ? -19.906 -1.917 30.078 1 77.56 75 GLN B N 1
ATOM 5449 C CA . GLN B 1 75 ? -19.656 -0.71 30.859 1 77.56 75 GLN B CA 1
ATOM 5450 C C . GLN B 1 75 ? -19.172 -1.057 32.281 1 77.56 75 GLN B C 1
ATOM 5452 O O . GLN B 1 75 ? -19.734 -1.939 32.906 1 77.56 75 GLN B O 1
ATOM 5457 N N . ALA B 1 76 ? -18.047 -0.521 32.656 1 80.06 76 ALA B N 1
ATOM 5458 C CA . ALA B 1 76 ? -17.484 -0.681 34 1 80.06 76 ALA B CA 1
ATOM 5459 C C . ALA B 1 76 ? -17.203 0.674 34.625 1 80.06 76 ALA B C 1
ATOM 5461 O O . ALA B 1 76 ? -17 1.669 33.938 1 80.06 76 ALA B O 1
ATOM 5462 N N . ARG B 1 77 ? -17.312 0.794 35.906 1 80.94 77 ARG B N 1
ATOM 5463 C CA . ARG B 1 77 ? -16.984 1.992 36.656 1 80.94 77 ARG B CA 1
ATOM 5464 C C . ARG B 1 77 ? -15.672 1.826 37.406 1 80.94 77 ARG B C 1
ATOM 5466 O O . ARG B 1 77 ? -15.414 0.775 38 1 80.94 77 ARG B O 1
ATOM 5473 N N . ALA B 1 78 ? -14.812 2.855 37.375 1 80.75 78 ALA B N 1
ATOM 5474 C CA . ALA B 1 78 ? -13.523 2.855 38.031 1 80.75 78 ALA B CA 1
ATOM 5475 C C . ALA B 1 78 ? -13.688 3.059 39.531 1 80.75 78 ALA B C 1
ATOM 5477 O O . ALA B 1 78 ? -14.344 4.008 39.969 1 80.75 78 ALA B O 1
ATOM 5478 N N . LEU B 1 79 ? -13.164 2.168 40.344 1 80.44 79 LEU B N 1
ATOM 5479 C CA . LEU B 1 79 ? -13.227 2.201 41.812 1 80.44 79 LEU B CA 1
ATOM 5480 C C . LEU B 1 79 ? -12.141 3.105 42.375 1 80.44 79 LEU B C 1
ATOM 5482 O O . LEU B 1 79 ? -12.336 3.736 43.438 1 80.44 79 LEU B O 1
ATOM 5486 N N . TYR B 1 80 ? -11.039 3.15 41.812 1 78.75 80 TYR B N 1
ATOM 5487 C CA . TYR B 1 80 ? -9.867 3.891 42.281 1 78.75 80 TYR B CA 1
ATOM 5488 C C . TYR B 1 80 ? -9.242 4.684 41.125 1 78.75 80 TYR B C 1
ATOM 5490 O O . TYR B 1 80 ? -9.445 4.371 39.969 1 78.75 80 TYR B O 1
ATOM 5498 N N . ASN B 1 81 ? -8.578 5.789 41.5 1 78.19 81 ASN B N 1
ATOM 5499 C CA . ASN B 1 81 ? -7.762 6.5 40.531 1 78.19 81 ASN B CA 1
ATOM 5500 C C . ASN B 1 81 ? -6.641 5.617 40 1 78.19 81 ASN B C 1
ATOM 5502 O O . ASN B 1 81 ? -6.023 4.863 40.75 1 78.19 81 ASN B O 1
ATOM 5506 N N . PHE B 1 82 ? -6.469 5.605 38.688 1 77.5 82 PHE B N 1
ATOM 5507 C CA . PHE B 1 82 ? -5.371 4.914 38 1 77.5 82 PHE B CA 1
ATOM 5508 C C . PHE B 1 82 ? -4.703 5.82 37 1 77.5 82 PHE B C 1
ATOM 5510 O O . PHE B 1 82 ? -5.359 6.332 36.094 1 77.5 82 PHE B O 1
ATOM 5517 N N . GLU B 1 83 ? -3.492 6.004 37.219 1 77.62 83 GLU B N 1
ATOM 5518 C CA . GLU B 1 83 ? -2.637 6.703 36.25 1 77.62 83 GLU B CA 1
ATOM 5519 C C . GLU B 1 83 ? -1.74 5.727 35.5 1 77.62 83 GLU B C 1
ATOM 5521 O O . GLU B 1 83 ? -0.857 5.098 36.094 1 77.62 83 GLU B O 1
ATOM 5526 N N . GLY B 1 84 ? -1.984 5.523 34.25 1 69.69 84 GLY B N 1
ATOM 5527 C CA . GLY B 1 84 ? -1.223 4.594 33.438 1 69.69 84 GLY B CA 1
ATOM 5528 C C . GLY B 1 84 ? 0.234 4.988 33.281 1 69.69 84 GLY B C 1
ATOM 5529 O O . GLY B 1 84 ? 0.548 6.164 33.094 1 69.69 84 GLY B O 1
ATOM 5530 N N . GLU B 1 85 ? 1.195 4.16 33.375 1 67.06 85 GLU B N 1
ATOM 5531 C CA . GLU B 1 85 ? 2.631 4.406 33.281 1 67.06 85 GLU B CA 1
ATOM 5532 C C . GLU B 1 85 ? 3.094 4.355 31.812 1 67.06 85 GLU B C 1
ATOM 5534 O O . GLU B 1 85 ? 4.121 4.938 31.469 1 67.06 85 GLU B O 1
ATOM 5539 N N . SER B 1 86 ? 2.275 3.631 30.969 1 65 86 SER B N 1
ATOM 5540 C CA . SER B 1 86 ? 2.564 3.486 29.531 1 65 86 SER B CA 1
ATOM 5541 C C . SER B 1 86 ? 1.365 3.891 28.688 1 65 86 SER B C 1
ATOM 5543 O O . SER B 1 86 ? 0.232 3.912 29.172 1 65 86 SER B O 1
ATOM 5545 N N . TYR B 1 87 ? 1.69 4.188 27.422 1 68.12 87 TYR B N 1
ATOM 5546 C CA . TYR B 1 87 ? 0.673 4.633 26.484 1 68.12 87 TYR B CA 1
ATOM 5547 C C . TYR B 1 87 ? -0.355 3.537 26.234 1 68.12 87 TYR B C 1
ATOM 5549 O O . TYR B 1 87 ? -1.447 3.807 25.719 1 68.12 87 TYR B O 1
ATOM 5557 N N . GLN B 1 88 ? -0.149 2.381 26.734 1 73.31 88 GLN B N 1
ATOM 5558 C CA . GLN B 1 88 ? -1.085 1.283 26.516 1 73.31 88 GLN B CA 1
ATOM 5559 C C . GLN B 1 88 ? -2.07 1.165 27.672 1 73.31 88 GLN B C 1
ATOM 5561 O O . GLN B 1 88 ? -3.064 0.441 27.578 1 73.31 88 GLN B O 1
ATOM 5566 N N . GLU B 1 89 ? -1.743 1.896 28.641 1 78.19 89 GLU B N 1
ATOM 5567 C CA . GLU B 1 89 ? -2.598 1.817 29.828 1 78.19 89 GLU B CA 1
ATOM 5568 C C . GLU B 1 89 ? -3.537 3.016 29.906 1 78.19 89 GLU B C 1
ATOM 5570 O O . GLU B 1 89 ? -3.141 4.145 29.609 1 78.19 89 GLU B O 1
ATOM 5575 N N . LEU B 1 90 ? -4.707 2.785 30.266 1 77.81 90 LEU B N 1
ATOM 5576 C CA . LEU B 1 90 ? -5.75 3.801 30.359 1 77.81 90 LEU B CA 1
ATOM 5577 C C . LEU B 1 90 ? -5.75 4.438 31.75 1 77.81 90 LEU B C 1
ATOM 5579 O O . LEU B 1 90 ? -5.828 3.736 32.75 1 77.81 90 LEU B O 1
ATOM 5583 N N . SER B 1 91 ? -5.473 5.789 31.781 1 80.94 91 SER B N 1
ATOM 5584 C CA . SER B 1 91 ? -5.598 6.508 33.031 1 80.94 91 SER B CA 1
ATOM 5585 C C . SER B 1 91 ? -7.043 6.918 33.312 1 80.94 91 SER B C 1
ATOM 5587 O O . SER B 1 91 ? -7.746 7.352 32.375 1 80.94 91 SER B O 1
ATOM 5589 N N . PHE B 1 92 ? -7.539 6.617 34.562 1 78.31 92 PHE B N 1
ATOM 5590 C CA . PHE B 1 92 ? -8.906 6.973 34.938 1 78.31 92 PHE B CA 1
ATOM 5591 C C . PHE B 1 92 ? -8.992 7.328 36.406 1 78.31 92 PHE B C 1
ATOM 5593 O O . PHE B 1 92 ? -8.094 7.004 37.188 1 78.31 92 PHE B O 1
ATOM 5600 N N . LYS B 1 93 ? -9.953 8.156 36.688 1 81.12 93 LYS B N 1
ATOM 5601 C CA . LYS B 1 93 ? -10.25 8.523 38.062 1 81.12 93 LYS B CA 1
ATOM 5602 C C . LYS B 1 93 ? -11.375 7.668 38.625 1 81.12 93 LYS B C 1
ATOM 5604 O O . LYS B 1 93 ? -12.203 7.148 37.875 1 81.12 93 LYS B O 1
ATOM 5609 N N . ALA B 1 94 ? -11.312 7.59 39.906 1 79.75 94 ALA B N 1
ATOM 5610 C CA . ALA B 1 94 ? -12.398 6.879 40.562 1 79.75 94 ALA B CA 1
ATOM 5611 C C . ALA B 1 94 ? -13.75 7.488 40.219 1 79.75 94 ALA B C 1
ATOM 5613 O O . ALA B 1 94 ? -13.914 8.711 40.25 1 79.75 94 ALA B O 1
ATOM 5614 N N . GLY B 1 95 ? -14.758 6.672 39.719 1 78.31 95 GLY B N 1
ATOM 5615 C CA . GLY B 1 95 ? -16.094 7.082 39.312 1 78.31 95 GLY B CA 1
ATOM 5616 C C . GLY B 1 95 ? -16.266 7.145 37.781 1 78.31 95 GLY B C 1
ATOM 5617 O O . GLY B 1 95 ? -17.375 7.227 37.281 1 78.31 95 GLY B O 1
ATOM 5618 N N . ASP B 1 96 ? -15.188 7.012 37.094 1 77.88 96 ASP B N 1
ATOM 5619 C CA . ASP B 1 96 ? -15.273 7.051 35.625 1 77.88 96 ASP B CA 1
ATOM 5620 C C . ASP B 1 96 ? -15.945 5.793 35.094 1 77.88 96 ASP B C 1
ATOM 5622 O O . ASP B 1 96 ? -15.758 4.699 35.625 1 77.88 96 ASP B O 1
ATOM 5626 N N . VAL B 1 97 ? -16.781 6.086 34.062 1 80.44 97 VAL B N 1
ATOM 5627 C CA . VAL B 1 97 ? -17.406 4.969 33.375 1 80.44 97 VAL B CA 1
ATOM 5628 C C . VAL B 1 97 ? -16.5 4.516 32.219 1 80.44 97 VAL B C 1
ATOM 5630 O O . VAL B 1 97 ? -16.109 5.32 31.375 1 80.44 97 VAL B O 1
ATOM 5633 N N . LEU B 1 98 ? -16.094 3.287 32.25 1 77.25 98 LEU B N 1
ATOM 5634 C CA . LEU B 1 98 ? -15.25 2.658 31.25 1 77.25 98 LEU B CA 1
ATOM 5635 C C . LEU B 1 98 ? -16.031 1.632 30.438 1 77.25 98 LEU B C 1
ATOM 5637 O O . LEU B 1 98 ? -16.922 0.968 30.984 1 77.25 98 LEU B O 1
ATOM 5641 N N . ASN B 1 99 ? -15.844 1.677 29.172 1 78.56 99 ASN B N 1
ATOM 5642 C CA . ASN B 1 99 ? -16.359 0.614 28.312 1 78.56 99 ASN B CA 1
ATOM 5643 C C . ASN B 1 99 ? -15.328 -0.494 28.109 1 78.56 99 ASN B C 1
ATOM 5645 O O . ASN B 1 99 ? -14.336 -0.309 27.406 1 78.56 99 ASN B O 1
ATOM 5649 N N . VAL B 1 100 ? -15.578 -1.544 28.797 1 76.69 100 VAL B N 1
ATOM 5650 C CA . VAL B 1 100 ? -14.648 -2.664 28.734 1 76.69 100 VAL B CA 1
ATOM 5651 C C . VAL B 1 100 ? -14.883 -3.457 27.453 1 76.69 100 VAL B C 1
ATOM 5653 O O . VAL B 1 100 ? -15.945 -4.051 27.266 1 76.69 100 VAL B O 1
ATOM 5656 N N . LEU B 1 101 ? -13.922 -3.451 26.625 1 76.31 101 LEU B N 1
ATOM 5657 C CA . LEU B 1 101 ? -14 -4.062 25.297 1 76.31 101 LEU B CA 1
ATOM 5658 C C . LEU B 1 101 ? -13.594 -5.531 25.359 1 76.31 101 LEU B C 1
ATOM 5660 O O . LEU B 1 101 ? -14.18 -6.367 24.672 1 76.31 101 LEU B O 1
ATOM 5664 N N . LYS B 1 102 ? -12.57 -5.684 26.125 1 77.19 102 LYS B N 1
ATOM 5665 C CA . LYS B 1 102 ? -12.094 -7.047 26.328 1 77.19 102 LYS B CA 1
ATOM 5666 C C . LYS B 1 102 ? -11.734 -7.285 27.797 1 77.19 102 LYS B C 1
ATOM 5668 O O . LYS B 1 102 ? -10.938 -6.547 28.375 1 77.19 102 LYS B O 1
ATOM 5673 N N . GLU B 1 103 ? -12.461 -8.156 28.328 1 73.75 103 GLU B N 1
ATOM 5674 C CA . GLU B 1 103 ? -12.266 -8.5 29.734 1 73.75 103 GLU B CA 1
ATOM 5675 C C . GLU B 1 103 ? -11.141 -9.516 29.906 1 73.75 103 GLU B C 1
ATOM 5677 O O . GLU B 1 103 ? -10.852 -10.289 28.984 1 73.75 103 GLU B O 1
ATOM 5682 N N . ARG B 1 104 ? -10.586 -9.414 31.062 1 65.88 104 ARG B N 1
ATOM 5683 C CA . ARG B 1 104 ? -9.656 -10.398 31.594 1 65.88 104 ARG B CA 1
ATOM 5684 C C . ARG B 1 104 ? -8.57 -10.727 30.578 1 65.88 104 ARG B C 1
ATOM 5686 O O . ARG B 1 104 ? -8.438 -11.883 30.156 1 65.88 104 ARG B O 1
ATOM 5693 N N . LEU B 1 105 ? -8.031 -9.688 29.969 1 64.62 105 LEU B N 1
ATOM 5694 C CA . LEU B 1 105 ? -6.93 -9.914 29.031 1 64.62 105 LEU B CA 1
ATOM 5695 C C . LEU B 1 105 ? -5.785 -10.656 29.719 1 64.62 105 LEU B C 1
ATOM 5697 O O . LEU B 1 105 ? -5.367 -11.727 29.266 1 64.62 105 LEU B O 1
ATOM 5701 N N . SER B 1 106 ? -4.598 -10.164 30.297 1 59.12 106 SER B N 1
ATOM 5702 C CA . SER B 1 106 ? -3.527 -10.828 31.031 1 59.12 106 SER B CA 1
ATOM 5703 C C . SER B 1 106 ? -3.334 -10.211 32.406 1 59.12 106 SER B C 1
ATOM 5705 O O . SER B 1 106 ? -3.426 -8.992 32.562 1 59.12 106 SER B O 1
ATOM 5707 N N . GLU B 1 107 ? -3.07 -11.102 33.469 1 62.12 107 GLU B N 1
ATOM 5708 C CA . GLU B 1 107 ? -2.625 -10.852 34.844 1 62.12 107 GLU B CA 1
ATOM 5709 C C . GLU B 1 107 ? -3.465 -9.758 35.5 1 62.12 107 GLU B C 1
ATOM 5711 O O . GLU B 1 107 ? -2.932 -8.898 36.188 1 62.12 107 GLU B O 1
ATOM 5716 N N . GLY B 1 108 ? -4.793 -9.688 35.281 1 69.94 108 GLY B N 1
ATOM 5717 C CA . GLY B 1 108 ? -5.668 -8.789 36.031 1 69.94 108 GLY B CA 1
ATOM 5718 C C . GLY B 1 108 ? -5.938 -7.484 35.281 1 69.94 108 GLY B C 1
ATOM 5719 O O . GLY B 1 108 ? -6.418 -6.52 35.875 1 69.94 108 GLY B O 1
ATOM 5720 N N . TRP B 1 109 ? -5.512 -7.492 33.969 1 76.88 109 TRP B N 1
ATOM 5721 C CA . TRP B 1 109 ? -5.781 -6.281 33.219 1 76.88 109 TRP B CA 1
ATOM 5722 C C . TRP B 1 109 ? -6.883 -6.52 32.188 1 76.88 109 TRP B C 1
ATOM 5724 O O . TRP B 1 109 ? -7.023 -7.629 31.656 1 76.88 109 TRP B O 1
ATOM 5734 N N . SER B 1 110 ? -7.727 -5.609 31.859 1 77.75 110 SER B N 1
ATOM 5735 C CA . SER B 1 110 ? -8.781 -5.582 30.859 1 77.75 110 SER B CA 1
ATOM 5736 C C . SER B 1 110 ? -8.594 -4.41 29.891 1 77.75 110 SER B C 1
ATOM 5738 O O . SER B 1 110 ? -7.98 -3.402 30.25 1 77.75 110 SER B O 1
ATOM 5740 N N . LEU B 1 111 ? -8.984 -4.711 28.734 1 80.81 111 LEU B N 1
ATOM 5741 C CA . LEU B 1 111 ? -8.984 -3.623 27.75 1 80.81 111 LEU B CA 1
ATOM 5742 C C . LEU B 1 111 ? -10.281 -2.818 27.844 1 80.81 111 LEU B C 1
ATOM 5744 O O . LEU B 1 111 ? -11.367 -3.375 27.719 1 80.81 111 LEU B O 1
ATOM 5748 N N . ALA B 1 112 ? -10.047 -1.581 28.125 1 78.88 112 ALA B N 1
ATOM 5749 C CA . ALA B 1 112 ? -11.219 -0.719 28.281 1 78.88 112 ALA B CA 1
ATOM 5750 C C . ALA B 1 112 ? -11.07 0.562 27.469 1 78.88 112 ALA B C 1
ATOM 5752 O O . ALA B 1 112 ? -9.961 0.949 27.094 1 78.88 112 ALA B O 1
ATOM 5753 N N . GLU B 1 113 ? -12.188 1 27.266 1 78.12 113 GLU B N 1
ATOM 5754 C CA . GLU B 1 113 ? -12.281 2.266 26.547 1 78.12 113 GLU B CA 1
ATOM 5755 C C . GLU B 1 113 ? -12.922 3.346 27.406 1 78.12 113 GLU B C 1
ATOM 5757 O O . GLU B 1 113 ? -13.938 3.102 28.062 1 78.12 113 GLU B O 1
ATOM 5762 N N . LYS B 1 114 ? -12.312 4.426 27.562 1 77.75 114 LYS B N 1
ATOM 5763 C CA . LYS B 1 114 ? -12.836 5.625 28.203 1 77.75 114 LYS B CA 1
ATOM 5764 C C . LYS B 1 114 ? -12.641 6.855 27.328 1 77.75 114 LYS B C 1
ATOM 5766 O O . LYS B 1 114 ? -11.516 7.164 26.938 1 77.75 114 LYS B O 1
ATOM 5771 N N . ASP B 1 115 ? -13.789 7.578 27.062 1 67.56 115 ASP B N 1
ATOM 5772 C CA . ASP B 1 115 ? -13.812 8.836 26.312 1 67.56 115 ASP B CA 1
ATOM 5773 C C . ASP B 1 115 ? -13.07 8.695 24.984 1 67.56 115 ASP B C 1
ATOM 5775 O O . ASP B 1 115 ? -12.312 9.594 24.594 1 67.56 115 ASP B O 1
ATOM 5779 N N . GLY B 1 116 ? -13.18 7.438 24.344 1 68.38 116 GLY B N 1
ATOM 5780 C CA . GLY B 1 116 ? -12.648 7.145 23.031 1 68.38 116 GLY B CA 1
ATOM 5781 C C . GLY B 1 116 ? -11.227 6.602 23.062 1 68.38 116 GLY B C 1
ATOM 5782 O O . GLY B 1 116 ? -10.664 6.258 22.016 1 68.38 116 GLY B O 1
ATOM 5783 N N . ILE B 1 117 ? -10.594 6.523 24.172 1 74.19 117 ILE B N 1
ATOM 5784 C CA . ILE B 1 117 ? -9.25 5.977 24.344 1 74.19 117 ILE B CA 1
ATOM 5785 C C . ILE B 1 117 ? -9.336 4.551 24.875 1 74.19 117 ILE B C 1
ATOM 5787 O O . ILE B 1 117 ? -9.969 4.301 25.906 1 74.19 117 ILE B O 1
ATOM 5791 N N . THR B 1 118 ? -8.695 3.738 24.109 1 78.62 118 THR B N 1
ATOM 5792 C CA . THR B 1 118 ? -8.633 2.344 24.531 1 78.62 118 THR B CA 1
ATOM 5793 C C . THR B 1 118 ? -7.316 2.049 25.234 1 78.62 118 THR B C 1
ATOM 5795 O O . THR B 1 118 ? -6.254 2.498 24.797 1 78.62 118 THR B O 1
ATOM 5798 N N . GLY B 1 119 ? -7.262 1.396 26.297 1 78.69 119 GLY B N 1
ATOM 5799 C CA . GLY B 1 119 ? -6.082 1.002 27.047 1 78.69 119 GLY B CA 1
ATOM 5800 C C . GLY B 1 119 ? -6.359 -0.1 28.062 1 78.69 119 GLY B C 1
ATOM 5801 O O . GLY B 1 119 ? -7.512 -0.479 28.266 1 78.69 119 GLY B O 1
ATOM 5802 N N . LEU B 1 120 ? -5.23 -0.522 28.5 1 80.12 120 LEU B N 1
ATOM 5803 C CA . LEU B 1 120 ? -5.301 -1.571 29.5 1 80.12 120 LEU B CA 1
ATOM 5804 C C . LEU B 1 120 ? -5.695 -0.995 30.859 1 80.12 120 LEU B C 1
ATOM 5806 O O . LEU B 1 120 ? -5.227 0.081 31.234 1 80.12 120 LEU B O 1
ATOM 5810 N N . VAL B 1 121 ? -6.551 -1.695 31.516 1 82.94 121 VAL B N 1
ATOM 5811 C CA . VAL B 1 121 ? -7 -1.296 32.844 1 82.94 121 VAL B CA 1
ATOM 5812 C C . VAL B 1 121 ? -6.867 -2.471 33.812 1 82.94 121 VAL B C 1
ATOM 5814 O O . VAL B 1 121 ? -7.117 -3.619 33.438 1 82.94 121 VAL B O 1
ATOM 5817 N N . PRO B 1 122 ? -6.395 -2.109 34.906 1 79.06 122 PRO B N 1
ATOM 5818 C CA . PRO B 1 122 ? -6.371 -3.188 35.906 1 79.06 122 PRO B CA 1
ATOM 5819 C C . PRO B 1 122 ? -7.77 -3.639 36.312 1 79.06 122 PRO B C 1
ATOM 5821 O O . PRO B 1 122 ? -8.586 -2.814 36.75 1 79.06 122 PRO B O 1
ATOM 5824 N N . GLU B 1 123 ? -8.023 -4.797 36.344 1 75.75 123 GLU B N 1
ATOM 5825 C CA . GLU B 1 123 ? -9.344 -5.359 36.594 1 75.75 123 GLU B CA 1
ATOM 5826 C C . GLU B 1 123 ? -9.781 -5.098 38.031 1 75.75 123 GLU B C 1
ATOM 5828 O O . GLU B 1 123 ? -10.969 -4.91 38.312 1 75.75 123 GLU B O 1
ATOM 5833 N N . ALA B 1 124 ? -8.805 -5.016 38.938 1 79.19 124 ALA B N 1
ATOM 5834 C CA . ALA B 1 124 ? -9.109 -4.809 40.375 1 79.19 124 ALA B CA 1
ATOM 5835 C C . ALA B 1 124 ? -9.586 -3.381 40.625 1 79.19 124 ALA B C 1
ATOM 5837 O O . ALA B 1 124 ? -10.141 -3.086 41.688 1 79.19 124 ALA B O 1
ATOM 5838 N N . TYR B 1 125 ? -9.461 -2.543 39.594 1 79.06 125 TYR B N 1
ATOM 5839 C CA . TYR B 1 125 ? -9.797 -1.138 39.812 1 79.06 125 TYR B CA 1
ATOM 5840 C C . TYR B 1 125 ? -11.156 -0.815 39.188 1 79.06 125 TYR B C 1
ATOM 5842 O O . TYR B 1 125 ? -11.609 0.33 39.25 1 79.06 125 TYR B O 1
ATOM 5850 N N . ILE B 1 126 ? -11.719 -1.796 38.469 1 77.62 126 ILE B N 1
ATOM 5851 C CA . ILE B 1 126 ? -12.984 -1.508 37.812 1 77.62 126 ILE B CA 1
ATOM 5852 C C . ILE B 1 126 ? -14.055 -2.486 38.281 1 77.62 126 ILE B C 1
ATOM 5854 O O . ILE B 1 126 ? -13.742 -3.605 38.688 1 77.62 126 ILE B O 1
ATOM 5858 N N . THR B 1 127 ? -15.328 -2.006 38.312 1 79.06 127 THR B N 1
ATOM 5859 C CA . THR B 1 127 ? -16.5 -2.838 38.562 1 79.06 127 THR B CA 1
ATOM 5860 C C . THR B 1 127 ? -17.516 -2.715 37.438 1 79.06 127 THR B C 1
ATOM 5862 O O . THR B 1 127 ? -17.828 -1.609 37 1 79.06 127 THR B O 1
ATOM 5865 N N . TYR B 1 128 ? -17.797 -3.756 36.906 1 68.94 128 TYR B N 1
ATOM 5866 C CA . TYR B 1 128 ? -18.734 -3.773 35.781 1 68.94 128 TYR B CA 1
ATOM 5867 C C . TYR B 1 128 ? -20.125 -3.32 36.25 1 68.94 128 TYR B C 1
ATOM 5869 O O . TYR B 1 128 ? -20.609 -3.727 37.281 1 68.94 128 TYR B O 1
ATOM 5877 N N . THR B 1 129 ? -20.453 -2.262 35.531 1 57.12 129 THR B N 1
ATOM 5878 C CA . THR B 1 129 ? -21.812 -1.798 35.812 1 57.12 129 THR B CA 1
ATOM 5879 C C . THR B 1 129 ? -22.844 -2.691 35.125 1 57.12 129 THR B C 1
ATOM 5881 O O . THR B 1 129 ? -22.797 -2.879 33.938 1 57.12 129 THR B O 1
ATOM 5884 N N . THR B 1 130 ? -23.125 -3.762 35.656 1 44.25 130 THR B N 1
ATOM 5885 C CA . THR B 1 130 ? -24.219 -4.578 35.156 1 44.25 130 THR B CA 1
ATOM 5886 C C . THR B 1 130 ? -25.422 -3.705 34.781 1 44.25 130 THR B C 1
ATOM 5888 O O . THR B 1 130 ? -25.875 -2.891 35.594 1 44.25 130 THR B O 1
ATOM 5891 N N . GLU B 1 131 ? -25.469 -3.496 33.5 1 35.91 131 GLU B N 1
ATOM 5892 C CA . GLU B 1 131 ? -26.766 -2.896 33.156 1 35.91 131 GLU B CA 1
ATOM 5893 C C . GLU B 1 131 ? -27.906 -3.666 33.812 1 35.91 131 GLU B C 1
ATOM 5895 O O . GLU B 1 131 ? -28.031 -4.879 33.625 1 35.91 131 GLU B O 1
ATOM 5900 N N . PHE B 1 132 ? -28.344 -3.365 34.875 1 28.23 132 PHE B N 1
ATOM 5901 C CA . PHE B 1 132 ? -29.641 -3.883 35.281 1 28.23 132 PHE B CA 1
ATOM 5902 C C . PHE B 1 132 ? -30.688 -3.633 34.219 1 28.23 132 PHE B C 1
ATOM 5904 O O . PHE B 1 132 ? -30.812 -2.516 33.688 1 28.23 132 PHE B O 1
ATOM 5911 N N . ALA B 1 133 ? -30.906 -4.691 33.469 1 27.55 133 ALA B N 1
ATOM 5912 C CA . ALA B 1 133 ? -32.062 -4.723 32.562 1 27.55 133 ALA B CA 1
ATOM 5913 C C . ALA B 1 133 ? -33.219 -3.904 33.125 1 27.55 133 ALA B C 1
ATOM 5915 O O . ALA B 1 133 ? -33.719 -4.18 34.25 1 27.55 133 ALA B O 1
ATOM 5916 N N . GLU B 1 134 ? -33.125 -2.719 32.812 1 23.66 134 GLU B N 1
ATOM 5917 C CA . GLU B 1 134 ? -34.312 -1.982 33.219 1 23.66 134 GLU B CA 1
ATOM 5918 C C . GLU B 1 134 ? -35.594 -2.688 32.781 1 23.66 134 GLU B C 1
ATOM 5920 O O . GLU B 1 134 ? -35.75 -3.006 31.578 1 23.66 134 GLU B O 1
ATOM 5925 N N . LEU B 1 135 ? -36.094 -3.602 33.625 1 22.89 135 LEU B N 1
ATOM 5926 C CA . LEU B 1 135 ? -37.438 -4.125 33.531 1 22.89 135 LEU B CA 1
ATOM 5927 C C . LEU B 1 135 ? -38.375 -3.105 32.906 1 22.89 135 LEU B C 1
ATOM 5929 O O . LEU B 1 135 ? -38.375 -1.929 33.281 1 22.89 135 LEU B O 1
ATOM 5933 N N . HIS B 1 136 ? -38.75 -3.49 31.719 1 21.73 136 HIS B N 1
ATOM 5934 C CA . HIS B 1 136 ? -39.875 -2.891 31 1 21.73 136 HIS B CA 1
ATOM 5935 C C . HIS B 1 136 ? -41.094 -2.729 31.922 1 21.73 136 HIS B C 1
ATOM 5937 O O . HIS B 1 136 ? -41.625 -3.715 32.438 1 21.73 136 HIS B O 1
ATOM 5943 N N . ASN B 1 137 ? -41 -1.766 32.719 1 20.91 137 ASN B N 1
ATOM 5944 C CA . ASN B 1 137 ? -42.25 -1.473 33.469 1 20.91 137 ASN B CA 1
ATOM 5945 C C . ASN B 1 137 ? -43.469 -1.482 32.531 1 20.91 137 ASN B C 1
ATOM 5947 O O . ASN B 1 137 ? -43.5 -0.74 31.547 1 20.91 137 ASN B O 1
ATOM 5951 N N . LEU B 1 138 ? -44.031 -2.604 32.312 1 19 138 LEU B N 1
ATOM 5952 C CA . LEU B 1 138 ? -45.375 -2.895 31.828 1 19 138 LEU B CA 1
ATOM 5953 C C . LEU B 1 138 ? -46.344 -1.792 32.219 1 19 138 LEU B C 1
ATOM 5955 O O . LEU B 1 138 ? -46.281 -1.275 33.344 1 19 138 LEU B O 1
ATOM 5959 N N . ALA B 1 139 ? -47.188 -1.384 31.266 1 21.56 139 ALA B N 1
ATOM 5960 C CA . ALA B 1 139 ? -48.281 -0.387 31.172 1 21.56 139 ALA B CA 1
ATOM 5961 C C . ALA B 1 139 ? -49.406 -0.713 32.125 1 21.56 139 ALA B C 1
ATOM 5963 O O . ALA B 1 139 ? -50.469 -1.208 31.688 1 21.56 139 ALA B O 1
ATOM 5964 N N . LEU B 1 140 ? -49.375 -1.171 33.344 1 18.09 140 LEU B N 1
ATOM 5965 C CA . LEU B 1 140 ? -50.688 -1.356 33.906 1 18.09 140 LEU B CA 1
ATOM 5966 C C . LEU B 1 140 ? -51.531 -0.104 33.719 1 18.09 140 LEU B C 1
ATOM 5968 O O . LEU B 1 140 ? -51.031 1.016 33.875 1 18.09 140 LEU B O 1
ATOM 5972 N N . SER B 1 141 ? -52.812 -0.166 33.188 1 18.47 141 SER B N 1
ATOM 5973 C CA . SER B 1 141 ? -54 0.623 32.875 1 18.47 141 SER B CA 1
ATOM 5974 C C . SER B 1 141 ? -54.562 1.244 34.156 1 18.47 141 SER B C 1
ATOM 5976 O O . SER B 1 141 ? -55.469 2.07 34.062 1 18.47 141 SER B O 1
ATOM 5978 N N . PRO B 1 142 ? -54.406 0.957 35.438 1 18.02 142 PRO B N 1
ATOM 5979 C CA . PRO B 1 142 ? -55.594 1.278 36.219 1 18.02 142 PRO B CA 1
ATOM 5980 C C . PRO B 1 142 ? -56.031 2.736 36.062 1 18.02 142 PRO B C 1
ATOM 5982 O O . PRO B 1 142 ? -55.219 3.586 35.688 1 18.02 142 PRO B O 1
ATOM 5985 N N . THR B 1 143 ? -57.5 3.24 36.344 1 18.08 143 THR B N 1
ATOM 5986 C CA . THR B 1 143 ? -58.656 4.102 36.344 1 18.08 143 THR B CA 1
ATOM 5987 C C . THR B 1 143 ? -58.438 5.336 37.188 1 18.08 143 THR B C 1
ATOM 5989 O O . THR B 1 143 ? -57.5 5.375 38 1 18.08 143 THR B O 1
ATOM 5992 N N . LEU B 1 144 ? -59.688 6.25 37.438 1 16.91 144 LEU B N 1
ATOM 5993 C CA . LEU B 1 144 ? -60.312 7.312 38.188 1 16.91 144 LEU B CA 1
ATOM 5994 C C . LEU B 1 144 ? -60.281 7.004 39.688 1 16.91 144 LEU B C 1
ATOM 5996 O O . LEU B 1 144 ? -61.25 6.516 40.25 1 16.91 144 LEU B O 1
ATOM 6000 N N . SER B 1 145 ? -59.438 6.582 40.344 1 14.67 145 SER B N 1
ATOM 6001 C CA . SER B 1 145 ? -59.875 6.27 41.688 1 14.67 145 SER B CA 1
ATOM 6002 C C . SER B 1 145 ? -60.375 7.516 42.406 1 14.67 145 SER B C 1
ATOM 6004 O O . SER B 1 145 ? -59.938 8.633 42.125 1 14.67 145 SER B O 1
ATOM 6006 N N . CYS B 1 146 ? -61.25 7.328 43.5 1 16.06 146 CYS B N 1
ATOM 6007 C CA . CYS B 1 146 ? -62.281 7.664 44.469 1 16.06 146 CYS B CA 1
ATOM 6008 C C . CYS B 1 146 ? -61.781 8.711 45.469 1 16.06 146 CYS B C 1
ATOM 6010 O O . CYS B 1 146 ? -62.438 9.727 45.688 1 16.06 146 CYS B O 1
ATOM 6012 N N . GLU B 1 147 ? -61.406 8.336 46.781 1 15.23 147 GLU B N 1
ATOM 6013 C CA . GLU B 1 147 ? -62.125 8.57 48.031 1 15.23 147 GLU B CA 1
ATOM 6014 C C . GLU B 1 147 ? -61.719 9.883 48.656 1 15.23 147 GLU B C 1
ATOM 6016 O O . GLU B 1 147 ? -62.562 10.719 49 1 15.23 147 GLU B O 1
ATOM 6021 N N . SER B 1 148 ? -61.125 9.758 49.906 1 15.34 148 SER B N 1
ATOM 6022 C CA . SER B 1 148 ? -61.688 10.008 51.25 1 15.34 148 SER B CA 1
ATOM 6023 C C . SER B 1 148 ? -61.281 11.383 51.75 1 15.34 148 SER B C 1
ATOM 6025 O O . SER B 1 148 ? -60.375 12.023 51.219 1 15.34 148 SER B O 1
ATOM 6027 N N . ASP B 1 149 ? -61.094 11.445 53.156 1 15.73 149 ASP B N 1
ATOM 6028 C CA . ASP B 1 149 ? -61.656 12.031 54.344 1 15.73 149 ASP B CA 1
ATOM 6029 C C . ASP B 1 149 ? -60.844 13.242 54.812 1 15.73 149 ASP B C 1
ATOM 6031 O O . ASP B 1 149 ? -59.719 13.445 54.375 1 15.73 149 ASP B O 1
ATOM 6035 N N . ASP B 1 150 ? -60.719 13.375 56.188 1 15.56 150 ASP B N 1
ATOM 6036 C CA . ASP B 1 150 ? -61 14.289 57.281 1 15.56 150 ASP B CA 1
ATOM 6037 C C . ASP B 1 150 ? -59.781 15.188 57.562 1 15.56 150 ASP B C 1
ATOM 6039 O O . ASP B 1 150 ? -59.906 16.406 57.594 1 15.56 150 ASP B O 1
ATOM 6043 N N . SER B 1 151 ? -59.031 15.031 58.75 1 15.77 151 SER B N 1
ATOM 6044 C CA . SER B 1 151 ? -59.188 15.773 60 1 15.77 151 SER B CA 1
ATOM 6045 C C . SER B 1 151 ? -58.094 16.812 60.156 1 15.77 151 SER B C 1
ATOM 6047 O O . SER B 1 151 ? -58.375 17.984 60.406 1 15.77 151 SER B O 1
ATOM 6049 N N . MET B 1 152 ? -56.938 16.547 60.906 1 15.68 152 MET B N 1
ATOM 6050 C CA . MET B 1 152 ? -56.719 17.156 62.219 1 15.68 152 MET B CA 1
ATOM 6051 C C . MET B 1 152 ? -55.969 18.469 62.125 1 15.68 152 MET B C 1
ATOM 6053 O O . MET B 1 152 ? -55.469 18.812 61.031 1 15.68 152 MET B O 1
ATOM 6057 N N . VAL B 1 153 ? -54.719 18.672 62.906 1 16.81 153 VAL B N 1
ATOM 6058 C CA . VAL B 1 153 ? -54.562 19.344 64.188 1 16.81 153 VAL B CA 1
ATOM 6059 C C . VAL B 1 153 ? -53.906 20.703 64 1 16.81 153 VAL B C 1
ATOM 6061 O O . VAL B 1 153 ? -53.344 20.969 62.906 1 16.81 153 VAL B O 1
ATOM 6064 N N . SER B 1 154 ? -53 21.266 65 1 16.23 154 SER B N 1
ATOM 6065 C CA . SER B 1 154 ? -52.875 22.234 66.062 1 16.23 154 SER B CA 1
ATOM 6066 C C . SER B 1 154 ? -51.906 23.359 65.75 1 16.23 154 SER B C 1
ATOM 6068 O O . SER B 1 154 ? -51.219 23.281 64.75 1 16.23 154 SER B O 1
ATOM 6070 N N . SER B 1 155 ? -50.719 23.703 66.5 1 16.56 155 SER B N 1
ATOM 6071 C CA . SER B 1 155 ? -50.531 24.75 67.5 1 16.56 155 SER B CA 1
ATOM 6072 C C . SER B 1 155 ? -49.625 25.859 67 1 16.56 155 SER B C 1
ATOM 6074 O O . SER B 1 155 ? -50 27.031 67 1 16.56 155 SER B O 1
ATOM 6076 N N . THR B 1 156 ? -48.312 26.125 67.5 1 17.56 156 THR B N 1
ATOM 6077 C CA . THR B 1 156 ? -47.938 27.203 68.438 1 17.56 156 THR B CA 1
ATOM 6078 C C . THR B 1 156 ? -47.25 28.344 67.688 1 17.56 156 THR B C 1
ATOM 6080 O O . THR B 1 156 ? -46.812 28.156 66.562 1 17.56 156 THR B O 1
ATOM 6083 N N . THR B 1 157 ? -46.094 29.297 68.312 1 18.55 157 THR B N 1
ATOM 6084 C CA . THR B 1 157 ? -45.969 30.656 68.75 1 18.55 157 THR B CA 1
ATOM 6085 C C . THR B 1 157 ? -44.969 31.453 67.938 1 18.55 157 THR B C 1
ATOM 6087 O O . THR B 1 157 ? -44.938 32.688 68 1 18.55 157 THR B O 1
ATOM 6090 N N . SER B 1 158 ? -44.094 31.047 67 1 18.16 158 SER B N 1
ATOM 6091 C CA . SER B 1 158 ? -42.781 31.719 67.125 1 18.16 158 SER B CA 1
ATOM 6092 C C . SER B 1 158 ? -42.875 33.188 66.75 1 18.16 158 SER B C 1
ATOM 6094 O O . SER B 1 158 ? -43.656 33.562 65.875 1 18.16 158 SER B O 1
ATOM 6096 N N . PRO B 1 159 ? -42.031 34.188 67.438 1 21.41 159 PRO B N 1
ATOM 6097 C CA . PRO B 1 159 ? -41.875 35.625 67.688 1 21.41 159 PRO B CA 1
ATOM 6098 C C . PRO B 1 159 ? -41.312 36.375 66.5 1 21.41 159 PRO B C 1
ATOM 6100 O O . PRO B 1 159 ? -40.719 35.781 65.562 1 21.41 159 PRO B O 1
ATOM 6103 N N . ILE B 1 160 ? -41.5 37.75 66.375 1 20.89 160 ILE B N 1
ATOM 6104 C CA . ILE B 1 160 ? -41.594 38.906 65.438 1 20.89 160 ILE B CA 1
ATOM 6105 C C . ILE B 1 160 ? -40.219 39.5 65.25 1 20.89 160 ILE B C 1
ATOM 6107 O O . ILE B 1 160 ? -39.688 40.219 66.062 1 20.89 160 ILE B O 1
ATOM 6111 N N . SER B 1 161 ? -39.156 38.625 64.938 1 19.12 161 SER B N 1
ATOM 6112 C CA . SER B 1 161 ? -37.812 39.25 65 1 19.12 161 SER B CA 1
ATOM 6113 C C . SER B 1 161 ? -37.719 40.438 64.062 1 19.12 161 SER B C 1
ATOM 6115 O O . SER B 1 161 ? -38.375 40.469 63 1 19.12 161 SER B O 1
ATOM 6117 N N . ASN B 1 162 ? -37.094 41.625 64.5 1 20.88 162 ASN B N 1
ATOM 6118 C CA . ASN B 1 162 ? -36.75 43 64.25 1 20.88 162 ASN B CA 1
ATOM 6119 C C . ASN B 1 162 ? -35.781 43.156 63.094 1 20.88 162 ASN B C 1
ATOM 6121 O O . ASN B 1 162 ? -34.75 42.5 63.062 1 20.88 162 ASN B O 1
ATOM 6125 N N . GLY B 1 163 ? -36.188 43.375 61.844 1 20.94 163 GLY B N 1
ATOM 6126 C CA . GLY B 1 163 ? -35.625 43.344 60.5 1 20.94 163 GLY B CA 1
ATOM 6127 C C . GLY B 1 163 ? -34.688 44.5 60.219 1 20.94 163 GLY B C 1
ATOM 6128 O O . GLY B 1 163 ? -35.125 45.625 60.031 1 20.94 163 GLY B O 1
ATOM 6129 N N . PRO B 1 164 ? -33.5 44.594 61.094 1 22.28 164 PRO B N 1
ATOM 6130 C CA . PRO B 1 164 ? -32.719 45.812 60.844 1 22.28 164 PRO B CA 1
ATOM 6131 C C . PRO B 1 164 ? -32.281 45.938 59.375 1 22.28 164 PRO B C 1
ATOM 6133 O O . PRO B 1 164 ? -32.094 44.938 58.688 1 22.28 164 PRO B O 1
ATOM 6136 N N . SER B 1 165 ? -32.562 46.938 58.594 1 22.09 165 SER B N 1
ATOM 6137 C CA . SER B 1 165 ? -32.5 47.344 57.188 1 22.09 165 SER B CA 1
ATOM 6138 C C . SER B 1 165 ? -31.062 47.562 56.75 1 22.09 165 SER B C 1
ATOM 6140 O O . SER B 1 165 ? -30.438 48.562 57.125 1 22.09 165 SER B O 1
ATOM 6142 N N . ARG B 1 166 ? -30.047 46.531 56.969 1 23.03 166 ARG B N 1
ATOM 6143 C CA . ARG B 1 166 ? -28.641 46.781 56.656 1 23.03 166 ARG B CA 1
ATOM 6144 C C . ARG B 1 166 ? -28.469 47.156 55.188 1 23.03 166 ARG B C 1
ATOM 6146 O O . ARG B 1 166 ? -28.906 46.438 54.281 1 23.03 166 ARG B O 1
ATOM 6153 N N . SER B 1 167 ? -28.422 48.438 54.875 1 22.67 167 SER B N 1
ATOM 6154 C CA . SER B 1 167 ? -28.219 49.125 53.594 1 22.67 167 SER B CA 1
ATOM 6155 C C . SER B 1 167 ? -26.969 48.625 52.875 1 22.67 167 SER B C 1
ATOM 6157 O O . SER B 1 167 ? -25.906 49.25 53 1 22.67 167 SER B O 1
ATOM 6159 N N . SER B 1 168 ? -26.703 47.344 52.781 1 25.39 168 SER B N 1
ATOM 6160 C CA . SER B 1 168 ? -25.453 46.781 52.281 1 25.39 168 SER B CA 1
ATOM 6161 C C . SER B 1 168 ? -25.188 47.188 50.844 1 25.39 168 SER B C 1
ATOM 6163 O O . SER B 1 168 ? -26.047 47.031 49.969 1 25.39 168 SER B O 1
ATOM 6165 N N . THR B 1 169 ? -24.453 48.312 50.562 1 26.3 169 THR B N 1
ATOM 6166 C CA . THR B 1 169 ? -24 48.75 49.281 1 26.3 169 THR B CA 1
ATOM 6167 C C . THR B 1 169 ? -23.375 47.594 48.469 1 26.3 169 THR B C 1
ATOM 6169 O O . THR B 1 169 ? -22.438 46.969 48.938 1 26.3 169 THR B O 1
ATOM 6172 N N . ILE B 1 170 ? -24 46.844 47.719 1 27.34 170 ILE B N 1
ATOM 6173 C CA . ILE B 1 170 ? -23.953 45.688 46.844 1 27.34 170 ILE B CA 1
ATOM 6174 C C . ILE B 1 170 ? -22.938 45.938 45.719 1 27.34 170 ILE B C 1
ATOM 6176 O O . ILE B 1 170 ? -23.031 45.344 44.656 1 27.34 170 ILE B O 1
ATOM 6180 N N . LEU B 1 171 ? -22.172 47.031 45.688 1 32.59 171 LEU B N 1
ATOM 6181 C CA . LEU B 1 171 ? -21.156 47.031 44.656 1 32.59 171 LEU B CA 1
ATOM 6182 C C . LEU B 1 171 ? -20.281 45.781 44.75 1 32.59 171 LEU B C 1
ATOM 6184 O O . LEU B 1 171 ? -19.406 45.719 45.625 1 32.59 171 LEU B O 1
ATOM 6188 N N . GLY B 1 172 ? -20.766 44.625 44.875 1 29.39 172 GLY B N 1
ATOM 6189 C CA . GLY B 1 172 ? -20.109 43.344 45.031 1 29.39 172 GLY B CA 1
ATOM 6190 C C . GLY B 1 172 ? -18.969 43.125 44.062 1 29.39 172 GLY B C 1
ATOM 6191 O O . GLY B 1 172 ? -19.172 43.25 42.844 1 29.39 172 GLY B O 1
ATOM 6192 N N . ARG B 1 173 ? -17.688 43.406 44.25 1 31 173 ARG B N 1
ATOM 6193 C CA . ARG B 1 173 ? -16.391 43.094 43.656 1 31 173 ARG B CA 1
ATOM 6194 C C . ARG B 1 173 ? -16.328 41.625 43.25 1 31 173 ARG B C 1
ATOM 6196 O O . ARG B 1 173 ? -16.078 40.75 44.094 1 31 173 ARG B O 1
ATOM 6203 N N . ARG B 1 174 ? -17.078 41.156 42.438 1 38 174 ARG B N 1
ATOM 6204 C CA . ARG B 1 174 ? -16.828 39.812 41.938 1 38 174 ARG B CA 1
ATOM 6205 C C . ARG B 1 174 ? -15.375 39.688 41.438 1 38 174 ARG B C 1
ATOM 6207 O O . ARG B 1 174 ? -14.938 40.438 40.562 1 38 174 ARG B O 1
ATOM 6214 N N . GLN B 1 175 ? -14.539 39.125 42.281 1 35.5 175 GLN B N 1
ATOM 6215 C CA . GLN B 1 175 ? -13.125 38.781 42.188 1 35.5 175 GLN B CA 1
ATOM 6216 C C . GLN B 1 175 ? -12.828 38.062 40.875 1 35.5 175 GLN B C 1
ATOM 6218 O O . GLN B 1 175 ? -13.344 36.969 40.625 1 35.5 175 GLN B O 1
ATOM 6223 N N . LEU B 1 176 ? -12.742 38.656 39.781 1 45.91 176 LEU B N 1
ATOM 6224 C CA . LEU B 1 176 ? -12.195 38.031 38.562 1 45.91 176 LEU B CA 1
ATOM 6225 C C . LEU B 1 176 ? -10.977 37.156 38.938 1 45.91 176 LEU B C 1
ATOM 6227 O O . LEU B 1 176 ? -10.234 37.5 39.844 1 45.91 176 LEU B O 1
ATOM 6231 N N . ASN B 1 177 ? -11.062 35.906 38.719 1 48.41 177 ASN B N 1
ATOM 6232 C CA . ASN B 1 177 ? -9.93 35 38.875 1 48.41 177 ASN B CA 1
ATOM 6233 C C . ASN B 1 177 ? -8.617 35.656 38.5 1 48.41 177 ASN B C 1
ATOM 6235 O O . ASN B 1 177 ? -8.422 36 37.312 1 48.41 177 ASN B O 1
ATOM 6239 N N . ARG B 1 178 ? -7.887 36.25 39.438 1 50.62 178 ARG B N 1
ATOM 6240 C CA . ARG B 1 178 ? -6.617 36.938 39.281 1 50.62 178 ARG B CA 1
ATOM 6241 C C . ARG B 1 178 ? -5.664 36.188 38.375 1 50.62 178 ARG B C 1
ATOM 6243 O O . ARG B 1 178 ? -4.723 36.75 37.812 1 50.62 178 ARG B O 1
ATOM 6250 N N . PHE B 1 179 ? -6.086 34.875 38.062 1 57.59 179 PHE B N 1
ATOM 6251 C CA . PHE B 1 179 ? -5.172 34.062 37.281 1 57.59 179 PHE B CA 1
ATOM 6252 C C . PHE B 1 179 ? -5.652 33.938 35.844 1 57.59 179 PHE B C 1
ATOM 6254 O O . PHE B 1 179 ? -5.039 33.219 35.031 1 57.59 179 PHE B O 1
ATOM 6261 N N . SER B 1 180 ? -6.656 34.688 35.531 1 70.12 180 SER B N 1
ATOM 6262 C CA . SER B 1 180 ? -7.145 34.625 34.156 1 70.12 180 SER B CA 1
ATOM 6263 C C . SER B 1 180 ? -6.223 35.375 33.219 1 70.12 180 SER B C 1
ATOM 6265 O O . SER B 1 180 ? -5.504 36.281 33.625 1 70.12 180 SER B O 1
ATOM 6267 N N . TRP B 1 181 ? -6.117 34.938 32.031 1 75.12 181 TRP B N 1
ATOM 6268 C CA . TRP B 1 181 ? -5.301 35.625 31.031 1 75.12 181 TRP B CA 1
ATOM 6269 C C . TRP B 1 181 ? -5.719 37.062 30.844 1 75.12 181 TRP B C 1
ATOM 6271 O O . TRP B 1 181 ? -4.887 37.938 30.562 1 75.12 181 TRP B O 1
ATOM 6281 N N . PHE B 1 182 ? -6.949 37.344 31.219 1 79 182 PHE B N 1
ATOM 6282 C CA . PHE B 1 182 ? -7.496 38.688 31.188 1 79 182 PHE B CA 1
ATOM 6283 C C . PHE B 1 182 ? -6.77 39.594 32.188 1 79 182 PHE B C 1
ATOM 6285 O O . PHE B 1 182 ? -6.469 40.75 31.875 1 79 182 PHE B O 1
ATOM 6292 N N . VAL B 1 183 ? -6.445 39.031 33.25 1 72.44 183 VAL B N 1
ATOM 6293 C CA . VAL B 1 183 ? -5.793 39.812 34.281 1 72.44 183 VAL B CA 1
ATOM 6294 C C . VAL B 1 183 ? -4.281 39.812 34.062 1 72.44 183 VAL B C 1
ATOM 6296 O O . VAL B 1 183 ? -3.633 40.844 34.094 1 72.44 183 VAL B O 1
ATOM 6299 N N . THR B 1 184 ? -3.762 38.656 33.719 1 74.25 184 THR B N 1
ATOM 6300 C CA . THR B 1 184 ? -2.314 38.469 33.719 1 74.25 184 THR B CA 1
ATOM 6301 C C . THR B 1 184 ? -1.686 39.188 32.531 1 74.25 184 THR B C 1
ATOM 6303 O O . THR B 1 184 ? -0.515 39.562 32.562 1 74.25 184 THR B O 1
ATOM 6306 N N . THR B 1 185 ? -2.49 39.438 31.516 1 76.31 185 THR B N 1
ATOM 6307 C CA . THR B 1 185 ? -1.948 40.094 30.312 1 76.31 185 THR B CA 1
ATOM 6308 C C . THR B 1 185 ? -2.053 41.594 30.438 1 76.31 185 THR B C 1
ATOM 6310 O O . THR B 1 185 ? -1.548 42.344 29.578 1 76.31 185 THR B O 1
ATOM 6313 N N . GLY B 1 186 ? -2.709 42.094 31.531 1 78.44 186 GLY B N 1
ATOM 6314 C CA . GLY B 1 186 ? -2.803 43.5 31.766 1 78.44 186 GLY B CA 1
ATOM 6315 C C . GLY B 1 186 ? -3.992 44.156 31.062 1 78.44 186 GLY B C 1
ATOM 6316 O O . GLY B 1 186 ? -4.129 45.375 31.062 1 78.44 186 GLY B O 1
ATOM 6317 N N . VAL B 1 187 ? -4.82 43.344 30.5 1 85.94 187 VAL B N 1
ATOM 6318 C CA . VAL B 1 187 ? -5.977 43.875 29.781 1 85.94 187 VAL B CA 1
ATOM 6319 C C . VAL B 1 187 ? -6.914 44.594 30.75 1 85.94 187 VAL B C 1
ATOM 6321 O O . VAL B 1 187 ? -7.449 45.656 30.438 1 85.94 187 VAL B O 1
ATOM 6324 N N . GLU B 1 188 ? -7.074 44 31.844 1 83.44 188 GLU B N 1
ATOM 6325 C CA . GLU B 1 188 ? -7.918 44.625 32.844 1 83.44 188 GLU B CA 1
ATOM 6326 C C . GLU B 1 188 ? -7.371 46 33.219 1 83.44 188 GLU B C 1
ATOM 6328 O O . GLU B 1 188 ? -8.125 46.969 33.344 1 83.44 188 GLU B O 1
ATOM 6333 N N . GLU B 1 189 ? -6.07 46.031 33.344 1 81.88 189 GLU B N 1
ATOM 6334 C CA . GLU B 1 189 ? -5.434 47.281 33.688 1 81.88 189 GLU B CA 1
ATOM 6335 C C . GLU B 1 189 ? -5.629 48.312 32.562 1 81.88 189 GLU B C 1
ATOM 6337 O O . GLU B 1 189 ? -5.863 49.5 32.844 1 81.88 189 GLU B O 1
ATOM 6342 N N . PHE B 1 190 ? -5.582 47.938 31.453 1 87.75 190 PHE B N 1
ATOM 6343 C CA . PHE B 1 190 ? -5.809 48.812 30.312 1 87.75 190 PHE B CA 1
ATOM 6344 C C . PHE B 1 190 ? -7.234 49.344 30.312 1 87.75 190 PHE B C 1
ATOM 6346 O O . PHE B 1 190 ? -7.453 50.531 30.109 1 87.75 190 PHE B O 1
ATOM 6353 N N . ILE B 1 191 ? -8.117 48.469 30.531 1 87.94 191 ILE B N 1
ATOM 6354 C CA . ILE B 1 191 ? -9.523 48.844 30.484 1 87.94 191 ILE B CA 1
ATOM 6355 C C . ILE B 1 191 ? -9.836 49.812 31.609 1 87.94 191 ILE B C 1
ATOM 6357 O O . ILE B 1 191 ? -10.539 50.812 31.406 1 87.94 191 ILE B O 1
ATOM 6361 N N . LEU B 1 192 ? -9.219 49.594 32.75 1 82.19 192 LEU B N 1
ATOM 6362 C CA . LEU B 1 192 ? -9.578 50.375 33.906 1 82.19 192 LEU B CA 1
ATOM 6363 C C . LEU B 1 192 ? -8.781 51.688 33.969 1 82.19 192 LEU B C 1
ATOM 6365 O O . LEU B 1 192 ? -9.328 52.75 34.281 1 82.19 192 LEU B O 1
ATOM 6369 N N . SER B 1 193 ? -7.43 51.625 33.625 1 79.5 193 SER B N 1
ATOM 6370 C CA . SER B 1 193 ? -6.605 52.812 33.906 1 79.5 193 SER B CA 1
ATOM 6371 C C . SER B 1 193 ? -5.895 53.25 32.625 1 79.5 193 SER B C 1
ATOM 6373 O O . SER B 1 193 ? -5.195 54.281 32.625 1 79.5 193 SER B O 1
ATOM 6375 N N . GLY B 1 194 ? -6.27 52.75 31.531 1 75.81 194 GLY B N 1
ATOM 6376 C CA . GLY B 1 194 ? -5.582 53.094 30.297 1 75.81 194 GLY B CA 1
ATOM 6377 C C . GLY B 1 194 ? -4.125 52.688 30.281 1 75.81 194 GLY B C 1
ATOM 6378 O O . GLY B 1 194 ? -3.365 53.094 29.406 1 75.81 194 GLY B O 1
ATOM 6379 N N . GLY B 1 195 ? -3.76 51.844 31.172 1 63.19 195 GLY B N 1
ATOM 6380 C CA . GLY B 1 195 ? -2.391 51.375 31.25 1 63.19 195 GLY B CA 1
ATOM 6381 C C . GLY B 1 195 ? -1.431 52.375 31.844 1 63.19 195 GLY B C 1
ATOM 6382 O O . GLY B 1 195 ? -0.223 52.312 31.609 1 63.19 195 GLY B O 1
ATOM 6383 N N . GLU B 1 196 ? -1.921 53.688 32.281 1 55.03 196 GLU B N 1
ATOM 6384 C CA . GLU B 1 196 ? -1.011 54.656 32.906 1 55.03 196 GLU B CA 1
ATOM 6385 C C . GLU B 1 196 ? -0.304 54.031 34.125 1 55.03 196 GLU B C 1
ATOM 6387 O O . GLU B 1 196 ? -0.92 53.281 34.875 1 55.03 196 GLU B O 1
ATOM 6392 N N . LEU B 1 197 ? 0.86 53.688 33.938 1 44.75 197 LEU B N 1
ATOM 6393 C CA . LEU B 1 197 ? 1.632 53.312 35.125 1 44.75 197 LEU B CA 1
ATOM 6394 C C . LEU B 1 197 ? 1.241 54.125 36.312 1 44.75 197 LEU B C 1
ATOM 6396 O O . LEU B 1 197 ? 1.196 55.375 36.25 1 44.75 197 LEU B O 1
ATOM 6400 N N . PHE B 1 198 ? 0.462 53.812 37.188 1 37.47 198 PHE B N 1
ATOM 6401 C CA . PHE B 1 198 ? 0.332 54.531 38.469 1 37.47 198 PHE B CA 1
ATOM 6402 C C . PHE B 1 198 ? 1.687 55.031 38.938 1 37.47 198 PHE B C 1
ATOM 6404 O O . PHE B 1 198 ? 2.572 54.25 39.281 1 37.47 198 PHE B O 1
ATOM 6411 N N . ALA B 1 199 ? 2.26 56.156 38.5 1 35.97 199 ALA B N 1
ATOM 6412 C CA . ALA B 1 199 ? 3.336 56.844 39.188 1 35.97 199 ALA B CA 1
ATOM 6413 C C . ALA B 1 199 ? 3.039 56.938 40.688 1 35.97 199 ALA B C 1
ATOM 6415 O O . ALA B 1 199 ? 1.952 57.344 41.094 1 35.97 199 ALA B O 1
ATOM 6416 N N . ASP B 1 200 ? 3.531 56.188 41.562 1 33.62 200 ASP B N 1
ATOM 6417 C CA . ASP B 1 200 ? 3.662 56.625 42.938 1 33.62 200 ASP B CA 1
ATOM 6418 C C . ASP B 1 200 ? 3.881 58.125 43.031 1 33.62 200 ASP B C 1
ATOM 6420 O O . ASP B 1 200 ? 4.801 58.656 42.406 1 33.62 200 ASP B O 1
ATOM 6424 N N . SER B 1 201 ? 2.902 58.969 43.344 1 32.28 201 SER B N 1
ATOM 6425 C CA . SER B 1 201 ? 2.799 60.406 43.625 1 32.28 201 SER B CA 1
ATOM 6426 C C . SER B 1 201 ? 4.012 60.875 44.406 1 32.28 201 SER B C 1
ATOM 6428 O O . SER B 1 201 ? 4.246 62.094 44.469 1 32.28 201 SER B O 1
ATOM 6430 N N . ASP B 1 202 ? 4.5 60.188 45.469 1 32.34 202 ASP B N 1
ATOM 6431 C CA . ASP B 1 202 ? 5.266 61 46.406 1 32.34 202 ASP B CA 1
ATOM 6432 C C . ASP B 1 202 ? 6.488 61.625 45.719 1 32.34 202 ASP B C 1
ATOM 6434 O O . ASP B 1 202 ? 7.004 62.625 46.188 1 32.34 202 ASP B O 1
ATOM 6438 N N . SER B 1 203 ? 7.508 60.844 45.219 1 32.03 203 SER B N 1
ATOM 6439 C CA . SER B 1 203 ? 8.781 61.5 45 1 32.03 203 SER B CA 1
ATOM 6440 C C . SER B 1 203 ? 8.719 62.375 43.719 1 32.03 203 SER B C 1
ATOM 6442 O O . SER B 1 203 ? 9.352 62.062 42.719 1 32.03 203 SER B O 1
ATOM 6444 N N . ALA B 1 204 ? 7.598 62.969 43.344 1 34.28 204 ALA B N 1
ATOM 6445 C CA . ALA B 1 204 ? 7.441 63.781 42.156 1 34.28 204 ALA B CA 1
ATOM 6446 C C . ALA B 1 204 ? 8.305 65.062 42.219 1 34.28 204 ALA B C 1
ATOM 6448 O O . ALA B 1 204 ? 8.141 66 41.438 1 34.28 204 ALA B O 1
ATOM 6449 N N . ASN B 1 205 ? 8.891 65.375 43.469 1 30.39 205 ASN B N 1
ATOM 6450 C CA . ASN B 1 205 ? 9.297 66.812 43.406 1 30.39 205 ASN B CA 1
ATOM 6451 C C . ASN B 1 205 ? 10.289 67.062 42.281 1 30.39 205 ASN B C 1
ATOM 6453 O O . ASN B 1 205 ? 10.305 68.125 41.656 1 30.39 205 ASN B O 1
ATOM 6457 N N . GLU B 1 206 ? 11.594 66.5 42.469 1 31.95 206 GLU B N 1
ATOM 6458 C CA . GLU B 1 206 ? 12.641 67.375 41.938 1 31.95 206 GLU B CA 1
ATOM 6459 C C . GLU B 1 206 ? 12.586 67.438 40.438 1 31.95 206 GLU B C 1
ATOM 6461 O O . GLU B 1 206 ? 12.562 68.562 39.875 1 31.95 206 GLU B O 1
ATOM 6466 N N . SER B 1 207 ? 13.742 66.812 39.656 1 31.08 207 SER B N 1
ATOM 6467 C CA . SER B 1 207 ? 14.344 67.25 38.438 1 31.08 207 SER B CA 1
ATOM 6468 C C . SER B 1 207 ? 13.469 66.938 37.219 1 31.08 207 SER B C 1
ATOM 6470 O O . SER B 1 207 ? 13.289 65.75 36.875 1 31.08 207 SER B O 1
ATOM 6472 N N . LYS B 1 208 ? 12.367 67.625 36.969 1 35.84 208 LYS B N 1
ATOM 6473 C CA . LYS B 1 208 ? 11.609 67.75 35.719 1 35.84 208 LYS B CA 1
ATOM 6474 C C . LYS B 1 208 ? 12.531 67.938 34.531 1 35.84 208 LYS B C 1
ATOM 6476 O O . LYS B 1 208 ? 12.734 69.125 34.125 1 35.84 208 LYS B O 1
ATOM 6481 N N . GLY B 1 209 ? 13.836 67.5 34.594 1 32 209 GLY B N 1
ATOM 6482 C CA . GLY B 1 209 ? 14.484 67.75 33.312 1 32 209 GLY B CA 1
ATOM 6483 C C . GLY B 1 209 ? 13.648 67.375 32.125 1 32 209 GLY B C 1
ATOM 6484 O O . GLY B 1 209 ? 12.781 66.5 32.25 1 32 209 GLY B O 1
ATOM 6485 N N . ASP B 1 210 ? 13.414 68.25 31.125 1 34.41 210 ASP B N 1
ATOM 6486 C CA . ASP B 1 210 ? 12.828 68.375 29.781 1 34.41 210 ASP B CA 1
ATOM 6487 C C . ASP B 1 210 ? 13.094 67.125 28.969 1 34.41 210 ASP B C 1
ATOM 6489 O O . ASP B 1 210 ? 12.852 67.062 27.766 1 34.41 210 ASP B O 1
ATOM 6493 N N . ASN B 1 211 ? 14.164 66.375 29.359 1 33.78 211 ASN B N 1
ATOM 6494 C CA . ASN B 1 211 ? 14.406 65.375 28.328 1 33.78 211 ASN B CA 1
ATOM 6495 C C . ASN B 1 211 ? 13.219 64.438 28.172 1 33.78 211 ASN B C 1
ATOM 6497 O O . ASN B 1 211 ? 13.148 63.406 28.828 1 33.78 211 ASN B O 1
ATOM 6501 N N . GLU B 1 212 ? 12 64.875 28.312 1 36.47 212 GLU B N 1
ATOM 6502 C CA . GLU B 1 212 ? 10.883 64.062 27.828 1 36.47 212 GLU B CA 1
ATOM 6503 C C . GLU B 1 212 ? 11.211 63.438 26.484 1 36.47 212 GLU B C 1
ATOM 6505 O O . GLU B 1 212 ? 10.898 63.969 25.438 1 36.47 212 GLU B O 1
ATOM 6510 N N . GLU B 1 213 ? 12.461 63.188 26.156 1 37.34 213 GLU B N 1
ATOM 6511 C CA . GLU B 1 213 ? 12.516 62.375 24.938 1 37.34 213 GLU B CA 1
ATOM 6512 C C . GLU B 1 213 ? 11.398 61.344 24.906 1 37.34 213 GLU B C 1
ATOM 6514 O O . GLU B 1 213 ? 11.453 60.344 25.625 1 37.34 213 GLU B O 1
ATOM 6519 N N . GLY B 1 214 ? 10.172 61.688 25.078 1 41.66 214 GLY B N 1
ATOM 6520 C CA . GLY B 1 214 ? 9.031 60.812 24.781 1 41.66 214 GLY B CA 1
ATOM 6521 C C . GLY B 1 214 ? 9.352 59.719 23.797 1 41.66 214 GLY B C 1
ATOM 6522 O O . GLY B 1 214 ? 9.789 60 22.672 1 41.66 214 GLY B O 1
ATOM 6523 N N . ASP B 1 215 ? 9.875 58.719 24.172 1 51.5 215 ASP B N 1
ATOM 6524 C CA . ASP B 1 215 ? 10.172 57.562 23.328 1 51.5 215 ASP B CA 1
ATOM 6525 C C . ASP B 1 215 ? 9.156 57.438 22.188 1 51.5 215 ASP B C 1
ATOM 6527 O O . ASP B 1 215 ? 7.953 57.312 22.422 1 51.5 215 ASP B O 1
ATOM 6531 N N . GLU B 1 216 ? 9.328 58.188 21.141 1 62.19 216 GLU B N 1
ATOM 6532 C CA . GLU B 1 216 ? 8.594 58.156 19.875 1 62.19 216 GLU B CA 1
ATOM 6533 C C . GLU B 1 216 ? 8.18 56.719 19.516 1 62.19 216 GLU B C 1
ATOM 6535 O O . GLU B 1 216 ? 9 55.812 19.531 1 62.19 216 GLU B O 1
ATOM 6540 N N . ILE B 1 217 ? 6.859 56.469 19.594 1 80.38 217 ILE B N 1
ATOM 6541 C CA . ILE B 1 217 ? 6.297 55.188 19.141 1 80.38 217 ILE B CA 1
ATOM 6542 C C . ILE B 1 217 ? 6.691 54.938 17.688 1 80.38 217 ILE B C 1
ATOM 6544 O O . ILE B 1 217 ? 6.477 55.812 16.828 1 80.38 217 ILE B O 1
ATOM 6548 N N . THR B 1 218 ? 7.402 54 17.516 1 83.06 218 THR B N 1
ATOM 6549 C CA . THR B 1 218 ? 7.852 53.656 16.172 1 83.06 218 THR B CA 1
ATOM 6550 C C . THR B 1 218 ? 6.688 53.125 15.328 1 83.06 218 THR B C 1
ATOM 6552 O O . THR B 1 218 ? 5.652 52.75 15.867 1 83.06 218 THR B O 1
ATOM 6555 N N . GLU B 1 219 ? 6.844 53.219 14.023 1 87.31 219 GLU B N 1
ATOM 6556 C CA . GLU B 1 219 ? 5.82 52.719 13.102 1 87.31 219 GLU B CA 1
ATOM 6557 C C . GLU B 1 219 ? 5.555 51.219 13.32 1 87.31 219 GLU B C 1
ATOM 6559 O O . GLU B 1 219 ? 4.438 50.75 13.102 1 87.31 219 GLU B O 1
ATOM 6564 N N . SER B 1 220 ? 6.543 50.562 13.812 1 89.44 220 SER B N 1
ATOM 6565 C CA . SER B 1 220 ? 6.402 49.125 14.047 1 89.44 220 SER B CA 1
ATOM 6566 C C . SER B 1 220 ? 5.516 48.844 15.25 1 89.44 220 SER B C 1
ATOM 6568 O O . SER B 1 220 ? 4.988 47.75 15.406 1 89.44 220 SER B O 1
ATOM 6570 N N . ASP B 1 221 ? 5.254 49.844 16.078 1 92.31 221 ASP B N 1
ATOM 6571 C CA . ASP B 1 221 ? 4.461 49.625 17.281 1 92.31 221 ASP B CA 1
ATOM 6572 C C . ASP B 1 221 ? 3.047 50.188 17.109 1 92.31 221 ASP B C 1
ATOM 6574 O O . ASP B 1 221 ? 2.236 50.125 18.031 1 92.31 221 ASP B O 1
ATOM 6578 N N . LYS B 1 222 ? 2.807 50.719 15.93 1 93.44 222 LYS B N 1
ATOM 6579 C CA . LYS B 1 222 ? 1.446 51.125 15.602 1 93.44 222 LYS B CA 1
ATOM 6580 C C . LYS B 1 222 ? 0.726 50.062 14.789 1 93.44 222 LYS B C 1
ATOM 6582 O O . LYS B 1 222 ? 1.18 49.688 13.711 1 93.44 222 LYS B O 1
ATOM 6587 N N . HIS B 1 223 ? -0.347 49.625 15.344 1 95.75 223 HIS B N 1
ATOM 6588 C CA . HIS B 1 223 ? -1.061 48.531 14.711 1 95.75 223 HIS B CA 1
ATOM 6589 C C . HIS B 1 223 ? -2.475 48.938 14.32 1 95.75 223 HIS B C 1
ATOM 6591 O O . HIS B 1 223 ? -3.137 49.656 15.055 1 95.75 223 HIS B O 1
ATOM 6597 N N . TYR B 1 224 ? -2.92 48.469 13.133 1 96.06 224 TYR B N 1
ATOM 6598 C CA . TYR B 1 224 ? -4.219 48.906 12.617 1 96.06 224 TYR B CA 1
ATOM 6599 C C . TYR B 1 224 ? -5.113 47.688 12.352 1 96.06 224 TYR B C 1
ATOM 6601 O O . TYR B 1 224 ? -4.641 46.656 11.906 1 96.06 224 TYR B O 1
ATOM 6609 N N . ILE B 1 225 ? -6.316 47.812 12.75 1 96.62 225 ILE B N 1
ATOM 6610 C CA . ILE B 1 225 ? -7.352 46.844 12.469 1 96.62 225 ILE B CA 1
ATOM 6611 C C . ILE B 1 225 ? -8.359 47.406 11.469 1 96.62 225 ILE B C 1
ATOM 6613 O O . ILE B 1 225 ? -8.82 48.531 11.625 1 96.62 225 ILE B O 1
ATOM 6617 N N . GLN B 1 226 ? -8.602 46.656 10.453 1 94.31 226 GLN B N 1
ATOM 6618 C CA . GLN B 1 226 ? -9.539 47.094 9.422 1 94.31 226 GLN B CA 1
ATOM 6619 C C . GLN B 1 226 ? -10.93 46.531 9.68 1 94.31 226 GLN B C 1
ATOM 6621 O O . GLN B 1 226 ? -11.164 45.875 10.695 1 94.31 226 GLN B O 1
ATOM 6626 N N . SER B 1 227 ? -11.977 46.875 8.719 1 87.06 227 SER B N 1
ATOM 6627 C CA . SER B 1 227 ? -13.367 46.438 8.875 1 87.06 227 SER B CA 1
ATOM 6628 C C . SER B 1 227 ? -13.484 44.938 8.766 1 87.06 227 SER B C 1
ATOM 6630 O O . SER B 1 227 ? -12.82 44.312 7.93 1 87.06 227 SER B O 1
ATOM 6632 N N . GLY B 1 228 ? -14.445 44.344 9.75 1 77.12 228 GLY B N 1
ATOM 6633 C CA . GLY B 1 228 ? -14.609 42.875 9.688 1 77.12 228 GLY B CA 1
ATOM 6634 C C . GLY B 1 228 ? -14.57 42.219 11.047 1 77.12 228 GLY B C 1
ATOM 6635 O O . GLY B 1 228 ? -15.547 42.281 11.797 1 77.12 228 GLY B O 1
ATOM 6636 N N . PRO B 1 229 ? -13.477 42.469 12.125 1 90.81 229 PRO B N 1
ATOM 6637 C CA . PRO B 1 229 ? -12.156 43.094 12.25 1 90.81 229 PRO B CA 1
ATOM 6638 C C . PRO B 1 229 ? -11.031 42.156 11.789 1 90.81 229 PRO B C 1
ATOM 6640 O O . PRO B 1 229 ? -11.086 40.969 12.023 1 90.81 229 PRO B O 1
ATOM 6643 N N . SER B 1 230 ? -10.172 42.625 11.055 1 95.69 230 SER B N 1
ATOM 6644 C CA . SER B 1 230 ? -8.977 41.906 10.602 1 95.69 230 SER B CA 1
ATOM 6645 C C . SER B 1 230 ? -7.742 42.812 10.664 1 95.69 230 SER B C 1
ATOM 6647 O O . SER B 1 230 ? -7.848 44.031 10.508 1 95.69 230 SER B O 1
ATOM 6649 N N . TRP B 1 231 ? -6.664 42.25 10.969 1 96.62 231 TRP B N 1
ATOM 6650 C CA . TRP B 1 231 ? -5.426 43 11.07 1 96.62 231 TRP B CA 1
ATOM 6651 C C . TRP B 1 231 ? -5.035 43.594 9.711 1 96.62 231 TRP B C 1
ATOM 6653 O O . TRP B 1 231 ? -5.168 42.938 8.68 1 96.62 231 TRP B O 1
ATOM 6663 N N . HIS B 1 232 ? -4.613 44.812 9.758 1 94.38 232 HIS B N 1
ATOM 6664 C CA . HIS B 1 232 ? -4.027 45.406 8.578 1 94.38 232 HIS B CA 1
ATOM 6665 C C . HIS B 1 232 ? -2.578 44.969 8.383 1 94.38 232 HIS B C 1
ATOM 6667 O O . HIS B 1 232 ? -1.776 45.031 9.32 1 94.38 232 HIS B O 1
ATOM 6673 N N . GLU B 1 233 ? -2.217 44.531 7.203 1 91.19 233 GLU B N 1
ATOM 6674 C CA . GLU B 1 233 ? -0.864 44.062 6.918 1 91.19 233 GLU B CA 1
ATOM 6675 C C . GLU B 1 233 ? 0.016 45.219 6.406 1 91.19 233 GLU B C 1
ATOM 6677 O O . GLU B 1 233 ? -0.422 46.031 5.59 1 91.19 233 GLU B O 1
ATOM 6682 N N . LYS B 1 234 ? 1.196 45.25 6.953 1 90 234 LYS B N 1
ATOM 6683 C CA . LYS B 1 234 ? 2.129 46.312 6.547 1 90 234 LYS B CA 1
ATOM 6684 C C . LYS B 1 234 ? 3.295 45.719 5.754 1 90 234 LYS B C 1
ATOM 6686 O O . LYS B 1 234 ? 4.004 46.469 5.062 1 90 234 LYS B O 1
ATOM 6691 N N . ALA B 1 235 ? 3.51 44.406 5.867 1 86.56 235 ALA B N 1
ATOM 6692 C CA . ALA B 1 235 ? 4.664 43.781 5.238 1 86.56 235 ALA B CA 1
ATOM 6693 C C . ALA B 1 235 ? 4.234 42.625 4.355 1 86.56 235 ALA B C 1
ATOM 6695 O O . ALA B 1 235 ? 3.199 42 4.602 1 86.56 235 ALA B O 1
ATOM 6696 N N . VAL B 1 236 ? 5.098 42.375 3.383 1 84.5 236 VAL B N 1
ATOM 6697 C CA . VAL B 1 236 ? 4.84 41.25 2.453 1 84.5 236 VAL B CA 1
ATOM 6698 C C . VAL B 1 236 ? 5.199 39.938 3.107 1 84.5 236 VAL B C 1
ATOM 6700 O O . VAL B 1 236 ? 6.043 39.875 4.008 1 84.5 236 VAL B O 1
ATOM 6703 N N . LEU B 1 237 ? 4.555 39 2.588 1 87.06 237 LEU B N 1
ATOM 6704 C CA . LEU B 1 237 ? 4.824 37.656 3.098 1 87.06 237 LEU B CA 1
ATOM 6705 C C . LEU B 1 237 ? 6.191 37.156 2.631 1 87.06 237 LEU B C 1
ATOM 6707 O O . LEU B 1 237 ? 6.637 37.5 1.532 1 87.06 237 LEU B O 1
ATOM 6711 N N . PHE B 1 238 ? 6.879 36.406 3.449 1 86.69 238 PHE B N 1
ATOM 6712 C CA . PHE B 1 238 ? 8.148 35.781 3.098 1 86.69 238 PHE B CA 1
ATOM 6713 C C . PHE B 1 238 ? 8.273 34.406 3.748 1 86.69 238 PHE B C 1
ATOM 6715 O O . PHE B 1 238 ? 7.496 34.062 4.637 1 86.69 238 PHE B O 1
ATOM 6722 N N . LYS B 1 239 ? 9.227 33.688 3.199 1 88.38 239 LYS B N 1
ATOM 6723 C CA . LYS B 1 239 ? 9.445 32.312 3.707 1 88.38 239 LYS B CA 1
ATOM 6724 C C . LYS B 1 239 ? 10.805 32.219 4.395 1 88.38 239 LYS B C 1
ATOM 6726 O O . LYS B 1 239 ? 11.758 32.906 4.012 1 88.38 239 LYS B O 1
ATOM 6731 N N . VAL B 1 240 ? 10.805 31.359 5.391 1 92.69 240 VAL B N 1
ATOM 6732 C CA . VAL B 1 240 ? 12.047 31.156 6.125 1 92.69 240 VAL B CA 1
ATOM 6733 C C . VAL B 1 240 ? 12.422 29.672 6.098 1 92.69 240 VAL B C 1
ATOM 6735 O O . VAL B 1 240 ? 11.562 28.812 6.297 1 92.69 240 VAL B O 1
ATOM 6738 N N . ILE B 1 241 ? 13.695 29.391 5.809 1 92.12 241 ILE B N 1
ATOM 6739 C CA . ILE B 1 241 ? 14.195 28.016 5.805 1 92.12 241 ILE B CA 1
ATOM 6740 C C . ILE B 1 241 ? 15.234 27.844 6.906 1 92.12 241 ILE B C 1
ATOM 6742 O O . ILE B 1 241 ? 16.109 28.703 7.082 1 92.12 241 ILE B O 1
ATOM 6746 N N . VAL B 1 242 ? 15.062 26.844 7.707 1 95.19 242 VAL B N 1
ATOM 6747 C CA . VAL B 1 242 ? 16.062 26.469 8.711 1 95.19 242 VAL B CA 1
ATOM 6748 C C . VAL B 1 242 ? 16.828 25.234 8.242 1 95.19 242 VAL B C 1
ATOM 6750 O O . VAL B 1 242 ? 16.234 24.188 7.941 1 95.19 242 VAL B O 1
ATOM 6753 N N . HIS B 1 243 ? 18.141 25.375 8.148 1 93.38 243 HIS B N 1
ATOM 6754 C CA . HIS B 1 243 ? 18.875 24.281 7.535 1 93.38 243 HIS B CA 1
ATOM 6755 C C . HIS B 1 243 ? 20.281 24.172 8.109 1 93.38 243 HIS B C 1
ATOM 6757 O O . HIS B 1 243 ? 20.672 24.984 8.961 1 93.38 243 HIS B O 1
ATOM 6763 N N . ASN B 1 244 ? 20.984 23.109 7.832 1 91.81 244 ASN B N 1
ATOM 6764 C CA . ASN B 1 244 ? 22.406 22.859 8.086 1 91.81 244 ASN B CA 1
ATOM 6765 C C . ASN B 1 244 ? 22.719 22.938 9.57 1 91.81 244 ASN B C 1
ATOM 6767 O O . ASN B 1 244 ? 23.531 23.766 9.992 1 91.81 244 ASN B O 1
ATOM 6771 N N . PRO B 1 245 ? 22.141 22.031 10.344 1 93.12 245 PRO B N 1
ATOM 6772 C CA . PRO B 1 245 ? 22.5 22 11.758 1 93.12 245 PRO B CA 1
ATOM 6773 C C . PRO B 1 245 ? 23.969 21.641 11.977 1 93.12 245 PRO B C 1
ATOM 6775 O O . PRO B 1 245 ? 24.5 20.75 11.32 1 93.12 245 PRO B O 1
ATOM 6778 N N . GLU B 1 246 ? 24.672 22.438 12.773 1 91.75 246 GLU B N 1
ATOM 6779 C CA . GLU B 1 246 ? 26.078 22.234 13.062 1 91.75 246 GLU B CA 1
ATOM 6780 C C . GLU B 1 246 ? 26.344 22.234 14.562 1 91.75 246 GLU B C 1
ATOM 6782 O O . GLU B 1 246 ? 25.891 23.141 15.281 1 91.75 246 GLU B O 1
ATOM 6787 N N . LYS B 1 247 ? 27.062 21.234 15 1 88.12 247 LYS B N 1
ATOM 6788 C CA . LYS B 1 247 ? 27.453 21.188 16.406 1 88.12 247 LYS B CA 1
ATOM 6789 C C . LYS B 1 247 ? 28.688 22.047 16.656 1 88.12 247 LYS B C 1
ATOM 6791 O O . LYS B 1 247 ? 29.656 21.984 15.914 1 88.12 247 LYS B O 1
ATOM 6796 N N . ARG B 1 248 ? 28.547 22.953 17.516 1 87.5 248 ARG B N 1
ATOM 6797 C CA . ARG B 1 248 ? 29.672 23.828 17.875 1 87.5 248 ARG B CA 1
ATOM 6798 C C . ARG B 1 248 ? 29.984 23.719 19.359 1 87.5 248 ARG B C 1
ATOM 6800 O O . ARG B 1 248 ? 29.109 23.375 20.156 1 87.5 248 ARG B O 1
ATOM 6807 N N . VAL B 1 249 ? 31.219 23.797 19.688 1 82.94 249 VAL B N 1
ATOM 6808 C CA . VAL B 1 249 ? 31.688 23.719 21.078 1 82.94 249 VAL B CA 1
ATOM 6809 C C . VAL B 1 249 ? 32.062 25.109 21.578 1 82.94 249 VAL B C 1
ATOM 6811 O O . VAL B 1 249 ? 32.656 25.891 20.859 1 82.94 249 VAL B O 1
ATOM 6814 N N . LYS B 1 250 ? 31.453 25.594 22.672 1 74 250 LYS B N 1
ATOM 6815 C CA . LYS B 1 250 ? 31.75 26.906 23.25 1 74 250 LYS B CA 1
ATOM 6816 C C . LYS B 1 250 ? 33.219 27 23.656 1 74 250 LYS B C 1
ATOM 6818 O O . LYS B 1 250 ? 33.844 25.984 23.969 1 74 250 LYS B O 1
ATOM 6823 N N . LEU B 1 251 ? 33.688 28.297 23.453 1 61.75 251 LEU B N 1
ATOM 6824 C CA . LEU B 1 251 ? 35.062 28.594 23.906 1 61.75 251 LEU B CA 1
ATOM 6825 C C . LEU B 1 251 ? 35.219 28.219 25.375 1 61.75 251 LEU B C 1
ATOM 6827 O O . LEU B 1 251 ? 34.438 28.609 26.219 1 61.75 251 LEU B O 1
ATOM 6831 N N . GLY B 1 252 ? 35.938 27.188 25.672 1 60.5 252 GLY B N 1
ATOM 6832 C CA . GLY B 1 252 ? 36.375 26.578 26.922 1 60.5 252 GLY B CA 1
ATOM 6833 C C . GLY B 1 252 ? 35.969 25.125 27.047 1 60.5 252 GLY B C 1
ATOM 6834 O O . GLY B 1 252 ? 36.25 24.484 28.062 1 60.5 252 GLY B O 1
ATOM 6835 N N . GLY B 1 253 ? 35.469 24.484 26.047 1 59.69 253 GLY B N 1
ATOM 6836 C CA . GLY B 1 253 ? 35.406 23.047 25.781 1 59.69 253 GLY B CA 1
ATOM 6837 C C . GLY B 1 253 ? 34.25 22.359 26.469 1 59.69 253 GLY B C 1
ATOM 6838 O O . GLY B 1 253 ? 34.094 21.141 26.359 1 59.69 253 GLY B O 1
ATOM 6839 N N . VAL B 1 254 ? 33.375 23.109 27.266 1 62.31 254 VAL B N 1
ATOM 6840 C CA . VAL B 1 254 ? 32.562 22.297 28.172 1 62.31 254 VAL B CA 1
ATOM 6841 C C . VAL B 1 254 ? 31.172 22.125 27.594 1 62.31 254 VAL B C 1
ATOM 6843 O O . VAL B 1 254 ? 30.594 21.047 27.688 1 62.31 254 VAL B O 1
ATOM 6846 N N . SER B 1 255 ? 30.578 23.156 26.859 1 75.81 255 SER B N 1
ATOM 6847 C CA . SER B 1 255 ? 29.172 22.953 26.516 1 75.81 255 SER B CA 1
ATOM 6848 C C . SER B 1 255 ? 28.969 22.969 25.016 1 75.81 255 SER B C 1
ATOM 6850 O O . SER B 1 255 ? 29.469 23.859 24.312 1 75.81 255 SER B O 1
ATOM 6852 N N . GLU B 1 256 ? 28.547 21.891 24.531 1 82.75 256 GLU B N 1
ATOM 6853 C CA . GLU B 1 256 ? 28.25 21.75 23.109 1 82.75 256 GLU B CA 1
ATOM 6854 C C . GLU B 1 256 ? 26.844 22.25 22.797 1 82.75 256 GLU B C 1
ATOM 6856 O O . GLU B 1 256 ? 25.938 22.141 23.625 1 82.75 256 GLU B O 1
ATOM 6861 N N . TYR B 1 257 ? 26.781 23.109 21.734 1 85.75 257 TYR B N 1
ATOM 6862 C CA . TYR B 1 257 ? 25.469 23.516 21.297 1 85.75 257 TYR B CA 1
ATOM 6863 C C . TYR B 1 257 ? 25.312 23.359 19.781 1 85.75 257 TYR B C 1
ATOM 6865 O O . TYR B 1 257 ? 26.312 23.188 19.062 1 85.75 257 TYR B O 1
ATOM 6873 N N . THR B 1 258 ? 24.078 23.281 19.344 1 89.81 258 THR B N 1
ATOM 6874 C CA . THR B 1 258 ? 23.781 23.125 17.938 1 89.81 258 THR B CA 1
ATOM 6875 C C . THR B 1 258 ? 23.375 24.469 17.312 1 89.81 258 THR B C 1
ATOM 6877 O O . THR B 1 258 ? 22.547 25.188 17.859 1 89.81 258 THR B O 1
ATOM 6880 N N . ILE B 1 259 ? 24 24.781 16.234 1 93.69 259 ILE B N 1
ATOM 6881 C CA . ILE B 1 259 ? 23.656 25.984 15.484 1 93.69 259 ILE B CA 1
ATOM 6882 C C . ILE B 1 259 ? 22.844 25.594 14.25 1 93.69 259 ILE B C 1
ATOM 6884 O O . ILE B 1 259 ? 23.109 24.578 13.609 1 93.69 259 ILE B O 1
ATOM 6888 N N . PHE B 1 260 ? 21.828 26.438 14.031 1 95.81 260 PHE B N 1
ATOM 6889 C CA . PHE B 1 260 ? 21.031 26.312 12.82 1 95.81 260 PHE B CA 1
ATOM 6890 C C . PHE B 1 260 ? 21.203 27.531 11.914 1 95.81 260 PHE B C 1
ATOM 6892 O O . PHE B 1 260 ? 21.297 28.656 12.398 1 95.81 260 PHE B O 1
ATOM 6899 N N . TYR B 1 261 ? 21.25 27.25 10.68 1 95.56 261 TYR B N 1
ATOM 6900 C CA . TYR B 1 261 ? 21.203 28.344 9.711 1 95.56 261 TYR B CA 1
ATOM 6901 C C . TYR B 1 261 ? 19.781 28.703 9.344 1 95.56 261 TYR B C 1
ATOM 6903 O O . TYR B 1 261 ? 18.984 27.828 8.977 1 95.56 261 TYR B O 1
ATOM 6911 N N . VAL B 1 262 ? 19.453 29.969 9.539 1 96.31 262 VAL B N 1
ATOM 6912 C CA . VAL B 1 262 ? 18.125 30.469 9.266 1 96.31 262 VAL B CA 1
ATOM 6913 C C . VAL B 1 262 ? 18.156 31.438 8.078 1 96.31 262 VAL B C 1
ATOM 6915 O O . VAL B 1 262 ? 18.719 32.531 8.18 1 96.31 262 VAL B O 1
ATOM 6918 N N . THR B 1 263 ? 17.516 31.031 6.984 1 93.12 263 THR B N 1
ATOM 6919 C CA . THR B 1 263 ? 17.562 31.812 5.754 1 93.12 263 THR B CA 1
ATOM 6920 C C . THR B 1 263 ? 16.188 32.344 5.391 1 93.12 263 THR B C 1
ATOM 6922 O O . THR B 1 263 ? 15.242 31.578 5.227 1 93.12 263 THR B O 1
ATOM 6925 N N . SER B 1 264 ? 16.047 33.656 5.34 1 91.31 264 SER B N 1
ATOM 6926 C CA . SER B 1 264 ? 14.812 34.312 4.914 1 91.31 264 SER B CA 1
ATOM 6927 C C . SER B 1 264 ? 14.805 34.562 3.408 1 91.31 264 SER B C 1
ATOM 6929 O O . SER B 1 264 ? 15.766 35.062 2.85 1 91.31 264 SER B O 1
ATOM 6931 N N . LEU B 1 265 ? 13.734 34.062 2.777 1 84.75 265 LEU B N 1
ATOM 6932 C CA . LEU B 1 265 ? 13.562 34.219 1.337 1 84.75 265 LEU B CA 1
ATOM 6933 C C . LEU B 1 265 ? 12.406 35.156 1.024 1 84.75 265 LEU B C 1
ATOM 6935 O O . LEU B 1 265 ? 11.273 34.938 1.441 1 84.75 265 LEU B O 1
ATOM 6939 N N . VAL B 1 266 ? 12.633 36.312 0.587 1 73.44 266 VAL B N 1
ATOM 6940 C CA . VAL B 1 266 ? 11.586 37.281 0.263 1 73.44 266 VAL B CA 1
ATOM 6941 C C . VAL B 1 266 ? 11.266 37.219 -1.229 1 73.44 266 VAL B C 1
ATOM 6943 O O . VAL B 1 266 ? 12.164 37.344 -2.068 1 73.44 266 VAL B O 1
ATOM 6946 N N . ASN B 1 267 ? 10.461 36.188 -1.725 1 55.78 267 ASN B N 1
ATOM 6947 C CA . ASN B 1 267 ? 10.172 36.156 -3.154 1 55.78 267 ASN B CA 1
ATOM 6948 C C . ASN B 1 267 ? 9.305 37.344 -3.57 1 55.78 267 ASN B C 1
ATOM 6950 O O . ASN B 1 267 ? 8.289 37.625 -2.936 1 55.78 267 ASN B O 1
ATOM 6954 N N . PHE B 1 268 ? 9.766 38.281 -4.277 1 47.94 268 PHE B N 1
ATOM 6955 C CA . PHE B 1 268 ? 8.906 39.281 -4.895 1 47.94 268 PHE B CA 1
ATOM 6956 C C . PHE B 1 268 ? 7.73 38.625 -5.609 1 47.94 268 PHE B C 1
ATOM 6958 O O . PHE B 1 268 ? 6.645 39.219 -5.691 1 47.94 268 PHE B O 1
ATOM 6965 N N . SER B 1 269 ? 7.906 37.719 -6.539 1 42.94 269 SER B N 1
ATOM 6966 C CA . SER B 1 269 ? 6.695 37.312 -7.25 1 42.94 269 SER B CA 1
ATOM 6967 C C . SER B 1 269 ? 5.781 36.469 -6.363 1 42.94 269 SER B C 1
ATOM 6969 O O . SER B 1 269 ? 6.25 35.625 -5.617 1 42.94 269 SER B O 1
ATOM 6971 N N . GLU B 1 270 ? 4.699 36.875 -5.797 1 43.38 270 GLU B N 1
ATOM 6972 C CA . GLU B 1 270 ? 3.596 36.344 -5 1 43.38 270 GLU B CA 1
ATOM 6973 C C . GLU B 1 270 ? 3.482 34.812 -5.152 1 43.38 270 GLU B C 1
ATOM 6975 O O . GLU B 1 270 ? 3.129 34.125 -4.199 1 43.38 270 GLU B O 1
ATOM 6980 N N . PHE B 1 271 ? 3.502 34.219 -6.383 1 38.97 271 PHE B N 1
ATOM 6981 C CA . PHE B 1 271 ? 3.014 32.938 -6.852 1 38.97 271 PHE B CA 1
ATOM 6982 C C . PHE B 1 271 ? 3.902 31.797 -6.348 1 38.97 271 PHE B C 1
ATOM 6984 O O . PHE B 1 271 ? 3.43 30.672 -6.129 1 38.97 271 PHE B O 1
ATOM 6991 N N . LEU B 1 272 ? 5.199 31.953 -6.152 1 38.12 272 LEU B N 1
ATOM 6992 C CA . LEU B 1 272 ? 6.176 30.875 -6.008 1 38.12 272 LEU B CA 1
ATOM 6993 C C . LEU B 1 272 ? 6.32 30.469 -4.543 1 38.12 272 LEU B C 1
ATOM 6995 O O . LEU B 1 272 ? 7.16 29.625 -4.207 1 38.12 272 LEU B O 1
ATOM 6999 N N . LEU B 1 273 ? 5.777 31.016 -3.666 1 40.81 273 LEU B N 1
ATOM 7000 C CA . LEU B 1 273 ? 6.031 30.797 -2.246 1 40.81 273 LEU B CA 1
ATOM 7001 C C . LEU B 1 273 ? 5.859 29.328 -1.881 1 40.81 273 LEU B C 1
ATOM 7003 O O . LEU B 1 273 ? 6.512 28.828 -0.962 1 40.81 273 LEU B O 1
ATOM 7007 N N . PHE B 1 274 ? 4.867 28.625 -2.4 1 39.03 274 PHE B N 1
ATOM 7008 C CA . PHE B 1 274 ? 4.543 27.359 -1.762 1 39.03 274 PHE B CA 1
ATOM 7009 C C . PHE B 1 274 ? 5.484 26.25 -2.234 1 39.03 274 PHE B C 1
ATOM 7011 O O . PHE B 1 274 ? 5.594 25.203 -1.594 1 39.03 274 PHE B O 1
ATOM 7018 N N . HIS B 1 275 ? 6.012 26.234 -3.637 1 38.84 275 HIS B N 1
ATOM 7019 C CA . HIS B 1 275 ? 6.844 25.125 -4.113 1 38.84 275 HIS B CA 1
ATOM 7020 C C . HIS B 1 275 ? 8.312 25.531 -4.148 1 38.84 275 HIS B C 1
ATOM 7022 O O . HIS B 1 275 ? 8.844 25.875 -5.207 1 38.84 275 HIS B O 1
ATOM 7028 N N . ILE B 1 276 ? 8.922 26.219 -3.26 1 37.38 276 ILE B N 1
ATOM 7029 C CA . ILE B 1 276 ? 10.219 26.875 -3.379 1 37.38 276 ILE B CA 1
ATOM 7030 C C . ILE B 1 276 ? 11.328 25.828 -3.48 1 37.38 276 ILE B C 1
ATOM 7032 O O . ILE B 1 276 ? 11.508 25.016 -2.57 1 37.38 276 ILE B O 1
ATOM 7036 N N . CYS B 1 277 ? 11.695 25.359 -4.672 1 36.5 277 CYS B N 1
ATOM 7037 C CA . CYS B 1 277 ? 13.016 24.781 -4.84 1 36.5 277 CYS B CA 1
ATOM 7038 C C . CYS B 1 277 ? 14.109 25.797 -4.516 1 36.5 277 CYS B C 1
ATOM 7040 O O . CYS B 1 277 ? 14.055 26.938 -4.973 1 36.5 277 CYS B O 1
ATOM 7042 N N . PHE B 1 278 ? 14.977 25.672 -3.545 1 39.97 278 PHE B N 1
ATOM 7043 C CA . PHE B 1 278 ? 16.141 26.453 -3.145 1 39.97 278 PHE B CA 1
ATOM 7044 C C . PHE B 1 278 ? 16.859 27.016 -4.363 1 39.97 278 PHE B C 1
ATOM 7046 O O . PHE B 1 278 ? 17.234 28.188 -4.371 1 39.97 278 PHE B O 1
ATOM 7053 N N . GLU B 1 279 ? 17.234 26.141 -5.254 1 40.22 279 GLU B N 1
ATOM 7054 C CA . GLU B 1 279 ? 18.094 26.5 -6.375 1 40.22 279 GLU B CA 1
ATOM 7055 C C . GLU B 1 279 ? 17.406 27.5 -7.301 1 40.22 279 GLU B C 1
ATOM 7057 O O . GLU B 1 279 ? 18.062 28.125 -8.148 1 40.22 279 GLU B O 1
ATOM 7062 N N . CYS B 1 280 ? 16.188 27.531 -7.277 1 38.75 280 CYS B N 1
ATOM 7063 C CA . CYS B 1 280 ? 15.555 28.297 -8.344 1 38.75 280 CYS B CA 1
ATOM 7064 C C . CYS B 1 280 ? 15.398 29.75 -7.941 1 38.75 280 CYS B C 1
ATOM 7066 O O . CYS B 1 280 ? 14.656 30.5 -8.578 1 38.75 280 CYS B O 1
ATOM 7068 N N . PHE B 1 281 ? 15.844 30.156 -6.758 1 42.56 281 PHE B N 1
ATOM 7069 C CA . PHE B 1 281 ? 15.648 31.578 -6.488 1 42.56 281 PHE B CA 1
ATOM 7070 C C . PHE B 1 281 ? 16.812 32.406 -7.004 1 42.56 281 PHE B C 1
ATOM 7072 O O . PHE B 1 281 ? 17.688 32.812 -6.234 1 42.56 281 PHE B O 1
ATOM 7079 N N . PRO B 1 282 ? 16.984 32.531 -8.195 1 45.56 282 PRO B N 1
ATOM 7080 C CA . PRO B 1 282 ? 18.156 33.312 -8.594 1 45.56 282 PRO B CA 1
ATOM 7081 C C . PRO B 1 282 ? 18.094 34.75 -8.086 1 45.56 282 PRO B C 1
ATOM 7083 O O . PRO B 1 282 ? 19.141 35.344 -7.758 1 45.56 282 PRO B O 1
ATOM 7086 N N . ASN B 1 283 ? 16.844 35.5 -8.156 1 48.38 283 ASN B N 1
ATOM 7087 C CA . ASN B 1 283 ? 16.844 36.938 -8.039 1 48.38 283 ASN B CA 1
ATOM 7088 C C . ASN B 1 283 ? 16.266 37.406 -6.703 1 48.38 283 ASN B C 1
ATOM 7090 O O . ASN B 1 283 ? 15.969 38.594 -6.523 1 48.38 283 ASN B O 1
ATOM 7094 N N . GLY B 1 284 ? 15.938 36.562 -5.715 1 56.91 284 GLY B N 1
ATOM 7095 C CA . GLY B 1 284 ? 15.375 37.156 -4.52 1 56.91 284 GLY B CA 1
ATOM 7096 C C . GLY B 1 284 ? 16.406 37.406 -3.438 1 56.91 284 GLY B C 1
ATOM 7097 O O . GLY B 1 284 ? 17.562 37 -3.561 1 56.91 284 GLY B O 1
ATOM 7098 N N . VAL B 1 285 ? 16.141 38.5 -2.547 1 70.06 285 VAL B N 1
ATOM 7099 C CA . VAL B 1 285 ? 17.016 38.844 -1.431 1 70.06 285 VAL B CA 1
ATOM 7100 C C . VAL B 1 285 ? 16.984 37.75 -0.38 1 70.06 285 VAL B C 1
ATOM 7102 O O . VAL B 1 285 ? 15.922 37.281 0.028 1 70.06 285 VAL B O 1
ATOM 7105 N N . ARG B 1 286 ? 18.172 37.125 -0.214 1 82.38 286 ARG B N 1
ATOM 7106 C CA . ARG B 1 286 ? 18.328 36.125 0.811 1 82.38 286 ARG B CA 1
ATOM 7107 C C . ARG B 1 286 ? 19.203 36.625 1.961 1 82.38 286 ARG B C 1
ATOM 7109 O O . ARG B 1 286 ? 20.203 37.312 1.738 1 82.38 286 ARG B O 1
ATOM 7116 N N . VAL B 1 287 ? 18.688 36.5 3.113 1 87.19 287 VAL B N 1
ATOM 7117 C CA . VAL B 1 287 ? 19.453 36.812 4.32 1 87.19 287 VAL B CA 1
ATOM 7118 C C . VAL B 1 287 ? 19.578 35.562 5.191 1 87.19 287 VAL B C 1
ATOM 7120 O O . VAL B 1 287 ? 18.578 34.906 5.516 1 87.19 287 VAL B O 1
ATOM 7123 N N . THR B 1 288 ? 20.828 35.156 5.48 1 92.5 288 THR B N 1
ATOM 7124 C CA . THR B 1 288 ? 21.062 33.969 6.312 1 92.5 288 THR B CA 1
ATOM 7125 C C . THR B 1 288 ? 21.734 34.375 7.629 1 92.5 288 THR B C 1
ATOM 7127 O O . THR B 1 288 ? 22.688 35.156 7.637 1 92.5 288 THR B O 1
ATOM 7130 N N . VAL B 1 289 ? 21.234 33.875 8.703 1 96 289 VAL B N 1
ATOM 7131 C CA . VAL B 1 289 ? 21.812 34.125 10.016 1 96 289 VAL B CA 1
ATOM 7132 C C . VAL B 1 289 ? 21.984 32.781 10.773 1 96 289 VAL B C 1
ATOM 7134 O O . VAL B 1 289 ? 21.359 31.797 10.422 1 96 289 VAL B O 1
ATOM 7137 N N . GLU B 1 290 ? 22.844 32.812 11.781 1 95.81 290 GLU B N 1
ATOM 7138 C CA . GLU B 1 290 ? 23.047 31.656 12.648 1 95.81 290 GLU B CA 1
ATOM 7139 C C . GLU B 1 290 ? 22.297 31.812 13.969 1 95.81 290 GLU B C 1
ATOM 7141 O O . GLU B 1 290 ? 22.391 32.844 14.625 1 95.81 290 GLU B O 1
ATOM 7146 N N . ARG B 1 291 ? 21.547 30.797 14.242 1 96.75 291 ARG B N 1
ATOM 7147 C CA . ARG B 1 291 ? 20.797 30.844 15.484 1 96.75 291 ARG B CA 1
ATOM 7148 C C . ARG B 1 291 ? 20.891 29.516 16.234 1 96.75 291 ARG B C 1
ATOM 7150 O O . ARG B 1 291 ? 20.938 28.453 15.625 1 96.75 291 ARG B O 1
ATOM 7157 N N . ARG B 1 292 ? 20.969 29.578 17.5 1 92.44 292 ARG B N 1
ATOM 7158 C CA . ARG B 1 292 ? 20.859 28.406 18.359 1 92.44 292 ARG B CA 1
ATOM 7159 C C . ARG B 1 292 ? 19.469 28.312 18.984 1 92.44 292 ARG B C 1
ATOM 7161 O O . ARG B 1 292 ? 18.688 29.266 18.891 1 92.44 292 ARG B O 1
ATOM 7168 N N . PHE B 1 293 ? 19.125 27.297 19.688 1 93.06 293 PHE B N 1
ATOM 7169 C CA . PHE B 1 293 ? 17.797 27.047 20.219 1 93.06 293 PHE B CA 1
ATOM 7170 C C . PHE B 1 293 ? 17.438 28.078 21.281 1 93.06 293 PHE B C 1
ATOM 7172 O O . PHE B 1 293 ? 16.297 28.562 21.344 1 93.06 293 PHE B O 1
ATOM 7179 N N . SER B 1 294 ? 18.375 28.453 22.047 1 92.81 294 SER B N 1
ATOM 7180 C CA . SER B 1 294 ? 18.109 29.406 23.125 1 92.81 294 SER B CA 1
ATOM 7181 C C . SER B 1 294 ? 17.672 30.75 22.562 1 92.81 294 SER B C 1
ATOM 7183 O O . SER B 1 294 ? 16.922 31.484 23.219 1 92.81 294 SER B O 1
ATOM 7185 N N . GLN B 1 295 ? 18.094 31.078 21.422 1 95.56 295 GLN B N 1
ATOM 7186 C CA . GLN B 1 295 ? 17.688 32.344 20.797 1 95.56 295 GLN B CA 1
ATOM 7187 C C . GLN B 1 295 ? 16.25 32.25 20.281 1 95.56 295 GLN B C 1
ATOM 7189 O O . GLN B 1 295 ? 15.531 33.25 20.281 1 95.56 295 GLN B O 1
ATOM 7194 N N . PHE B 1 296 ? 15.875 31.109 19.828 1 96.94 296 PHE B N 1
ATOM 7195 C CA . PHE B 1 296 ? 14.469 30.891 19.5 1 96.94 296 PHE B CA 1
ATOM 7196 C C . PHE B 1 296 ? 13.594 31.047 20.734 1 96.94 296 PHE B C 1
ATOM 7198 O O . PHE B 1 296 ? 12.516 31.656 20.672 1 96.94 296 PHE B O 1
ATOM 7205 N N . GLU B 1 297 ? 14.086 30.531 21.766 1 95.38 297 GLU B N 1
ATOM 7206 C CA . GLU B 1 297 ? 13.375 30.656 23.031 1 95.38 297 GLU B CA 1
ATOM 7207 C C . GLU B 1 297 ? 13.266 32.125 23.453 1 95.38 297 GLU B C 1
ATOM 7209 O O . GLU B 1 297 ? 12.219 32.562 23.938 1 95.38 297 GLU B O 1
ATOM 7214 N N . TRP B 1 298 ? 14.375 32.75 23.328 1 96.44 298 TRP B N 1
ATOM 7215 C CA . TRP B 1 298 ? 14.383 34.188 23.625 1 96.44 298 TRP B CA 1
ATOM 7216 C C . TRP B 1 298 ? 13.336 34.938 22.781 1 96.44 298 TRP B C 1
ATOM 7218 O O . TRP B 1 298 ? 12.578 35.75 23.312 1 96.44 298 TRP B O 1
ATOM 7228 N N . LEU B 1 299 ? 13.289 34.656 21.5 1 97.38 299 LEU B N 1
ATOM 7229 C CA . LEU B 1 299 ? 12.336 35.281 20.594 1 97.38 299 LEU B CA 1
ATOM 7230 C C . LEU B 1 299 ? 10.898 35.031 21.047 1 97.38 299 LEU B C 1
ATOM 7232 O O . LEU B 1 299 ? 10.086 35.938 21.125 1 97.38 299 LEU B O 1
ATOM 7236 N N . TYR B 1 300 ? 10.648 33.781 21.375 1 96.44 300 TYR B N 1
ATOM 7237 C CA . TYR B 1 300 ? 9.312 33.375 21.812 1 96.44 300 TYR B CA 1
ATOM 7238 C C . TYR B 1 300 ? 8.898 34.156 23.047 1 96.44 300 TYR B C 1
ATOM 7240 O O . TYR B 1 300 ? 7.785 34.688 23.109 1 96.44 300 TYR B O 1
ATOM 7248 N N . ASN B 1 301 ? 9.727 34.281 23.969 1 94.94 301 ASN B N 1
ATOM 7249 C CA . ASN B 1 301 ? 9.43 34.938 25.234 1 94.94 301 ASN B CA 1
ATOM 7250 C C . ASN B 1 301 ? 9.195 36.438 25.047 1 94.94 301 ASN B C 1
ATOM 7252 O O . ASN B 1 301 ? 8.289 37.031 25.656 1 94.94 301 ASN B O 1
ATOM 7256 N N . ARG B 1 302 ? 10.023 37.031 24.234 1 95.81 302 ARG B N 1
ATOM 7257 C CA . ARG B 1 302 ? 9.867 38.469 23.984 1 95.81 302 ARG B CA 1
ATOM 7258 C C . ARG B 1 302 ? 8.562 38.781 23.25 1 95.81 302 ARG B C 1
ATOM 7260 O O . ARG B 1 302 ? 7.883 39.75 23.562 1 95.81 302 ARG B O 1
ATOM 7267 N N . LEU B 1 303 ? 8.25 37.906 22.312 1 95.94 303 LEU B N 1
ATOM 7268 C CA . LEU B 1 303 ? 7.004 38.062 21.562 1 95.94 303 LEU B CA 1
ATOM 7269 C C . LEU B 1 303 ? 5.797 37.875 22.484 1 95.94 303 LEU B C 1
ATOM 7271 O O . LEU B 1 303 ? 4.812 38.594 22.391 1 95.94 303 LEU B O 1
ATOM 7275 N N . SER B 1 304 ? 5.887 36.875 23.344 1 93 304 SER B N 1
ATOM 7276 C CA . SER B 1 304 ? 4.805 36.594 24.266 1 93 304 SER B CA 1
ATOM 7277 C C . SER B 1 304 ? 4.582 37.75 25.234 1 93 304 SER B C 1
ATOM 7279 O O . SER B 1 304 ? 3.441 38.062 25.594 1 93 304 SER B O 1
ATOM 7281 N N . ALA B 1 305 ? 5.609 38.375 25.641 1 91.5 305 ALA B N 1
ATOM 7282 C CA . ALA B 1 305 ? 5.523 39.5 26.562 1 91.5 305 ALA B CA 1
ATOM 7283 C C . ALA B 1 305 ? 4.961 40.75 25.875 1 91.5 305 ALA B C 1
ATOM 7285 O O . ALA B 1 305 ? 4.16 41.469 26.453 1 91.5 305 ALA B O 1
ATOM 7286 N N . LYS B 1 306 ? 5.379 40.938 24.703 1 92.88 306 LYS B N 1
ATOM 7287 C CA . LYS B 1 306 ? 4.988 42.156 23.969 1 92.88 306 LYS B CA 1
ATOM 7288 C C . LYS B 1 306 ? 3.543 42.031 23.484 1 92.88 306 LYS B C 1
ATOM 7290 O O . LYS B 1 306 ? 2.771 43 23.625 1 92.88 306 LYS B O 1
ATOM 7295 N N . PHE B 1 307 ? 3.232 40.875 22.875 1 93.38 307 PHE B N 1
ATOM 7296 C CA . PHE B 1 307 ? 1.916 40.688 22.281 1 93.38 307 PHE B CA 1
ATOM 7297 C C . PHE B 1 307 ? 1.103 39.688 23.094 1 93.38 307 PHE B C 1
ATOM 7299 O O . PHE B 1 307 ? 0.829 38.562 22.641 1 93.38 307 PHE B O 1
ATOM 7306 N N . GLY B 1 308 ? 0.58 40.031 24.156 1 86.25 308 GLY B N 1
ATOM 7307 C CA . GLY B 1 308 ? -0.124 39.156 25.078 1 86.25 308 GLY B CA 1
ATOM 7308 C C . GLY B 1 308 ? -1.431 38.625 24.516 1 86.25 308 GLY B C 1
ATOM 7309 O O . GLY B 1 308 ? -1.935 37.625 24.969 1 86.25 308 GLY B O 1
ATOM 7310 N N . ALA B 1 309 ? -1.98 39.281 23.547 1 88.81 309 ALA B N 1
ATOM 7311 C CA . ALA B 1 309 ? -3.285 38.906 23 1 88.81 309 ALA B CA 1
ATOM 7312 C C . ALA B 1 309 ? -3.141 37.906 21.859 1 88.81 309 ALA B C 1
ATOM 7314 O O . ALA B 1 309 ? -4.129 37.344 21.406 1 88.81 309 ALA B O 1
ATOM 7315 N N . PHE B 1 310 ? -1.939 37.719 21.406 1 94.12 310 PHE B N 1
ATOM 7316 C CA . PHE B 1 310 ? -1.741 36.875 20.234 1 94.12 310 PHE B CA 1
ATOM 7317 C C . PHE B 1 310 ? -1.583 35.438 20.641 1 94.12 310 PHE B C 1
ATOM 7319 O O . PHE B 1 310 ? -1.002 35.125 21.688 1 94.12 310 PHE B O 1
ATOM 7326 N N . VAL B 1 311 ? -2.139 34.594 19.844 1 93.31 311 VAL B N 1
ATOM 7327 C CA . VAL B 1 311 ? -1.914 33.156 20 1 93.31 311 VAL B CA 1
ATOM 7328 C C . VAL B 1 311 ? -0.668 32.75 19.219 1 93.31 311 VAL B C 1
ATOM 7330 O O . VAL B 1 311 ? -0.704 32.656 17.984 1 93.31 311 VAL B O 1
ATOM 7333 N N . LEU B 1 312 ? 0.366 32.5 19.938 1 93.62 312 LEU B N 1
ATOM 7334 C CA . LEU B 1 312 ? 1.636 32.156 19.312 1 93.62 312 LEU B CA 1
ATOM 7335 C C . LEU B 1 312 ? 1.75 30.641 19.125 1 93.62 312 LEU B C 1
ATOM 7337 O O . LEU B 1 312 ? 1.185 29.875 19.891 1 93.62 312 LEU B O 1
ATOM 7341 N N . PRO B 1 313 ? 2.473 30.281 18.016 1 92.25 313 PRO B N 1
ATOM 7342 C CA . PRO B 1 313 ? 2.752 28.859 17.875 1 92.25 313 PRO B CA 1
ATOM 7343 C C . PRO B 1 313 ? 3.639 28.312 18.984 1 92.25 313 PRO B C 1
ATOM 7345 O O . PRO B 1 313 ? 4.508 29.031 19.5 1 92.25 313 PRO B O 1
ATOM 7348 N N . PRO B 1 314 ? 3.379 27.109 19.328 1 87.88 314 PRO B N 1
ATOM 7349 C CA . PRO B 1 314 ? 4.211 26.531 20.391 1 87.88 314 PRO B CA 1
ATOM 7350 C C . PRO B 1 314 ? 5.656 26.312 19.938 1 87.88 314 PRO B C 1
ATOM 7352 O O . PRO B 1 314 ? 5.906 25.953 18.797 1 87.88 314 PRO B O 1
ATOM 7355 N N . LEU B 1 315 ? 6.488 26.609 20.828 1 89.81 315 LEU B N 1
ATOM 7356 C CA . LEU B 1 315 ? 7.902 26.328 20.625 1 89.81 315 LEU B CA 1
ATOM 7357 C C . LEU B 1 315 ? 8.188 24.844 20.797 1 89.81 315 LEU B C 1
ATOM 7359 O O . LEU B 1 315 ? 7.664 24.203 21.719 1 89.81 315 LEU B O 1
ATOM 7363 N N . PRO B 1 316 ? 9.031 24.328 19.875 1 85.69 316 PRO B N 1
ATOM 7364 C CA . PRO B 1 316 ? 9.43 22.922 20.078 1 85.69 316 PRO B CA 1
ATOM 7365 C C . PRO B 1 316 ? 10.062 22.688 21.438 1 85.69 316 PRO B C 1
ATOM 7367 O O . PRO B 1 316 ? 10.703 23.578 22 1 85.69 316 PRO B O 1
ATOM 7370 N N . GLU B 1 317 ? 9.797 21.484 21.938 1 77.12 317 GLU B N 1
ATOM 7371 C CA . GLU B 1 317 ? 10.242 21.188 23.297 1 77.12 317 GLU B CA 1
ATOM 7372 C C . GLU B 1 317 ? 11.75 21.016 23.359 1 77.12 317 GLU B C 1
ATOM 7374 O O . GLU B 1 317 ? 12.383 20.609 22.391 1 77.12 317 GLU B O 1
ATOM 7379 N N . LYS B 1 318 ? 12.211 21.406 24.516 1 72.69 318 LYS B N 1
ATOM 7380 C CA . LYS B 1 318 ? 13.633 21.188 24.781 1 72.69 318 LYS B CA 1
ATOM 7381 C C . LYS B 1 318 ? 13.883 19.766 25.266 1 72.69 318 LYS B C 1
ATOM 7383 O O . LYS B 1 318 ? 13.078 19.219 26.016 1 72.69 318 LYS B O 1
ATOM 7388 N N . GLN B 1 319 ? 14.703 19.031 24.5 1 68.81 319 GLN B N 1
ATOM 7389 C CA . GLN B 1 319 ? 15.117 17.703 24.969 1 68.81 319 GLN B CA 1
ATOM 7390 C C . GLN B 1 319 ? 16.531 17.734 25.531 1 68.81 319 GLN B C 1
ATOM 7392 O O . GLN B 1 319 ? 17.438 18.281 24.891 1 68.81 319 GLN B O 1
ATOM 7397 N N . TYR B 1 320 ? 16.641 17.281 26.781 1 60.56 320 TYR B N 1
ATOM 7398 C CA . TYR B 1 320 ? 17.938 17.344 27.453 1 60.56 320 TYR B CA 1
ATOM 7399 C C . TYR B 1 320 ? 18.781 16.109 27.125 1 60.56 320 TYR B C 1
ATOM 7401 O O . TYR B 1 320 ? 20.016 16.188 27.062 1 60.56 320 TYR B O 1
ATOM 7409 N N . SER B 1 321 ? 18.172 15.039 26.922 1 63.22 321 SER B N 1
ATOM 7410 C CA . SER B 1 321 ? 18.922 13.836 26.609 1 63.22 321 SER B CA 1
ATOM 7411 C C . SER B 1 321 ? 18.812 13.469 25.141 1 63.22 321 SER B C 1
ATOM 7413 O O . SER B 1 321 ? 17.75 13.594 24.547 1 63.22 321 SER B O 1
ATOM 7415 N N . GLY B 1 322 ? 20.047 13.031 24.531 1 64.62 322 GLY B N 1
ATOM 7416 C CA . GLY B 1 322 ? 20.062 12.57 23.156 1 64.62 322 GLY B CA 1
ATOM 7417 C C . GLY B 1 322 ? 19.891 13.695 22.141 1 64.62 322 GLY B C 1
ATOM 7418 O O . GLY B 1 322 ? 19.484 13.461 21 1 64.62 322 GLY B O 1
ATOM 7419 N N . ARG B 1 323 ? 20.281 14.859 22.578 1 67.62 323 ARG B N 1
ATOM 7420 C CA . ARG B 1 323 ? 20.016 16.047 21.781 1 67.62 323 ARG B CA 1
ATOM 7421 C C . ARG B 1 323 ? 20.938 16.094 20.547 1 67.62 323 ARG B C 1
ATOM 7423 O O . ARG B 1 323 ? 20.672 16.844 19.609 1 67.62 323 ARG B O 1
ATOM 7430 N N . PHE B 1 324 ? 21.859 15.141 20.594 1 70.56 324 PHE B N 1
ATOM 7431 C CA . PHE B 1 324 ? 22.781 15.203 19.469 1 70.56 324 PHE B CA 1
ATOM 7432 C C . PHE B 1 324 ? 22.562 14.031 18.516 1 70.56 324 PHE B C 1
ATOM 7434 O O . PHE B 1 324 ? 23.328 13.844 17.562 1 70.56 324 PHE B O 1
ATOM 7441 N N . ASN B 1 325 ? 21.469 13.344 18.875 1 79.06 325 ASN B N 1
ATOM 7442 C CA . ASN B 1 325 ? 21.062 12.328 17.922 1 79.06 325 ASN B CA 1
ATOM 7443 C C . ASN B 1 325 ? 20.609 12.953 16.594 1 79.06 325 ASN B C 1
ATOM 7445 O O . ASN B 1 325 ? 19.859 13.922 16.578 1 79.06 325 ASN B O 1
ATOM 7449 N N . GLU B 1 326 ? 21.141 12.445 15.523 1 80.81 326 GLU B N 1
ATOM 7450 C CA . GLU B 1 326 ? 20.891 13.016 14.203 1 80.81 326 GLU B CA 1
ATOM 7451 C C . GLU B 1 326 ? 19.391 13.094 13.906 1 80.81 326 GLU B C 1
ATOM 7453 O O . GLU B 1 326 ? 18.922 14.078 13.336 1 80.81 326 GLU B O 1
ATOM 7458 N N . GLU B 1 327 ? 18.734 12.109 14.312 1 80 327 GLU B N 1
ATOM 7459 C CA . GLU B 1 327 ? 17.297 12.086 14.07 1 80 327 GLU B CA 1
ATOM 7460 C C . GLU B 1 327 ? 16.594 13.18 14.867 1 80 327 GLU B C 1
ATOM 7462 O O . GLU B 1 327 ? 15.664 13.82 14.367 1 80 327 GLU B O 1
ATOM 7467 N N . PHE B 1 328 ? 17.094 13.367 16.016 1 82.75 328 PHE B N 1
ATOM 7468 C CA . PHE B 1 328 ? 16.484 14.398 16.859 1 82.75 328 PHE B CA 1
ATOM 7469 C C . PHE B 1 328 ? 16.781 15.789 16.297 1 82.75 328 PHE B C 1
ATOM 7471 O O . PHE B 1 328 ? 15.883 16.641 16.266 1 82.75 328 PHE B O 1
ATOM 7478 N N . ILE B 1 329 ? 17.984 15.984 15.914 1 86.69 329 ILE B N 1
ATOM 7479 C CA . ILE B 1 329 ? 18.406 17.281 15.406 1 86.69 329 ILE B CA 1
ATOM 7480 C C . ILE B 1 329 ? 17.578 17.641 14.164 1 86.69 329 ILE B C 1
ATOM 7482 O O . ILE B 1 329 ? 17.125 18.781 14.016 1 86.69 329 ILE B O 1
ATOM 7486 N N . GLU B 1 330 ? 17.344 16.672 13.383 1 86.31 330 GLU B N 1
ATOM 7487 C CA . GLU B 1 330 ? 16.562 16.906 12.164 1 86.31 330 GLU B CA 1
ATOM 7488 C C . GLU B 1 330 ? 15.094 17.203 12.5 1 86.31 330 GLU B C 1
ATOM 7490 O O . GLU B 1 330 ? 14.477 18.078 11.891 1 86.31 330 GLU B O 1
ATOM 7495 N N . LYS B 1 331 ? 14.594 16.484 13.414 1 82.88 331 LYS B N 1
ATOM 7496 C CA . LYS B 1 331 ? 13.227 16.734 13.867 1 82.88 331 LYS B CA 1
ATOM 7497 C C . LYS B 1 331 ? 13.086 18.156 14.422 1 82.88 331 LYS B C 1
ATOM 7499 O O . LYS B 1 331 ? 12.102 18.844 14.133 1 82.88 331 LYS B O 1
ATOM 7504 N N . ARG B 1 332 ? 14.062 18.531 15.172 1 87.88 332 ARG B N 1
ATOM 7505 C CA . ARG B 1 332 ? 14.047 19.875 15.742 1 87.88 332 ARG B CA 1
ATOM 7506 C C . ARG B 1 332 ? 14.18 20.938 14.656 1 87.88 332 ARG B C 1
ATOM 7508 O O . ARG B 1 332 ? 13.492 21.953 14.688 1 87.88 332 ARG B O 1
ATOM 7515 N N . ARG B 1 333 ? 15.109 20.703 13.797 1 92.19 333 ARG B N 1
ATOM 7516 C CA . ARG B 1 333 ? 15.297 21.625 12.68 1 92.19 333 ARG B CA 1
ATOM 7517 C C . ARG B 1 333 ? 13.977 21.891 11.953 1 92.19 333 ARG B C 1
ATOM 7519 O O . ARG B 1 333 ? 13.617 23.031 11.703 1 92.19 333 ARG B O 1
ATOM 7526 N N . ARG B 1 334 ? 13.18 20.875 11.672 1 87.62 334 ARG B N 1
ATOM 7527 C CA . ARG B 1 334 ? 11.898 20.984 10.977 1 87.62 334 ARG B CA 1
ATOM 7528 C C . ARG B 1 334 ? 10.875 21.719 11.828 1 87.62 334 ARG B C 1
ATOM 7530 O O . ARG B 1 334 ? 10.102 22.531 11.32 1 87.62 334 ARG B O 1
ATOM 7537 N N . ALA B 1 335 ? 10.93 21.391 13.07 1 88.75 335 ALA B N 1
ATOM 7538 C CA . ALA B 1 335 ? 9.992 22.031 13.984 1 88.75 335 ALA B CA 1
ATOM 7539 C C . ALA B 1 335 ? 10.258 23.531 14.094 1 88.75 335 ALA B C 1
ATOM 7541 O O . ALA B 1 335 ? 9.328 24.328 14.133 1 88.75 335 ALA B O 1
ATOM 7542 N N . LEU B 1 336 ? 11.5 23.891 14.133 1 94.5 336 LEU B N 1
ATOM 7543 C CA . LEU B 1 336 ? 11.875 25.297 14.219 1 94.5 336 LEU B CA 1
ATOM 7544 C C . LEU B 1 336 ? 11.508 26.031 12.938 1 94.5 336 LEU B C 1
ATOM 7546 O O . LEU B 1 336 ? 11.109 27.203 12.984 1 94.5 336 LEU B O 1
ATOM 7550 N N . GLU B 1 337 ? 11.648 25.312 11.891 1 93.06 337 GLU B N 1
ATOM 7551 C CA . GLU B 1 337 ? 11.258 25.906 10.617 1 93.06 337 GLU B CA 1
ATOM 7552 C C . GLU B 1 337 ? 9.766 26.203 10.578 1 93.06 337 GLU B C 1
ATOM 7554 O O . GLU B 1 337 ? 9.352 27.281 10.141 1 93.06 337 GLU B O 1
ATOM 7559 N N . ARG B 1 338 ? 8.961 25.328 11.047 1 90.31 338 ARG B N 1
ATOM 7560 C CA . ARG B 1 338 ? 7.516 25.531 11.109 1 90.31 338 ARG B CA 1
ATOM 7561 C C . ARG B 1 338 ? 7.168 26.672 12.062 1 90.31 338 ARG B C 1
ATOM 7563 O O . ARG B 1 338 ? 6.328 27.516 11.742 1 90.31 338 ARG B O 1
ATOM 7570 N N . PHE B 1 339 ? 7.855 26.672 13.117 1 94.25 339 PHE B N 1
ATOM 7571 C CA . PHE B 1 339 ? 7.648 27.703 14.141 1 94.25 339 PHE B CA 1
ATOM 7572 C C . PHE B 1 339 ? 7.891 29.094 13.562 1 94.25 339 PHE B C 1
ATOM 7574 O O . PHE B 1 339 ? 7.027 29.969 13.656 1 94.25 339 PHE B O 1
ATOM 7581 N N . ILE B 1 340 ? 9.031 29.25 12.984 1 96.19 340 ILE B N 1
ATOM 7582 C CA . ILE B 1 340 ? 9.43 30.562 12.508 1 96.19 340 ILE B CA 1
ATOM 7583 C C . ILE B 1 340 ? 8.547 30.984 11.336 1 96.19 340 ILE B C 1
ATOM 7585 O O . ILE B 1 340 ? 8.234 32.188 11.188 1 96.19 340 ILE B O 1
ATOM 7589 N N . ASN B 1 341 ? 8.125 30.094 10.539 1 93.25 341 ASN B N 1
ATOM 7590 C CA . ASN B 1 341 ? 7.246 30.422 9.422 1 93.25 341 ASN B CA 1
ATOM 7591 C C . ASN B 1 341 ? 5.852 30.812 9.898 1 93.25 341 ASN B C 1
ATOM 7593 O O . ASN B 1 341 ? 5.199 31.656 9.289 1 93.25 341 ASN B O 1
ATOM 7597 N N . ARG B 1 342 ? 5.434 30.219 10.961 1 94.12 342 ARG B N 1
ATOM 7598 C CA . ARG B 1 342 ? 4.152 30.609 11.539 1 94.12 342 ARG B CA 1
ATOM 7599 C C . ARG B 1 342 ? 4.211 32.031 12.062 1 94.12 342 ARG B C 1
ATOM 7601 O O . ARG B 1 342 ? 3.266 32.812 11.883 1 94.12 342 ARG B O 1
ATOM 7608 N N . LEU B 1 343 ? 5.289 32.344 12.664 1 96.19 343 LEU B N 1
ATOM 7609 C CA . LEU B 1 343 ? 5.469 33.719 13.141 1 96.19 343 LEU B CA 1
ATOM 7610 C C . LEU B 1 343 ? 5.5 34.719 11.977 1 96.19 343 LEU B C 1
ATOM 7612 O O . LEU B 1 343 ? 4.867 35.75 12.039 1 96.19 343 LEU B O 1
ATOM 7616 N N . ALA B 1 344 ? 6.168 34.281 10.953 1 94.12 344 ALA B N 1
ATOM 7617 C CA . ALA B 1 344 ? 6.328 35.156 9.789 1 94.12 344 ALA B CA 1
ATOM 7618 C C . ALA B 1 344 ? 5.004 35.344 9.062 1 94.12 344 ALA B C 1
ATOM 7620 O O . ALA B 1 344 ? 4.82 36.344 8.344 1 94.12 344 ALA B O 1
ATOM 7621 N N . ARG B 1 345 ? 4.102 34.531 9.273 1 93.5 345 ARG B N 1
ATOM 7622 C CA . ARG B 1 345 ? 2.803 34.594 8.609 1 93.5 345 ARG B CA 1
ATOM 7623 C C . ARG B 1 345 ? 1.873 35.562 9.336 1 93.5 345 ARG B C 1
ATOM 7625 O O . ARG B 1 345 ? 0.918 36.062 8.742 1 93.5 345 ARG B O 1
ATOM 7632 N N . HIS B 1 346 ? 2.062 35.75 10.602 1 96.06 346 HIS B N 1
ATOM 7633 C CA . HIS B 1 346 ? 1.214 36.656 11.367 1 96.06 346 HIS B CA 1
ATOM 7634 C C . HIS B 1 346 ? 1.317 38.094 10.852 1 96.06 346 HIS B C 1
ATOM 7636 O O . HIS B 1 346 ? 2.418 38.625 10.742 1 96.06 346 HIS B O 1
ATOM 7642 N N . PRO B 1 347 ? 0.231 38.688 10.609 1 95.31 347 PRO B N 1
ATOM 7643 C CA . PRO B 1 347 ? 0.234 40 9.945 1 95.31 347 PRO B CA 1
ATOM 7644 C C . PRO B 1 347 ? 0.938 41.062 10.766 1 95.31 347 PRO B C 1
ATOM 7646 O O . PRO B 1 347 ? 1.468 42.031 10.211 1 95.31 347 PRO B O 1
ATOM 7649 N N . VAL B 1 348 ? 0.909 40.969 12.094 1 96.44 348 VAL B N 1
ATOM 7650 C CA . VAL B 1 348 ? 1.494 41.969 12.961 1 96.44 348 VAL B CA 1
ATOM 7651 C C . VAL B 1 348 ? 2.92 41.562 13.336 1 96.44 348 VAL B C 1
ATOM 7653 O O . VAL B 1 348 ? 3.844 42.375 13.234 1 96.44 348 VAL B O 1
ATOM 7656 N N . ILE B 1 349 ? 3.141 40.312 13.695 1 96.31 349 ILE B N 1
ATOM 7657 C CA . ILE B 1 349 ? 4.457 39.844 14.109 1 96.31 349 ILE B CA 1
ATOM 7658 C C . ILE B 1 349 ? 5.438 39.938 12.945 1 96.31 349 ILE B C 1
ATOM 7660 O O . ILE B 1 349 ? 6.621 40.219 13.141 1 96.31 349 ILE B O 1
ATOM 7664 N N . ARG B 1 350 ? 4.988 39.844 11.781 1 94.06 350 ARG B N 1
ATOM 7665 C CA . ARG B 1 350 ? 5.785 39.812 10.555 1 94.06 350 ARG B CA 1
ATOM 7666 C C . ARG B 1 350 ? 6.637 41.062 10.43 1 94.06 350 ARG B C 1
ATOM 7668 O O . ARG B 1 350 ? 7.773 41 9.961 1 94.06 350 ARG B O 1
ATOM 7675 N N . TYR B 1 351 ? 6.062 42.188 10.891 1 93.88 351 TYR B N 1
ATOM 7676 C CA . TYR B 1 351 ? 6.812 43.438 10.719 1 93.88 351 TYR B CA 1
ATOM 7677 C C . TYR B 1 351 ? 7.336 43.938 12.062 1 93.88 351 TYR B C 1
ATOM 7679 O O . TYR B 1 351 ? 7.75 45.094 12.18 1 93.88 351 TYR B O 1
ATOM 7687 N N . SER B 1 352 ? 7.262 43.125 13.039 1 94.56 352 SER B N 1
ATOM 7688 C CA . SER B 1 352 ? 7.773 43.531 14.344 1 94.56 352 SER B CA 1
ATOM 7689 C C . SER B 1 352 ? 9.289 43.688 14.32 1 94.56 352 SER B C 1
ATOM 7691 O O . SER B 1 352 ? 9.977 42.938 13.625 1 94.56 352 SER B O 1
ATOM 7693 N N . ASP B 1 353 ? 9.82 44.531 15.125 1 93.69 353 ASP B N 1
ATOM 7694 C CA . ASP B 1 353 ? 11.266 44.75 15.234 1 93.69 353 ASP B CA 1
ATOM 7695 C C . ASP B 1 353 ? 11.945 43.5 15.82 1 93.69 353 ASP B C 1
ATOM 7697 O O . ASP B 1 353 ? 13.094 43.219 15.484 1 93.69 353 ASP B O 1
ATOM 7701 N N . LEU B 1 354 ? 11.211 42.844 16.609 1 95.44 354 LEU B N 1
ATOM 7702 C CA . LEU B 1 354 ? 11.75 41.656 17.25 1 95.44 354 LEU B CA 1
ATOM 7703 C C . LEU B 1 354 ? 12.086 40.594 16.203 1 95.44 354 LEU B C 1
ATOM 7705 O O . LEU B 1 354 ? 13.203 40.062 16.188 1 95.44 354 LEU B O 1
ATOM 7709 N N . LEU B 1 355 ? 11.117 40.281 15.359 1 96.06 355 LEU B N 1
ATOM 7710 C CA . LEU B 1 355 ? 11.32 39.25 14.344 1 96.06 355 LEU B CA 1
ATOM 7711 C C . LEU B 1 355 ? 12.375 39.719 13.328 1 96.06 355 LEU B C 1
ATOM 7713 O O . LEU B 1 355 ? 13.219 38.906 12.914 1 96.06 355 LEU B O 1
ATOM 7717 N N . THR B 1 356 ? 12.344 40.969 12.977 1 93.69 356 THR B N 1
ATOM 7718 C CA . THR B 1 356 ? 13.312 41.5 12.039 1 93.69 356 THR B CA 1
ATOM 7719 C C . THR B 1 356 ? 14.734 41.375 12.594 1 93.69 356 THR B C 1
ATOM 7721 O O . THR B 1 356 ? 15.648 40.969 11.875 1 93.69 356 THR B O 1
ATOM 7724 N N . HIS B 1 357 ? 14.875 41.719 13.859 1 94.62 357 HIS B N 1
ATOM 7725 C CA . HIS B 1 357 ? 16.172 41.594 14.516 1 94.62 357 HIS B CA 1
ATOM 7726 C C . HIS B 1 357 ? 16.656 40.156 14.531 1 94.62 357 HIS B C 1
ATOM 7728 O O . HIS B 1 357 ? 17.812 39.875 14.234 1 94.62 357 HIS B O 1
ATOM 7734 N N . PHE B 1 358 ? 15.828 39.25 14.859 1 97.31 358 PHE B N 1
ATOM 7735 C CA . PHE B 1 358 ? 16.156 37.844 14.945 1 97.31 358 PHE B CA 1
ATOM 7736 C C . PHE B 1 358 ? 16.625 37.312 13.594 1 97.31 358 PHE B C 1
ATOM 7738 O O . PHE B 1 358 ? 17.578 36.531 13.523 1 97.31 358 PHE B O 1
ATOM 7745 N N . LEU B 1 359 ? 15.977 37.719 12.523 1 95.12 359 LEU B N 1
ATOM 7746 C CA . LEU B 1 359 ? 16.203 37.156 11.195 1 95.12 359 LEU B CA 1
ATOM 7747 C C . LEU B 1 359 ? 17.328 37.906 10.469 1 95.12 359 LEU B C 1
ATOM 7749 O O . LEU B 1 359 ? 17.75 37.469 9.391 1 95.12 359 LEU B O 1
ATOM 7753 N N . SER B 1 360 ? 17.859 38.969 11.031 1 92.81 360 SER B N 1
ATOM 7754 C CA . SER B 1 360 ? 18.781 39.781 10.234 1 92.81 360 SER B CA 1
ATOM 7755 C C . SER B 1 360 ? 20.094 40 10.984 1 92.81 360 SER B C 1
ATOM 7757 O O . SER B 1 360 ? 21.141 40.219 10.367 1 92.81 360 SER B O 1
ATOM 7759 N N . CYS B 1 361 ? 20.062 39.969 12.227 1 93.38 361 CYS B N 1
ATOM 7760 C CA . CYS B 1 361 ? 21.234 40.375 12.984 1 93.38 361 CYS B CA 1
ATOM 7761 C C . CYS B 1 361 ? 22.266 39.25 13.055 1 93.38 361 CYS B C 1
ATOM 7763 O O . CYS B 1 361 ? 21.969 38.188 13.602 1 93.38 361 CYS B O 1
ATOM 7765 N N . GLU B 1 362 ? 23.406 39.531 12.57 1 90.56 362 GLU B N 1
ATOM 7766 C CA . GLU B 1 362 ? 24.453 38.5 12.602 1 90.56 362 GLU B CA 1
ATOM 7767 C C . GLU B 1 362 ? 25.578 38.906 13.57 1 90.56 362 GLU B C 1
ATOM 7769 O O . GLU B 1 362 ? 26.297 38.062 14.078 1 90.56 362 GLU B O 1
ATOM 7774 N N . ASP B 1 363 ? 25.641 40.125 13.836 1 91.12 363 ASP B N 1
ATOM 7775 C CA . ASP B 1 363 ? 26.703 40.656 14.695 1 91.12 363 ASP B CA 1
ATOM 7776 C C . ASP B 1 363 ? 26.375 40.438 16.172 1 91.12 363 ASP B C 1
ATOM 7778 O O . ASP B 1 363 ? 25.328 40.875 16.656 1 91.12 363 ASP B O 1
ATOM 7782 N N . GLU B 1 364 ? 27.297 39.844 16.906 1 90.12 364 GLU B N 1
ATOM 7783 C CA . GLU B 1 364 ? 27.078 39.469 18.312 1 90.12 364 GLU B CA 1
ATOM 7784 C C . GLU B 1 364 ? 26.938 40.719 19.188 1 90.12 364 GLU B C 1
ATOM 7786 O O . GLU B 1 364 ? 26.141 40.75 20.125 1 90.12 364 GLU B O 1
ATOM 7791 N N . SER B 1 365 ? 27.734 41.656 18.891 1 92.31 365 SER B N 1
ATOM 7792 C CA . SER B 1 365 ? 27.672 42.875 19.688 1 92.31 365 SER B CA 1
ATOM 7793 C C . SER B 1 365 ? 26.344 43.594 19.484 1 92.31 365 SER B C 1
ATOM 7795 O O . SER B 1 365 ? 25.734 44.062 20.453 1 92.31 365 SER B O 1
ATOM 7797 N N . GLU B 1 366 ? 25.953 43.656 18.266 1 93.12 366 GLU B N 1
ATOM 7798 C CA . GLU B 1 366 ? 24.672 44.281 17.969 1 93.12 366 GLU B CA 1
ATOM 7799 C C . GLU B 1 366 ? 23.516 43.469 18.562 1 93.12 366 GLU B C 1
ATOM 7801 O O . GLU B 1 366 ? 22.531 44.031 19.031 1 93.12 366 GLU B O 1
ATOM 7806 N N . TRP B 1 367 ? 23.656 42.188 18.578 1 94.25 367 TRP B N 1
ATOM 7807 C CA . TRP B 1 367 ? 22.641 41.312 19.156 1 94.25 367 TRP B CA 1
ATOM 7808 C C . TRP B 1 367 ? 22.453 41.625 20.641 1 94.25 367 TRP B C 1
ATOM 7810 O O . TRP B 1 367 ? 21.328 41.781 21.094 1 94.25 367 TRP B O 1
ATOM 7820 N N . ARG B 1 368 ? 23.516 41.719 21.344 1 93.25 368 ARG B N 1
ATOM 7821 C CA . ARG B 1 368 ? 23.453 41.938 22.781 1 93.25 368 ARG B CA 1
ATOM 7822 C C . ARG B 1 368 ? 22.875 43.312 23.094 1 93.25 368 ARG B C 1
ATOM 7824 O O . ARG B 1 368 ? 22.109 43.469 24.047 1 93.25 368 ARG B O 1
ATOM 7831 N N . LYS B 1 369 ? 23.266 44.219 22.25 1 94 369 LYS B N 1
ATOM 7832 C CA . LYS B 1 369 ? 22.734 45.562 22.438 1 94 369 LYS B CA 1
ATOM 7833 C C . LYS B 1 369 ? 21.219 45.594 22.25 1 94 369 LYS B C 1
ATOM 7835 O O . LYS B 1 369 ? 20.5 46.125 23.094 1 94 369 LYS B O 1
ATOM 7840 N N . GLN B 1 370 ? 20.781 45 21.188 1 93.19 370 GLN B N 1
ATOM 7841 C CA . GLN B 1 370 ? 19.344 45 20.891 1 93.19 370 GLN B CA 1
ATOM 7842 C C . GLN B 1 370 ? 18.594 44.125 21.875 1 93.19 370 GLN B C 1
ATOM 7844 O O . GLN B 1 370 ? 17.438 44.406 22.219 1 93.19 370 GLN B O 1
ATOM 7849 N N . GLU B 1 371 ? 19.188 43.094 22.328 1 93.38 371 GLU B N 1
ATOM 7850 C CA . GLU B 1 371 ? 18.578 42.219 23.328 1 93.38 371 GLU B CA 1
ATOM 7851 C C . GLU B 1 371 ? 18.203 43 24.594 1 93.38 371 GLU B C 1
ATOM 7853 O O . GLU B 1 371 ? 17.109 42.844 25.109 1 93.38 371 GLU B O 1
ATOM 7858 N N . LYS B 1 372 ? 19.125 43.844 25 1 92.81 372 LYS B N 1
ATOM 7859 C CA . LYS B 1 372 ? 18.875 44.656 26.188 1 92.81 372 LYS B CA 1
ATOM 7860 C C . LYS B 1 372 ? 17.766 45.656 25.922 1 92.81 372 LYS B C 1
ATOM 7862 O O . LYS B 1 372 ? 16.938 45.938 26.797 1 92.81 372 LYS B O 1
ATOM 7867 N N . ARG B 1 373 ? 17.812 46.156 24.766 1 92.56 373 ARG B N 1
ATOM 7868 C CA . ARG B 1 373 ? 16.781 47.125 24.391 1 92.56 373 ARG B CA 1
ATOM 7869 C C . ARG B 1 373 ? 15.398 46.5 24.406 1 92.56 373 ARG B C 1
ATOM 7871 O O . ARG B 1 373 ? 14.445 47.094 24.922 1 92.56 373 ARG B O 1
ATOM 7878 N N . PHE B 1 374 ? 15.281 45.312 23.859 1 93.69 374 PHE B N 1
ATOM 7879 C CA . PHE B 1 374 ? 13.992 44.625 23.766 1 93.69 374 PHE B CA 1
ATOM 7880 C C . PHE B 1 374 ? 13.539 44.156 25.156 1 93.69 374 PHE B C 1
ATOM 7882 O O . PHE B 1 374 ? 12.344 44.094 25.438 1 93.69 374 PHE B O 1
ATOM 7889 N N . GLU B 1 375 ? 14.43 43.875 26 1 91.69 375 GLU B N 1
ATOM 7890 C CA . GLU B 1 375 ? 14.094 43.438 27.344 1 91.69 375 GLU B CA 1
ATOM 7891 C C . GLU B 1 375 ? 13.586 44.594 28.188 1 91.69 375 GLU B C 1
ATOM 7893 O O . GLU B 1 375 ? 12.82 44.406 29.125 1 91.69 375 GLU B O 1
ATOM 7898 N N . SER B 1 376 ? 13.961 45.844 27.75 1 90.56 376 SER B N 1
ATOM 7899 C CA . SER B 1 376 ? 13.531 47.031 28.469 1 90.56 376 SER B CA 1
ATOM 7900 C C . SER B 1 376 ? 12.391 47.719 27.734 1 90.56 376 SER B C 1
ATOM 7902 O O . SER B 1 376 ? 12.078 48.875 28 1 90.56 376 SER B O 1
ATOM 7904 N N . ASP B 1 377 ? 11.836 47.031 26.812 1 88.88 377 ASP B N 1
ATOM 7905 C CA . ASP B 1 377 ? 10.734 47.594 26.031 1 88.88 377 ASP B CA 1
ATOM 7906 C C . ASP B 1 377 ? 9.562 47.969 26.938 1 88.88 377 ASP B C 1
ATOM 7908 O O . ASP B 1 377 ? 9.125 47.156 27.766 1 88.88 377 ASP B O 1
ATOM 7912 N N . LYS B 1 378 ? 9.008 49.125 26.75 1 85.56 378 LYS B N 1
ATOM 7913 C CA . LYS B 1 378 ? 7.918 49.625 27.594 1 85.56 378 LYS B CA 1
ATOM 7914 C C . LYS B 1 378 ? 6.559 49.281 26.969 1 85.56 378 LYS B C 1
ATOM 7916 O O . LYS B 1 378 ? 5.539 49.312 27.672 1 85.56 378 LYS B O 1
ATOM 7921 N N . ILE B 1 379 ? 6.578 49.062 25.734 1 88.56 379 ILE B N 1
ATOM 7922 C CA . ILE B 1 379 ? 5.32 48.75 25.062 1 88.56 379 ILE B CA 1
ATOM 7923 C C . ILE B 1 379 ? 5.055 47.25 25.109 1 88.56 379 ILE B C 1
ATOM 7925 O O . ILE B 1 379 ? 5.191 46.562 24.094 1 88.56 379 ILE B O 1
ATOM 7929 N N . VAL B 1 380 ? 4.758 46.781 26.297 1 87 380 VAL B N 1
ATOM 7930 C CA . VAL B 1 380 ? 4.477 45.375 26.516 1 87 380 VAL B CA 1
ATOM 7931 C C . VAL B 1 380 ? 3.146 45.219 27.25 1 87 380 VAL B C 1
ATOM 7933 O O . VAL B 1 380 ? 2.727 46.125 27.984 1 87 380 VAL B O 1
ATOM 7936 N N . GLY B 1 381 ? 2.518 44.094 26.984 1 81 381 GLY B N 1
ATOM 7937 C CA . GLY B 1 381 ? 1.289 43.781 27.703 1 81 381 GLY B CA 1
ATOM 7938 C C . GLY B 1 381 ? 0.172 44.781 27.438 1 81 381 GLY B C 1
ATOM 7939 O O . GLY B 1 381 ? -0.221 45 26.281 1 81 381 GLY B O 1
ATOM 7940 N N . HIS B 1 382 ? -0.149 45.625 28.422 1 82.12 382 HIS B N 1
ATOM 7941 C CA . HIS B 1 382 ? -1.271 46.562 28.328 1 82.12 382 HIS B CA 1
ATOM 7942 C C . HIS B 1 382 ? -0.968 47.719 27.359 1 82.12 382 HIS B C 1
ATOM 7944 O O . HIS B 1 382 ? -1.873 48.219 26.703 1 82.12 382 HIS B O 1
ATOM 7950 N N . ALA B 1 383 ? 0.313 48.062 27.328 1 87.94 383 ALA B N 1
ATOM 7951 C CA . ALA B 1 383 ? 0.711 49.188 26.484 1 87.94 383 ALA B CA 1
ATOM 7952 C C . ALA B 1 383 ? 0.495 48.875 25 1 87.94 383 ALA B C 1
ATOM 7954 O O . ALA B 1 383 ? 0.349 49.781 24.188 1 87.94 383 ALA B O 1
ATOM 7955 N N . PHE B 1 384 ? 0.47 47.594 24.688 1 91.75 384 PHE B N 1
ATOM 7956 C CA . PHE B 1 384 ? 0.205 47.188 23.312 1 91.75 384 PHE B CA 1
ATOM 7957 C C . PHE B 1 384 ? -1.152 47.688 22.844 1 91.75 384 PHE B C 1
ATOM 7959 O O . PHE B 1 384 ? -1.275 48.219 21.734 1 91.75 384 PHE B O 1
ATOM 7966 N N . PHE B 1 385 ? -2.188 47.625 23.672 1 92.5 385 PHE B N 1
ATOM 7967 C CA . PHE B 1 385 ? -3.562 47.969 23.328 1 92.5 385 PHE B CA 1
ATOM 7968 C C . PHE B 1 385 ? -3.711 49.469 23.094 1 92.5 385 PHE B C 1
ATOM 7970 O O . PHE B 1 385 ? -4.621 49.906 22.391 1 92.5 385 PHE B O 1
ATOM 7977 N N . GLN B 1 386 ? -2.725 50.188 23.719 1 90.25 386 GLN B N 1
ATOM 7978 C CA . GLN B 1 386 ? -2.766 51.656 23.578 1 90.25 386 GLN B CA 1
ATOM 7979 C C . GLN B 1 386 ? -2.379 52.094 22.172 1 90.25 386 GLN B C 1
ATOM 7981 O O . GLN B 1 386 ? -2.693 53.188 21.734 1 90.25 386 GLN B O 1
ATOM 7986 N N . HIS B 1 387 ? -1.763 51.188 21.531 1 92.44 387 HIS B N 1
ATOM 7987 C CA . HIS B 1 387 ? -1.252 51.562 20.219 1 92.44 387 HIS B CA 1
ATOM 7988 C C . HIS B 1 387 ? -1.921 50.75 19.109 1 92.44 387 HIS B C 1
ATOM 7990 O O . HIS B 1 387 ? -1.295 50.438 18.094 1 92.44 387 HIS B O 1
ATOM 7996 N N . VAL B 1 388 ? -3.084 50.281 19.391 1 95.19 388 VAL B N 1
ATOM 7997 C CA . VAL B 1 388 ? -3.914 49.625 18.391 1 95.19 388 VAL B CA 1
ATOM 7998 C C . VAL B 1 388 ? -5.027 50.562 17.938 1 95.19 388 VAL B C 1
ATOM 8000 O O . VAL B 1 388 ? -5.746 51.125 18.766 1 95.19 388 VAL B O 1
ATOM 8003 N N . TYR B 1 389 ? -5.117 50.75 16.641 1 95.12 389 TYR B N 1
ATOM 8004 C CA . TYR B 1 389 ? -6.098 51.656 16.062 1 95.12 389 TYR B CA 1
ATOM 8005 C C . TYR B 1 389 ? -7.125 50.906 15.219 1 95.12 389 TYR B C 1
ATOM 8007 O O . TYR B 1 389 ? -6.77 50 14.469 1 95.12 389 TYR B O 1
ATOM 8015 N N . HIS B 1 390 ? -8.406 51.219 15.406 1 94.75 390 HIS B N 1
ATOM 8016 C CA . HIS B 1 390 ? -9.5 50.562 14.68 1 94.75 390 HIS B CA 1
ATOM 8017 C C . HIS B 1 390 ? -10.609 51.562 14.367 1 94.75 390 HIS B C 1
ATOM 8019 O O . HIS B 1 390 ? -10.711 52.625 15.008 1 94.75 390 HIS B O 1
ATOM 8025 N N . PRO B 1 391 ? -11.391 51.25 13.367 1 92.38 391 PRO B N 1
ATOM 8026 C CA . PRO B 1 391 ? -12.539 52.125 13.102 1 92.38 391 PRO B CA 1
ATOM 8027 C C . PRO B 1 391 ? -13.547 52.125 14.242 1 92.38 391 PRO B C 1
ATOM 8029 O O . PRO B 1 391 ? -13.672 51.156 14.984 1 92.38 391 PRO B O 1
ATOM 8032 N N . GLU B 1 392 ? -14.25 53.156 14.273 1 87.69 392 GLU B N 1
ATOM 8033 C CA . GLU B 1 392 ? -15.312 53.25 15.273 1 87.69 392 GLU B CA 1
ATOM 8034 C C . GLU B 1 392 ? -16.484 52.344 14.93 1 87.69 392 GLU B C 1
ATOM 8036 O O . GLU B 1 392 ? -16.812 52.188 13.758 1 87.69 392 GLU B O 1
ATOM 8041 N N . PHE B 1 393 ? -17.047 51.688 15.812 1 87.69 393 PHE B N 1
ATOM 8042 C CA . PHE B 1 393 ? -18.234 50.844 15.688 1 87.69 393 PHE B CA 1
ATOM 8043 C C . PHE B 1 393 ? -17.938 49.625 14.812 1 87.69 393 PHE B C 1
ATOM 8045 O O . PHE B 1 393 ? -18.812 49.156 14.078 1 87.69 393 PHE B O 1
ATOM 8052 N N . ASN B 1 394 ? -16.641 49.312 14.805 1 91.69 394 ASN B N 1
ATOM 8053 C CA . ASN B 1 394 ? -16.219 48.125 14.047 1 91.69 394 ASN B CA 1
ATOM 8054 C C . ASN B 1 394 ? -16.812 46.844 14.625 1 91.69 394 ASN B C 1
ATOM 8056 O O . ASN B 1 394 ? -17.016 45.875 13.906 1 91.69 394 ASN B O 1
ATOM 8060 N N . VAL B 1 395 ? -17.031 46.812 15.961 1 93.12 395 VAL B N 1
ATOM 8061 C CA . VAL B 1 395 ? -17.578 45.656 16.672 1 93.12 395 VAL B CA 1
ATOM 8062 C C . VAL B 1 395 ? -18.828 46.094 17.438 1 93.12 395 VAL B C 1
ATOM 8064 O O . VAL B 1 395 ? -18.812 47.094 18.141 1 93.12 395 VAL B O 1
ATOM 8067 N N . ASP B 1 396 ? -19.859 45.312 17.203 1 88.31 396 ASP B N 1
ATOM 8068 C CA . ASP B 1 396 ? -21.109 45.656 17.891 1 88.31 396 ASP B CA 1
ATOM 8069 C C . ASP B 1 396 ? -21.234 44.875 19.203 1 88.31 396 ASP B C 1
ATOM 8071 O O . ASP B 1 396 ? -21.359 43.656 19.203 1 88.31 396 ASP B O 1
ATOM 8075 N N . ASP B 1 397 ? -21.297 45.5 20.328 1 86.75 397 ASP B N 1
ATOM 8076 C CA . ASP B 1 397 ? -21.531 45 21.672 1 86.75 397 ASP B CA 1
ATOM 8077 C C . ASP B 1 397 ? -20.656 43.781 21.953 1 86.75 397 ASP B C 1
ATOM 8079 O O . ASP B 1 397 ? -21.156 42.719 22.359 1 86.75 397 ASP B O 1
ATOM 8083 N N . GLY B 1 398 ? -19.438 43.812 21.422 1 92 398 GLY B N 1
ATOM 8084 C CA . GLY B 1 398 ? -18.438 42.812 21.75 1 92 398 GLY B CA 1
ATOM 8085 C C . GLY B 1 398 ? -18.594 41.531 20.953 1 92 398 GLY B C 1
ATOM 8086 O O . GLY B 1 398 ? -17.688 40.688 20.922 1 92 398 GLY B O 1
ATOM 8087 N N . GLU B 1 399 ? -19.75 41.219 20.344 1 94.06 399 GLU B N 1
ATOM 8088 C CA . GLU B 1 399 ? -20.016 40.062 19.516 1 94.06 399 GLU B CA 1
ATOM 8089 C C . GLU B 1 399 ? -19.656 38.781 20.266 1 94.06 399 GLU B C 1
ATOM 8091 O O . GLU B 1 399 ? -18.953 37.906 19.734 1 94.06 399 GLU B O 1
ATOM 8096 N N . ILE B 1 400 ? -20.156 38.594 21.453 1 95.12 400 ILE B N 1
ATOM 8097 C CA . ILE B 1 400 ? -19.844 37.469 22.359 1 95.12 400 ILE B CA 1
ATOM 8098 C C . ILE B 1 400 ? -20.281 36.156 21.719 1 95.12 400 ILE B C 1
ATOM 8100 O O . ILE B 1 400 ? -19.641 35.125 21.906 1 95.12 400 ILE B O 1
ATOM 8104 N N . GLU B 1 401 ? -21.281 36.188 20.922 1 93 401 GLU B N 1
ATOM 8105 C CA . GLU B 1 401 ? -21.781 34.969 20.266 1 93 401 GLU B CA 1
ATOM 8106 C C . GLU B 1 401 ? -20.75 34.406 19.297 1 93 401 GLU B C 1
ATOM 8108 O O . GLU B 1 401 ? -20.578 33.188 19.219 1 93 401 GLU B O 1
ATOM 8113 N N . THR B 1 402 ? -20.094 35.281 18.594 1 94 402 THR B N 1
ATOM 8114 C CA . THR B 1 402 ? -19.047 34.844 17.672 1 94 402 THR B CA 1
ATOM 8115 C C . THR B 1 402 ? -17.938 34.125 18.422 1 94 402 THR B C 1
ATOM 8117 O O . THR B 1 402 ? -17.469 33.062 17.984 1 94 402 THR B O 1
ATOM 8120 N N . MET B 1 403 ? -17.562 34.656 19.516 1 95.19 403 MET B N 1
ATOM 8121 C CA . MET B 1 403 ? -16.5 34.062 20.328 1 95.19 403 MET B CA 1
ATOM 8122 C C . MET B 1 403 ? -16.938 32.719 20.875 1 95.19 403 MET B C 1
ATOM 8124 O O . MET B 1 403 ? -16.141 31.766 20.922 1 95.19 403 MET B O 1
ATOM 8128 N N . GLU B 1 404 ? -18.156 32.594 21.266 1 93.88 404 GLU B N 1
ATOM 8129 C CA . GLU B 1 404 ? -18.672 31.344 21.781 1 93.88 404 GLU B CA 1
ATOM 8130 C C . GLU B 1 404 ? -18.703 30.266 20.703 1 93.88 404 GLU B C 1
ATOM 8132 O O . GLU B 1 404 ? -18.344 29.109 20.969 1 93.88 404 GLU B O 1
ATOM 8137 N N . ARG B 1 405 ? -19.094 30.609 19.5 1 94.44 405 ARG B N 1
ATOM 8138 C CA . ARG B 1 405 ? -19.094 29.672 18.391 1 94.44 405 ARG B CA 1
ATOM 8139 C C . ARG B 1 405 ? -17.688 29.234 18.031 1 94.44 405 ARG B C 1
ATOM 8141 O O . ARG B 1 405 ? -17.438 28.062 17.734 1 94.44 405 ARG B O 1
ATOM 8148 N N . PHE B 1 406 ? -16.828 30.234 18.016 1 96.31 406 PHE B N 1
ATOM 8149 C CA . PHE B 1 406 ? -15.414 29.953 17.766 1 96.31 406 PHE B CA 1
ATOM 8150 C C . PHE B 1 406 ? -14.875 28.953 18.781 1 96.31 406 PHE B C 1
ATOM 8152 O O . PHE B 1 406 ? -14.211 27.984 18.391 1 96.31 406 PHE B O 1
ATOM 8159 N N . GLU B 1 407 ? -15.18 29.219 20 1 95.06 407 GLU B N 1
ATOM 8160 C CA . GLU B 1 407 ? -14.719 28.328 21.078 1 95.06 407 GLU B CA 1
ATOM 8161 C C . GLU B 1 407 ? -15.312 26.938 20.922 1 95.06 407 GLU B C 1
ATOM 8163 O O . GLU B 1 407 ? -14.602 25.938 21.078 1 95.06 407 GLU B O 1
ATOM 8168 N N . ALA B 1 408 ? -16.578 26.812 20.641 1 94.25 408 ALA B N 1
ATOM 8169 C CA . ALA B 1 408 ? -17.25 25.531 20.469 1 94.25 408 ALA B CA 1
ATOM 8170 C C . ALA B 1 408 ? -16.625 24.75 19.328 1 94.25 408 ALA B C 1
ATOM 8172 O O . ALA B 1 408 ? -16.422 23.531 19.438 1 94.25 408 ALA B O 1
ATOM 8173 N N . HIS B 1 409 ? -16.391 25.438 18.281 1 95.62 409 HIS B N 1
ATOM 8174 C CA . HIS B 1 409 ? -15.758 24.812 17.141 1 95.62 409 HIS B CA 1
ATOM 8175 C C . HIS B 1 409 ? -14.367 24.281 17.484 1 95.62 409 HIS B C 1
ATOM 8177 O O . HIS B 1 409 ? -14 23.172 17.094 1 95.62 409 HIS B O 1
ATOM 8183 N N . ALA B 1 410 ? -13.578 25.094 18.125 1 95.06 410 ALA B N 1
ATOM 8184 C CA . ALA B 1 410 ? -12.227 24.719 18.531 1 95.06 410 ALA B CA 1
ATOM 8185 C C . ALA B 1 410 ? -12.258 23.5 19.438 1 95.06 410 ALA B C 1
ATOM 8187 O O . ALA B 1 410 ? -11.414 22.609 19.328 1 95.06 410 ALA B O 1
ATOM 8188 N N . ARG B 1 411 ? -13.203 23.438 20.344 1 93.81 411 ARG B N 1
ATOM 8189 C CA . ARG B 1 411 ? -13.344 22.297 21.25 1 93.81 411 ARG B CA 1
ATOM 8190 C C . ARG B 1 411 ? -13.672 21.031 20.469 1 93.81 411 ARG B C 1
ATOM 8192 O O . ARG B 1 411 ? -13.102 19.969 20.734 1 93.81 411 ARG B O 1
ATOM 8199 N N . ALA B 1 412 ? -14.609 21.141 19.562 1 94.5 412 ALA B N 1
ATOM 8200 C CA . ALA B 1 412 ? -14.977 19.984 18.734 1 94.5 412 ALA B CA 1
ATOM 8201 C C . ALA B 1 412 ? -13.773 19.469 17.953 1 94.5 412 ALA B C 1
ATOM 8203 O O . ALA B 1 412 ? -13.523 18.266 17.906 1 94.5 412 ALA B O 1
ATOM 8204 N N . MET B 1 413 ? -13.07 20.359 17.359 1 94.56 413 MET B N 1
ATOM 8205 C CA . MET B 1 413 ? -11.898 19.984 16.562 1 94.56 413 MET B CA 1
ATOM 8206 C C . MET B 1 413 ? -10.867 19.266 17.438 1 94.56 413 MET B C 1
ATOM 8208 O O . MET B 1 413 ? -10.328 18.234 17.016 1 94.56 413 MET B O 1
ATOM 8212 N N . GLU B 1 414 ? -10.617 19.859 18.578 1 94.12 414 GLU B N 1
ATOM 8213 C CA . GLU B 1 414 ? -9.617 19.281 19.469 1 94.12 414 GLU B CA 1
ATOM 8214 C C . GLU B 1 414 ? -10.008 17.859 19.875 1 94.12 414 GLU B C 1
ATOM 8216 O O . GLU B 1 414 ? -9.141 17 20.047 1 94.12 414 GLU B O 1
ATOM 8221 N N . LYS B 1 415 ? -11.242 17.578 20.031 1 93.38 415 LYS B N 1
ATOM 8222 C CA . LYS B 1 415 ? -11.734 16.25 20.391 1 93.38 415 LYS B CA 1
ATOM 8223 C C . LYS B 1 415 ? -11.578 15.273 19.219 1 93.38 415 LYS B C 1
ATOM 8225 O O . LYS B 1 415 ? -11.391 14.07 19.422 1 93.38 415 LYS B O 1
ATOM 8230 N N . LEU B 1 416 ? -11.648 15.75 18.016 1 94.25 416 LEU B N 1
ATOM 8231 C CA . LEU B 1 416 ? -11.711 14.891 16.844 1 94.25 416 LEU B CA 1
ATOM 8232 C C . LEU B 1 416 ? -10.328 14.719 16.234 1 94.25 416 LEU B C 1
ATOM 8234 O O . LEU B 1 416 ? -10.078 13.75 15.508 1 94.25 416 LEU B O 1
ATOM 8238 N N . MET B 1 417 ? -9.352 15.578 16.5 1 95.31 417 MET B N 1
ATOM 8239 C CA . MET B 1 417 ? -8.031 15.578 15.867 1 95.31 417 MET B CA 1
ATOM 8240 C C . MET B 1 417 ? -7.277 14.289 16.188 1 95.31 417 MET B C 1
ATOM 8242 O O . MET B 1 417 ? -6.543 13.773 15.352 1 95.31 417 MET B O 1
ATOM 8246 N N . PRO B 1 418 ? -7.461 13.711 17.359 1 94.56 418 PRO B N 1
ATOM 8247 C CA . PRO B 1 418 ? -6.742 12.461 17.641 1 94.56 418 PRO B CA 1
ATOM 8248 C C . PRO B 1 418 ? -7.086 11.352 16.656 1 94.56 418 PRO B C 1
ATOM 8250 O O . PRO B 1 418 ? -6.227 10.531 16.328 1 94.56 418 PRO B O 1
ATOM 8253 N N . TRP B 1 419 ? -8.242 11.344 16.172 1 94.38 419 TRP B N 1
ATOM 8254 C CA . TRP B 1 419 ? -8.648 10.312 15.234 1 94.38 419 TRP B CA 1
ATOM 8255 C C . TRP B 1 419 ? -7.891 10.445 13.914 1 94.38 419 TRP B C 1
ATOM 8257 O O . TRP B 1 419 ? -7.434 9.453 13.352 1 94.38 419 TRP B O 1
ATOM 8267 N N . ILE B 1 420 ? -7.727 11.641 13.492 1 95.31 420 ILE B N 1
ATOM 8268 C CA . ILE B 1 420 ? -6.996 11.875 12.25 1 95.31 420 ILE B CA 1
ATOM 8269 C C . ILE B 1 420 ? -5.516 11.547 12.453 1 95.31 420 ILE B C 1
ATOM 8271 O O . ILE B 1 420 ? -4.871 10.992 11.57 1 95.31 420 ILE B O 1
ATOM 8275 N N . ASN B 1 421 ? -5.023 11.93 13.57 1 96.31 421 ASN B N 1
ATOM 8276 C CA . ASN B 1 421 ? -3.619 11.664 13.859 1 96.31 421 ASN B CA 1
ATOM 8277 C C . ASN B 1 421 ? -3.328 10.172 13.898 1 96.31 421 ASN B C 1
ATOM 8279 O O . ASN B 1 421 ? -2.363 9.703 13.289 1 96.31 421 ASN B O 1
ATOM 8283 N N . GLU B 1 422 ? -4.16 9.461 14.555 1 97.06 422 GLU B N 1
ATOM 8284 C CA . GLU B 1 422 ? -3.982 8.008 14.648 1 97.06 422 GLU B CA 1
ATOM 8285 C C . GLU B 1 422 ? -4.148 7.348 13.281 1 97.06 422 GLU B C 1
ATOM 8287 O O . GLU B 1 422 ? -3.336 6.504 12.891 1 97.06 422 GLU B O 1
ATOM 8292 N N . ALA B 1 423 ? -5.172 7.754 12.602 1 97.75 423 ALA B N 1
ATOM 8293 C CA . ALA B 1 423 ? -5.457 7.164 11.297 1 97.75 423 ALA B CA 1
ATOM 8294 C C . ALA B 1 423 ? -4.336 7.457 10.305 1 97.75 423 ALA B C 1
ATOM 8296 O O . ALA B 1 423 ? -3.928 6.574 9.547 1 97.75 423 ALA B O 1
ATOM 8297 N N . SER B 1 424 ? -3.885 8.648 10.273 1 97.5 424 SER B N 1
ATOM 8298 C CA . SER B 1 424 ? -2.832 9.023 9.344 1 97.5 424 SER B CA 1
ATOM 8299 C C . SER B 1 424 ? -1.527 8.305 9.656 1 97.5 424 SER B C 1
ATOM 8301 O O . SER B 1 424 ? -0.806 7.887 8.742 1 97.5 424 SER B O 1
ATOM 8303 N N . GLN B 1 425 ? -1.25 8.195 10.914 1 97.06 425 GLN B N 1
ATOM 8304 C CA . GLN B 1 425 ? -0.057 7.445 11.297 1 97.06 425 GLN B CA 1
ATOM 8305 C C . GLN B 1 425 ? -0.163 5.984 10.867 1 97.06 425 GLN B C 1
ATOM 8307 O O . GLN B 1 425 ? 0.8 5.41 10.352 1 97.06 425 GLN B O 1
ATOM 8312 N N . ALA B 1 426 ? -1.287 5.367 11.133 1 97.62 426 ALA B N 1
ATOM 8313 C CA . ALA B 1 426 ? -1.513 3.988 10.711 1 97.62 426 ALA B CA 1
ATOM 8314 C C . ALA B 1 426 ? -1.381 3.852 9.195 1 97.62 426 ALA B C 1
ATOM 8316 O O . ALA B 1 426 ? -0.869 2.846 8.703 1 97.62 426 ALA B O 1
ATOM 8317 N N . HIS B 1 427 ? -1.879 4.828 8.5 1 97.56 427 HIS B N 1
ATOM 8318 C CA . HIS B 1 427 ? -1.747 4.875 7.047 1 97.56 427 HIS B CA 1
ATOM 8319 C C . HIS B 1 427 ? -0.281 4.879 6.629 1 97.56 427 HIS B C 1
ATOM 8321 O O . HIS B 1 427 ? 0.127 4.086 5.777 1 97.56 427 HIS B O 1
ATOM 8327 N N . LYS B 1 428 ? 0.473 5.707 7.23 1 97.5 428 LYS B N 1
ATOM 8328 C CA . LYS B 1 428 ? 1.905 5.762 6.949 1 97.5 428 LYS B CA 1
ATOM 8329 C C . LYS B 1 428 ? 2.574 4.422 7.25 1 97.5 428 LYS B C 1
ATOM 8331 O O . LYS B 1 428 ? 3.377 3.932 6.453 1 97.5 428 LYS B O 1
ATOM 8336 N N . ASP B 1 429 ? 2.268 3.799 8.344 1 97.12 429 ASP B N 1
ATOM 8337 C CA . ASP B 1 429 ? 2.85 2.516 8.719 1 97.12 429 ASP B CA 1
ATOM 8338 C C . ASP B 1 429 ? 2.494 1.428 7.711 1 97.12 429 ASP B C 1
ATOM 8340 O O . ASP B 1 429 ? 3.32 0.564 7.402 1 97.12 429 ASP B O 1
ATOM 8344 N N . SER B 1 430 ? 1.277 1.431 7.281 1 97.06 430 SER B N 1
ATOM 8345 C CA . SER B 1 430 ? 0.853 0.442 6.293 1 97.06 430 SER B CA 1
ATOM 8346 C C . SER B 1 430 ? 1.632 0.592 4.992 1 97.06 430 SER B C 1
ATOM 8348 O O . SER B 1 430 ? 1.938 -0.401 4.328 1 97.06 430 SER B O 1
ATOM 8350 N N . LEU B 1 431 ? 1.955 1.803 4.594 1 95.62 431 LEU B N 1
ATOM 8351 C CA . LEU B 1 431 ? 2.754 2.051 3.398 1 95.62 431 LEU B CA 1
ATOM 8352 C C . LEU B 1 431 ? 4.176 1.523 3.574 1 95.62 431 LEU B C 1
ATOM 8354 O O . LEU B 1 431 ? 4.75 0.95 2.646 1 95.62 431 LEU B O 1
ATOM 8358 N N . ASP B 1 432 ? 4.668 1.733 4.754 1 95.88 432 ASP B N 1
ATOM 8359 C CA . ASP B 1 432 ? 5.992 1.196 5.055 1 95.88 432 ASP B CA 1
ATOM 8360 C C . ASP B 1 432 ? 6 -0.328 4.957 1 95.88 432 ASP B C 1
ATOM 8362 O O . ASP B 1 432 ? 6.918 -0.912 4.375 1 95.88 432 ASP B O 1
ATOM 8366 N N . GLU B 1 433 ? 5.02 -0.881 5.531 1 96.88 433 GLU B N 1
ATOM 8367 C CA . GLU B 1 433 ? 4.918 -2.336 5.484 1 96.88 433 GLU B CA 1
ATOM 8368 C C . GLU B 1 433 ? 4.785 -2.834 4.047 1 96.88 433 GLU B C 1
ATOM 8370 O O . GLU B 1 433 ? 5.406 -3.828 3.668 1 96.88 433 GLU B O 1
ATOM 8375 N N . MET B 1 434 ? 3.996 -2.191 3.277 1 95.56 434 MET B N 1
ATOM 8376 C CA . MET B 1 434 ? 3.783 -2.578 1.886 1 95.56 434 MET B CA 1
ATOM 8377 C C . MET B 1 434 ? 5.094 -2.549 1.106 1 95.56 434 MET B C 1
ATOM 8379 O O . MET B 1 434 ? 5.395 -3.48 0.359 1 95.56 434 MET B O 1
ATOM 8383 N N . GLN B 1 435 ? 5.875 -1.456 1.24 1 95.88 435 GLN B N 1
ATOM 8384 C CA . GLN B 1 435 ? 7.137 -1.363 0.516 1 95.88 435 GLN B CA 1
ATOM 8385 C C . GLN B 1 435 ? 8.102 -2.471 0.942 1 95.88 435 GLN B C 1
ATOM 8387 O O . GLN B 1 435 ? 8.812 -3.035 0.11 1 95.88 435 GLN B O 1
ATOM 8392 N N . HIS B 1 436 ? 8.109 -2.805 2.209 1 97.19 436 HIS B N 1
ATOM 8393 C CA . HIS B 1 436 ? 8.945 -3.891 2.711 1 97.19 436 HIS B CA 1
ATOM 8394 C C . HIS B 1 436 ? 8.531 -5.227 2.098 1 97.19 436 HIS B C 1
ATOM 8396 O O . HIS B 1 436 ? 9.391 -6.031 1.729 1 97.19 436 HIS B O 1
ATOM 8402 N N . GLN B 1 437 ? 7.234 -5.426 1.958 1 97.69 437 GLN B N 1
ATOM 8403 C CA . GLN B 1 437 ? 6.758 -6.695 1.42 1 97.69 437 GLN B CA 1
ATOM 8404 C C . GLN B 1 437 ? 7.055 -6.805 -0.074 1 97.69 437 GLN B C 1
ATOM 8406 O O . GLN B 1 437 ? 7.32 -7.895 -0.582 1 97.69 437 GLN B O 1
ATOM 8411 N N . TYR B 1 438 ? 7.039 -5.711 -0.864 1 96.69 438 TYR B N 1
ATOM 8412 C CA . TYR B 1 438 ? 7.5 -5.719 -2.248 1 96.69 438 TYR B CA 1
ATOM 8413 C C . TYR B 1 438 ? 8.938 -6.211 -2.342 1 96.69 438 TYR B C 1
ATOM 8415 O O . TYR B 1 438 ? 9.258 -7.047 -3.188 1 96.69 438 TYR B O 1
ATOM 8423 N N . ARG B 1 439 ? 9.773 -5.734 -1.474 1 97.31 439 ARG B N 1
ATOM 8424 C CA . ARG B 1 439 ? 11.172 -6.152 -1.467 1 97.31 439 ARG B CA 1
ATOM 8425 C C . ARG B 1 439 ? 11.305 -7.621 -1.086 1 97.31 439 ARG B C 1
ATOM 8427 O O . ARG B 1 439 ? 12.102 -8.352 -1.678 1 97.31 439 ARG B O 1
ATOM 8434 N N . ARG B 1 440 ? 10.516 -7.977 -0.122 1 97.94 440 ARG B N 1
ATOM 8435 C CA . ARG B 1 440 ? 10.562 -9.359 0.338 1 97.94 440 ARG B CA 1
ATOM 8436 C C . ARG B 1 440 ? 10.203 -10.32 -0.787 1 97.94 440 ARG B C 1
ATOM 8438 O O . ARG B 1 440 ? 10.875 -11.336 -0.98 1 97.94 440 ARG B O 1
ATOM 8445 N N . VAL B 1 441 ? 9.156 -10.047 -1.539 1 98 441 VAL B N 1
ATOM 8446 C CA . VAL B 1 441 ? 8.766 -10.883 -2.668 1 98 441 VAL B CA 1
ATOM 8447 C C . VAL B 1 441 ? 9.875 -10.891 -3.719 1 98 441 VAL B C 1
ATOM 8449 O O . VAL B 1 441 ? 10.203 -11.938 -4.281 1 98 441 VAL B O 1
ATOM 8452 N N . SER B 1 442 ? 10.422 -9.703 -3.996 1 97.81 442 SER B N 1
ATOM 8453 C CA . SER B 1 442 ? 11.492 -9.594 -4.988 1 97.81 442 SER B CA 1
ATOM 8454 C C . SER B 1 442 ? 12.68 -10.469 -4.617 1 97.81 442 SER B C 1
ATOM 8456 O O . SER B 1 442 ? 13.234 -11.172 -5.469 1 97.81 442 SER B O 1
ATOM 8458 N N . PHE B 1 443 ? 13.031 -10.516 -3.396 1 96.94 443 PHE B N 1
ATOM 8459 C CA . PHE B 1 443 ? 14.164 -11.32 -2.953 1 96.94 443 PHE B CA 1
ATOM 8460 C C . PHE B 1 443 ? 13.82 -12.805 -3.018 1 96.94 443 PHE B C 1
ATOM 8462 O O . PHE B 1 443 ? 14.672 -13.633 -3.355 1 96.94 443 PHE B O 1
ATOM 8469 N N . ALA B 1 444 ? 12.602 -13.141 -2.65 1 97.25 444 ALA B N 1
ATOM 8470 C CA . ALA B 1 444 ? 12.18 -14.539 -2.732 1 97.25 444 ALA B CA 1
ATOM 8471 C C . ALA B 1 444 ? 12.227 -15.039 -4.172 1 97.25 444 ALA B C 1
ATOM 8473 O O . ALA B 1 444 ? 12.68 -16.156 -4.434 1 97.25 444 ALA B O 1
ATOM 8474 N N . LEU B 1 445 ? 11.773 -14.227 -5.125 1 97 445 LEU B N 1
ATOM 8475 C CA . LEU B 1 445 ? 11.828 -14.578 -6.543 1 97 445 LEU B CA 1
ATOM 8476 C C . LEU B 1 445 ? 13.266 -14.719 -7.012 1 97 445 LEU B C 1
ATOM 8478 O O . LEU B 1 445 ? 13.602 -15.656 -7.742 1 97 445 LEU B O 1
ATOM 8482 N N . LEU B 1 446 ? 14.062 -13.789 -6.582 1 95.88 446 LEU B N 1
ATOM 8483 C CA . LEU B 1 446 ? 15.477 -13.828 -6.961 1 95.88 446 LEU B CA 1
ATOM 8484 C C . LEU B 1 446 ? 16.141 -15.086 -6.426 1 95.88 446 LEU B C 1
ATOM 8486 O O . LEU B 1 446 ? 16.906 -15.734 -7.141 1 95.88 446 LEU B O 1
ATOM 8490 N N . ARG B 1 447 ? 15.844 -15.43 -5.207 1 94.94 447 ARG B N 1
ATOM 8491 C CA . ARG B 1 447 ? 16.375 -16.656 -4.613 1 94.94 447 ARG B CA 1
ATOM 8492 C C . ARG B 1 447 ? 15.945 -17.875 -5.406 1 94.94 447 ARG B C 1
ATOM 8494 O O . ARG B 1 447 ? 16.75 -18.781 -5.633 1 94.94 447 ARG B O 1
ATOM 8501 N N . LEU B 1 448 ? 14.766 -17.875 -5.832 1 95.19 448 LEU B N 1
ATOM 8502 C CA . LEU B 1 448 ? 14.227 -19 -6.578 1 95.19 448 LEU B CA 1
ATOM 8503 C C . LEU B 1 448 ? 14.977 -19.188 -7.895 1 95.19 448 LEU B C 1
ATOM 8505 O O . LEU B 1 448 ? 15.383 -20.312 -8.227 1 95.19 448 LEU B O 1
ATOM 8509 N N . ILE B 1 449 ? 15.266 -18.141 -8.594 1 95.75 449 ILE B N 1
ATOM 8510 C CA . ILE B 1 449 ? 15.773 -18.266 -9.953 1 95.75 449 ILE B CA 1
ATOM 8511 C C . ILE B 1 449 ? 17.297 -18.375 -9.922 1 95.75 449 ILE B C 1
ATOM 8513 O O . ILE B 1 449 ? 17.922 -18.75 -10.914 1 95.75 449 ILE B O 1
ATOM 8517 N N . THR B 1 450 ? 17.953 -18.078 -8.781 1 93.06 450 THR B N 1
ATOM 8518 C CA . THR B 1 450 ? 19.406 -18.172 -8.68 1 93.06 450 THR B CA 1
ATOM 8519 C C . THR B 1 450 ? 19.812 -19.422 -7.891 1 93.06 450 THR B C 1
ATOM 8521 O O . THR B 1 450 ? 20.953 -19.875 -7.973 1 93.06 450 THR B O 1
ATOM 8524 N N . GLY B 1 451 ? 18.938 -19.969 -7.148 1 91.44 451 GLY B N 1
ATOM 8525 C CA . GLY B 1 451 ? 19.234 -21.125 -6.316 1 91.44 451 GLY B CA 1
ATOM 8526 C C . GLY B 1 451 ? 20 -20.766 -5.059 1 91.44 451 GLY B C 1
ATOM 8527 O O . GLY B 1 451 ? 20.641 -21.625 -4.445 1 91.44 451 GLY B O 1
ATOM 8528 N N . HIS B 1 452 ? 19.906 -19.516 -4.742 1 82.75 452 HIS B N 1
ATOM 8529 C CA . HIS B 1 452 ? 20.641 -19.078 -3.561 1 82.75 452 HIS B CA 1
ATOM 8530 C C . HIS B 1 452 ? 20.109 -19.75 -2.297 1 82.75 452 HIS B C 1
ATOM 8532 O O . HIS B 1 452 ? 18.891 -19.75 -2.066 1 82.75 452 HIS B O 1
ATOM 8538 N N . ASN B 1 453 ? 20.969 -20.422 -1.482 1 73.38 453 ASN B N 1
ATOM 8539 C CA . ASN B 1 453 ? 20.688 -21.078 -0.206 1 73.38 453 ASN B CA 1
ATOM 8540 C C . ASN B 1 453 ? 19.906 -22.359 -0.394 1 73.38 453 ASN B C 1
ATOM 8542 O O . ASN B 1 453 ? 19.125 -22.75 0.476 1 73.38 453 ASN B O 1
ATOM 8546 N N . SER B 1 454 ? 19.844 -22.906 -1.62 1 75.12 454 SER B N 1
ATOM 8547 C CA . SER B 1 454 ? 19.156 -24.172 -1.85 1 75.12 454 SER B CA 1
ATOM 8548 C C . SER B 1 454 ? 19.938 -25.344 -1.267 1 75.12 454 SER B C 1
ATOM 8550 O O . SER B 1 454 ? 19.391 -26.422 -1.044 1 75.12 454 SER B O 1
ATOM 8552 N N . GLY B 1 455 ? 21.094 -25.234 -0.78 1 68 455 GLY B N 1
ATOM 8553 C CA . GLY B 1 455 ? 21.922 -26.281 -0.212 1 68 455 GLY B CA 1
ATOM 8554 C C . GLY B 1 455 ? 22.844 -26.938 -1.227 1 68 455 GLY B C 1
ATOM 8555 O O . GLY B 1 455 ? 22.781 -26.625 -2.418 1 68 455 GLY B O 1
ATOM 8556 N N . ASP B 1 456 ? 23.719 -27.906 -0.753 1 65.25 456 ASP B N 1
ATOM 8557 C CA . ASP B 1 456 ? 24.734 -28.594 -1.541 1 65.25 456 ASP B CA 1
ATOM 8558 C C . ASP B 1 456 ? 24.125 -29.656 -2.439 1 65.25 456 ASP B C 1
ATOM 8560 O O . ASP B 1 456 ? 23.188 -30.344 -2.031 1 65.25 456 ASP B O 1
ATOM 8564 N N . GLY B 1 457 ? 24.484 -29.719 -3.686 1 62.06 457 GLY B N 1
ATOM 8565 C CA . GLY B 1 457 ? 24.078 -30.75 -4.629 1 62.06 457 GLY B CA 1
ATOM 8566 C C . GLY B 1 457 ? 22.828 -30.375 -5.414 1 62.06 457 GLY B C 1
ATOM 8567 O O . GLY B 1 457 ? 22.406 -31.125 -6.309 1 62.06 457 GLY B O 1
ATOM 8568 N N . PHE B 1 458 ? 22.297 -29.109 -5.008 1 65.56 458 PHE B N 1
ATOM 8569 C CA . PHE B 1 458 ? 21.078 -28.688 -5.688 1 65.56 458 PHE B CA 1
ATOM 8570 C C . PHE B 1 458 ? 21.375 -27.656 -6.766 1 65.56 458 PHE B C 1
ATOM 8572 O O . PHE B 1 458 ? 22.141 -26.703 -6.531 1 65.56 458 PHE B O 1
ATOM 8579 N N . GLU B 1 459 ? 21.109 -28.078 -7.992 1 80.19 459 GLU B N 1
ATOM 8580 C CA . GLU B 1 459 ? 21.375 -27.172 -9.109 1 80.19 459 GLU B CA 1
ATOM 8581 C C . GLU B 1 459 ? 20.078 -26.516 -9.586 1 80.19 459 GLU B C 1
ATOM 8583 O O . GLU B 1 459 ? 19.234 -27.172 -10.203 1 80.19 459 GLU B O 1
ATOM 8588 N N . SER B 1 460 ? 20 -25.266 -9.289 1 88.69 460 SER B N 1
ATOM 8589 C CA . SER B 1 460 ? 18.812 -24.547 -9.703 1 88.69 460 SER B CA 1
ATOM 8590 C C . SER B 1 460 ? 18.969 -23.984 -11.117 1 88.69 460 SER B C 1
ATOM 8592 O O . SER B 1 460 ? 17.969 -23.766 -11.812 1 88.69 460 SER B O 1
ATOM 8594 N N . THR B 1 461 ? 20.266 -23.859 -11.516 1 93.31 461 THR B N 1
ATOM 8595 C CA . THR B 1 461 ? 20.516 -23.203 -12.797 1 93.31 461 THR B CA 1
ATOM 8596 C C . THR B 1 461 ? 21.406 -24.078 -13.68 1 93.31 461 THR B C 1
ATOM 8598 O O . THR B 1 461 ? 22.141 -24.922 -13.188 1 93.31 461 THR B O 1
ATOM 8601 N N . ASN B 1 462 ? 21.25 -23.828 -14.914 1 94 462 ASN B N 1
ATOM 8602 C CA . ASN B 1 462 ? 22.078 -24.562 -15.867 1 94 462 ASN B CA 1
ATOM 8603 C C . ASN B 1 462 ? 23.375 -23.797 -16.188 1 94 462 ASN B C 1
ATOM 8605 O O . ASN B 1 462 ? 23.719 -22.828 -15.492 1 94 462 ASN B O 1
ATOM 8609 N N . GLU B 1 463 ? 24.109 -24.281 -17.125 1 90.5 463 GLU B N 1
ATOM 8610 C CA . GLU B 1 463 ? 25.406 -23.719 -17.453 1 90.5 463 GLU B CA 1
ATOM 8611 C C . GLU B 1 463 ? 25.281 -22.281 -17.969 1 90.5 463 GLU B C 1
ATOM 8613 O O . GLU B 1 463 ? 26.188 -21.469 -17.781 1 90.5 463 GLU B O 1
ATOM 8618 N N . ASP B 1 464 ? 24.109 -21.875 -18.484 1 92.62 464 ASP B N 1
ATOM 8619 C CA . ASP B 1 464 ? 23.859 -20.547 -19.031 1 92.62 464 ASP B CA 1
ATOM 8620 C C . ASP B 1 464 ? 23.328 -19.609 -17.969 1 92.62 464 ASP B C 1
ATOM 8622 O O . ASP B 1 464 ? 23.062 -18.438 -18.234 1 92.62 464 ASP B O 1
ATOM 8626 N N . GLY B 1 465 ? 23.078 -20.125 -16.812 1 92.31 465 GLY B N 1
ATOM 8627 C CA . GLY B 1 465 ? 22.562 -19.312 -15.727 1 92.31 465 GLY B CA 1
ATOM 8628 C C . GLY B 1 465 ? 21.047 -19.234 -15.719 1 92.31 465 GLY B C 1
ATOM 8629 O O . GLY B 1 465 ? 20.469 -18.422 -15.008 1 92.31 465 GLY B O 1
ATOM 8630 N N . ALA B 1 466 ? 20.453 -20.047 -16.594 1 96.38 466 ALA B N 1
ATOM 8631 C CA . ALA B 1 466 ? 18.984 -20.078 -16.641 1 96.38 466 ALA B CA 1
ATOM 8632 C C . ALA B 1 466 ? 18.422 -20.953 -15.531 1 96.38 466 ALA B C 1
ATOM 8634 O O . ALA B 1 466 ? 19.016 -21.969 -15.172 1 96.38 466 ALA B O 1
ATOM 8635 N N . TRP B 1 467 ? 17.344 -20.5 -14.961 1 97.06 467 TRP B N 1
ATOM 8636 C CA . TRP B 1 467 ? 16.609 -21.312 -13.992 1 97.06 467 TRP B CA 1
ATOM 8637 C C . TRP B 1 467 ? 16.016 -22.547 -14.656 1 97.06 467 TRP B C 1
ATOM 8639 O O . TRP B 1 467 ? 14.828 -22.562 -14.992 1 97.06 467 TRP B O 1
ATOM 8649 N N . CYS B 1 468 ? 16.859 -23.484 -14.836 1 96.81 468 CYS B N 1
ATOM 8650 C CA . CYS B 1 468 ? 16.516 -24.703 -15.555 1 96.81 468 CYS B CA 1
ATOM 8651 C C . CYS B 1 468 ? 17.578 -25.781 -15.328 1 96.81 468 CYS B C 1
ATOM 8653 O O . CYS B 1 468 ? 18.688 -25.469 -14.898 1 96.81 468 CYS B O 1
ATOM 8655 N N . TRP B 1 469 ? 17.188 -27 -15.562 1 95.38 469 TRP B N 1
ATOM 8656 C CA . TRP B 1 469 ? 18.141 -28.109 -15.477 1 95.38 469 TRP B CA 1
ATOM 8657 C C . TRP B 1 469 ? 18.719 -28.438 -16.859 1 95.38 469 TRP B C 1
ATOM 8659 O O . TRP B 1 469 ? 19.734 -29.125 -16.953 1 95.38 469 TRP B O 1
ATOM 8669 N N . ARG B 1 470 ? 17.984 -27.984 -17.891 1 94.25 470 ARG B N 1
ATOM 8670 C CA . ARG B 1 470 ? 18.375 -28.297 -19.266 1 94.25 470 ARG B CA 1
ATOM 8671 C C . ARG B 1 470 ? 19.344 -27.25 -19.797 1 94.25 470 ARG B C 1
ATOM 8673 O O . ARG B 1 470 ? 19.078 -26.047 -19.75 1 94.25 470 ARG B O 1
ATOM 8680 N N . ASP B 1 471 ? 20.484 -27.75 -20.344 1 92 471 ASP B N 1
ATOM 8681 C CA . ASP B 1 471 ? 21.422 -26.828 -20.969 1 92 471 ASP B CA 1
ATOM 8682 C C . ASP B 1 471 ? 20.922 -26.344 -22.328 1 92 471 ASP B C 1
ATOM 8684 O O . ASP B 1 471 ? 20.203 -27.078 -23.031 1 92 471 ASP B O 1
ATOM 8688 N N . GLY B 1 472 ? 21.25 -25.203 -22.641 1 92.88 472 GLY B N 1
ATOM 8689 C CA . GLY B 1 472 ? 20.875 -24.641 -23.922 1 92.88 472 GLY B CA 1
ATOM 8690 C C . GLY B 1 472 ? 19.391 -24.359 -24.031 1 92.88 472 GLY B C 1
ATOM 8691 O O . GLY B 1 472 ? 18.828 -24.375 -25.141 1 92.88 472 GLY B O 1
ATOM 8692 N N . CYS B 1 473 ? 18.75 -24.234 -22.906 1 95.44 473 CYS B N 1
ATOM 8693 C CA . CYS B 1 473 ? 17.297 -24 -22.906 1 95.44 473 CYS B CA 1
ATOM 8694 C C . CYS B 1 473 ? 17 -22.516 -23.078 1 95.44 473 CYS B C 1
ATOM 8696 O O . CYS B 1 473 ? 17.047 -21.734 -22.125 1 95.44 473 CYS B O 1
ATOM 8698 N N . TYR B 1 474 ? 16.516 -22.109 -24.203 1 95.5 474 TYR B N 1
ATOM 8699 C CA . TYR B 1 474 ? 16.266 -20.703 -24.5 1 95.5 474 TYR B CA 1
ATOM 8700 C C . TYR B 1 474 ? 14.984 -20.219 -23.828 1 95.5 474 TYR B C 1
ATOM 8702 O O . TYR B 1 474 ? 14.898 -19.078 -23.391 1 95.5 474 TYR B O 1
ATOM 8710 N N . ALA B 1 475 ? 14.031 -21.078 -23.734 1 95.94 475 ALA B N 1
ATOM 8711 C CA . ALA B 1 475 ? 12.773 -20.719 -23.094 1 95.94 475 ALA B CA 1
ATOM 8712 C C . ALA B 1 475 ? 12.984 -20.328 -21.641 1 95.94 475 ALA B C 1
ATOM 8714 O O . ALA B 1 475 ? 12.461 -19.312 -21.188 1 95.94 475 ALA B O 1
ATOM 8715 N N . CYS B 1 476 ? 13.805 -21.047 -20.984 1 97.19 476 CYS B N 1
ATOM 8716 C CA . CYS B 1 476 ? 14.039 -20.766 -19.578 1 97.19 476 CYS B CA 1
ATOM 8717 C C . CYS B 1 476 ? 14.969 -19.578 -19.391 1 97.19 476 CYS B C 1
ATOM 8719 O O . CYS B 1 476 ? 14.875 -18.859 -18.406 1 97.19 476 CYS B O 1
ATOM 8721 N N . LEU B 1 477 ? 15.852 -19.422 -20.344 1 97.25 477 LEU B N 1
ATOM 8722 C CA . LEU B 1 477 ? 16.672 -18.219 -20.297 1 97.25 477 LEU B CA 1
ATOM 8723 C C . LEU B 1 477 ? 15.82 -16.969 -20.391 1 97.25 477 LEU B C 1
ATOM 8725 O O . LEU B 1 477 ? 16 -16.031 -19.609 1 97.25 477 LEU B O 1
ATOM 8729 N N . SER B 1 478 ? 14.891 -16.984 -21.328 1 97.44 478 SER B N 1
ATOM 8730 C CA . SER B 1 478 ? 13.953 -15.875 -21.484 1 97.44 478 SER B CA 1
ATOM 8731 C C . SER B 1 478 ? 13.109 -15.688 -20.234 1 97.44 478 SER B C 1
ATOM 8733 O O . SER B 1 478 ? 12.914 -14.555 -19.766 1 97.44 478 SER B O 1
ATOM 8735 N N . LEU B 1 479 ? 12.609 -16.719 -19.672 1 97.75 479 LEU B N 1
ATOM 8736 C CA . LEU B 1 479 ? 11.812 -16.656 -18.453 1 97.75 479 LEU B CA 1
ATOM 8737 C C . LEU B 1 479 ? 12.625 -16.062 -17.312 1 97.75 479 LEU B C 1
ATOM 8739 O O . LEU B 1 479 ? 12.133 -15.227 -16.562 1 97.75 479 LEU B O 1
ATOM 8743 N N . THR B 1 480 ? 13.836 -16.547 -17.203 1 97.62 480 THR B N 1
ATOM 8744 C CA . THR B 1 480 ? 14.711 -16.062 -16.141 1 97.62 480 THR B CA 1
ATOM 8745 C C . THR B 1 480 ? 14.906 -14.555 -16.25 1 97.62 480 THR B C 1
ATOM 8747 O O . THR B 1 480 ? 14.828 -13.844 -15.25 1 97.62 480 THR B O 1
ATOM 8750 N N . LYS B 1 481 ? 15.094 -14.094 -17.422 1 97.06 481 LYS B N 1
ATOM 8751 C CA . LYS B 1 481 ? 15.258 -12.664 -17.641 1 97.06 481 LYS B CA 1
ATOM 8752 C C . LYS B 1 481 ? 13.984 -11.898 -17.297 1 97.06 481 LYS B C 1
ATOM 8754 O O . LYS B 1 481 ? 14.039 -10.82 -16.703 1 97.06 481 LYS B O 1
ATOM 8759 N N . ALA B 1 482 ? 12.867 -12.422 -17.672 1 96.88 482 ALA B N 1
ATOM 8760 C CA . ALA B 1 482 ? 11.586 -11.797 -17.359 1 96.88 482 ALA B CA 1
ATOM 8761 C C . ALA B 1 482 ? 11.375 -11.703 -15.844 1 96.88 482 ALA B C 1
ATOM 8763 O O . ALA B 1 482 ? 10.922 -10.68 -15.336 1 96.88 482 ALA B O 1
ATOM 8764 N N . LEU B 1 483 ? 11.695 -12.734 -15.156 1 97.38 483 LEU B N 1
ATOM 8765 C CA . LEU B 1 483 ? 11.539 -12.75 -13.703 1 97.38 483 LEU B CA 1
ATOM 8766 C C . LEU B 1 483 ? 12.516 -11.773 -13.047 1 97.38 483 LEU B C 1
ATOM 8768 O O . LEU B 1 483 ? 12.172 -11.117 -12.062 1 97.38 483 LEU B O 1
ATOM 8772 N N . GLN B 1 484 ? 13.688 -11.695 -13.609 1 96.62 484 GLN B N 1
ATOM 8773 C CA . GLN B 1 484 ? 14.656 -10.719 -13.117 1 96.62 484 GLN B CA 1
ATOM 8774 C C . GLN B 1 484 ? 14.141 -9.297 -13.297 1 96.62 484 GLN B C 1
ATOM 8776 O O . GLN B 1 484 ? 14.273 -8.461 -12.398 1 96.62 484 GLN B O 1
ATOM 8781 N N . SER B 1 485 ? 13.586 -9.031 -14.453 1 96.62 485 SER B N 1
ATOM 8782 C CA . SER B 1 485 ? 13 -7.723 -14.711 1 96.62 485 SER B CA 1
ATOM 8783 C C . SER B 1 485 ? 11.867 -7.422 -13.734 1 96.62 485 SER B C 1
ATOM 8785 O O . SER B 1 485 ? 11.719 -6.285 -13.281 1 96.62 485 SER B O 1
ATOM 8787 N N . THR B 1 486 ? 11.078 -8.406 -13.469 1 96.44 486 THR B N 1
ATOM 8788 C CA . THR B 1 486 ? 10.008 -8.25 -12.492 1 96.44 486 THR B CA 1
ATOM 8789 C C . THR B 1 486 ? 10.57 -7.914 -11.117 1 96.44 486 THR B C 1
ATOM 8791 O O . THR B 1 486 ? 10.039 -7.047 -10.422 1 96.44 486 THR B O 1
ATOM 8794 N N . VAL B 1 487 ? 11.625 -8.625 -10.742 1 96.94 487 VAL B N 1
ATOM 8795 C CA . VAL B 1 487 ? 12.312 -8.383 -9.477 1 96.94 487 VAL B CA 1
ATOM 8796 C C . VAL B 1 487 ? 12.758 -6.922 -9.406 1 96.94 487 VAL B C 1
ATOM 8798 O O . VAL B 1 487 ? 12.523 -6.238 -8.406 1 96.94 487 VAL B O 1
ATOM 8801 N N . GLU B 1 488 ? 13.281 -6.395 -10.422 1 96.5 488 GLU B N 1
ATOM 8802 C CA . GLU B 1 488 ? 13.766 -5.016 -10.477 1 96.5 488 GLU B CA 1
ATOM 8803 C C . GLU B 1 488 ? 12.609 -4.027 -10.375 1 96.5 488 GLU B C 1
ATOM 8805 O O . GLU B 1 488 ? 12.711 -3.014 -9.68 1 96.5 488 GLU B O 1
ATOM 8810 N N . SER B 1 489 ? 11.586 -4.324 -11.078 1 95.81 489 SER B N 1
ATOM 8811 C CA . SER B 1 489 ? 10.414 -3.459 -11.023 1 95.81 489 SER B CA 1
ATOM 8812 C C . SER B 1 489 ? 9.844 -3.387 -9.617 1 95.81 489 SER B C 1
ATOM 8814 O O . SER B 1 489 ? 9.477 -2.309 -9.141 1 95.81 489 SER B O 1
ATOM 8816 N N . MET B 1 490 ? 9.773 -4.527 -8.953 1 95.94 490 MET B N 1
ATOM 8817 C CA . MET B 1 490 ? 9.234 -4.562 -7.598 1 95.94 490 MET B CA 1
ATOM 8818 C C . MET B 1 490 ? 10.117 -3.764 -6.645 1 95.94 490 MET B C 1
ATOM 8820 O O . MET B 1 490 ? 9.617 -3.076 -5.754 1 95.94 490 MET B O 1
ATOM 8824 N N . GLN B 1 491 ? 11.391 -3.812 -6.824 1 96.75 491 GLN B N 1
ATOM 8825 C CA . GLN B 1 491 ? 12.312 -3.043 -6.004 1 96.75 491 GLN B CA 1
ATOM 8826 C C . GLN B 1 491 ? 12.164 -1.546 -6.262 1 96.75 491 GLN B C 1
ATOM 8828 O O . GLN B 1 491 ? 12.203 -0.742 -5.328 1 96.75 491 GLN B O 1
ATOM 8833 N N . THR B 1 492 ? 11.977 -1.207 -7.484 1 96.94 492 THR B N 1
ATOM 8834 C CA . THR B 1 492 ? 11.766 0.191 -7.844 1 96.94 492 THR B CA 1
ATOM 8835 C C . THR B 1 492 ? 10.477 0.718 -7.219 1 96.94 492 THR B C 1
ATOM 8837 O O . THR B 1 492 ? 10.445 1.834 -6.699 1 96.94 492 THR B O 1
ATOM 8840 N N . ILE B 1 493 ? 9.43 -0.09 -7.316 1 95.31 493 ILE B N 1
ATOM 8841 C CA . ILE B 1 493 ? 8.156 0.296 -6.719 1 95.31 493 ILE B CA 1
ATOM 8842 C C . ILE B 1 493 ? 8.336 0.512 -5.219 1 95.31 493 ILE B C 1
ATOM 8844 O O . ILE B 1 493 ? 7.824 1.485 -4.66 1 95.31 493 ILE B O 1
ATOM 8848 N N . ALA B 1 494 ? 9.07 -0.407 -4.57 1 96.69 494 ALA B N 1
ATOM 8849 C CA . ALA B 1 494 ? 9.344 -0.275 -3.145 1 96.69 494 ALA B CA 1
ATOM 8850 C C . ALA B 1 494 ? 10.078 1.032 -2.844 1 96.69 494 ALA B C 1
ATOM 8852 O O . ALA B 1 494 ? 9.727 1.745 -1.901 1 96.69 494 ALA B O 1
ATOM 8853 N N . ASP B 1 495 ? 10.984 1.404 -3.668 1 96.56 495 ASP B N 1
ATOM 8854 C CA . ASP B 1 495 ? 11.75 2.637 -3.49 1 96.56 495 ASP B CA 1
ATOM 8855 C C . ASP B 1 495 ? 10.852 3.863 -3.662 1 96.56 495 ASP B C 1
ATOM 8857 O O . ASP B 1 495 ? 10.984 4.84 -2.918 1 96.56 495 ASP B O 1
ATOM 8861 N N . LEU B 1 496 ? 10.016 3.834 -4.629 1 95.31 496 LEU B N 1
ATOM 8862 C CA . LEU B 1 496 ? 9.117 4.949 -4.902 1 95.31 496 LEU B CA 1
ATOM 8863 C C . LEU B 1 496 ? 8.156 5.172 -3.738 1 95.31 496 LEU B C 1
ATOM 8865 O O . LEU B 1 496 ? 7.914 6.309 -3.336 1 95.31 496 LEU B O 1
ATOM 8869 N N . HIS B 1 497 ? 7.645 4.145 -3.236 1 94.56 497 HIS B N 1
ATOM 8870 C CA . HIS B 1 497 ? 6.742 4.273 -2.098 1 94.56 497 HIS B CA 1
ATOM 8871 C C . HIS B 1 497 ? 7.488 4.746 -0.854 1 94.56 497 HIS B C 1
ATOM 8873 O O . HIS B 1 497 ? 6.941 5.496 -0.043 1 94.56 497 HIS B O 1
ATOM 8879 N N . ASP B 1 498 ? 8.719 4.266 -0.68 1 94.88 498 ASP B N 1
ATOM 8880 C CA . ASP B 1 498 ? 9.555 4.73 0.426 1 94.88 498 ASP B CA 1
ATOM 8881 C C . ASP B 1 498 ? 9.781 6.238 0.343 1 94.88 498 ASP B C 1
ATOM 8883 O O . ASP B 1 498 ? 9.617 6.953 1.333 1 94.88 498 ASP B O 1
ATOM 8887 N N . SER B 1 499 ? 10.094 6.73 -0.809 1 94.12 499 SER B N 1
ATOM 8888 C CA . SER B 1 499 ? 10.297 8.156 -1.039 1 94.12 499 SER B CA 1
ATOM 8889 C C . SER B 1 499 ? 9.008 8.945 -0.832 1 94.12 499 SER B C 1
ATOM 8891 O O . SER B 1 499 ? 9.023 10.016 -0.226 1 94.12 499 SER B O 1
ATOM 8893 N N . HIS B 1 500 ? 7.957 8.414 -1.303 1 94 500 HIS B N 1
ATOM 8894 C CA . HIS B 1 500 ? 6.656 9.055 -1.151 1 94 500 HIS B CA 1
ATOM 8895 C C . HIS B 1 500 ? 6.285 9.211 0.32 1 94 500 HIS B C 1
ATOM 8897 O O . HIS B 1 500 ? 5.797 10.266 0.733 1 94 500 HIS B O 1
ATOM 8903 N N . ALA B 1 501 ? 6.488 8.164 1.094 1 94 501 ALA B N 1
ATOM 8904 C CA . ALA B 1 501 ? 6.191 8.234 2.521 1 94 501 ALA B CA 1
ATOM 8905 C C . ALA B 1 501 ? 7 9.336 3.201 1 94 501 ALA B C 1
ATOM 8907 O O . ALA B 1 501 ? 6.457 10.117 3.984 1 94 501 ALA B O 1
ATOM 8908 N N . LYS B 1 502 ? 8.219 9.508 2.85 1 90.06 502 LYS B N 1
ATOM 8909 C CA . LYS B 1 502 ? 9.133 10.461 3.477 1 90.06 502 LYS B CA 1
ATOM 8910 C C . LYS B 1 502 ? 8.852 11.883 3.012 1 90.06 502 LYS B C 1
ATOM 8912 O O . LYS B 1 502 ? 8.859 12.82 3.814 1 90.06 502 LYS B O 1
ATOM 8917 N N . GLU B 1 503 ? 8.469 12.047 1.788 1 89.69 503 GLU B N 1
ATOM 8918 C CA . GLU B 1 503 ? 8.406 13.375 1.188 1 89.69 503 GLU B CA 1
ATOM 8919 C C . GLU B 1 503 ? 6.992 13.945 1.256 1 89.69 503 GLU B C 1
ATOM 8921 O O . GLU B 1 503 ? 6.812 15.164 1.266 1 89.69 503 GLU B O 1
ATOM 8926 N N . ALA B 1 504 ? 6.051 13.039 1.276 1 92.5 504 ALA B N 1
ATOM 8927 C CA . ALA B 1 504 ? 4.688 13.547 1.165 1 92.5 504 ALA B CA 1
ATOM 8928 C C . ALA B 1 504 ? 3.857 13.164 2.389 1 92.5 504 ALA B C 1
ATOM 8930 O O . ALA B 1 504 ? 3.201 14.016 2.99 1 92.5 504 ALA B O 1
ATOM 8931 N N . VAL B 1 505 ? 3.959 11.945 2.848 1 95.62 505 VAL B N 1
ATOM 8932 C CA . VAL B 1 505 ? 3.029 11.461 3.863 1 95.62 505 VAL B CA 1
ATOM 8933 C C . VAL B 1 505 ? 3.467 11.953 5.242 1 95.62 505 VAL B C 1
ATOM 8935 O O . VAL B 1 505 ? 2.643 12.422 6.031 1 95.62 505 VAL B O 1
ATOM 8938 N N . ILE B 1 506 ? 4.754 11.891 5.566 1 92.25 506 ILE B N 1
ATOM 8939 C CA . ILE B 1 506 ? 5.246 12.312 6.875 1 92.25 506 ILE B CA 1
ATOM 8940 C C . ILE B 1 506 ? 4.977 13.797 7.07 1 92.25 506 ILE B C 1
ATOM 8942 O O . ILE B 1 506 ? 4.395 14.203 8.078 1 92.25 506 ILE B O 1
ATOM 8946 N N . PRO B 1 507 ? 5.293 14.711 6.07 1 90 507 PRO B N 1
ATOM 8947 C CA . PRO B 1 507 ? 4.945 16.125 6.234 1 90 507 PRO B CA 1
ATOM 8948 C C . PRO B 1 507 ? 3.445 16.359 6.395 1 90 507 PRO B C 1
ATOM 8950 O O . PRO B 1 507 ? 3.027 17.234 7.156 1 90 507 PRO B O 1
ATOM 8953 N N . TRP B 1 508 ? 2.668 15.578 5.68 1 94.5 508 TRP B N 1
ATOM 8954 C CA . TRP B 1 508 ? 1.214 15.656 5.777 1 94.5 508 TRP B CA 1
ATOM 8955 C C . TRP B 1 508 ? 0.75 15.414 7.207 1 94.5 508 TRP B C 1
ATOM 8957 O O . TRP B 1 508 ? -0.072 16.172 7.738 1 94.5 508 TRP B O 1
ATOM 8967 N N . ILE B 1 509 ? 1.319 14.453 7.863 1 94.44 509 ILE B N 1
ATOM 8968 C CA . ILE B 1 509 ? 0.979 14.086 9.234 1 94.44 509 ILE B CA 1
ATOM 8969 C C . ILE B 1 509 ? 1.461 15.172 10.195 1 94.44 509 ILE B C 1
ATOM 8971 O O . ILE B 1 509 ? 0.738 15.562 11.109 1 94.44 509 ILE B O 1
ATOM 8975 N N . GLU B 1 510 ? 2.613 15.695 9.953 1 88.44 510 GLU B N 1
ATOM 8976 C CA . GLU B 1 510 ? 3.188 16.734 10.805 1 88.44 510 GLU B CA 1
ATOM 8977 C C . GLU B 1 510 ? 2.361 18.016 10.75 1 88.44 510 GLU B C 1
ATOM 8979 O O . GLU B 1 510 ? 2.209 18.703 11.758 1 88.44 510 GLU B O 1
ATOM 8984 N N . ASN B 1 511 ? 1.863 18.266 9.609 1 90.94 511 ASN B N 1
ATOM 8985 C CA . ASN B 1 511 ? 1.025 19.438 9.453 1 90.94 511 ASN B CA 1
ATOM 8986 C C . ASN B 1 511 ? -0.264 19.328 10.258 1 90.94 511 ASN B C 1
ATOM 8988 O O . ASN B 1 511 ? -0.739 20.312 10.828 1 90.94 511 ASN B O 1
ATOM 8992 N N . PHE B 1 512 ? -0.834 18.141 10.375 1 92.88 512 PHE B N 1
ATOM 8993 C CA . PHE B 1 512 ? -2.012 17.938 11.211 1 92.88 512 PHE B CA 1
ATOM 8994 C C . PHE B 1 512 ? -1.688 18.188 12.672 1 92.88 512 PHE B C 1
ATOM 8996 O O . PHE B 1 512 ? -2.5 18.766 13.406 1 92.88 512 PHE B O 1
ATOM 9003 N N . LYS B 1 513 ? -0.545 17.828 13.047 1 88.75 513 LYS B N 1
ATOM 9004 C CA . LYS B 1 513 ? -0.163 17.891 14.461 1 88.75 513 LYS B CA 1
ATOM 9005 C C . LYS B 1 513 ? -0.086 19.328 14.938 1 88.75 513 LYS B C 1
ATOM 9007 O O . LYS B 1 513 ? -0.223 19.609 16.125 1 88.75 513 LYS B O 1
ATOM 9012 N N . GLU B 1 514 ? 0.037 20.234 14.008 1 87.88 514 GLU B N 1
ATOM 9013 C CA . GLU B 1 514 ? 0.041 21.656 14.359 1 87.88 514 GLU B CA 1
ATOM 9014 C C . GLU B 1 514 ? -1.331 22.109 14.844 1 87.88 514 GLU B C 1
ATOM 9016 O O . GLU B 1 514 ? -1.45 23.141 15.508 1 87.88 514 GLU B O 1
ATOM 9021 N N . HIS B 1 515 ? -2.318 21.328 14.547 1 93.25 515 HIS B N 1
ATOM 9022 C CA . HIS B 1 515 ? -3.684 21.703 14.891 1 93.25 515 HIS B CA 1
ATOM 9023 C C . HIS B 1 515 ? -4.27 20.734 15.922 1 93.25 515 HIS B C 1
ATOM 9025 O O . HIS B 1 515 ? -5.488 20.562 16 1 93.25 515 HIS B O 1
ATOM 9031 N N . ASN B 1 516 ? -3.43 20.219 16.766 1 93.06 516 ASN B N 1
ATOM 9032 C CA . ASN B 1 516 ? -3.869 19.188 17.703 1 93.06 516 ASN B CA 1
ATOM 9033 C C . ASN B 1 516 ? -4.676 19.797 18.844 1 93.06 516 ASN B C 1
ATOM 9035 O O . ASN B 1 516 ? -5.547 19.125 19.422 1 93.06 516 ASN B O 1
ATOM 9039 N N . TYR B 1 517 ? -4.363 21.062 19.188 1 93.75 517 TYR B N 1
ATOM 9040 C CA . TYR B 1 517 ? -4.977 21.609 20.391 1 93.75 517 TYR B CA 1
ATOM 9041 C C . TYR B 1 517 ? -5.508 23.016 20.125 1 93.75 517 TYR B C 1
ATOM 9043 O O . TYR B 1 517 ? -5.133 23.969 20.812 1 93.75 517 TYR B O 1
ATOM 9051 N N . PRO B 1 518 ? -6.516 23.031 19.234 1 94 518 PRO B N 1
ATOM 9052 C CA . PRO B 1 518 ? -7.012 24.375 18.922 1 94 518 PRO B CA 1
ATOM 9053 C C . PRO B 1 518 ? -7.715 25.047 20.109 1 94 518 PRO B C 1
ATOM 9055 O O . PRO B 1 518 ? -7.594 26.25 20.297 1 94 518 PRO B O 1
ATOM 9058 N N . PHE B 1 519 ? -8.438 24.359 20.938 1 94.19 519 PHE B N 1
ATOM 9059 C CA . PHE B 1 519 ? -9.133 24.953 22.078 1 94.19 519 PHE B CA 1
ATOM 9060 C C . PHE B 1 519 ? -8.141 25.406 23.141 1 94.19 519 PHE B C 1
ATOM 9062 O O . PHE B 1 519 ? -8.18 26.547 23.578 1 94.19 519 PHE B O 1
ATOM 9069 N N . SER B 1 520 ? -7.219 24.531 23.484 1 94.12 520 SER B N 1
ATOM 9070 C CA . SER B 1 520 ? -6.227 24.812 24.516 1 94.12 520 SER B CA 1
ATOM 9071 C C . SER B 1 520 ? -5.348 26 24.125 1 94.12 520 SER B C 1
ATOM 9073 O O . SER B 1 520 ? -5.039 26.859 24.953 1 94.12 520 SER B O 1
ATOM 9075 N N . ASN B 1 521 ? -5.016 26.078 22.875 1 92.62 521 ASN B N 1
ATOM 9076 C CA . ASN B 1 521 ? -4.145 27.141 22.375 1 92.62 521 ASN B CA 1
ATOM 9077 C C . ASN B 1 521 ? -4.859 28.484 22.344 1 92.62 521 ASN B C 1
ATOM 9079 O O . ASN B 1 521 ? -4.227 29.531 22.5 1 92.62 521 ASN B O 1
ATOM 9083 N N . ASN B 1 522 ? -6.168 28.469 22.156 1 95 522 ASN B N 1
ATOM 9084 C CA . ASN B 1 522 ? -6.914 29.703 21.984 1 95 522 ASN B CA 1
ATOM 9085 C C . ASN B 1 522 ? -7.609 30.125 23.281 1 95 522 ASN B C 1
ATOM 9087 O O . ASN B 1 522 ? -8.242 31.172 23.328 1 95 522 ASN B O 1
ATOM 9091 N N . GLU B 1 523 ? -7.465 29.359 24.297 1 93.62 523 GLU B N 1
ATOM 9092 C CA . GLU B 1 523 ? -8.164 29.609 25.562 1 93.62 523 GLU B CA 1
ATOM 9093 C C . GLU B 1 523 ? -7.82 30.984 26.125 1 93.62 523 GLU B C 1
ATOM 9095 O O . GLU B 1 523 ? -8.711 31.719 26.562 1 93.62 523 GLU B O 1
ATOM 9100 N N . PRO B 1 524 ? -6.547 31.375 26.078 1 91.56 524 PRO B N 1
ATOM 9101 C CA . PRO B 1 524 ? -6.227 32.719 26.594 1 91.56 524 PRO B CA 1
ATOM 9102 C C . PRO B 1 524 ? -6.938 33.844 25.828 1 91.56 524 PRO B C 1
ATOM 9104 O O . PRO B 1 524 ? -7.367 34.812 26.438 1 91.56 524 PRO B O 1
ATOM 9107 N N . LEU B 1 525 ? -7.055 33.688 24.594 1 94.88 525 LEU B N 1
ATOM 9108 C CA . LEU B 1 525 ? -7.73 34.656 23.75 1 94.88 525 LEU B CA 1
ATOM 9109 C C . LEU B 1 525 ? -9.211 34.75 24.109 1 94.88 525 LEU B C 1
ATOM 9111 O O . LEU B 1 525 ? -9.758 35.875 24.219 1 94.88 525 LEU B O 1
ATOM 9115 N N . VAL B 1 526 ? -9.852 33.625 24.312 1 95.69 526 VAL B N 1
ATOM 9116 C CA . VAL B 1 526 ? -11.266 33.562 24.672 1 95.69 526 VAL B CA 1
ATOM 9117 C C . VAL B 1 526 ? -11.477 34.188 26.047 1 95.69 526 VAL B C 1
ATOM 9119 O O . VAL B 1 526 ? -12.422 34.938 26.266 1 95.69 526 VAL B O 1
ATOM 9122 N N . ASP B 1 527 ? -10.586 33.906 26.891 1 94.69 527 ASP B N 1
ATOM 9123 C CA . ASP B 1 527 ? -10.656 34.438 28.25 1 94.69 527 ASP B CA 1
ATOM 9124 C C . ASP B 1 527 ? -10.547 35.969 28.25 1 94.69 527 ASP B C 1
ATOM 9126 O O . ASP B 1 527 ? -11.258 36.656 28.984 1 94.69 527 ASP B O 1
ATOM 9130 N N . MET B 1 528 ? -9.695 36.438 27.469 1 93.44 528 MET B N 1
ATOM 9131 C CA . MET B 1 528 ? -9.5 37.875 27.328 1 93.44 528 MET B CA 1
ATOM 9132 C C . MET B 1 528 ? -10.773 38.562 26.828 1 93.44 528 MET B C 1
ATOM 9134 O O . MET B 1 528 ? -11.195 39.594 27.375 1 93.44 528 MET B O 1
ATOM 9138 N N . HIS B 1 529 ? -11.336 38.031 25.844 1 96.06 529 HIS B N 1
ATOM 9139 C CA . HIS B 1 529 ? -12.555 38.594 25.266 1 96.06 529 HIS B CA 1
ATOM 9140 C C . HIS B 1 529 ? -13.703 38.531 26.266 1 96.06 529 HIS B C 1
ATOM 9142 O O . HIS B 1 529 ? -14.43 39.531 26.422 1 96.06 529 HIS B O 1
ATOM 9148 N N . THR B 1 530 ? -13.844 37.375 26.875 1 95.25 530 THR B N 1
ATOM 9149 C CA . THR B 1 530 ? -14.93 37.188 27.844 1 95.25 530 THR B CA 1
ATOM 9150 C C . THR B 1 530 ? -14.781 38.125 29.031 1 95.25 530 THR B C 1
ATOM 9152 O O . THR B 1 530 ? -15.773 38.656 29.531 1 95.25 530 THR B O 1
ATOM 9155 N N . GLY B 1 531 ? -13.547 38.312 29.516 1 92.69 531 GLY B N 1
ATOM 9156 C CA . GLY B 1 531 ? -13.297 39.25 30.594 1 92.69 531 GLY B CA 1
ATOM 9157 C C . GLY B 1 531 ? -13.656 40.656 30.25 1 92.69 531 GLY B C 1
ATOM 9158 O O . GLY B 1 531 ? -14.297 41.375 31.031 1 92.69 531 GLY B O 1
ATOM 9159 N N . ALA B 1 532 ? -13.25 41.062 29.094 1 94 532 ALA B N 1
ATOM 9160 C CA . ALA B 1 532 ? -13.586 42.406 28.625 1 94 532 ALA B CA 1
ATOM 9161 C C . ALA B 1 532 ? -15.094 42.562 28.469 1 94 532 ALA B C 1
ATOM 9163 O O . ALA B 1 532 ? -15.641 43.625 28.797 1 94 532 ALA B O 1
ATOM 9164 N N . TYR B 1 533 ? -15.766 41.531 28 1 95.06 533 TYR B N 1
ATOM 9165 C CA . TYR B 1 533 ? -17.219 41.594 27.797 1 95.06 533 TYR B CA 1
ATOM 9166 C C . TYR B 1 533 ? -17.953 41.75 29.125 1 95.06 533 TYR B C 1
ATOM 9168 O O . TYR B 1 533 ? -18.922 42.5 29.219 1 95.06 533 TYR B O 1
ATOM 9176 N N . LYS B 1 534 ? -17.516 41 30.094 1 92.25 534 LYS B N 1
ATOM 9177 C CA . LYS B 1 534 ? -18.125 41.125 31.422 1 92.25 534 LYS B CA 1
ATOM 9178 C C . LYS B 1 534 ? -18.031 42.562 31.953 1 92.25 534 LYS B C 1
ATOM 9180 O O . LYS B 1 534 ? -19 43.094 32.5 1 92.25 534 LYS B O 1
ATOM 9185 N N . LYS B 1 535 ? -16.844 43.156 31.781 1 90.25 535 LYS B N 1
ATOM 9186 C CA . LYS B 1 535 ? -16.641 44.531 32.219 1 90.25 535 LYS B CA 1
ATOM 9187 C C . LYS B 1 535 ? -17.516 45.469 31.391 1 90.25 535 LYS B C 1
ATOM 9189 O O . LYS B 1 535 ? -18.062 46.438 31.938 1 90.25 535 LYS B O 1
ATOM 9194 N N . PHE B 1 536 ? -17.594 45.219 30.172 1 92 536 PHE B N 1
ATOM 9195 C CA . PHE B 1 536 ? -18.422 46 29.281 1 92 536 PHE B CA 1
ATOM 9196 C C . PHE B 1 536 ? -19.891 45.969 29.703 1 92 536 PHE B C 1
ATOM 9198 O O . PHE B 1 536 ? -20.562 47 29.734 1 92 536 PHE B O 1
ATOM 9205 N N . LYS B 1 537 ? -20.359 44.844 30.016 1 90.75 537 LYS B N 1
ATOM 9206 C CA . LYS B 1 537 ? -21.75 44.656 30.438 1 90.75 537 LYS B CA 1
ATOM 9207 C C . LYS B 1 537 ? -22 45.312 31.781 1 90.75 537 LYS B C 1
ATOM 9209 O O . LYS B 1 537 ? -23.062 45.906 32 1 90.75 537 LYS B O 1
ATOM 9214 N N . GLU B 1 538 ? -21.094 45.188 32.625 1 86.44 538 GLU B N 1
ATOM 9215 C CA . GLU B 1 538 ? -21.219 45.812 33.938 1 86.44 538 GLU B CA 1
ATOM 9216 C C . GLU B 1 538 ? -21.359 47.344 33.812 1 86.44 538 GLU B C 1
ATOM 9218 O O . GLU B 1 538 ? -22.203 47.938 34.5 1 86.44 538 GLU B O 1
ATOM 9223 N N . VAL B 1 539 ? -20.594 47.875 33 1 83.94 539 VAL B N 1
ATOM 9224 C CA . VAL B 1 539 ? -20.594 49.344 32.844 1 83.94 539 VAL B CA 1
ATOM 9225 C C . VAL B 1 539 ? -21.844 49.75 32.062 1 83.94 539 VAL B C 1
ATOM 9227 O O . VAL B 1 539 ? -22.391 50.844 32.344 1 83.94 539 VAL B O 1
ATOM 9230 N N . SER B 1 540 ? -22.25 49 31.234 1 81.88 540 SER B N 1
ATOM 9231 C CA . SER B 1 540 ? -23.438 49.312 30.453 1 81.88 540 SER B CA 1
ATOM 9232 C C . SER B 1 540 ? -24.703 49.219 31.297 1 81.88 540 SER B C 1
ATOM 9234 O O . SER B 1 540 ? -25.625 50.031 31.125 1 81.88 540 SER B O 1
ATOM 9236 N N . GLU B 1 541 ? -24.766 48.219 32.125 1 75.94 541 GLU B N 1
ATOM 9237 C CA . GLU B 1 541 ? -25.922 48.062 33 1 75.94 541 GLU B CA 1
ATOM 9238 C C . GLU B 1 541 ? -25.906 49.062 34.156 1 75.94 541 GLU B C 1
ATOM 9240 O O . GLU B 1 541 ? -26.953 49.562 34.531 1 75.94 541 GLU B O 1
ATOM 9245 N N . GLU B 1 542 ? -24.703 49.375 34.75 1 61.84 542 GLU B N 1
ATOM 9246 C CA . GLU B 1 542 ? -24.594 50.375 35.812 1 61.84 542 GLU B CA 1
ATOM 9247 C C . GLU B 1 542 ? -24.938 51.75 35.281 1 61.84 542 GLU B C 1
ATOM 9249 O O . GLU B 1 542 ? -25.484 52.594 36 1 61.84 542 GLU B O 1
ATOM 9254 N N . ASN B 1 543 ? -24.422 52.156 34.125 1 56.72 543 ASN B N 1
ATOM 9255 C CA . ASN B 1 543 ? -24.828 53.438 33.562 1 56.72 543 ASN B CA 1
ATOM 9256 C C . ASN B 1 543 ? -26.328 53.625 33.594 1 56.72 543 ASN B C 1
ATOM 9258 O O . ASN B 1 543 ? -26.828 54.75 33.781 1 56.72 543 ASN B O 1
ATOM 9262 N N . GLU B 1 544 ? -27.109 52.469 33.5 1 53.44 544 GLU B N 1
ATOM 9263 C CA . GLU B 1 544 ? -28.562 52.625 33.625 1 53.44 544 GLU B CA 1
ATOM 9264 C C . GLU B 1 544 ? -28.953 52.938 35.062 1 53.44 544 GLU B C 1
ATOM 9266 O O . GLU B 1 544 ? -29.922 53.688 35.281 1 53.44 544 GLU B O 1
ATOM 9271 N N . SER B 1 545 ? -28.188 52.469 36 1 51.5 545 SER B N 1
ATOM 9272 C CA . SER B 1 545 ? -28.609 52.719 37.375 1 51.5 545 SER B CA 1
ATOM 9273 C C . SER B 1 545 ? -27.859 53.906 37.969 1 51.5 545 SER B C 1
ATOM 9275 O O . SER B 1 545 ? -28.406 54.625 38.812 1 51.5 545 SER B O 1
ATOM 9277 N N . LEU B 1 546 ? -26.562 54.094 37.844 1 49.16 546 LEU B N 1
ATOM 9278 C CA . LEU B 1 546 ? -25.797 55.125 38.531 1 49.16 546 LEU B CA 1
ATOM 9279 C C . LEU B 1 546 ? -25.578 56.344 37.594 1 49.16 546 LEU B C 1
ATOM 9281 O O . LEU B 1 546 ? -24.75 56.281 36.688 1 49.16 546 LEU B O 1
ATOM 9285 N N . GLN B 1 547 ? -26.562 57.125 37.375 1 45.53 547 GLN B N 1
ATOM 9286 C CA . GLN B 1 547 ? -26.562 58.438 36.719 1 45.53 547 GLN B CA 1
ATOM 9287 C C . GLN B 1 547 ? -25.312 59.219 37.094 1 45.53 547 GLN B C 1
ATOM 9289 O O . GLN B 1 547 ? -24.891 60.125 36.375 1 45.53 547 GLN B O 1
ATOM 9294 N N . HIS B 1 548 ? -24.953 59.344 38.406 1 42.06 548 HIS B N 1
ATOM 9295 C CA . HIS B 1 548 ? -24.125 60.438 38.875 1 42.06 548 HIS B CA 1
ATOM 9296 C C . HIS B 1 548 ? -22.641 60.125 38.688 1 42.06 548 HIS B C 1
ATOM 9298 O O . HIS B 1 548 ? -21.781 60.938 39.031 1 42.06 548 HIS B O 1
ATOM 9304 N N . LEU B 1 549 ? -22.141 58.938 38.812 1 44.12 549 LEU B N 1
ATOM 9305 C CA . LEU B 1 549 ? -20.688 58.969 38.781 1 44.12 549 LEU B CA 1
ATOM 9306 C C . LEU B 1 549 ? -20.172 59.438 37.438 1 44.12 549 LEU B C 1
ATOM 9308 O O . LEU B 1 549 ? -20.875 59.375 36.438 1 44.12 549 LEU B O 1
ATOM 9312 N N . GLY B 1 550 ? -18.906 60.094 37.219 1 48.59 550 GLY B N 1
ATOM 9313 C CA . GLY B 1 550 ? -18.266 60.875 36.188 1 48.59 550 GLY B CA 1
ATOM 9314 C C . GLY B 1 550 ? -18.328 60.219 34.812 1 48.59 550 GLY B C 1
ATOM 9315 O O . GLY B 1 550 ? -17.703 59.188 34.594 1 48.59 550 GLY B O 1
ATOM 9316 N N . ASP B 1 551 ? -19.344 60.406 33.969 1 56.19 551 ASP B N 1
ATOM 9317 C CA . ASP B 1 551 ? -19.734 60.062 32.594 1 56.19 551 ASP B CA 1
ATOM 9318 C C . ASP B 1 551 ? -18.5 59.812 31.734 1 56.19 551 ASP B C 1
ATOM 9320 O O . ASP B 1 551 ? -18.516 58.906 30.906 1 56.19 551 ASP B O 1
ATOM 9324 N N . VAL B 1 552 ? -17.469 60.656 31.828 1 59.84 552 VAL B N 1
ATOM 9325 C CA . VAL B 1 552 ? -16.281 60.562 31 1 59.84 552 VAL B CA 1
ATOM 9326 C C . VAL B 1 552 ? -15.555 59.25 31.234 1 59.84 552 VAL B C 1
ATOM 9328 O O . VAL B 1 552 ? -15.07 58.625 30.297 1 59.84 552 VAL B O 1
ATOM 9331 N N . ASP B 1 553 ? -15.867 58.625 32.5 1 77.62 553 ASP B N 1
ATOM 9332 C CA . ASP B 1 553 ? -15.086 57.438 32.875 1 77.62 553 ASP B CA 1
ATOM 9333 C C . ASP B 1 553 ? -15.711 56.156 32.312 1 77.62 553 ASP B C 1
ATOM 9335 O O . ASP B 1 553 ? -15 55.281 31.797 1 77.62 553 ASP B O 1
ATOM 9339 N N . ILE B 1 554 ? -16.984 56.188 32.062 1 81.94 554 ILE B N 1
ATOM 9340 C CA . ILE B 1 554 ? -17.672 55 31.562 1 81.94 554 ILE B CA 1
ATOM 9341 C C . ILE B 1 554 ? -17.438 54.875 30.062 1 81.94 554 ILE B C 1
ATOM 9343 O O . ILE B 1 554 ? -17.188 53.781 29.562 1 81.94 554 ILE B O 1
ATOM 9347 N N . GLU B 1 555 ? -17.516 56.031 29.422 1 84.12 555 GLU B N 1
ATOM 9348 C CA . GLU B 1 555 ? -17.312 56.031 27.969 1 84.12 555 GLU B CA 1
ATOM 9349 C C . GLU B 1 555 ? -15.883 55.594 27.625 1 84.12 555 GLU B C 1
ATOM 9351 O O . GLU B 1 555 ? -15.664 54.938 26.609 1 84.12 555 GLU B O 1
ATOM 9356 N N . THR B 1 556 ? -15.023 56 28.453 1 88.44 556 THR B N 1
ATOM 9357 C CA . THR B 1 556 ? -13.633 55.625 28.234 1 88.44 556 THR B CA 1
ATOM 9358 C C . THR B 1 556 ? -13.438 54.125 28.422 1 88.44 556 THR B C 1
ATOM 9360 O O . THR B 1 556 ? -12.719 53.5 27.656 1 88.44 556 THR B O 1
ATOM 9363 N N . ILE B 1 557 ? -14.047 53.531 29.375 1 88.5 557 ILE B N 1
ATOM 9364 C CA . ILE B 1 557 ? -13.961 52.094 29.641 1 88.5 557 ILE B CA 1
ATOM 9365 C C . ILE B 1 557 ? -14.594 51.344 28.484 1 88.5 557 ILE B C 1
ATOM 9367 O O . ILE B 1 557 ? -14.047 50.312 28.016 1 88.5 557 ILE B O 1
ATOM 9371 N N . ARG B 1 558 ? -15.672 51.844 28.047 1 89.75 558 ARG B N 1
ATOM 9372 C CA . ARG B 1 558 ? -16.344 51.219 26.922 1 89.75 558 ARG B CA 1
ATOM 9373 C C . ARG B 1 558 ? -15.469 51.219 25.672 1 89.75 558 ARG B C 1
ATOM 9375 O O . ARG B 1 558 ? -15.414 50.219 24.938 1 89.75 558 ARG B O 1
ATOM 9382 N N . SER B 1 559 ? -14.844 52.375 25.469 1 91 559 SER B N 1
ATOM 9383 C CA . SER B 1 559 ? -13.969 52.5 24.312 1 91 559 SER B CA 1
ATOM 9384 C C . SER B 1 559 ? -12.781 51.531 24.406 1 91 559 SER B C 1
ATOM 9386 O O . SER B 1 559 ? -12.367 50.969 23.391 1 91 559 SER B O 1
ATOM 9388 N N . ARG B 1 560 ? -12.289 51.406 25.578 1 92.56 560 ARG B N 1
ATOM 9389 C CA . ARG B 1 560 ? -11.156 50.5 25.766 1 92.56 560 ARG B CA 1
ATOM 9390 C C . ARG B 1 560 ? -11.578 49.062 25.609 1 92.56 560 ARG B C 1
ATOM 9392 O O . ARG B 1 560 ? -10.828 48.219 25.078 1 92.56 560 ARG B O 1
ATOM 9399 N N . CYS B 1 561 ? -12.773 48.719 26.109 1 93.75 561 CYS B N 1
ATOM 9400 C CA . CYS B 1 561 ? -13.312 47.406 25.859 1 93.75 561 CYS B CA 1
ATOM 9401 C C . CYS B 1 561 ? -13.445 47.125 24.359 1 93.75 561 CYS B C 1
ATOM 9403 O O . CYS B 1 561 ? -13.117 46.031 23.891 1 93.75 561 CYS B O 1
ATOM 9405 N N . ASP B 1 562 ? -13.867 48.125 23.688 1 94.38 562 ASP B N 1
ATOM 9406 C CA . ASP B 1 562 ? -14.031 48 22.234 1 94.38 562 ASP B CA 1
ATOM 9407 C C . ASP B 1 562 ? -12.695 47.688 21.562 1 94.38 562 ASP B C 1
ATOM 9409 O O . ASP B 1 562 ? -12.648 46.906 20.609 1 94.38 562 ASP B O 1
ATOM 9413 N N . THR B 1 563 ? -11.672 48.312 22 1 95 563 THR B N 1
ATOM 9414 C CA . THR B 1 563 ? -10.344 48.031 21.453 1 95 563 THR B CA 1
ATOM 9415 C C . THR B 1 563 ? -9.961 46.594 21.688 1 95 563 THR B C 1
ATOM 9417 O O . THR B 1 563 ? -9.445 45.938 20.781 1 95 563 THR B O 1
ATOM 9420 N N . VAL B 1 564 ? -10.25 46.062 22.875 1 94.88 564 VAL B N 1
ATOM 9421 C CA . VAL B 1 564 ? -9.938 44.688 23.188 1 94.88 564 VAL B CA 1
ATOM 9422 C C . VAL B 1 564 ? -10.75 43.75 22.281 1 94.88 564 VAL B C 1
ATOM 9424 O O . VAL B 1 564 ? -10.227 42.781 21.766 1 94.88 564 VAL B O 1
ATOM 9427 N N . PHE B 1 565 ? -12.07 44.156 22.078 1 96.75 565 PHE B N 1
ATOM 9428 C CA . PHE B 1 565 ? -12.906 43.344 21.203 1 96.75 565 PHE B CA 1
ATOM 9429 C C . PHE B 1 565 ? -12.328 43.312 19.797 1 96.75 565 PHE B C 1
ATOM 9431 O O . PHE B 1 565 ? -12.273 42.25 19.172 1 96.75 565 PHE B O 1
ATOM 9438 N N . ASN B 1 566 ? -11.898 44.469 19.312 1 96.88 566 ASN B N 1
ATOM 9439 C CA . ASN B 1 566 ? -11.312 44.5 17.969 1 96.88 566 ASN B CA 1
ATOM 9440 C C . ASN B 1 566 ? -10.062 43.656 17.875 1 96.88 566 ASN B C 1
ATOM 9442 O O . ASN B 1 566 ? -9.867 42.938 16.891 1 96.88 566 ASN B O 1
ATOM 9446 N N . VAL B 1 567 ? -9.25 43.625 18.844 1 96.44 567 VAL B N 1
ATOM 9447 C CA . VAL B 1 567 ? -8 42.875 18.844 1 96.44 567 VAL B CA 1
ATOM 9448 C C . VAL B 1 567 ? -8.297 41.375 18.875 1 96.44 567 VAL B C 1
ATOM 9450 O O . VAL B 1 567 ? -7.766 40.625 18.062 1 96.44 567 VAL B O 1
ATOM 9453 N N . THR B 1 568 ? -9.133 40.938 19.797 1 96.69 568 THR B N 1
ATOM 9454 C CA . THR B 1 568 ? -9.414 39.5 19.953 1 96.69 568 THR B CA 1
ATOM 9455 C C . THR B 1 568 ? -10.125 38.969 18.719 1 96.69 568 THR B C 1
ATOM 9457 O O . THR B 1 568 ? -9.805 37.875 18.25 1 96.69 568 THR B O 1
ATOM 9460 N N . LEU B 1 569 ? -11.031 39.75 18.219 1 97.31 569 LEU B N 1
ATOM 9461 C CA . LEU B 1 569 ? -11.766 39.281 17.047 1 97.31 569 LEU B CA 1
ATOM 9462 C C . LEU B 1 569 ? -10.883 39.281 15.805 1 97.31 569 LEU B C 1
ATOM 9464 O O . LEU B 1 569 ? -11.031 38.438 14.922 1 97.31 569 LEU B O 1
ATOM 9468 N N . ALA B 1 570 ? -10 40.25 15.695 1 97.31 570 ALA B N 1
ATOM 9469 C CA . ALA B 1 570 ? -9.031 40.219 14.602 1 97.31 570 ALA B CA 1
ATOM 9470 C C . ALA B 1 570 ? -8.141 39 14.672 1 97.31 570 ALA B C 1
ATOM 9472 O O . ALA B 1 570 ? -7.812 38.406 13.648 1 97.31 570 ALA B O 1
ATOM 9473 N N . GLU B 1 571 ? -7.75 38.594 15.859 1 96.88 571 GLU B N 1
ATOM 9474 C CA . GLU B 1 571 ? -6.965 37.375 16.047 1 96.88 571 GLU B CA 1
ATOM 9475 C C . GLU B 1 571 ? -7.762 36.156 15.672 1 96.88 571 GLU B C 1
ATOM 9477 O O . GLU B 1 571 ? -7.219 35.188 15.086 1 96.88 571 GLU B O 1
ATOM 9482 N N . VAL B 1 572 ? -9 36.125 16.031 1 97 572 VAL B N 1
ATOM 9483 C CA . VAL B 1 572 ? -9.875 35.031 15.672 1 97 572 VAL B CA 1
ATOM 9484 C C . VAL B 1 572 ? -9.953 34.906 14.156 1 97 572 VAL B C 1
ATOM 9486 O O . VAL B 1 572 ? -9.898 33.781 13.617 1 97 572 VAL B O 1
ATOM 9489 N N . ASP B 1 573 ? -10.109 36.031 13.539 1 96.62 573 ASP B N 1
ATOM 9490 C CA . ASP B 1 573 ? -10.148 36.031 12.078 1 96.62 573 ASP B CA 1
ATOM 9491 C C . ASP B 1 573 ? -8.844 35.5 11.492 1 96.62 573 ASP B C 1
ATOM 9493 O O . ASP B 1 573 ? -8.867 34.719 10.547 1 96.62 573 ASP B O 1
ATOM 9497 N N . ARG B 1 574 ? -7.781 35.875 11.977 1 96.38 574 ARG B N 1
ATOM 9498 C CA . ARG B 1 574 ? -6.473 35.406 11.531 1 96.38 574 ARG B CA 1
ATOM 9499 C C . ARG B 1 574 ? -6.336 33.906 11.734 1 96.38 574 ARG B C 1
ATOM 9501 O O . ARG B 1 574 ? -5.848 33.219 10.852 1 96.38 574 ARG B O 1
ATOM 9508 N N . ILE B 1 575 ? -6.699 33.375 12.852 1 96.44 575 ILE B N 1
ATOM 9509 C CA . ILE B 1 575 ? -6.633 31.938 13.164 1 96.44 575 ILE B CA 1
ATOM 9510 C C . ILE B 1 575 ? -7.5 31.156 12.18 1 96.44 575 ILE B C 1
ATOM 9512 O O . ILE B 1 575 ? -7.102 30.094 11.703 1 96.44 575 ILE B O 1
ATOM 9516 N N . HIS B 1 576 ? -8.664 31.734 11.938 1 96.62 576 HIS B N 1
ATOM 9517 C CA . HIS B 1 576 ? -9.562 31.125 10.961 1 96.62 576 HIS B CA 1
ATOM 9518 C C . HIS B 1 576 ? -8.891 31.031 9.586 1 96.62 576 HIS B C 1
ATOM 9520 O O . HIS B 1 576 ? -8.875 29.953 8.977 1 96.62 576 HIS B O 1
ATOM 9526 N N . ASP B 1 577 ? -8.32 32.094 9.125 1 95.44 577 ASP B N 1
ATOM 9527 C CA . ASP B 1 577 ? -7.695 32.125 7.809 1 95.44 577 ASP B CA 1
ATOM 9528 C C . ASP B 1 577 ? -6.523 31.141 7.73 1 95.44 577 ASP B C 1
ATOM 9530 O O . ASP B 1 577 ? -6.344 30.453 6.719 1 95.44 577 ASP B O 1
ATOM 9534 N N . GLU B 1 578 ? -5.773 31.109 8.727 1 94.56 578 GLU B N 1
ATOM 9535 C CA . GLU B 1 578 ? -4.629 30.203 8.766 1 94.56 578 GLU B CA 1
ATOM 9536 C C . GLU B 1 578 ? -5.078 28.734 8.727 1 94.56 578 GLU B C 1
ATOM 9538 O O . GLU B 1 578 ? -4.457 27.906 8.062 1 94.56 578 GLU B O 1
ATOM 9543 N N . ARG B 1 579 ? -6.055 28.406 9.477 1 95.75 579 ARG B N 1
ATOM 9544 C CA . ARG B 1 579 ? -6.578 27.047 9.469 1 95.75 579 ARG B CA 1
ATOM 9545 C C . ARG B 1 579 ? -7.035 26.641 8.07 1 95.75 579 ARG B C 1
ATOM 9547 O O . ARG B 1 579 ? -6.715 25.547 7.598 1 95.75 579 ARG B O 1
ATOM 9554 N N . VAL B 1 580 ? -7.812 27.531 7.449 1 96.88 580 VAL B N 1
ATOM 9555 C CA . VAL B 1 580 ? -8.32 27.266 6.105 1 96.88 580 VAL B CA 1
ATOM 9556 C C . VAL B 1 580 ? -7.148 27.031 5.148 1 96.88 580 VAL B C 1
ATOM 9558 O O . VAL B 1 580 ? -7.141 26.062 4.391 1 96.88 580 VAL B O 1
ATOM 9561 N N . GLN B 1 581 ? -6.188 27.875 5.223 1 94.19 581 GLN B N 1
ATOM 9562 C CA . GLN B 1 581 ? -5.027 27.766 4.344 1 94.19 581 GLN B CA 1
ATOM 9563 C C . GLN B 1 581 ? -4.246 26.484 4.617 1 94.19 581 GLN B C 1
ATOM 9565 O O . GLN B 1 581 ? -3.836 25.797 3.688 1 94.19 581 GLN B O 1
ATOM 9570 N N . ASP B 1 582 ? -4.055 26.188 5.82 1 95.31 582 ASP B N 1
ATOM 9571 C CA . ASP B 1 582 ? -3.271 25.016 6.199 1 95.31 582 ASP B CA 1
ATOM 9572 C C . ASP B 1 582 ? -3.93 23.734 5.699 1 95.31 582 ASP B C 1
ATOM 9574 O O . ASP B 1 582 ? -3.268 22.891 5.094 1 95.31 582 ASP B O 1
ATOM 9578 N N . PHE B 1 583 ? -5.172 23.547 5.953 1 96.94 583 PHE B N 1
ATOM 9579 C CA . PHE B 1 583 ? -5.848 22.312 5.566 1 96.94 583 PHE B CA 1
ATOM 9580 C C . PHE B 1 583 ? -5.965 22.219 4.051 1 96.94 583 PHE B C 1
ATOM 9582 O O . PHE B 1 583 ? -5.867 21.125 3.488 1 96.94 583 PHE B O 1
ATOM 9589 N N . ARG B 1 584 ? -6.188 23.359 3.434 1 96.19 584 ARG B N 1
ATOM 9590 C CA . ARG B 1 584 ? -6.242 23.359 1.977 1 96.19 584 ARG B CA 1
ATOM 9591 C C . ARG B 1 584 ? -4.906 22.938 1.377 1 96.19 584 ARG B C 1
ATOM 9593 O O . ARG B 1 584 ? -4.852 22.047 0.532 1 96.19 584 ARG B O 1
ATOM 9600 N N . GLU B 1 585 ? -3.877 23.562 1.848 1 93.25 585 GLU B N 1
ATOM 9601 C CA . GLU B 1 585 ? -2.545 23.281 1.326 1 93.25 585 GLU B CA 1
ATOM 9602 C C . GLU B 1 585 ? -2.117 21.859 1.678 1 93.25 585 GLU B C 1
ATOM 9604 O O . GLU B 1 585 ? -1.512 21.156 0.857 1 93.25 585 GLU B O 1
ATOM 9609 N N . ASN B 1 586 ? -2.354 21.484 2.828 1 94.81 586 ASN B N 1
ATOM 9610 C CA . ASN B 1 586 ? -1.995 20.141 3.27 1 94.81 586 ASN B CA 1
ATOM 9611 C C . ASN B 1 586 ? -2.68 19.062 2.424 1 94.81 586 ASN B C 1
ATOM 9613 O O . ASN B 1 586 ? -2.043 18.094 2.004 1 94.81 586 ASN B O 1
ATOM 9617 N N . THR B 1 587 ? -3.961 19.234 2.168 1 94.81 587 THR B N 1
ATOM 9618 C CA . THR B 1 587 ? -4.727 18.297 1.356 1 94.81 587 THR B CA 1
ATOM 9619 C C . THR B 1 587 ? -4.203 18.266 -0.077 1 94.81 587 THR B C 1
ATOM 9621 O O . THR B 1 587 ? -4.023 17.203 -0.658 1 94.81 587 THR B O 1
ATOM 9624 N N . LYS B 1 588 ? -3.955 19.406 -0.572 1 94.12 588 LYS B N 1
ATOM 9625 C CA . LYS B 1 588 ? -3.443 19.484 -1.937 1 94.12 588 LYS B CA 1
ATOM 9626 C C . LYS B 1 588 ? -2.09 18.797 -2.062 1 94.12 588 LYS B C 1
ATOM 9628 O O . LYS B 1 588 ? -1.863 18.031 -3.006 1 94.12 588 LYS B O 1
ATOM 9633 N N . GLN B 1 589 ? -1.235 19.094 -1.121 1 92.25 589 GLN B N 1
ATOM 9634 C CA . GLN B 1 589 ? 0.093 18.484 -1.146 1 92.25 589 GLN B CA 1
ATOM 9635 C C . GLN B 1 589 ? 0.008 16.969 -1.063 1 92.25 589 GLN B C 1
ATOM 9637 O O . GLN B 1 589 ? 0.729 16.266 -1.771 1 92.25 589 GLN B O 1
ATOM 9642 N N . TYR B 1 590 ? -0.815 16.453 -0.204 1 94.75 590 TYR B N 1
ATOM 9643 C CA . TYR B 1 590 ? -0.998 15.008 -0.087 1 94.75 590 TYR B CA 1
ATOM 9644 C C . TYR B 1 590 ? -1.48 14.414 -1.403 1 94.75 590 TYR B C 1
ATOM 9646 O O . TYR B 1 590 ? -0.932 13.414 -1.878 1 94.75 590 TYR B O 1
ATOM 9654 N N . LEU B 1 591 ? -2.479 15.039 -2.002 1 93.62 591 LEU B N 1
ATOM 9655 C CA . LEU B 1 591 ? -3.053 14.531 -3.244 1 93.62 591 LEU B CA 1
ATOM 9656 C C . LEU B 1 591 ? -2.039 14.609 -4.383 1 93.62 591 LEU B C 1
ATOM 9658 O O . LEU B 1 591 ? -1.942 13.688 -5.195 1 93.62 591 LEU B O 1
ATOM 9662 N N . ASP B 1 592 ? -1.312 15.711 -4.438 1 92.44 592 ASP B N 1
ATOM 9663 C CA . ASP B 1 592 ? -0.263 15.828 -5.449 1 92.44 592 ASP B CA 1
ATOM 9664 C C . ASP B 1 592 ? 0.788 14.734 -5.277 1 92.44 592 ASP B C 1
ATOM 9666 O O . ASP B 1 592 ? 1.257 14.156 -6.266 1 92.44 592 ASP B O 1
ATOM 9670 N N . GLY B 1 593 ? 1.177 14.531 -4.047 1 92.44 593 GLY B N 1
ATOM 9671 C CA . GLY B 1 593 ? 2.104 13.445 -3.773 1 92.44 593 GLY B CA 1
ATOM 9672 C C . GLY B 1 593 ? 1.579 12.086 -4.211 1 92.44 593 GLY B C 1
ATOM 9673 O O . GLY B 1 593 ? 2.32 11.281 -4.777 1 92.44 593 GLY B O 1
ATOM 9674 N N . GLN B 1 594 ? 0.3 11.766 -3.969 1 92 594 GLN B N 1
ATOM 9675 C CA . GLN B 1 594 ? -0.333 10.523 -4.395 1 92 594 GLN B CA 1
ATOM 9676 C C . GLN B 1 594 ? -0.314 10.391 -5.914 1 92 594 GLN B C 1
ATOM 9678 O O . GLN B 1 594 ? 0.037 9.328 -6.445 1 92 594 GLN B O 1
ATOM 9683 N N . ILE B 1 595 ? -0.644 11.406 -6.586 1 91.31 595 ILE B N 1
ATOM 9684 C CA . ILE B 1 595 ? -0.683 11.391 -8.047 1 91.31 595 ILE B CA 1
ATOM 9685 C C . ILE B 1 595 ? 0.714 11.117 -8.594 1 91.31 595 ILE B C 1
ATOM 9687 O O . ILE B 1 595 ? 0.878 10.312 -9.508 1 91.31 595 ILE B O 1
ATOM 9691 N N . GLU B 1 596 ? 1.667 11.781 -7.996 1 91.38 596 GLU B N 1
ATOM 9692 C CA . GLU B 1 596 ? 3.043 11.633 -8.461 1 91.38 596 GLU B CA 1
ATOM 9693 C C . GLU B 1 596 ? 3.529 10.195 -8.305 1 91.38 596 GLU B C 1
ATOM 9695 O O . GLU B 1 596 ? 4.117 9.625 -9.227 1 91.38 596 GLU B O 1
ATOM 9700 N N . VAL B 1 597 ? 3.326 9.609 -7.148 1 91.81 597 VAL B N 1
ATOM 9701 C CA . VAL B 1 597 ? 3.834 8.266 -6.902 1 91.81 597 VAL B CA 1
ATOM 9702 C C . VAL B 1 597 ? 3.115 7.266 -7.809 1 91.81 597 VAL B C 1
ATOM 9704 O O . VAL B 1 597 ? 3.74 6.355 -8.359 1 91.81 597 VAL B O 1
ATOM 9707 N N . TYR B 1 598 ? 1.817 7.332 -8.016 1 90.25 598 TYR B N 1
ATOM 9708 C CA . TYR B 1 598 ? 1.084 6.414 -8.875 1 90.25 598 TYR B CA 1
ATOM 9709 C C . TYR B 1 598 ? 1.516 6.574 -10.328 1 90.25 598 TYR B C 1
ATOM 9711 O O . TYR B 1 598 ? 1.595 5.59 -11.07 1 90.25 598 TYR B O 1
ATOM 9719 N N . GLU B 1 599 ? 1.813 7.781 -10.711 1 88.75 599 GLU B N 1
ATOM 9720 C CA . GLU B 1 599 ? 2.314 8.023 -12.062 1 88.75 599 GLU B CA 1
ATOM 9721 C C . GLU B 1 599 ? 3.676 7.363 -12.266 1 88.75 599 GLU B C 1
ATOM 9723 O O . GLU B 1 599 ? 3.893 6.68 -13.273 1 88.75 599 GLU B O 1
ATOM 9728 N N . LYS B 1 600 ? 4.535 7.613 -11.312 1 88.44 600 LYS B N 1
ATOM 9729 C CA . LYS B 1 600 ? 5.883 7.055 -11.422 1 88.44 600 LYS B CA 1
ATOM 9730 C C . LYS B 1 600 ? 5.844 5.527 -11.406 1 88.44 600 LYS B C 1
ATOM 9732 O O . LYS B 1 600 ? 6.582 4.879 -12.148 1 88.44 600 LYS B O 1
ATOM 9737 N N . VAL B 1 601 ? 5 4.973 -10.562 1 86.69 601 VAL B N 1
ATOM 9738 C CA . VAL B 1 601 ? 4.887 3.521 -10.484 1 86.69 601 VAL B CA 1
ATOM 9739 C C . VAL B 1 601 ? 4.316 2.975 -11.789 1 86.69 601 VAL B C 1
ATOM 9741 O O . VAL B 1 601 ? 4.801 1.968 -12.312 1 86.69 601 VAL B O 1
ATOM 9744 N N . PHE B 1 602 ? 3.365 3.609 -12.375 1 84.94 602 PHE B N 1
ATOM 9745 C CA . PHE B 1 602 ? 2.74 3.188 -13.625 1 84.94 602 PHE B CA 1
ATOM 9746 C C . PHE B 1 602 ? 3.764 3.137 -14.75 1 84.94 602 PHE B C 1
ATOM 9748 O O . PHE B 1 602 ? 3.777 2.191 -15.547 1 84.94 602 PHE B O 1
ATOM 9755 N N . ILE B 1 603 ? 4.684 4.051 -14.805 1 80.38 603 ILE B N 1
ATOM 9756 C CA . ILE B 1 603 ? 5.688 4.145 -15.859 1 80.38 603 ILE B CA 1
ATOM 9757 C C . ILE B 1 603 ? 6.766 3.084 -15.641 1 80.38 603 ILE B C 1
ATOM 9759 O O . ILE B 1 603 ? 7.254 2.48 -16.594 1 80.38 603 ILE B O 1
ATOM 9763 N N . SER B 1 604 ? 7.027 2.783 -14.414 1 79.44 604 SER B N 1
ATOM 9764 C CA . SER B 1 604 ? 8.086 1.838 -14.086 1 79.44 604 SER B CA 1
ATOM 9765 C C . SER B 1 604 ? 7.637 0.399 -14.312 1 79.44 604 SER B C 1
ATOM 9767 O O . SER B 1 604 ? 8.461 -0.488 -14.539 1 79.44 604 SER B O 1
#

pLDDT: mean 71.41, std 29.05, range [14.67, 98.0]

Nearest PDB structures (foldseek):
  3eg2-assembly1_A  TM=8.378E-01  e=3.025E-03  Homo sapiens
  2abl-assembly1_A  TM=8.418E-01  e=4.039E-03  Homo sapiens
  2mio-assembly1_A  TM=7.454E-01  e=2.495E-03  Homo sapiens
  1x6b-assembly1_A  TM=7.090E-01  e=3.025E-03  Homo sapiens
  6amw-assembly1_A  TM=7.524E-01  e=2.773E-02  Homo sapiens

Secondary structure (DSSP, 8-state):
----------------------------------------------------------------GGG------EEEEESS-B--SSTTBPPB-TT-EEEEEEEEEETTEEEEEETTEEEEEEGGGEEE-------------------------------------------------TTSHHHHTTHHHHHHHTT-----STT-SS---S--------GGG-EEEETTTEEPP-S---EEEEEEEEEEE-TTSS-EEEEEEEEEEE-SSGGGGSS--GGG-SSSEEEEEEEEHHHHHHHHHHHHHH-TTS-PPPPPPPP-SSTT-HHHHHHHHHHHHHHHHHHHHSTTGGG-HHHHHHHH---HHHHHHHHHHHHT-S--THHHHHTEE--TT-SSGGGHHHHHHHHHHHHHHHHHHHHHHHHHHHHHHHHHHHHHHHHHHHHHHHHHHHTTT--TT---S-TTS-SSSSTT-HHHHHHHHHHHHHHHHHHHHHHHHHHHIIIIIHHHHHHHHTTS-HHHHHHHHHHHHHHHHHHHHHHHHHHHH--SS-HHHHHHHHHHHHHHHHHHHHHHHHHHHHHHHHHHHHHHHHHHHHHHHHHHHHH-/----------------------------------------------------------------GGG------EEEEESS-B--SSTTBPPB-TT-EEEEEEEEEETTEEEEEETTEEEEEEGGGEEE-------------------------------------------------TTSHHHHTTHHHHHHHTT-----STT-SS---S--------GGG-EEEETTTEEPP-S---EEEEEEEEEEE-TTSS-EEEEEEEEEEE-SSGGGGSS--GGG-SSSEEEEEEEEHHHHHHHHHHHHHH-TTS-PPPPPPPP-SSTT-HHHHHHHHHHHHHHHHHHHHSTTGGG-HHHHHHHH---HHHHHHHHHHHHT-S--THHHHHTEE--TT-SSGGGHHHHHHHHHHHHHHHHHHHHHHHHHHHHHHHHHHHHHHHHHHHHHHHHHHHTTT--TT---S-TTS-SSSSTT-HHHHHHHHHHHHHHHHHHHHHHHHHHHIIIIIHHHHHHHHTTS-HHHHHHHHHHHHHHHHHHHHHHHHHHHH--SS-HHHHHHHHHHHHHHHHHHHHHHHHHHHHHHHHHHHHHHHHHHHHHHHHHHHHH-

Radius of gyration: 45.2 Å; Cα contacts (8 Å, |Δi|>4): 1396; chains: 2; bounding box: 127×146×117 Å